Protein 8HSV (pdb70)

Sequence (751 aa):
KGTRVFKKASPNGKLTVYLGKRDFVDHIDLVDPVDGVVLVDPEYLKERRVYVTLTVAFRYGREDLDVLGLTFRKDLFVANVQSFPPAPEDKKPLTRLQERLIKKLGEHAYPFTFEIPPNLPSSVTLQPGPEDTGKALGVDYEVKAFVAENLEEKIHKRNSVRLVIRKVQYAPERPGPQPTAETTRQFLMSDKPLHLEASLDKEIYYHGEPISVNVHVTNNTNKTVKKIKISVRQYADIVLFNTAQYKVPVAMEEADDTVAPSSTFSKVYTLTPFLANNREKRGLALDGKLKHEDTNLASSTLLREGANREILGIIVSYKVKVKLVVSRGGASSDVAVELPFTLMHPKPKEEDDDIVFEDFARQLDDGVSDHSADCLDQKGTRVFKKASPNGKLTVYLGKRDFVDHIDLVDPVDGVVLVDPEYLKERRVYVTLTVAFRYGREDLDVLGLTFRKDLFVANVQSFPPAPEDKKPLTRLQERLIKKLGEHAYPFTFEIPPNLPSSVTLQPGPEDTGKALGVDYEVKAFVAENLEEKIHKRNSVRLVIRKVQYAPERPGPQPTAETTRQFLMSDKPLHLEASLDKEIYYHGEPISVNVHVTNNTNKTVKKIKISVRQYADIVLFNTAQYKVPVAMEEADDTVAPSSTFSKVYTLTPFLANNREKRGLALDGKLKHEDTNLASSTLLREGANREILGIIVSYKVKVKLVVSRGGASSDVAVELPFTLMHPKPKEEDDDIVFEDFARQDDGVSDCLDQ

Organism: Rattus norvegicus (NCBI:txid10116)

B-factor: mean 24.36, std 20.72, range [1.07, 111.75]

Nearest PDB structures (foldseek):
  8hsv-assembly1_B  TM=1.003E+00  e=1.080E-71  Rattus norvegicus
  8hst-assembly2_B  TM=9.644E-01  e=4.524E-58  Rattus norvegicus
  1g4m-assembly1_A  TM=9.527E-01  e=6.904E-57  Bos taurus
  1g4m-assembly2_B  TM=9.576E-01  e=1.280E-56  Bos taurus
  3p2d-assembly1_A  TM=9.577E-01  e=3.897E-53  Bos taurus

Solvent-accessible surface area: 36898 Å² total; per-residue (Å²): 194,46,47,154,0,18,70,42,39,4,83,55,46,98,2,18,1,13,0,20,76,39,35,1,6,4,50,76,101,93,2,28,40,0,25,1,0,0,37,13,50,25,137,103,26,152,145,60,85,1,17,0,1,0,0,0,0,0,6,5,7,110,25,54,10,64,42,83,36,34,18,2,11,9,4,18,31,23,24,61,37,61,4,50,36,88,34,142,120,149,183,103,108,66,15,189,35,2,91,92,1,40,183,122,39,29,125,80,2,43,37,5,44,4,102,4,46,64,88,26,11,20,10,10,20,6,67,11,10,88,180,75,116,10,84,12,2,0,1,12,0,2,1,1,1,1,20,8,81,54,39,92,112,77,28,94,94,122,8,2,0,18,4,33,0,12,0,5,15,28,5,77,103,106,134,66,117,97,14,92,26,103,42,78,88,98,22,162,196,37,117,85,45,3,45,0,64,2,29,2,44,67,33,5,1,28,38,36,66,66,1,41,0,47,0,79,1,50,1,63,1,95,50,34,2,99,59,0,41,0,2,0,56,3,37,1,36,3,31,8,90,62,83,22,137,37,126,18,50,5,14,104,72,86,10,116,31,82,1,50,47,76,34,105,44,69,92,78,8,68,17,38,10,101,16,52,104,13,134,95,87,115,5,23,0,9,7,10,73,56,105,23,128,51,13,35,9,3,16,10,32,57,75,135,181,74,29,81,112,70,62,18,0,6,10,6,46,2,52,0,70,0,38,0,15,4,35,141,61,131,155,87,24,88,5,38,12,78,1,76,8,11,5,0,30,52,88,74,200,123,210,209,80,91,24,73,60,69,87,12,58,42,169,162,45,17,7,12,15,1,54,28,39,43,68,132,123,196,171,42,32,118,0,18,67,50,36,9,88,101,59,62,2,14,0,7,0,12,79,54,33,0,10,2,53,85,100,99,5,24,58,0,14,1,0,0,46,14,53,56,106,101,107,14,110,40,76,2,3,0,13,0,11,0,0,0,1,19,18,101,17,48,47,35,146,149,32,39,91,55,61,65,56,39,42,22,23,60,24,42,6,49,54,85,49,117,128,136,117,141,101,67,34,196,44,1,83,62,1,58,131,96,21,41,154,57,10,30,44,4,34,3,132,2,50,51,76,30,13,22,11,11,17,3,58,3,24,126,116,24,138,19,124,15,3,0,1,16,0,5,0,17,0,4,15,2,109,65,58,130,54,169,72,48,153,118,4,9,3,76,0,29,1,9,0,5,17,36,4,52,86,161,121,61,129,92,22,92,24,81,8,14,9,20,5,34,172,31,82,110,34,0,38,0,56,1,18,0,75,36,82,21,0,28,34,49,48,70,1,28,0,71,0,74,0,34,0,64,5,56,8,40,0,84,77,0,66,0,5,0,42,2,41,1,33,4,22,10,106,72,87,26,133,35,114,25,71,17,16,118,54,76,18,125,33,77,2,52,59,92,36,86,40,72,95,83,6,70,17,23,9,109,8,62,89,124,74,10,82,13,0,4,0,3,7,9,43,36,101,8,135,42,8,30,4,2,16,8,34,60,106,127,184,72,25,87,124,91,73,18,0,2,10,2,48,1,38,0,37,0,24,0,19,1,20,78,76,102,52,31,5,21,6,16,6,12,1,74,10,26,6,0,25,57,88,89,167,156,213,183,21,105,9,59,80,51,121,10,53,27,188,166,102,27,103,108,68,32,147,104,215

Structure (mmCIF, N/CA/C/O backbone):
data_8HSV
#
_entry.id   8HSV
#
_cell.length_a   80.673
_cell.length_b   80.673
_cell.length_c   173.555
_cell.angle_alpha   90.00
_cell.angle_beta   90.00
_cell.angle_gamma   120.00
#
_symmetry.space_group_name_H-M   'P 32'
#
loop_
_entity.id
_entity.type
_entity.pdbx_description
1 polymer Beta-arrestin-1
2 polymer 'peptide from E3 ubiquitin-protein ligase Mdm2'
3 non-polymer 'SULFATE ION'
4 water water
#
loop_
_atom_site.group_PDB
_atom_site.id
_atom_site.type_symbol
_atom_site.label_atom_id
_atom_site.label_alt_id
_atom_site.label_comp_id
_atom_site.label_asym_id
_atom_site.label_entity_id
_atom_site.label_seq_id
_atom_site.pdbx_PDB_ins_code
_atom_site.Cartn_x
_atom_site.Cartn_y
_atom_site.Cartn_z
_atom_site.occupancy
_atom_site.B_iso_or_equiv
_atom_site.auth_seq_id
_atom_site.auth_comp_id
_atom_site.auth_asym_id
_atom_site.auth_atom_id
_atom_site.pdbx_PDB_model_num
ATOM 1 N N . LYS A 1 24 ? 14.085 -51.484 31.287 1.00 55.47 4 LYS A N 1
ATOM 2 C CA . LYS A 1 24 ? 15.133 -51.886 32.231 1.00 60.78 4 LYS A CA 1
ATOM 3 C C . LYS A 1 24 ? 16.528 -51.337 31.864 1.00 65.15 4 LYS A C 1
ATOM 4 O O . LYS A 1 24 ? 17.435 -52.095 31.504 1.00 63.60 4 LYS A O 1
ATOM 10 N N . GLY A 1 25 ? 16.690 -50.015 31.955 1.00 65.65 5 GLY A N 1
ATOM 11 C CA . GLY A 1 25 ? 17.955 -49.366 31.655 1.00 61.14 5 GLY A CA 1
ATOM 12 C C . GLY A 1 25 ? 18.319 -49.304 30.188 1.00 60.52 5 GLY A C 1
ATOM 13 O O . GLY A 1 25 ? 19.412 -48.828 29.858 1.00 59.09 5 GLY A O 1
ATOM 14 N N . THR A 1 26 ? 17.421 -49.736 29.300 1.00 55.18 6 THR A N 1
ATOM 15 C CA . THR A 1 26 ? 17.781 -50.113 27.937 1.00 54.83 6 THR A CA 1
ATOM 16 C C . THR A 1 26 ? 18.007 -48.913 27.021 1.00 49.72 6 THR A C 1
ATOM 17 O O . THR A 1 26 ? 17.152 -48.025 26.914 1.00 45.39 6 THR A O 1
ATOM 21 N N . ARG A 1 27 ? 19.149 -48.924 26.324 1.00 47.07 7 ARG A N 1
ATOM 22 C CA . ARG A 1 27 ? 19.511 -47.865 25.388 1.00 46.92 7 ARG A CA 1
ATOM 23 C C . ARG A 1 27 ? 18.769 -48.023 24.064 1.00 42.80 7 ARG A C 1
ATOM 24 O O . ARG A 1 27 ? 18.624 -49.137 23.547 1.00 38.00 7 ARG A O 1
ATOM 32 N N . VAL A 1 28 ? 18.281 -46.901 23.527 1.00 37.07 8 VAL A N 1
ATOM 33 C CA . VAL A 1 28 ? 17.720 -46.849 22.182 1.00 31.95 8 VAL A CA 1
ATOM 34 C C . VAL A 1 28 ? 18.294 -45.636 21.460 1.00 32.01 8 VAL A C 1
ATOM 35 O O . VAL A 1 28 ? 18.181 -44.501 21.938 1.00 32.08 8 VAL A O 1
ATOM 39 N N . PHE A 1 29 ? 18.875 -45.872 20.293 1.00 28.96 9 PHE A N 1
ATOM 40 C CA . PHE A 1 29 ? 19.559 -44.839 19.535 1.00 29.98 9 PHE A CA 1
ATOM 41 C C . PHE A 1 29 ? 18.611 -44.283 18.484 1.00 31.71 9 PHE A C 1
ATOM 42 O O . PHE A 1 29 ? 17.897 -45.046 17.827 1.00 31.96 9 PHE A O 1
ATOM 50 N N . LYS A 1 30 ? 18.640 -42.982 18.229 1.00 31.35 10 LYS A N 1
ATOM 51 C CA . LYS A 1 30 ? 17.715 -42.344 17.298 1.00 29.92 10 LYS A CA 1
ATOM 52 C C . LYS A 1 30 ? 18.334 -41.317 16.416 1.00 26.87 10 LYS A C 1
ATOM 53 O O . LYS A 1 30 ? 19.287 -40.781 16.778 1.00 31.17 10 LYS A O 1
ATOM 59 N N . LYS A 1 31 ? 17.801 -41.085 15.235 1.00 26.46 11 LYS A N 1
ATOM 60 C CA . LYS A 1 31 ? 18.308 -39.973 14.452 1.00 32.18 11 LYS A CA 1
ATOM 61 C C . LYS A 1 31 ? 17.138 -39.434 13.684 1.00 35.51 11 LYS A C 1
ATOM 62 O O . LYS A 1 31 ? 16.196 -40.158 13.358 1.00 36.42 11 LYS A O 1
ATOM 68 N N . ALA A 1 32 ? 17.199 -38.153 13.391 1.00 33.69 12 ALA A N 1
ATOM 69 C CA . ALA A 1 32 ? 16.094 -37.531 12.700 1.00 31.19 12 ALA A CA 1
ATOM 70 C C . ALA A 1 32 ? 16.434 -36.851 11.430 1.00 30.73 12 ALA A C 1
ATOM 71 O O . ALA A 1 32 ? 17.546 -36.491 11.200 1.00 31.79 12 ALA A O 1
ATOM 73 N N . SER A 1 33 ? 15.444 -36.703 10.574 1.00 30.82 13 SER A N 1
ATOM 74 C CA . SER A 1 33 ? 15.691 -36.036 9.304 1.00 28.49 13 SER A CA 1
ATOM 75 C C . SER A 1 33 ? 16.121 -34.595 9.567 1.00 29.64 13 SER A C 1
ATOM 76 O O . SER A 1 33 ? 15.885 -34.056 10.650 1.00 31.74 13 SER A O 1
ATOM 79 N N . PRO A 1 34 ? 16.809 -33.964 8.621 1.00 27.98 14 PRO A N 1
ATOM 80 C CA . PRO A 1 34 ? 17.164 -32.560 8.839 1.00 25.80 14 PRO A CA 1
ATOM 81 C C . PRO A 1 34 ? 15.966 -31.732 9.260 1.00 26.64 14 PRO A C 1
ATOM 82 O O . PRO A 1 34 ? 16.011 -31.090 10.314 1.00 28.68 14 PRO A O 1
ATOM 86 N N . ASN A 1 35 ? 14.842 -31.848 8.561 1.00 26.82 15 ASN A N 1
ATOM 87 C CA . ASN A 1 35 ? 13.672 -31.055 8.921 1.00 27.86 15 ASN A CA 1
ATOM 88 C C . ASN A 1 35 ? 12.886 -31.674 10.079 1.00 29.83 15 ASN A C 1
ATOM 89 O O . ASN A 1 35 ? 11.691 -31.412 10.239 1.00 30.62 15 ASN A O 1
ATOM 94 N N . GLY A 1 36 ? 13.536 -32.547 10.839 1.00 29.18 16 GLY A N 1
ATOM 95 C CA . GLY A 1 36 ? 12.988 -33.165 12.029 1.00 27.32 16 GLY A CA 1
ATOM 96 C C . GLY A 1 36 ? 11.652 -33.857 11.884 1.00 30.30 16 GLY A C 1
ATOM 97 O O . GLY A 1 36 ? 11.069 -34.254 12.899 1.00 30.93 16 GLY A O 1
ATOM 98 N N . LYS A 1 37 ? 11.175 -34.077 10.653 1.00 29.59 17 LYS A N 1
ATOM 99 C CA . LYS A 1 37 ? 9.881 -34.738 10.540 1.00 35.11 17 LYS A CA 1
ATOM 100 C C . LYS A 1 37 ? 10.007 -36.238 10.781 1.00 41.62 17 LYS A C 1
ATOM 101 O O . LYS A 1 37 ? 9.283 -36.806 11.609 1.00 44.03 17 LYS A O 1
ATOM 107 N N . LEU A 1 38 ? 10.968 -36.873 10.130 1.00 38.47 18 LEU A N 1
ATOM 108 C CA . LEU A 1 38 ? 11.105 -38.317 10.163 1.00 35.62 18 LEU A CA 1
ATOM 109 C C . LEU A 1 38 ? 12.145 -38.708 11.207 1.00 35.58 18 LEU A C 1
ATOM 110 O O . LEU A 1 38 ? 13.209 -38.092 11.296 1.00 35.67 18 LEU A O 1
ATOM 115 N N . THR A 1 39 ? 11.834 -39.723 12.005 1.00 36.92 19 THR A N 1
ATOM 116 C CA . THR A 1 39 ? 12.745 -40.156 13.059 1.00 39.26 19 THR A CA 1
ATOM 117 C C . THR A 1 39 ? 12.828 -41.673 13.104 1.00 41.54 19 THR A C 1
ATOM 118 O O . THR A 1 39 ? 11.797 -42.354 13.068 1.00 40.92 19 THR A O 1
ATOM 122 N N . VAL A 1 40 ? 14.056 -42.195 13.187 1.00 38.58 20 VAL A N 1
ATOM 123 C CA . VAL A 1 40 ? 14.317 -43.630 13.155 1.00 35.96 20 VAL A CA 1
ATOM 124 C C . VAL A 1 40 ? 14.916 -44.039 14.496 1.00 34.07 20 VAL A C 1
ATOM 125 O O . VAL A 1 40 ? 15.704 -43.286 15.081 1.00 33.52 20 VAL A O 1
ATOM 129 N N . TYR A 1 41 ? 14.524 -45.219 14.992 1.00 32.66 21 TYR A N 1
ATOM 130 C CA . TYR A 1 41 ? 15.020 -45.751 16.257 1.00 30.81 21 TYR A CA 1
ATOM 131 C C . TYR A 1 41 ? 15.552 -47.166 16.073 1.00 28.17 21 TYR A C 1
ATOM 132 O O . TYR A 1 41 ? 14.926 -47.992 15.397 1.00 24.20 21 TYR A O 1
ATOM 141 N N . LEU A 1 42 ? 16.704 -47.444 16.699 1.00 27.21 22 LEU A N 1
ATOM 142 C CA . LEU A 1 42 ? 17.353 -48.745 16.619 1.00 23.61 22 LEU A CA 1
ATOM 143 C C . LEU A 1 42 ? 17.932 -49.093 17.979 1.00 21.67 22 LEU A C 1
ATOM 144 O O . LEU A 1 42 ? 18.468 -48.223 18.670 1.00 22.33 22 LEU A O 1
ATOM 149 N N . GLY A 1 43 ? 17.841 -50.377 18.343 1.00 20.72 23 GLY A N 1
ATOM 150 C CA . GLY A 1 43 ? 18.305 -50.838 19.643 1.00 21.13 23 GLY A CA 1
ATOM 151 C C . GLY A 1 43 ? 19.802 -51.004 19.767 1.00 19.92 23 GLY A C 1
ATOM 152 O O . GLY A 1 43 ? 20.318 -51.076 20.889 1.00 18.56 23 GLY A O 1
ATOM 153 N N . LYS A 1 44 ? 20.504 -51.094 18.640 1.00 19.99 24 LYS A N 1
ATOM 154 C CA . LYS A 1 44 ? 21.950 -51.236 18.620 1.00 17.97 24 LYS A CA 1
ATOM 155 C C . LYS A 1 44 ? 22.489 -50.477 17.416 1.00 17.34 24 LYS A C 1
ATOM 156 O O . LYS A 1 44 ? 21.770 -50.221 16.444 1.00 16.40 24 LYS A O 1
ATOM 162 N N . ARG A 1 45 ? 23.766 -50.100 17.497 1.00 15.25 25 ARG A N 1
ATOM 163 C CA . ARG A 1 45 ? 24.464 -49.638 16.307 1.00 13.33 25 ARG A CA 1
ATOM 164 C C . ARG A 1 45 ? 25.200 -50.765 15.604 1.00 12.20 25 ARG A C 1
ATOM 165 O O . ARG A 1 45 ? 25.403 -50.695 14.390 1.00 13.19 25 ARG A O 1
ATOM 173 N N . ASP A 1 46 ? 25.599 -51.797 16.341 1.00 11.14 26 ASP A N 1
ATOM 174 C CA . ASP A 1 46 ? 26.433 -52.875 15.835 1.00 9.01 26 ASP A CA 1
ATOM 175 C C . ASP A 1 46 ? 25.629 -54.160 15.858 1.00 9.82 26 ASP A C 1
ATOM 176 O O . ASP A 1 46 ? 24.997 -54.474 16.870 1.00 11.51 26 ASP A O 1
ATOM 181 N N . PHE A 1 47 ? 25.685 -54.924 14.771 1.00 8.54 27 PHE A N 1
ATOM 182 C CA . PHE A 1 47 ? 24.858 -56.117 14.631 1.00 8.62 27 PHE A CA 1
ATOM 183 C C . PHE A 1 47 ? 25.760 -57.312 14.393 1.00 7.74 27 PHE A C 1
ATOM 184 O O . PHE A 1 47 ? 26.408 -57.401 13.347 1.00 7.48 27 PHE A O 1
ATOM 192 N N . VAL A 1 48 ? 25.793 -58.225 15.359 1.00 7.68 28 VAL A N 1
ATOM 193 C CA . VAL A 1 48 ? 26.808 -59.272 15.366 1.00 8.40 28 VAL A CA 1
ATOM 194 C C . VAL A 1 48 ? 26.408 -60.401 14.428 1.00 9.05 28 VAL A C 1
ATOM 195 O O . VAL A 1 48 ? 25.271 -60.886 14.459 1.00 8.71 28 VAL A O 1
ATOM 199 N N . ASP A 1 49 ? 27.350 -60.813 13.583 1.00 8.16 29 ASP A N 1
ATOM 200 C CA . ASP A 1 49 ? 27.209 -62.015 12.784 1.00 8.36 29 ASP A CA 1
ATOM 201 C C . ASP A 1 49 ? 27.709 -63.166 13.630 1.00 9.67 29 ASP A C 1
ATOM 202 O O . ASP A 1 49 ? 28.897 -63.238 13.935 1.00 10.93 29 ASP A O 1
ATOM 207 N N . HIS A 1 50 ? 26.796 -64.034 14.040 1.00 10.73 30 HIS A N 1
ATOM 208 C CA . HIS A 1 50 ? 27.124 -65.358 14.545 1.00 10.03 30 HIS A CA 1
ATOM 209 C C . HIS A 1 50 ? 27.054 -66.237 13.315 1.00 12.55 30 HIS A C 1
ATOM 210 O O . HIS A 1 50 ? 26.068 -66.161 12.588 1.00 20.39 30 HIS A O 1
ATOM 217 N N . ILE A 1 51 ? 28.097 -67.005 13.032 1.00 11.30 31 ILE A N 1
ATOM 218 C CA . ILE A 1 51 ? 28.331 -67.481 11.663 1.00 9.95 31 ILE A CA 1
ATOM 219 C C . ILE A 1 51 ? 27.060 -67.962 10.961 1.00 9.84 31 ILE A C 1
ATOM 220 O O . ILE A 1 51 ? 26.814 -67.627 9.798 1.00 9.31 31 ILE A O 1
ATOM 225 N N . ASP A 1 52 ? 26.216 -68.706 11.676 1.00 12.66 32 ASP A N 1
ATOM 226 C CA . ASP A 1 52 ? 24.950 -69.169 11.111 1.00 12.25 32 ASP A CA 1
ATOM 227 C C . ASP A 1 52 ? 24.002 -68.028 10.764 1.00 11.91 32 ASP A C 1
ATOM 228 O O . ASP A 1 52 ? 23.263 -68.122 9.779 1.00 13.73 32 ASP A O 1
ATOM 233 N N . LEU A 1 53 ? 24.023 -66.944 11.537 1.00 14.08 33 LEU A N 1
ATOM 234 C CA . LEU A 1 53 ? 22.981 -65.927 11.494 1.00 13.83 33 LEU A CA 1
ATOM 235 C C . LEU A 1 53 ? 23.449 -64.621 12.137 1.00 12.89 33 LEU A C 1
ATOM 236 O O . LEU A 1 53 ? 24.014 -64.623 13.238 1.00 11.95 33 LEU A O 1
ATOM 241 N N . VAL A 1 54 ? 23.146 -63.497 11.469 1.00 12.65 34 VAL A N 1
ATOM 242 C CA . VAL A 1 54 ? 23.401 -62.160 11.998 1.00 11.40 34 VAL A CA 1
ATOM 243 C C . VAL A 1 54 ? 22.201 -61.754 12.831 1.00 11.12 34 VAL A C 1
ATOM 244 O O . VAL A 1 54 ? 21.077 -62.158 12.528 1.00 13.19 34 VAL A O 1
ATOM 248 N N . ASP A 1 55 ? 22.396 -60.980 13.896 1.00 10.58 35 ASP A N 1
ATOM 249 C CA . ASP A 1 55 ? 21.192 -60.524 14.582 1.00 14.33 35 ASP A CA 1
ATOM 250 C C . ASP A 1 55 ? 20.482 -59.479 13.711 1.00 14.56 35 ASP A C 1
ATOM 251 O O . ASP A 1 55 ? 21.135 -58.649 13.066 1.00 13.76 35 ASP A O 1
ATOM 256 N N . PRO A 1 56 ? 19.159 -59.570 13.585 1.00 14.48 36 PRO A N 1
ATOM 257 C CA . PRO A 1 56 ? 18.449 -58.781 12.577 1.00 14.44 36 PRO A CA 1
ATOM 258 C C . PRO A 1 56 ? 18.390 -57.305 12.931 1.00 15.85 36 PRO A C 1
ATOM 259 O O . PRO A 1 56 ? 18.432 -56.907 14.103 1.00 15.11 36 PRO A O 1
ATOM 263 N N . VAL A 1 57 ? 18.243 -56.498 11.878 1.00 15.22 37 VAL A N 1
ATOM 264 C CA . VAL A 1 57 ? 18.093 -55.045 11.996 1.00 14.83 37 VAL A CA 1
ATOM 265 C C . VAL A 1 57 ? 16.608 -54.783 12.208 1.00 16.17 37 VAL A C 1
ATOM 266 O O . VAL A 1 57 ? 15.816 -54.712 11.271 1.00 13.66 37 VAL A O 1
ATOM 270 N N . ASP A 1 58 ? 16.233 -54.690 13.474 1.00 22.31 38 ASP A N 1
ATOM 271 C CA . ASP A 1 58 ? 14.870 -54.400 13.893 1.00 24.64 38 ASP A CA 1
ATOM 272 C C . ASP A 1 58 ? 14.794 -52.947 14.347 1.00 25.46 38 ASP A C 1
ATOM 273 O O . ASP A 1 58 ? 15.578 -52.509 15.203 1.00 23.02 38 ASP A O 1
ATOM 278 N N . GLY A 1 59 ? 13.856 -52.203 13.773 1.00 23.65 39 GLY A N 1
ATOM 279 C CA . GLY A 1 59 ? 13.797 -50.790 14.053 1.00 25.10 39 GLY A CA 1
ATOM 280 C C . GLY A 1 59 ? 12.385 -50.274 13.932 1.00 28.24 39 GLY A C 1
ATOM 281 O O . GLY A 1 59 ? 11.459 -51.002 13.568 1.00 26.76 39 GLY A O 1
ATOM 282 N N . VAL A 1 60 ? 12.247 -48.983 14.243 1.00 34.12 40 VAL A N 1
ATOM 283 C CA . VAL A 1 60 ? 10.977 -48.266 14.305 1.00 31.28 40 VAL A CA 1
ATOM 284 C C . VAL A 1 60 ? 11.153 -46.905 13.652 1.00 30.29 40 VAL A C 1
ATOM 285 O O . VAL A 1 60 ? 12.204 -46.269 13.778 1.00 27.89 40 VAL A O 1
ATOM 289 N N . VAL A 1 61 ? 10.117 -46.462 12.949 1.00 34.89 41 VAL A N 1
ATOM 290 C CA . VAL A 1 61 ? 10.098 -45.166 12.292 1.00 35.86 41 VAL A CA 1
ATOM 291 C C . VAL A 1 61 ? 8.852 -44.410 12.743 1.00 42.00 41 VAL A C 1
ATOM 292 O O . VAL A 1 61 ? 7.739 -44.945 12.697 1.00 43.48 41 VAL A O 1
ATOM 296 N N . LEU A 1 62 ? 9.054 -43.190 13.249 1.00 45.63 42 LEU A N 1
ATOM 297 C CA . LEU A 1 62 ? 7.984 -42.336 13.763 1.00 48.43 42 LEU A CA 1
ATOM 298 C C . LEU A 1 62 ? 7.746 -41.212 12.762 1.00 50.86 42 LEU A C 1
ATOM 299 O O . LEU A 1 62 ? 8.589 -40.316 12.608 1.00 47.22 42 LEU A O 1
ATOM 304 N N . VAL A 1 63 ? 6.587 -41.244 12.113 1.00 52.86 43 VAL A N 1
ATOM 305 C CA . VAL A 1 63 ? 6.338 -40.429 10.934 1.00 52.49 43 VAL A CA 1
ATOM 306 C C . VAL A 1 63 ? 5.245 -39.406 11.234 1.00 54.89 43 VAL A C 1
ATOM 307 O O . VAL A 1 63 ? 4.366 -39.613 12.082 1.00 51.71 43 VAL A O 1
ATOM 311 N N . ASP A 1 64 ? 5.360 -38.258 10.566 1.00 56.61 44 ASP A N 1
ATOM 312 C CA . ASP A 1 64 ? 4.421 -37.147 10.643 1.00 58.77 44 ASP A CA 1
ATOM 313 C C . ASP A 1 64 ? 3.595 -37.111 9.362 1.00 67.81 44 ASP A C 1
ATOM 314 O O . ASP A 1 64 ? 4.063 -36.579 8.340 1.00 75.06 44 ASP A O 1
ATOM 319 N N . PRO A 1 65 ? 2.360 -37.629 9.363 1.00 67.36 45 PRO A N 1
ATOM 320 C CA . PRO A 1 65 ? 1.582 -37.710 8.117 1.00 73.98 45 PRO A CA 1
ATOM 321 C C . PRO A 1 65 ? 1.187 -36.371 7.541 1.00 75.07 45 PRO A C 1
ATOM 322 O O . PRO A 1 65 ? 0.520 -36.340 6.507 1.00 74.27 45 PRO A O 1
ATOM 326 N N . GLU A 1 66 ? 1.570 -35.268 8.163 1.00 74.51 46 GLU A N 1
ATOM 327 C CA . GLU A 1 66 ? 1.074 -33.968 7.764 1.00 80.48 46 GLU A CA 1
ATOM 328 C C . GLU A 1 66 ? 2.129 -33.112 7.072 1.00 85.02 46 GLU A C 1
ATOM 329 O O . GLU A 1 66 ? 1.798 -32.028 6.571 1.00 89.84 46 GLU A O 1
ATOM 335 N N . TYR A 1 67 ? 3.378 -33.577 6.995 1.00 77.29 47 TYR A N 1
ATOM 336 C CA . TYR A 1 67 ? 4.189 -33.295 5.820 1.00 75.15 47 TYR A CA 1
ATOM 337 C C . TYR A 1 67 ? 3.844 -34.373 4.808 1.00 74.89 47 TYR A C 1
ATOM 338 O O . TYR A 1 67 ? 3.835 -35.563 5.149 1.00 75.11 47 TYR A O 1
ATOM 347 N N . LEU A 1 68 ? 3.484 -33.948 3.597 1.00 75.24 48 LEU A N 1
ATOM 348 C CA . LEU A 1 68 ? 3.452 -34.827 2.434 1.00 73.65 48 LEU A CA 1
ATOM 349 C C . LEU A 1 68 ? 2.614 -36.082 2.716 1.00 77.48 48 LEU A C 1
ATOM 350 O O . LEU A 1 68 ? 3.118 -37.207 2.767 1.00 76.74 48 LEU A O 1
ATOM 352 N N . LYS A 1 69 ? 1.315 -35.858 2.955 1.00 73.85 49 LYS A N 1
ATOM 353 C CA . LYS A 1 69 ? 0.467 -36.907 3.520 1.00 75.28 49 LYS A CA 1
ATOM 354 C C . LYS A 1 69 ? 0.297 -38.077 2.554 1.00 74.81 49 LYS A C 1
ATOM 355 O O . LYS A 1 69 ? 0.292 -39.240 2.980 1.00 75.41 49 LYS A O 1
ATOM 361 N N . GLU A 1 70 ? 0.162 -37.793 1.250 1.00 69.75 50 GLU A N 1
ATOM 362 C CA . GLU A 1 70 ? 0.049 -38.867 0.264 1.00 69.62 50 GLU A CA 1
ATOM 363 C C . GLU A 1 70 ? 1.282 -39.755 0.262 1.00 66.94 50 GLU A C 1
ATOM 364 O O . GLU A 1 70 ? 1.183 -40.959 0.000 1.00 63.06 50 GLU A O 1
ATOM 370 N N . ARG A 1 71 ? 2.436 -39.191 0.598 1.00 67.36 51 ARG A N 1
ATOM 371 C CA . ARG A 1 71 ? 3.699 -39.890 0.477 1.00 55.35 51 ARG A CA 1
ATOM 372 C C . ARG A 1 71 ? 3.796 -41.042 1.475 1.00 52.59 51 ARG A C 1
ATOM 373 O O . ARG A 1 71 ? 3.132 -41.069 2.518 1.00 52.52 51 ARG A O 1
ATOM 381 N N . ARG A 1 72 ? 4.650 -41.999 1.129 1.00 47.29 52 ARG A N 1
ATOM 382 C CA . ARG A 1 72 ? 4.975 -43.167 1.931 1.00 41.76 52 ARG A CA 1
ATOM 383 C C . ARG A 1 72 ? 6.326 -42.954 2.607 1.00 36.00 52 ARG A C 1
ATOM 384 O O . ARG A 1 72 ? 7.109 -42.079 2.223 1.00 34.53 52 ARG A O 1
ATOM 392 N N . VAL A 1 73 ? 6.613 -43.763 3.615 1.00 34.60 53 VAL A N 1
ATOM 393 C CA . VAL A 1 73 ? 7.975 -43.833 4.125 1.00 31.57 53 VAL A CA 1
ATOM 394 C C . VAL A 1 73 ? 8.536 -45.205 3.792 1.00 28.27 53 VAL A C 1
ATOM 395 O O . VAL A 1 73 ? 7.852 -46.233 3.910 1.00 25.24 53 VAL A O 1
ATOM 399 N N . TYR A 1 74 ? 9.775 -45.201 3.332 1.00 26.68 54 TYR A N 1
ATOM 400 C CA . TYR A 1 74 ? 10.529 -46.392 3.020 1.00 23.96 54 TYR A CA 1
ATOM 401 C C . TYR A 1 74 ? 11.805 -46.419 3.851 1.00 19.64 54 TYR A C 1
ATOM 402 O O . TYR A 1 74 ? 12.307 -45.382 4.288 1.00 17.97 54 TYR A O 1
ATOM 411 N N . VAL A 1 75 ? 12.319 -47.619 4.076 1.00 18.76 55 VAL A N 1
ATOM 412 C CA . VAL A 1 75 ? 13.638 -47.809 4.660 1.00 19.01 55 VAL A CA 1
ATOM 413 C C . VAL A 1 75 ? 14.413 -48.810 3.807 1.00 18.34 55 VAL A C 1
ATOM 414 O O . VAL A 1 75 ? 13.834 -49.713 3.193 1.00 19.38 55 VAL A O 1
ATOM 418 N N . THR A 1 76 ? 15.732 -48.602 3.729 1.00 17.10 56 THR A N 1
ATOM 419 C CA . THR A 1 76 ? 16.631 -49.312 2.829 1.00 13.18 56 THR A CA 1
ATOM 420 C C . THR A 1 76 ? 17.913 -49.683 3.542 1.00 12.35 56 THR A C 1
ATOM 421 O O . THR A 1 76 ? 18.574 -48.812 4.112 1.00 12.57 56 THR A O 1
ATOM 425 N N . LEU A 1 77 ? 18.303 -50.947 3.434 1.00 11.89 57 LEU A N 1
ATOM 426 C CA . LEU A 1 77 ? 19.629 -51.396 3.830 1.00 10.31 57 LEU A CA 1
ATOM 427 C C . LEU A 1 77 ? 20.471 -51.599 2.573 1.00 9.87 57 LEU A C 1
ATOM 428 O O . LEU A 1 77 ? 20.063 -52.342 1.670 1.00 8.61 57 LEU A O 1
ATOM 433 N N . THR A 1 78 ? 21.634 -50.934 2.515 1.00 9.41 58 THR A N 1
ATOM 434 C CA . THR A 1 78 ? 22.547 -50.994 1.367 1.00 8.82 58 THR A CA 1
ATOM 435 C C . THR A 1 78 ? 23.930 -51.421 1.844 1.00 8.17 58 THR A C 1
ATOM 436 O O . THR A 1 78 ? 24.636 -50.636 2.488 1.00 8.18 58 THR A O 1
ATOM 440 N N . VAL A 1 79 ? 24.338 -52.631 1.470 1.00 6.93 59 VAL A N 1
ATOM 441 C CA . VAL A 1 79 ? 25.661 -53.178 1.766 1.00 4.79 59 VAL A CA 1
ATOM 442 C C . VAL A 1 79 ? 26.461 -53.146 0.474 1.00 4.00 59 VAL A C 1
ATOM 443 O O . VAL A 1 79 ? 26.141 -53.865 -0.479 1.00 4.08 59 VAL A O 1
ATOM 447 N N . ALA A 1 80 ? 27.494 -52.322 0.430 1.00 2.85 60 ALA A N 1
ATOM 448 C CA . ALA A 1 80 ? 28.220 -52.116 -0.802 1.00 2.01 60 ALA A CA 1
ATOM 449 C C . ALA A 1 80 ? 29.690 -51.977 -0.471 1.00 3.56 60 ALA A C 1
ATOM 450 O O . ALA A 1 80 ? 30.042 -51.496 0.606 1.00 4.29 60 ALA A O 1
ATOM 452 N N . PHE A 1 81 ? 30.543 -52.446 -1.389 1.00 3.35 61 PHE A N 1
ATOM 453 C CA . PHE A 1 81 ? 31.961 -52.124 -1.382 1.00 3.07 61 PHE A CA 1
ATOM 454 C C . PHE A 1 81 ? 32.133 -50.847 -2.183 1.00 4.15 61 PHE A C 1
ATOM 455 O O . PHE A 1 81 ? 31.610 -50.742 -3.297 1.00 4.06 61 PHE A O 1
ATOM 463 N N . ARG A 1 82 ? 32.851 -49.879 -1.616 1.00 4.75 62 ARG A N 1
ATOM 464 C CA . ARG A 1 82 ? 33.061 -48.591 -2.258 1.00 5.49 62 ARG A CA 1
ATOM 465 C C . ARG A 1 82 ? 34.540 -48.282 -2.283 1.00 7.03 62 ARG A C 1
ATOM 466 O O . ARG A 1 82 ? 35.299 -48.777 -1.455 1.00 7.67 62 ARG A O 1
ATOM 474 N N . TYR A 1 83 ? 34.948 -47.464 -3.243 1.00 9.65 63 TYR A N 1
ATOM 475 C CA . TYR A 1 83 ? 36.364 -47.178 -3.439 1.00 10.82 63 TYR A CA 1
ATOM 476 C C . TYR A 1 83 ? 36.522 -45.789 -4.022 1.00 16.13 63 TYR A C 1
ATOM 477 O O . TYR A 1 83 ? 36.037 -45.524 -5.124 1.00 17.31 63 TYR A O 1
ATOM 486 N N . GLY A 1 84 ? 37.304 -44.964 -3.333 1.00 22.33 64 GLY A N 1
ATOM 487 C CA . GLY A 1 84 ? 37.825 -43.721 -3.860 1.00 26.03 64 GLY A CA 1
ATOM 488 C C . GLY A 1 84 ? 37.785 -42.461 -3.017 1.00 35.00 64 GLY A C 1
ATOM 489 O O . GLY A 1 84 ? 38.757 -41.699 -3.102 1.00 44.32 64 GLY A O 1
ATOM 490 N N . ARG A 1 85 ? 36.734 -42.163 -2.252 1.00 34.75 65 ARG A N 1
ATOM 491 C CA . ARG A 1 85 ? 36.877 -41.267 -1.093 1.00 37.00 65 ARG A CA 1
ATOM 492 C C . ARG A 1 85 ? 35.914 -41.658 0.034 1.00 39.33 65 ARG A C 1
ATOM 493 O O . ARG A 1 85 ? 35.217 -40.816 0.601 1.00 44.48 65 ARG A O 1
ATOM 501 N N . GLU A 1 86 ? 35.855 -42.946 0.381 1.00 38.21 66 GLU A N 1
ATOM 502 C CA . GLU A 1 86 ? 34.653 -43.535 0.979 1.00 36.85 66 GLU A CA 1
ATOM 503 C C . GLU A 1 86 ? 33.983 -42.711 2.085 1.00 39.97 66 GLU A C 1
ATOM 504 O O . GLU A 1 86 ? 34.487 -42.552 3.205 1.00 36.03 66 GLU A O 1
ATOM 510 N N . ASP A 1 87 ? 32.778 -42.272 1.737 1.00 49.74 67 ASP A N 1
ATOM 511 C CA . ASP A 1 87 ? 31.785 -41.419 2.397 1.00 58.07 67 ASP A CA 1
ATOM 512 C C . ASP A 1 87 ? 30.460 -41.772 1.716 1.00 61.53 67 ASP A C 1
ATOM 513 O O . ASP A 1 87 ? 30.325 -42.863 1.146 1.00 50.82 67 ASP A O 1
ATOM 518 N N . LEU A 1 88 ? 29.454 -40.910 1.837 1.00 61.13 68 LEU A N 1
ATOM 519 C CA . LEU A 1 88 ? 28.451 -40.866 0.768 1.00 61.21 68 LEU A CA 1
ATOM 520 C C . LEU A 1 88 ? 28.613 -39.525 0.051 1.00 65.07 68 LEU A C 1
ATOM 521 O O . LEU A 1 88 ? 27.917 -38.552 0.354 1.00 68.85 68 LEU A O 1
ATOM 526 N N . ASP A 1 89 ? 29.497 -39.510 -0.949 1.00 61.54 69 ASP A N 1
ATOM 527 C CA . ASP A 1 89 ? 29.669 -38.382 -1.855 1.00 64.82 69 ASP A CA 1
ATOM 528 C C . ASP A 1 89 ? 29.915 -38.895 -3.265 1.00 63.30 69 ASP A C 1
ATOM 529 O O . ASP A 1 89 ? 30.211 -40.073 -3.488 1.00 55.14 69 ASP A O 1
ATOM 534 N N . VAL A 1 90 ? 29.759 -37.971 -4.208 1.00 65.27 70 VAL A N 1
ATOM 535 C CA . VAL A 1 90 ? 29.970 -38.210 -5.634 1.00 52.48 70 VAL A CA 1
ATOM 536 C C . VAL A 1 90 ? 31.375 -37.798 -6.062 1.00 50.86 70 VAL A C 1
ATOM 537 O O . VAL A 1 90 ? 32.090 -38.583 -6.689 1.00 43.79 70 VAL A O 1
ATOM 541 N N . LEU A 1 91 ? 31.786 -36.566 -5.706 1.00 56.33 71 LEU A N 1
ATOM 542 C CA . LEU A 1 91 ? 33.170 -36.106 -5.856 1.00 54.69 71 LEU A CA 1
ATOM 543 C C . LEU A 1 91 ? 34.038 -36.942 -4.926 1.00 54.21 71 LEU A C 1
ATOM 544 O O . LEU A 1 91 ? 34.021 -36.742 -3.704 1.00 54.60 71 LEU A O 1
ATOM 549 N N . GLY A 1 92 ? 34.843 -37.834 -5.503 1.00 48.48 72 GLY A N 1
ATOM 550 C CA . GLY A 1 92 ? 35.058 -39.115 -4.861 1.00 43.21 72 GLY A CA 1
ATOM 551 C C . GLY A 1 92 ? 34.739 -40.301 -5.756 1.00 33.02 72 GLY A C 1
ATOM 552 O O . GLY A 1 92 ? 35.476 -40.569 -6.709 1.00 31.79 72 GLY A O 1
ATOM 553 N N . LEU A 1 93 ? 33.656 -41.016 -5.452 1.00 30.82 73 LEU A N 1
ATOM 554 C CA . LEU A 1 93 ? 33.488 -42.439 -5.747 1.00 21.50 73 LEU A CA 1
ATOM 555 C C . LEU A 1 93 ? 33.975 -42.841 -7.129 1.00 17.21 73 LEU A C 1
ATOM 556 O O . LEU A 1 93 ? 33.501 -42.326 -8.151 1.00 15.51 73 LEU A O 1
ATOM 561 N N . THR A 1 94 ? 34.922 -43.784 -7.137 1.00 14.59 74 THR A N 1
ATOM 562 C CA . THR A 1 94 ? 35.503 -44.382 -8.328 1.00 12.73 74 THR A CA 1
ATOM 563 C C . THR A 1 94 ? 35.036 -45.805 -8.584 1.00 9.42 74 THR A C 1
ATOM 564 O O . THR A 1 94 ? 34.928 -46.206 -9.749 1.00 8.82 74 THR A O 1
ATOM 568 N N . PHE A 1 95 ? 34.751 -46.583 -7.547 1.00 8.70 75 PHE A N 1
ATOM 569 C CA . PHE A 1 95 ? 34.246 -47.931 -7.755 1.00 6.58 75 PHE A CA 1
ATOM 570 C C . PHE A 1 95 ? 33.175 -48.205 -6.721 1.00 5.54 75 PHE A C 1
ATOM 571 O O . PHE A 1 95 ? 33.303 -47.785 -5.569 1.00 5.32 75 PHE A O 1
ATOM 579 N N . ARG A 1 96 ? 32.121 -48.905 -7.153 1.00 4.95 76 ARG A N 1
ATOM 580 C CA . ARG A 1 96 ? 31.051 -49.358 -6.274 1.00 4.09 76 ARG A CA 1
ATOM 581 C C . ARG A 1 96 ? 30.499 -50.686 -6.777 1.00 2.64 76 ARG A C 1
ATOM 582 O O . ARG A 1 96 ? 30.233 -50.853 -7.968 1.00 2.22 76 ARG A O 1
ATOM 590 N N . LYS A 1 97 ? 30.403 -51.643 -5.870 1.00 2.41 77 LYS A N 1
ATOM 591 C CA . LYS A 1 97 ? 29.822 -52.943 -6.139 1.00 1.95 77 LYS A CA 1
ATOM 592 C C . LYS A 1 97 ? 28.752 -53.166 -5.093 1.00 2.11 77 LYS A C 1
ATOM 593 O O . LYS A 1 97 ? 29.024 -53.007 -3.904 1.00 2.07 77 LYS A O 1
ATOM 599 N N . ASP A 1 98 ? 27.546 -53.522 -5.534 1.00 2.76 78 ASP A N 1
ATOM 600 C CA . ASP A 1 98 ? 26.433 -53.781 -4.629 1.00 2.49 78 ASP A CA 1
ATOM 601 C C . ASP A 1 98 ? 26.552 -55.189 -4.106 1.00 2.29 78 ASP A C 1
ATOM 602 O O . ASP A 1 98 ? 26.783 -56.118 -4.877 1.00 2.52 78 ASP A O 1
ATOM 607 N N . LEU A 1 99 ? 26.359 -55.354 -2.809 1.00 2.57 79 LEU A N 1
ATOM 608 C CA . LEU A 1 99 ? 26.444 -56.668 -2.198 1.00 2.62 79 LEU A CA 1
ATOM 609 C C . LEU A 1 99 ? 25.119 -57.150 -1.623 1.00 3.34 79 LEU A C 1
ATOM 610 O O . LEU A 1 99 ? 24.840 -58.347 -1.678 1.00 3.01 79 LEU A O 1
ATOM 615 N N . PHE A 1 100 ? 24.271 -56.242 -1.146 1.00 3.59 80 PHE A N 1
ATOM 616 C CA . PHE A 1 100 ? 22.982 -56.595 -0.570 1.00 4.76 80 PHE A CA 1
ATOM 617 C C . PHE A 1 100 ? 22.126 -55.344 -0.536 1.00 6.35 80 PHE A C 1
ATOM 618 O O . PHE A 1 100 ? 22.636 -54.274 -0.207 1.00 7.98 80 PHE A O 1
ATOM 626 N N . VAL A 1 101 ? 20.847 -55.466 -0.926 1.00 7.31 81 VAL A N 1
ATOM 627 C CA . VAL A 1 101 ? 19.864 -54.390 -0.763 1.00 9.38 81 VAL A CA 1
ATOM 628 C C . VAL A 1 101 ? 18.516 -54.964 -0.320 1.00 9.64 81 VAL A C 1
ATOM 629 O O . VAL A 1 101 ? 18.146 -56.095 -0.659 1.00 9.20 81 VAL A O 1
ATOM 633 N N . ALA A 1 102 ? 17.784 -54.172 0.456 1.00 10.59 82 ALA A N 1
ATOM 634 C CA . ALA A 1 102 ? 16.476 -54.582 0.939 1.00 12.64 82 ALA A CA 1
ATOM 635 C C . ALA A 1 102 ? 15.615 -53.340 1.101 1.00 15.17 82 ALA A C 1
ATOM 636 O O . ALA A 1 102 ? 16.030 -52.385 1.758 1.00 15.58 82 ALA A O 1
ATOM 638 N N . ASN A 1 103 ? 14.421 -53.356 0.513 1.00 21.17 83 ASN A N 1
ATOM 639 C CA . ASN A 1 103 ? 13.522 -52.205 0.515 1.00 22.39 83 ASN A CA 1
ATOM 640 C C . ASN A 1 103 ? 12.269 -52.562 1.299 1.00 23.45 83 ASN A C 1
ATOM 641 O O . ASN A 1 103 ? 11.638 -53.591 1.029 1.00 29.08 83 ASN A O 1
ATOM 646 N N . VAL A 1 104 ? 11.926 -51.732 2.277 1.00 19.98 84 VAL A N 1
ATOM 647 C CA . VAL A 1 104 ? 10.777 -51.959 3.144 1.00 21.93 84 VAL A CA 1
ATOM 648 C C . VAL A 1 104 ? 9.869 -50.748 3.056 1.00 25.28 84 VAL A C 1
ATOM 649 O O . VAL A 1 104 ? 10.323 -49.618 3.257 1.00 26.85 84 VAL A O 1
ATOM 653 N N . GLN A 1 105 ? 8.585 -50.983 2.781 1.00 27.91 85 GLN A N 1
ATOM 654 C CA . GLN A 1 105 ? 7.577 -49.929 2.833 1.00 27.41 85 GLN A CA 1
ATOM 655 C C . GLN A 1 105 ? 7.026 -49.916 4.240 1.00 25.81 85 GLN A C 1
ATOM 656 O O . GLN A 1 105 ? 6.310 -50.840 4.630 1.00 26.57 85 GLN A O 1
ATOM 662 N N . SER A 1 106 ? 7.376 -48.886 5.009 1.00 28.28 86 SER A N 1
ATOM 663 C CA . SER A 1 106 ? 7.182 -48.929 6.453 1.00 33.66 86 SER A CA 1
ATOM 664 C C . SER A 1 106 ? 5.911 -48.244 6.945 1.00 40.81 86 SER A C 1
ATOM 665 O O . SER A 1 106 ? 5.238 -48.787 7.835 1.00 38.15 86 SER A O 1
ATOM 668 N N . PHE A 1 107 ? 5.553 -47.070 6.388 1.00 44.07 87 PHE A N 1
ATOM 669 C CA . PHE A 1 107 ? 4.457 -46.284 6.956 1.00 46.83 87 PHE A CA 1
ATOM 670 C C . PHE A 1 107 ? 3.097 -46.874 6.619 1.00 49.36 87 PHE A C 1
ATOM 671 O O . PHE A 1 107 ? 2.237 -46.958 7.505 1.00 53.71 87 PHE A O 1
ATOM 679 N N . PRO A 1 108 ? 2.823 -47.235 5.371 1.00 46.24 88 PRO A N 1
ATOM 680 C CA . PRO A 1 108 ? 1.681 -48.083 5.126 1.00 43.77 88 PRO A CA 1
ATOM 681 C C . PRO A 1 108 ? 2.059 -49.512 5.448 1.00 40.02 88 PRO A C 1
ATOM 682 O O . PRO A 1 108 ? 2.876 -50.114 4.738 1.00 37.73 88 PRO A O 1
ATOM 686 N N . PRO A 1 109 ? 1.505 -50.087 6.507 1.00 41.00 89 PRO A N 1
ATOM 687 C CA . PRO A 1 109 ? 1.969 -51.412 6.934 1.00 43.84 89 PRO A CA 1
ATOM 688 C C . PRO A 1 109 ? 1.559 -52.476 5.929 1.00 47.70 89 PRO A C 1
ATOM 689 O O . PRO A 1 109 ? 0.609 -53.238 6.145 1.00 53.23 89 PRO A O 1
ATOM 693 N N . ALA A 1 110 ? 2.306 -52.511 4.814 1.00 44.92 90 ALA A N 1
ATOM 694 C CA . ALA A 1 110 ? 1.955 -53.292 3.638 1.00 44.87 90 ALA A CA 1
ATOM 695 C C . ALA A 1 110 ? 1.965 -54.782 3.966 1.00 48.22 90 ALA A C 1
ATOM 696 O O . ALA A 1 110 ? 2.562 -55.199 4.963 1.00 49.08 90 ALA A O 1
ATOM 698 N N . PRO A 1 111 ? 1.266 -55.614 3.150 1.00 46.94 91 PRO A N 1
ATOM 699 C CA . PRO A 1 111 ? 1.263 -57.057 3.421 1.00 46.49 91 PRO A CA 1
ATOM 700 C C . PRO A 1 111 ? 2.673 -57.587 3.619 1.00 47.46 91 PRO A C 1
ATOM 701 O O . PRO A 1 111 ? 3.479 -57.678 2.685 1.00 43.93 91 PRO A O 1
ATOM 705 N N . GLU A 1 112 ? 2.938 -57.999 4.851 1.00 50.91 92 GLU A N 1
ATOM 706 C CA . GLU A 1 112 ? 4.296 -58.206 5.305 1.00 55.43 92 GLU A CA 1
ATOM 707 C C . GLU A 1 112 ? 4.809 -59.560 4.840 1.00 56.76 92 GLU A C 1
ATOM 708 O O . GLU A 1 112 ? 4.062 -60.417 4.363 1.00 55.32 92 GLU A O 1
ATOM 714 N N . ASP A 1 113 ? 6.111 -59.758 4.998 1.00 58.21 93 ASP A N 1
ATOM 715 C CA . ASP A 1 113 ? 6.618 -61.114 4.926 1.00 64.88 93 ASP A CA 1
ATOM 716 C C . ASP A 1 113 ? 6.042 -61.945 6.058 1.00 63.20 93 ASP A C 1
ATOM 717 O O . ASP A 1 113 ? 5.996 -63.179 5.958 1.00 65.67 93 ASP A O 1
ATOM 722 N N . LYS A 1 114 ? 5.555 -61.273 7.107 1.00 59.46 94 LYS A N 1
ATOM 723 C CA . LYS A 1 114 ? 4.904 -61.896 8.258 1.00 62.43 94 LYS A CA 1
ATOM 724 C C . LYS A 1 114 ? 5.848 -62.844 9.006 1.00 61.68 94 LYS A C 1
ATOM 725 O O . LYS A 1 114 ? 5.532 -64.011 9.260 1.00 65.43 94 LYS A O 1
ATOM 731 N N . LYS A 1 115 ? 7.065 -62.319 9.330 1.00 54.56 95 LYS A N 1
ATOM 732 C CA . LYS A 1 115 ? 7.939 -62.748 10.420 1.00 47.61 95 LYS A CA 1
ATOM 733 C C . LYS A 1 115 ? 7.678 -61.851 11.627 1.00 47.56 95 LYS A C 1
ATOM 734 O O . LYS A 1 115 ? 7.778 -60.622 11.492 1.00 48.55 95 LYS A O 1
ATOM 740 N N . PRO A 1 116 ? 7.358 -62.402 12.805 1.00 44.21 96 PRO A N 1
ATOM 741 C CA . PRO A 1 116 ? 6.694 -61.619 13.868 1.00 42.24 96 PRO A CA 1
ATOM 742 C C . PRO A 1 116 ? 7.482 -60.399 14.331 1.00 40.84 96 PRO A C 1
ATOM 743 O O . PRO A 1 116 ? 8.663 -60.214 14.032 1.00 43.38 96 PRO A O 1
ATOM 747 N N . LEU A 1 117 ? 6.800 -59.564 15.116 1.00 38.27 97 LEU A N 1
ATOM 748 C CA . LEU A 1 117 ? 7.379 -58.341 15.660 1.00 37.84 97 LEU A CA 1
ATOM 749 C C . LEU A 1 117 ? 8.282 -58.666 16.854 1.00 38.60 97 LEU A C 1
ATOM 750 O O . LEU A 1 117 ? 8.289 -59.789 17.372 1.00 42.57 97 LEU A O 1
ATOM 755 N N . THR A 1 118 ? 9.072 -57.672 17.282 1.00 36.34 98 THR A N 1
ATOM 756 C CA . THR A 1 118 ? 10.058 -57.867 18.339 1.00 37.25 98 THR A CA 1
ATOM 757 C C . THR A 1 118 ? 9.790 -56.964 19.539 1.00 35.02 98 THR A C 1
ATOM 758 O O . THR A 1 118 ? 9.216 -55.877 19.416 1.00 32.27 98 THR A O 1
ATOM 762 N N . ARG A 1 119 ? 10.280 -57.423 20.696 1.00 35.75 99 ARG A N 1
ATOM 763 C CA . ARG A 1 119 ? 9.930 -56.821 21.979 1.00 36.90 99 ARG A CA 1
ATOM 764 C C . ARG A 1 119 ? 10.257 -55.334 22.004 1.00 37.10 99 ARG A C 1
ATOM 765 O O . ARG A 1 119 ? 9.506 -54.528 22.568 1.00 34.79 99 ARG A O 1
ATOM 773 N N . LEU A 1 120 ? 11.371 -54.952 21.385 1.00 39.53 100 LEU A N 1
ATOM 774 C CA . LEU A 1 120 ? 11.712 -53.541 21.302 1.00 37.44 100 LEU A CA 1
ATOM 775 C C . LEU A 1 120 ? 10.780 -52.806 20.355 1.00 37.91 100 LEU A C 1
ATOM 776 O O . LEU A 1 120 ? 10.457 -51.635 20.594 1.00 37.06 100 LEU A O 1
ATOM 781 N N . GLN A 1 121 ? 10.341 -53.473 19.284 1.00 36.18 101 GLN A N 1
ATOM 782 C CA . GLN A 1 121 ? 9.429 -52.836 18.342 1.00 35.75 101 GLN A CA 1
ATOM 783 C C . GLN A 1 121 ? 8.091 -52.513 19.009 1.00 39.23 101 GLN A C 1
ATOM 784 O O . GLN A 1 121 ? 7.608 -51.374 18.933 1.00 38.81 101 GLN A O 1
ATOM 790 N N . GLU A 1 122 ? 7.502 -53.494 19.711 1.00 41.64 102 GLU A N 1
ATOM 791 C CA . GLU A 1 122 ? 6.268 -53.254 20.465 1.00 39.26 102 GLU A CA 1
ATOM 792 C C . GLU A 1 122 ? 6.477 -52.189 21.538 1.00 35.89 102 GLU A C 1
ATOM 793 O O . GLU A 1 122 ? 5.765 -51.178 21.578 1.00 32.18 102 GLU A O 1
ATOM 799 N N . ARG A 1 123 ? 7.494 -52.383 22.383 1.00 37.86 103 ARG A N 1
ATOM 800 C CA . ARG A 1 123 ? 7.816 -51.420 23.429 1.00 37.73 103 ARG A CA 1
ATOM 801 C C . ARG A 1 123 ? 8.038 -50.034 22.856 1.00 38.34 103 ARG A C 1
ATOM 802 O O . ARG A 1 123 ? 7.853 -49.035 23.557 1.00 41.24 103 ARG A O 1
ATOM 810 N N . LEU A 1 124 ? 8.441 -49.948 21.591 1.00 36.30 104 LEU A N 1
ATOM 811 C CA . LEU A 1 124 ? 8.628 -48.642 20.983 1.00 35.98 104 LEU A CA 1
ATOM 812 C C . LEU A 1 124 ? 7.303 -48.083 20.487 1.00 37.13 104 LEU A C 1
ATOM 813 O O . LEU A 1 124 ? 6.952 -46.936 20.788 1.00 36.61 104 LEU A O 1
ATOM 818 N N . ILE A 1 125 ? 6.543 -48.886 19.740 1.00 37.56 105 ILE A N 1
ATOM 819 C CA . ILE A 1 125 ? 5.240 -48.411 19.288 1.00 40.48 105 ILE A CA 1
ATOM 820 C C . ILE A 1 125 ? 4.306 -48.237 20.477 1.00 43.02 105 ILE A C 1
ATOM 821 O O . ILE A 1 125 ? 3.403 -47.386 20.449 1.00 42.42 105 ILE A O 1
ATOM 826 N N . LYS A 1 126 ? 4.499 -49.026 21.541 1.00 41.44 106 LYS A N 1
ATOM 827 C CA . LYS A 1 126 ? 3.744 -48.775 22.763 1.00 41.20 106 LYS A CA 1
ATOM 828 C C . LYS A 1 126 ? 4.150 -47.450 23.390 1.00 45.80 106 LYS A C 1
ATOM 829 O O . LYS A 1 126 ? 3.350 -46.841 24.109 1.00 51.29 106 LYS A O 1
ATOM 835 N N . LYS A 1 127 ? 5.382 -46.994 23.146 1.00 43.61 107 LYS A N 1
ATOM 836 C CA . LYS A 1 127 ? 5.839 -45.734 23.712 1.00 38.96 107 LYS A CA 1
ATOM 837 C C . LYS A 1 127 ? 5.665 -44.573 22.744 1.00 38.15 107 LYS A C 1
ATOM 838 O O . LYS A 1 127 ? 5.111 -43.537 23.120 1.00 39.36 107 LYS A O 1
ATOM 844 N N . LEU A 1 128 ? 6.076 -44.743 21.485 1.00 38.72 108 LEU A N 1
ATOM 845 C CA . LEU A 1 128 ? 6.187 -43.591 20.593 1.00 44.73 108 LEU A CA 1
ATOM 846 C C . LEU A 1 128 ? 4.837 -43.133 20.043 1.00 45.69 108 LEU A C 1
ATOM 847 O O . LEU A 1 128 ? 4.642 -41.928 19.810 1.00 38.63 108 LEU A O 1
ATOM 852 N N . GLY A 1 129 ? 3.898 -44.057 19.849 1.00 48.04 109 GLY A N 1
ATOM 853 C CA . GLY A 1 129 ? 2.590 -43.744 19.320 1.00 48.15 109 GLY A CA 1
ATOM 854 C C . GLY A 1 129 ? 2.179 -44.748 18.264 1.00 49.11 109 GLY A C 1
ATOM 855 O O . GLY A 1 129 ? 2.816 -45.784 18.076 1.00 49.42 109 GLY A O 1
ATOM 856 N N . GLU A 1 130 ? 1.060 -44.452 17.606 1.00 50.38 110 GLU A N 1
ATOM 857 C CA . GLU A 1 130 ? 0.628 -45.179 16.421 1.00 54.03 110 GLU A CA 1
ATOM 858 C C . GLU A 1 130 ? 1.000 -44.469 15.128 1.00 55.35 110 GLU A C 1
ATOM 859 O O . GLU A 1 130 ? 0.657 -44.960 14.046 1.00 55.64 110 GLU A O 1
ATOM 865 N N . HIS A 1 131 ? 1.684 -43.326 15.216 1.00 54.25 111 HIS A N 1
ATOM 866 C CA . HIS A 1 131 ? 2.402 -42.772 14.075 1.00 56.42 111 HIS A CA 1
ATOM 867 C C . HIS A 1 131 ? 3.754 -43.434 13.860 1.00 52.89 111 HIS A C 1
ATOM 868 O O . HIS A 1 131 ? 4.426 -43.127 12.871 1.00 48.83 111 HIS A O 1
ATOM 875 N N . ALA A 1 132 ? 4.165 -44.323 14.763 1.00 53.51 112 ALA A N 1
ATOM 876 C CA . ALA A 1 132 ? 5.429 -45.039 14.659 1.00 51.08 112 ALA A CA 1
ATOM 877 C C . ALA A 1 132 ? 5.161 -46.437 14.115 1.00 52.83 112 ALA A C 1
ATOM 878 O O . ALA A 1 132 ? 4.283 -47.152 14.621 1.00 52.83 112 ALA A O 1
ATOM 880 N N . TYR A 1 133 ? 5.891 -46.801 13.056 1.00 46.96 113 TYR A N 1
ATOM 881 C CA . TYR A 1 133 ? 5.761 -48.062 12.346 1.00 41.12 113 TYR A CA 1
ATOM 882 C C . TYR A 1 133 ? 7.111 -48.760 12.225 1.00 39.95 113 TYR A C 1
ATOM 883 O O . TYR A 1 133 ? 8.140 -48.098 12.023 1.00 38.55 113 TYR A O 1
ATOM 892 N N . PRO A 1 134 ? 7.145 -50.086 12.355 1.00 32.82 114 PRO A N 1
ATOM 893 C CA . PRO A 1 134 ? 8.418 -50.804 12.366 1.00 28.72 114 PRO A CA 1
ATOM 894 C C . PRO A 1 134 ? 8.936 -51.093 10.964 1.00 27.70 114 PRO A C 1
ATOM 895 O O . PRO A 1 134 ? 8.242 -50.936 9.956 1.00 28.79 114 PRO A O 1
ATOM 899 N N . PHE A 1 135 ? 10.193 -51.534 10.935 1.00 26.59 115 PHE A N 1
ATOM 900 C CA . PHE A 1 135 ? 10.853 -52.107 9.769 1.00 24.36 115 PHE A CA 1
ATOM 901 C C . PHE A 1 135 ? 11.833 -53.151 10.275 1.00 20.29 115 PHE A C 1
ATOM 902 O O . PHE A 1 135 ? 12.405 -53.008 11.359 1.00 21.23 115 PHE A O 1
ATOM 910 N N . THR A 1 136 ? 12.030 -54.198 9.488 1.00 16.66 116 THR A N 1
ATOM 911 C CA . THR A 1 136 ? 12.994 -55.220 9.858 1.00 18.42 116 THR A CA 1
ATOM 912 C C . THR A 1 136 ? 13.763 -55.632 8.616 1.00 15.40 116 THR A C 1
ATOM 913 O O . THR A 1 136 ? 13.186 -55.728 7.531 1.00 14.07 116 THR A O 1
ATOM 917 N N . PHE A 1 137 ? 15.079 -55.799 8.777 1.00 15.08 117 PHE A N 1
ATOM 918 C CA . PHE A 1 137 ? 15.962 -56.353 7.762 1.00 13.54 117 PHE A CA 1
ATOM 919 C C . PHE A 1 137 ? 16.654 -57.581 8.332 1.00 12.56 117 PHE A C 1
ATOM 920 O O . PHE A 1 137 ? 17.061 -57.574 9.494 1.00 15.04 117 PHE A O 1
ATOM 928 N N . GLU A 1 138 ? 16.787 -58.637 7.526 1.00 12.57 118 GLU A N 1
ATOM 929 C CA . GLU A 1 138 ? 17.505 -59.855 7.919 1.00 13.35 118 GLU A CA 1
ATOM 930 C C . GLU A 1 138 ? 18.754 -59.968 7.052 1.00 11.28 118 GLU A C 1
ATOM 931 O O . GLU A 1 138 ? 18.656 -60.208 5.841 1.00 9.55 118 GLU A O 1
ATOM 937 N N . ILE A 1 139 ? 19.920 -59.820 7.667 1.00 11.36 119 ILE A N 1
ATOM 938 C CA . ILE A 1 139 ? 21.164 -59.726 6.897 1.00 8.40 119 ILE A CA 1
ATOM 939 C C . ILE A 1 139 ? 21.656 -61.133 6.566 1.00 7.27 119 ILE A C 1
ATOM 940 O O . ILE A 1 139 ? 21.797 -61.970 7.481 1.00 8.37 119 ILE A O 1
ATOM 945 N N . PRO A 1 140 ? 21.914 -61.434 5.300 1.00 5.45 120 PRO A N 1
ATOM 946 C CA . PRO A 1 140 ? 22.350 -62.773 4.952 1.00 7.16 120 PRO A CA 1
ATOM 947 C C . PRO A 1 140 ? 23.621 -63.136 5.677 1.00 8.39 120 PRO A C 1
ATOM 948 O O . PRO A 1 140 ? 24.451 -62.263 6.010 1.00 7.22 120 PRO A O 1
ATOM 952 N N . PRO A 1 141 ? 23.812 -64.414 6.000 1.00 10.87 121 PRO A N 1
ATOM 953 C CA . PRO A 1 141 ? 25.124 -64.871 6.447 1.00 9.93 121 PRO A CA 1
ATOM 954 C C . PRO A 1 141 ? 26.083 -64.924 5.269 1.00 8.80 121 PRO A C 1
ATOM 955 O O . PRO A 1 141 ? 25.675 -65.037 4.110 1.00 8.33 121 PRO A O 1
ATOM 959 N N . ASN A 1 142 ? 27.376 -64.848 5.594 1.00 8.66 122 ASN A N 1
ATOM 960 C CA . ASN A 1 142 ? 28.510 -64.864 4.664 1.00 7.56 122 ASN A CA 1
ATOM 961 C C . ASN A 1 142 ? 28.706 -63.544 3.926 1.00 6.41 122 ASN A C 1
ATOM 962 O O . ASN A 1 142 ? 29.438 -63.508 2.907 1.00 5.65 122 ASN A O 1
ATOM 967 N N . LEU A 1 143 ? 28.070 -62.469 4.369 1.00 5.90 123 LEU A N 1
ATOM 968 C CA . LEU A 1 143 ? 28.432 -61.187 3.780 1.00 4.85 123 LEU A CA 1
ATOM 969 C C . LEU A 1 143 ? 29.570 -60.540 4.570 1.00 4.26 123 LEU A C 1
ATOM 970 O O . LEU A 1 143 ? 29.717 -60.797 5.771 1.00 5.28 123 LEU A O 1
ATOM 975 N N . PRO A 1 144 ? 30.404 -59.705 3.940 1.00 2.44 124 PRO A N 1
ATOM 976 C CA . PRO A 1 144 ? 31.576 -59.174 4.642 1.00 1.95 124 PRO A CA 1
ATOM 977 C C . PRO A 1 144 ? 31.218 -58.138 5.699 1.00 2.16 124 PRO A C 1
ATOM 978 O O . PRO A 1 144 ? 30.416 -57.239 5.468 1.00 3.01 124 PRO A O 1
ATOM 982 N N . SER A 1 145 ? 31.849 -58.248 6.859 1.00 2.07 125 SER A N 1
ATOM 983 C CA . SER A 1 145 ? 31.590 -57.325 7.946 1.00 2.32 125 SER A CA 1
ATOM 984 C C . SER A 1 145 ? 32.084 -55.942 7.577 1.00 3.00 125 SER A C 1
ATOM 985 O O . SER A 1 145 ? 32.816 -55.761 6.606 1.00 2.72 125 SER A O 1
ATOM 988 N N . SER A 1 146 ? 31.671 -54.950 8.360 1.00 3.97 126 SER A N 1
ATOM 989 C CA . SER A 1 146 ? 32.067 -53.583 8.068 1.00 3.17 126 SER A CA 1
ATOM 990 C C . SER A 1 146 ? 33.576 -53.473 8.179 1.00 4.13 126 SER A C 1
ATOM 991 O O . SER A 1 146 ? 34.189 -54.071 9.072 1.00 3.58 126 SER A O 1
ATOM 994 N N . VAL A 1 147 ? 34.175 -52.733 7.247 1.00 4.92 127 VAL A N 1
ATOM 995 C CA . VAL A 1 147 ? 35.629 -52.593 7.170 1.00 4.55 127 VAL A CA 1
ATOM 996 C C . VAL A 1 147 ? 35.952 -51.375 6.311 1.00 4.50 127 VAL A C 1
ATOM 997 O O . VAL A 1 147 ? 35.280 -51.101 5.319 1.00 4.56 127 VAL A O 1
ATOM 1001 N N . THR A 1 148 ? 36.980 -50.635 6.715 1.00 5.12 128 THR A N 1
ATOM 1002 C CA . THR A 1 148 ? 37.442 -49.451 6.011 1.00 5.43 128 THR A CA 1
ATOM 1003 C C . THR A 1 148 ? 38.969 -49.476 5.979 1.00 6.25 128 THR A C 1
ATOM 1004 O O . THR A 1 148 ? 39.596 -50.168 6.775 1.00 6.18 128 THR A O 1
ATOM 1008 N N . LEU A 1 149 ? 39.572 -48.761 5.019 1.00 8.72 129 LEU A N 1
ATOM 1009 C CA . LEU A 1 149 ? 41.033 -48.713 4.874 1.00 11.07 129 LEU A CA 1
ATOM 1010 C C . LEU A 1 149 ? 41.452 -47.531 4.003 1.00 17.66 129 LEU A C 1
ATOM 1011 O O . LEU A 1 149 ? 40.923 -47.375 2.898 1.00 18.60 129 LEU A O 1
ATOM 1016 N N . GLN A 1 150 ? 42.468 -46.766 4.441 1.00 23.38 130 GLN A N 1
ATOM 1017 C CA . GLN A 1 150 ? 42.937 -45.574 3.725 1.00 28.95 130 GLN A CA 1
ATOM 1018 C C . GLN A 1 150 ? 44.351 -45.702 3.150 1.00 34.80 130 GLN A C 1
ATOM 1019 O O . GLN A 1 150 ? 45.328 -45.293 3.794 1.00 36.45 130 GLN A O 1
ATOM 1025 N N . PRO A 1 151 ? 44.496 -46.163 1.896 1.00 41.32 131 PRO A N 1
ATOM 1026 C CA . PRO A 1 151 ? 45.809 -46.528 1.338 1.00 45.14 131 PRO A CA 1
ATOM 1027 C C . PRO A 1 151 ? 46.600 -45.371 0.744 1.00 64.05 131 PRO A C 1
ATOM 1028 O O . PRO A 1 151 ? 46.231 -44.194 0.875 1.00 61.96 131 PRO A O 1
ATOM 1032 N N . GLY A 1 152 ? 47.707 -45.731 0.074 1.00 76.51 132 GLY A N 1
ATOM 1033 C CA . GLY A 1 152 ? 48.491 -44.810 -0.727 1.00 83.47 132 GLY A CA 1
ATOM 1034 C C . GLY A 1 152 ? 49.876 -44.446 -0.216 1.00 84.94 132 GLY A C 1
ATOM 1035 O O . GLY A 1 152 ? 50.290 -43.287 -0.323 1.00 86.40 132 GLY A O 1
ATOM 1036 N N . PRO A 1 153 ? 50.632 -45.435 0.363 1.00 89.51 133 PRO A N 1
ATOM 1037 C CA . PRO A 1 153 ? 51.861 -45.104 1.117 1.00 98.28 133 PRO A CA 1
ATOM 1038 C C . PRO A 1 153 ? 52.804 -44.146 0.400 1.00 95.83 133 PRO A C 1
ATOM 1039 O O . PRO A 1 153 ? 53.162 -43.079 0.911 1.00 96.78 133 PRO A O 1
ATOM 1043 N N . GLU A 1 154 ? 53.217 -44.557 -0.790 1.00 93.37 134 GLU A N 1
ATOM 1044 C CA . GLU A 1 154 ? 53.839 -43.689 -1.778 1.00 98.55 134 GLU A CA 1
ATOM 1045 C C . GLU A 1 154 ? 53.208 -43.858 -3.143 1.00 107.87 134 GLU A C 1
ATOM 1046 O O . GLU A 1 154 ? 53.335 -42.956 -3.982 1.00 105.62 134 GLU A O 1
ATOM 1052 N N . ASP A 1 155 ? 52.535 -44.987 -3.387 1.00 111.75 135 ASP A N 1
ATOM 1053 C CA . ASP A 1 155 ? 51.827 -45.301 -4.616 1.00 110.20 135 ASP A CA 1
ATOM 1054 C C . ASP A 1 155 ? 50.353 -44.908 -4.492 1.00 100.78 135 ASP A C 1
ATOM 1055 O O . ASP A 1 155 ? 49.920 -44.283 -3.517 1.00 91.24 135 ASP A O 1
ATOM 1057 N N . THR A 1 156 ? 49.565 -45.305 -5.485 1.00 101.58 136 THR A N 1
ATOM 1058 C CA . THR A 1 156 ? 48.165 -44.923 -5.580 1.00 96.54 136 THR A CA 1
ATOM 1059 C C . THR A 1 156 ? 47.335 -45.798 -4.635 1.00 88.47 136 THR A C 1
ATOM 1060 O O . THR A 1 156 ? 47.865 -46.523 -3.787 1.00 86.96 136 THR A O 1
ATOM 1064 N N . GLY A 1 157 ? 46.011 -45.701 -4.747 1.00 79.12 137 GLY A N 1
ATOM 1065 C CA . GLY A 1 157 ? 45.094 -46.431 -3.888 1.00 66.07 137 GLY A CA 1
ATOM 1066 C C . GLY A 1 157 ? 44.326 -45.498 -2.970 1.00 62.35 137 GLY A C 1
ATOM 1067 O O . GLY A 1 157 ? 44.930 -44.825 -2.124 1.00 65.95 137 GLY A O 1
ATOM 1068 N N . LYS A 1 158 ? 42.999 -45.462 -3.100 1.00 47.31 138 LYS A N 1
ATOM 1069 C CA . LYS A 1 158 ? 42.169 -44.475 -2.420 1.00 41.68 138 LYS A CA 1
ATOM 1070 C C . LYS A 1 158 ? 41.333 -45.143 -1.331 1.00 40.14 138 LYS A C 1
ATOM 1071 O O . LYS A 1 158 ? 41.267 -46.373 -1.245 1.00 37.31 138 LYS A O 1
ATOM 1077 N N . ALA A 1 159 ? 40.708 -44.314 -0.482 1.00 37.12 139 ALA A N 1
ATOM 1078 C CA . ALA A 1 159 ? 39.952 -44.820 0.662 1.00 25.04 139 ALA A CA 1
ATOM 1079 C C . ALA A 1 159 ? 38.828 -45.756 0.221 1.00 20.53 139 ALA A C 1
ATOM 1080 O O . ALA A 1 159 ? 38.066 -45.454 -0.697 1.00 21.53 139 ALA A O 1
ATOM 1082 N N . LEU A 1 160 ? 38.704 -46.886 0.905 1.00 15.54 140 LEU A N 1
ATOM 1083 C CA . LEU A 1 160 ? 37.842 -47.957 0.436 1.00 12.48 140 LEU A CA 1
ATOM 1084 C C . LEU A 1 160 ? 37.282 -48.680 1.638 1.00 10.51 140 LEU A C 1
ATOM 1085 O O . LEU A 1 160 ? 37.879 -48.656 2.713 1.00 11.94 140 LEU A O 1
ATOM 1090 N N . GLY A 1 161 ? 36.148 -49.348 1.446 1.00 7.56 141 GLY A N 1
ATOM 1091 C CA . GLY A 1 161 ? 35.590 -50.169 2.505 1.00 5.60 141 GLY A CA 1
ATOM 1092 C C . GLY A 1 161 ? 34.291 -50.820 2.091 1.00 4.35 141 GLY A C 1
ATOM 1093 O O . GLY A 1 161 ? 33.796 -50.629 0.978 1.00 4.75 141 GLY A O 1
ATOM 1094 N N . VAL A 1 162 ? 33.758 -51.616 3.014 1.00 3.62 142 VAL A N 1
ATOM 1095 C CA . VAL A 1 162 ? 32.399 -52.147 2.959 1.00 3.30 142 VAL A CA 1
ATOM 1096 C C . VAL A 1 162 ? 31.633 -51.448 4.063 1.00 4.07 142 VAL A C 1
ATOM 1097 O O . VAL A 1 162 ? 32.031 -51.526 5.231 1.00 4.69 142 VAL A O 1
ATOM 1101 N N . ASP A 1 163 ? 30.555 -50.745 3.716 1.00 4.48 143 ASP A N 1
ATOM 1102 C CA . ASP A 1 163 ? 29.734 -50.120 4.746 1.00 6.00 143 ASP A CA 1
ATOM 1103 C C . ASP A 1 163 ? 28.261 -50.498 4.602 1.00 5.67 143 ASP A C 1
ATOM 1104 O O . ASP A 1 163 ? 27.763 -50.755 3.500 1.00 5.14 143 ASP A O 1
ATOM 1109 N N . TYR A 1 164 ? 27.580 -50.538 5.756 1.00 5.44 144 TYR A N 1
ATOM 1110 C CA . TYR A 1 164 ? 26.171 -50.899 5.878 1.00 5.74 144 TYR A CA 1
ATOM 1111 C C . TYR A 1 164 ? 25.349 -49.625 6.123 1.00 7.70 144 TYR A C 1
ATOM 1112 O O . TYR A 1 164 ? 25.352 -49.080 7.230 1.00 8.46 144 TYR A O 1
ATOM 1121 N N . GLU A 1 165 ? 24.636 -49.147 5.107 1.00 8.14 145 GLU A N 1
ATOM 1122 C CA . GLU A 1 165 ? 23.859 -47.921 5.231 1.00 9.51 145 GLU A CA 1
ATOM 1123 C C . GLU A 1 165 ? 22.373 -48.241 5.296 1.00 11.57 145 GLU A C 1
ATOM 1124 O O . GLU A 1 165 ? 21.835 -48.898 4.401 1.00 10.81 145 GLU A O 1
ATOM 1130 N N . VAL A 1 166 ? 21.720 -47.807 6.370 1.00 13.35 146 VAL A N 1
ATOM 1131 C CA . VAL A 1 166 ? 20.267 -47.834 6.464 1.00 12.47 146 VAL A CA 1
ATOM 1132 C C . VAL A 1 166 ? 19.772 -46.410 6.300 1.00 15.21 146 VAL A C 1
ATOM 1133 O O . VAL A 1 166 ? 20.310 -45.484 6.918 1.00 16.47 146 VAL A O 1
ATOM 1137 N N . LYS A 1 167 ? 18.789 -46.218 5.428 1.00 15.59 147 LYS A N 1
ATOM 1138 C CA . LYS A 1 167 ? 18.295 -44.877 5.162 1.00 16.06 147 LYS A CA 1
ATOM 1139 C C . LYS A 1 167 ? 16.782 -44.907 5.101 1.00 15.96 147 LYS A C 1
ATOM 1140 O O . LYS A 1 167 ? 16.214 -45.619 4.275 1.00 17.75 147 LYS A O 1
ATOM 1146 N N . ALA A 1 168 ? 16.141 -44.108 5.939 1.00 19.20 148 ALA A N 1
ATOM 1147 C CA . ALA A 1 168 ? 14.707 -43.874 5.876 1.00 21.52 148 ALA A CA 1
ATOM 1148 C C . ALA A 1 168 ? 14.429 -42.560 5.147 1.00 24.34 148 ALA A C 1
ATOM 1149 O O . ALA A 1 168 ? 15.139 -41.565 5.331 1.00 23.80 148 ALA A O 1
ATOM 1151 N N . PHE A 1 169 ? 13.404 -42.561 4.303 1.00 23.81 149 PHE A N 1
ATOM 1152 C CA . PHE A 1 169 ? 13.131 -41.386 3.498 1.00 25.84 149 PHE A CA 1
ATOM 1153 C C . PHE A 1 169 ? 11.649 -41.347 3.154 1.00 29.92 149 PHE A C 1
ATOM 1154 O O . PHE A 1 169 ? 10.992 -42.386 3.059 1.00 29.21 149 PHE A O 1
ATOM 1162 N N . VAL A 1 170 ? 11.119 -40.129 3.007 1.00 36.34 150 VAL A N 1
ATOM 1163 C CA . VAL A 1 170 ? 9.744 -39.898 2.559 1.00 38.68 150 VAL A CA 1
ATOM 1164 C C . VAL A 1 170 ? 9.760 -39.590 1.069 1.00 35.99 150 VAL A C 1
ATOM 1165 O O . VAL A 1 170 ? 10.460 -38.667 0.624 1.00 31.77 150 VAL A O 1
ATOM 1169 N N . ALA A 1 171 ? 8.965 -40.334 0.302 1.00 35.99 151 ALA A N 1
ATOM 1170 C CA . ALA A 1 171 ? 8.957 -40.165 -1.141 1.00 39.05 151 ALA A CA 1
ATOM 1171 C C . ALA A 1 171 ? 7.609 -40.591 -1.706 1.00 45.41 151 ALA A C 1
ATOM 1172 O O . ALA A 1 171 ? 6.867 -41.360 -1.088 1.00 43.07 151 ALA A O 1
ATOM 1174 N N . GLU A 1 172 ? 7.304 -40.081 -2.905 1.00 48.20 152 GLU A N 1
ATOM 1175 C CA . GLU A 1 172 ? 6.146 -40.582 -3.634 1.00 45.65 152 GLU A CA 1
ATOM 1176 C C . GLU A 1 172 ? 6.300 -42.070 -3.907 1.00 48.68 152 GLU A C 1
ATOM 1177 O O . GLU A 1 172 ? 5.349 -42.843 -3.739 1.00 50.55 152 GLU A O 1
ATOM 1183 N N . ASN A 1 173 ? 7.511 -42.489 -4.278 1.00 50.17 153 ASN A N 1
ATOM 1184 C CA . ASN A 1 173 ? 7.861 -43.834 -4.716 1.00 43.79 153 ASN A CA 1
ATOM 1185 C C . ASN A 1 173 ? 9.379 -43.927 -4.802 1.00 45.56 153 ASN A C 1
ATOM 1186 O O . ASN A 1 173 ? 10.061 -42.923 -5.046 1.00 42.64 153 ASN A O 1
ATOM 1191 N N . LEU A 1 174 ? 9.894 -45.153 -4.640 1.00 49.87 154 LEU A N 1
ATOM 1192 C CA . LEU A 1 174 ? 11.336 -45.407 -4.687 1.00 48.53 154 LEU A CA 1
ATOM 1193 C C . LEU A 1 174 ? 11.966 -44.936 -5.985 1.00 48.88 154 LEU A C 1
ATOM 1194 O O . LEU A 1 174 ? 13.199 -44.927 -6.090 1.00 47.81 154 LEU A O 1
ATOM 1199 N N . GLU A 1 175 ? 11.142 -44.575 -6.967 1.00 47.98 155 GLU A N 1
ATOM 1200 C CA . GLU A 1 175 ? 11.620 -44.158 -8.273 1.00 48.55 155 GLU A CA 1
ATOM 1201 C C . GLU A 1 175 ? 12.337 -42.821 -8.194 1.00 49.82 155 GLU A C 1
ATOM 1202 O O . GLU A 1 175 ? 13.508 -42.700 -8.579 1.00 50.99 155 GLU A O 1
ATOM 1208 N N . GLU A 1 176 ? 11.639 -41.796 -7.728 1.00 47.22 156 GLU A N 1
ATOM 1209 C CA . GLU A 1 176 ? 12.171 -40.448 -7.811 1.00 46.02 156 GLU A CA 1
ATOM 1210 C C . GLU A 1 176 ? 13.009 -40.074 -6.594 1.00 42.90 156 GLU A C 1
ATOM 1211 O O . GLU A 1 176 ? 12.747 -40.498 -5.463 1.00 39.08 156 GLU A O 1
ATOM 1217 N N . LYS A 1 177 ? 14.022 -39.249 -6.860 1.00 40.79 157 LYS A N 1
ATOM 1218 C CA . LYS A 1 177 ? 15.218 -39.188 -6.036 1.00 36.44 157 LYS A CA 1
ATOM 1219 C C . LYS A 1 177 ? 14.919 -38.715 -4.623 1.00 33.18 157 LYS A C 1
ATOM 1220 O O . LYS A 1 177 ? 13.925 -38.031 -4.356 1.00 32.25 157 LYS A O 1
ATOM 1226 N N . ILE A 1 178 ? 15.766 -39.165 -3.714 1.00 33.11 158 ILE A N 1
ATOM 1227 C CA . ILE A 1 178 ? 15.736 -38.769 -2.314 1.00 33.51 158 ILE A CA 1
ATOM 1228 C C . ILE A 1 178 ? 16.312 -37.367 -2.152 1.00 34.37 158 I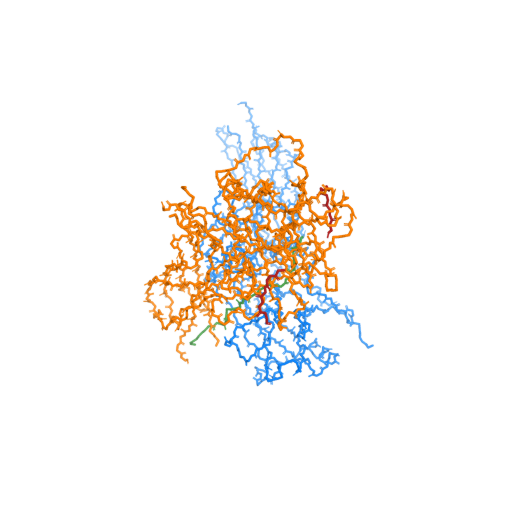LE A C 1
ATOM 1229 O O . ILE A 1 178 ? 17.206 -36.936 -2.894 1.00 34.71 158 ILE A O 1
ATOM 1234 N N . HIS A 1 179 ? 15.778 -36.642 -1.174 1.00 31.34 159 HIS A N 1
ATOM 1235 C CA . HIS A 1 179 ? 16.175 -35.280 -0.875 1.00 30.63 159 HIS A CA 1
ATOM 1236 C C . HIS A 1 179 ? 16.705 -35.221 0.546 1.00 33.36 159 HIS A C 1
ATOM 1237 O O . HIS A 1 179 ? 16.242 -35.958 1.419 1.00 35.24 159 HIS A O 1
ATOM 1244 N N . LYS A 1 180 ? 17.671 -34.324 0.768 1.00 37.71 160 LYS A N 1
ATOM 1245 C CA . LYS A 1 180 ? 18.337 -34.202 2.067 1.00 42.87 160 LYS A CA 1
ATOM 1246 C C . LYS A 1 180 ? 17.353 -33.979 3.216 1.00 41.08 160 LYS A C 1
ATOM 1247 O O . LYS A 1 180 ? 17.585 -34.457 4.332 1.00 41.10 160 LYS A O 1
ATOM 1253 N N . ARG A 1 181 ? 16.256 -33.260 2.964 1.00 40.01 161 ARG A N 1
ATOM 1254 C CA . ARG A 1 181 ? 15.373 -32.807 4.040 1.00 38.35 161 ARG A CA 1
ATOM 1255 C C . ARG A 1 181 ? 14.727 -33.972 4.790 1.00 34.49 161 ARG A C 1
ATOM 1256 O O . ARG A 1 181 ? 14.733 -33.998 6.028 1.00 30.96 161 ARG A O 1
ATOM 1264 N N . ASN A 1 182 ? 14.146 -34.940 4.057 1.00 38.47 162 ASN A N 1
ATOM 1265 C CA . ASN A 1 182 ? 13.370 -36.022 4.666 1.00 35.17 162 ASN A CA 1
ATOM 1266 C C . ASN A 1 182 ? 14.210 -37.218 5.059 1.00 33.57 162 ASN A C 1
ATOM 1267 O O . ASN A 1 182 ? 13.791 -37.980 5.939 1.00 30.72 162 ASN A O 1
ATOM 1272 N N . SER A 1 183 ? 15.375 -37.392 4.431 1.00 34.97 163 SER A N 1
ATOM 1273 C CA . SER A 1 183 ? 16.121 -38.640 4.518 1.00 30.87 163 SER A CA 1
ATOM 1274 C C . SER A 1 183 ? 16.987 -38.670 5.770 1.00 31.41 163 SER A C 1
ATOM 1275 O O . SER A 1 183 ? 17.764 -37.744 6.036 1.00 33.19 163 SER A O 1
ATOM 1278 N N . VAL A 1 184 ? 16.851 -39.749 6.527 1.00 27.96 164 VAL A N 1
ATOM 1279 C CA . VAL A 1 184 ? 17.741 -40.079 7.628 1.00 26.61 164 VAL A CA 1
ATOM 1280 C C . VAL A 1 184 ? 18.681 -41.164 7.122 1.00 26.97 164 VAL A C 1
ATOM 1281 O O . VAL A 1 184 ? 18.227 -42.177 6.587 1.00 26.42 164 VAL A O 1
ATOM 1285 N N . ARG A 1 185 ? 19.983 -40.965 7.272 1.00 28.24 165 ARG A N 1
ATOM 1286 C CA . ARG A 1 185 ? 20.964 -41.930 6.793 1.00 25.47 165 ARG A CA 1
ATOM 1287 C C . ARG A 1 185 ? 21.786 -42.404 7.977 1.00 26.60 165 ARG A C 1
ATOM 1288 O O . ARG A 1 185 ? 22.567 -41.631 8.540 1.00 29.99 165 ARG A O 1
ATOM 1296 N N . LEU A 1 186 ? 21.661 -43.681 8.316 1.00 23.16 166 LEU A N 1
ATOM 1297 C CA . LEU A 1 186 ? 22.423 -44.260 9.412 1.00 18.49 166 LEU A CA 1
ATOM 1298 C C . LEU A 1 186 ? 23.372 -45.294 8.837 1.00 15.02 166 LEU A C 1
ATOM 1299 O O . LEU A 1 186 ? 22.970 -46.125 8.012 1.00 13.61 166 LEU A O 1
ATOM 1304 N N . VAL A 1 187 ? 24.642 -45.186 9.212 1.00 14.24 167 VAL A N 1
ATOM 1305 C CA . VAL A 1 187 ? 25.640 -46.196 8.884 1.00 13.42 167 VAL A CA 1
ATOM 1306 C C . VAL A 1 187 ? 25.800 -47.068 10.127 1.00 11.86 167 VAL A C 1
ATOM 1307 O O . VAL A 1 187 ? 26.503 -46.712 11.080 1.00 11.99 167 VAL A O 1
ATOM 1311 N N . ILE A 1 188 ? 25.101 -48.199 10.126 1.00 10.13 168 ILE A N 1
ATOM 1312 C CA . ILE A 1 188 ? 25.196 -49.202 11.174 1.00 9.03 168 ILE A CA 1
ATOM 1313 C C . ILE A 1 188 ? 26.477 -49.995 10.953 1.00 7.33 168 ILE A C 1
ATOM 1314 O O . ILE A 1 188 ? 27.174 -49.785 9.958 1.00 7.05 168 ILE A O 1
ATOM 1319 N N . ARG A 1 189 ? 26.863 -50.821 11.916 1.00 7.14 169 ARG A N 1
ATOM 1320 C CA . ARG A 1 189 ? 27.933 -51.789 11.715 1.00 7.43 169 ARG A CA 1
ATOM 1321 C C . ARG A 1 189 ? 27.410 -53.204 11.857 1.00 7.28 169 ARG A C 1
ATOM 1322 O O . ARG A 1 189 ? 26.654 -53.500 12.787 1.00 7.83 169 ARG A O 1
ATOM 1330 N N . LYS A 1 190 ? 27.827 -54.075 10.935 1.00 6.58 170 LYS A N 1
ATOM 1331 C CA . LYS A 1 190 ? 27.872 -55.512 11.183 1.00 6.09 170 LYS A CA 1
ATOM 1332 C C . LYS A 1 190 ? 29.309 -55.867 11.542 1.00 6.30 170 LYS A C 1
ATOM 1333 O O . LYS A 1 190 ? 30.235 -55.641 10.747 1.00 5.01 170 LYS A O 1
ATOM 1339 N N . VAL A 1 191 ? 29.482 -56.369 12.757 1.00 6.34 171 VAL A N 1
ATOM 1340 C CA . VAL A 1 191 ? 30.751 -56.832 13.285 1.00 4.87 171 VAL A CA 1
ATOM 1341 C C . VAL A 1 191 ? 30.673 -58.347 13.443 1.00 4.97 171 VAL A C 1
ATOM 1342 O O . VAL A 1 191 ? 29.596 -58.906 13.638 1.00 6.77 171 VAL A O 1
ATOM 1346 N N . GLN A 1 192 ? 31.807 -59.024 13.337 1.00 4.94 172 GLN A N 1
ATOM 1347 C CA . GLN A 1 192 ? 31.824 -60.480 13.266 1.00 5.61 172 GLN A CA 1
ATOM 1348 C C . GLN A 1 192 ? 32.326 -61.090 14.567 1.00 7.60 172 GLN A C 1
ATOM 1349 O O . GLN A 1 192 ? 33.381 -60.704 15.082 1.00 7.16 172 GLN A O 1
ATOM 1355 N N . TYR A 1 193 ? 31.580 -62.055 15.081 1.00 7.14 173 TYR A N 1
ATOM 1356 C CA . TYR A 1 193 ? 32.034 -62.859 16.195 1.00 8.05 173 TYR A CA 1
ATOM 1357 C C . TYR A 1 193 ? 32.109 -64.311 15.720 1.00 10.28 173 TYR A C 1
ATOM 1358 O O . TYR A 1 193 ? 31.451 -64.703 14.752 1.00 9.54 173 TYR A O 1
ATOM 1367 N N . ALA A 1 194 ? 33.006 -65.075 16.328 1.00 12.08 174 ALA A N 1
ATOM 1368 C CA . ALA A 1 194 ? 33.059 -66.520 16.219 1.00 11.36 174 ALA A CA 1
ATOM 1369 C C . ALA A 1 194 ? 33.393 -67.041 17.607 1.00 16.90 174 ALA A C 1
ATOM 1370 O O . ALA A 1 194 ? 34.076 -66.357 18.380 1.00 17.21 174 ALA A O 1
ATOM 1372 N N . PRO A 1 195 ? 32.911 -68.222 17.964 1.00 17.96 175 PRO A N 1
ATOM 1373 C CA . PRO A 1 195 ? 33.167 -68.742 19.304 1.00 17.00 175 PRO A CA 1
ATOM 1374 C C . PRO A 1 195 ? 34.494 -69.484 19.320 1.00 21.07 175 PRO A C 1
ATOM 1375 O O . PRO A 1 195 ? 35.095 -69.758 18.277 1.00 24.67 175 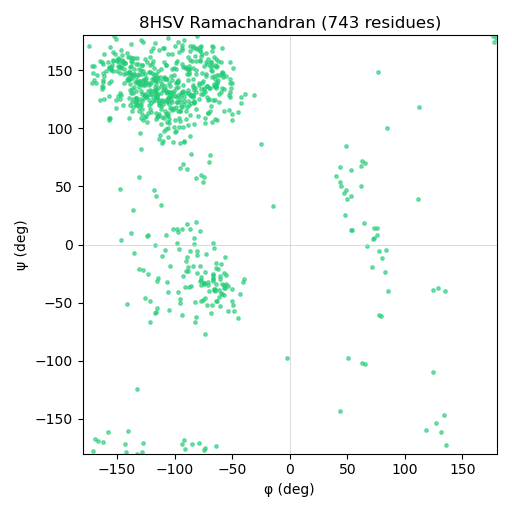PRO A O 1
ATOM 1379 N N . GLU A 1 196 ? 34.972 -69.761 20.527 1.00 20.33 176 GLU A N 1
ATOM 1380 C CA . GLU A 1 196 ? 36.232 -70.476 20.666 1.00 21.34 176 GLU A CA 1
ATOM 1381 C C . GLU A 1 196 ? 36.102 -71.924 20.188 1.00 28.19 176 GLU A C 1
ATOM 1382 O O . GLU A 1 196 ? 35.018 -72.524 20.213 1.00 27.02 176 GLU A O 1
ATOM 1388 N N . ARG A 1 197 ? 37.253 -72.477 19.677 1.00 30.74 177 ARG A N 1
ATOM 1389 C CA . ARG A 1 197 ? 37.405 -73.765 19.003 1.00 29.37 177 ARG A CA 1
ATOM 1390 C C . ARG A 1 197 ? 38.137 -74.798 19.862 1.00 31.52 177 ARG A C 1
ATOM 1391 O O . ARG A 1 197 ? 39.048 -74.446 20.621 1.00 28.58 177 ARG A O 1
ATOM 1399 N N . PRO A 1 198 ? 37.725 -76.066 19.783 1.00 32.65 178 PRO A N 1
ATOM 1400 C CA . PRO A 1 198 ? 38.521 -77.165 20.343 1.00 33.63 178 PRO A CA 1
ATOM 1401 C C . PRO A 1 198 ? 39.565 -77.708 19.366 1.00 40.46 178 PRO A C 1
ATOM 1402 O O . PRO A 1 198 ? 39.465 -77.576 18.140 1.00 37.72 178 PRO A O 1
ATOM 1406 N N . GLY A 1 199 ? 40.566 -78.369 19.944 1.00 39.89 179 GLY A N 1
ATOM 1407 C CA . GLY A 1 199 ? 41.708 -78.827 19.199 1.00 33.21 179 GLY A CA 1
ATOM 1408 C C . GLY A 1 199 ? 42.963 -78.162 19.723 1.00 39.41 179 GLY A C 1
ATOM 1409 O O . GLY A 1 199 ? 43.005 -77.651 20.850 1.00 33.59 179 GLY A O 1
ATOM 1410 N N . PRO A 1 200 ? 44.008 -78.143 18.899 1.00 44.01 180 PRO A N 1
ATOM 1411 C CA . PRO A 1 200 ? 45.327 -77.687 19.353 1.00 39.17 180 PRO A CA 1
ATOM 1412 C C . PRO A 1 200 ? 45.603 -76.208 19.115 1.00 36.61 180 PRO A C 1
ATOM 1413 O O . PRO A 1 200 ? 45.082 -75.576 18.193 1.00 36.93 180 PRO A O 1
ATOM 1417 N N . GLN A 1 201 ? 46.473 -75.667 19.969 1.00 33.76 181 GLN A N 1
ATOM 1418 C CA . GLN A 1 201 ? 46.941 -74.295 19.832 1.00 30.92 181 GLN A CA 1
ATOM 1419 C C . GLN A 1 201 ? 47.831 -74.131 18.599 1.00 24.76 181 GLN A C 1
ATOM 1420 O O . GLN A 1 201 ? 48.396 -75.108 18.091 1.00 24.25 181 GLN A O 1
ATOM 1426 N N . PRO A 1 202 ? 47.949 -72.903 18.079 1.00 21.90 182 PRO A N 1
ATOM 1427 C CA . PRO A 1 202 ? 48.872 -72.662 16.965 1.00 18.37 182 PRO A CA 1
ATOM 1428 C C . PRO A 1 202 ? 50.296 -72.891 17.441 1.00 15.55 182 PRO A C 1
ATOM 1429 O O . PRO A 1 202 ? 50.738 -72.313 18.439 1.00 13.53 182 PRO A O 1
ATOM 1433 N N . THR A 1 203 ? 50.991 -73.781 16.739 1.00 16.41 183 THR A N 1
ATOM 1434 C CA . THR A 1 203 ? 52.364 -74.145 17.026 1.00 11.37 183 THR A CA 1
ATOM 1435 C C . THR A 1 203 ? 53.134 -74.183 15.725 1.00 8.86 183 THR A C 1
ATOM 1436 O O . THR A 1 203 ? 52.591 -74.519 14.671 1.00 11.22 183 THR A O 1
ATOM 1440 N N . ALA A 1 204 ? 54.401 -73.822 15.816 1.00 6.62 184 ALA A N 1
ATOM 1441 C CA . ALA A 1 204 ? 55.242 -73.689 14.646 1.00 6.03 184 ALA A CA 1
ATOM 1442 C C . ALA A 1 204 ? 56.664 -73.850 15.132 1.00 6.20 184 ALA A C 1
ATOM 1443 O O . ALA A 1 204 ? 56.963 -73.542 16.285 1.00 6.82 184 ALA A O 1
ATOM 1445 N N . GLU A 1 205 ? 57.539 -74.328 14.254 1.00 5.35 185 GLU A N 1
ATOM 1446 C CA . GLU A 1 205 ? 58.921 -74.528 14.651 1.00 4.73 185 GLU A CA 1
ATOM 1447 C C . GLU A 1 205 ? 59.806 -74.425 13.429 1.00 4.47 185 GLU A C 1
ATOM 1448 O O . GLU A 1 205 ? 59.327 -74.410 12.295 1.00 5.08 185 GLU A O 1
ATOM 1454 N N . THR A 1 206 ? 61.103 -74.289 13.682 1.00 3.90 186 THR A N 1
ATOM 1455 C CA . THR A 1 206 ? 62.094 -74.276 12.622 1.00 3.68 186 THR A CA 1
ATOM 1456 C C . THR A 1 206 ? 63.422 -74.661 13.241 1.00 3.29 186 THR A C 1
ATOM 1457 O O . THR A 1 206 ? 63.610 -74.510 14.447 1.00 3.50 186 THR A O 1
ATOM 1461 N N . THR A 1 207 ? 64.338 -75.170 12.401 1.00 2.96 187 THR A N 1
ATOM 1462 C CA . THR A 1 207 ? 65.724 -75.463 12.776 1.00 2.32 187 THR A CA 1
ATOM 1463 C C . THR A 1 207 ? 66.691 -74.752 11.825 1.00 2.21 187 THR A C 1
ATOM 1464 O O . THR A 1 207 ? 66.378 -74.505 10.653 1.00 1.07 187 THR A O 1
ATOM 1468 N N . ARG A 1 208 ? 67.833 -74.342 12.368 1.00 1.80 188 ARG A N 1
ATOM 1469 C CA . ARG A 1 208 ? 68.868 -73.693 11.593 1.00 1.70 188 ARG A CA 1
ATOM 1470 C C . ARG A 1 208 ? 70.233 -74.282 11.924 1.00 2.17 188 ARG A C 1
ATOM 1471 O O . ARG A 1 208 ? 70.532 -74.582 13.082 1.00 2.21 188 ARG A O 1
ATOM 1479 N N . GLN A 1 209 ? 71.048 -74.450 10.883 1.00 2.49 189 GLN A N 1
ATOM 1480 C CA . GLN A 1 209 ? 72.460 -74.775 10.995 1.00 2.24 189 GLN A CA 1
ATOM 1481 C C . GLN A 1 209 ? 73.207 -73.813 10.098 1.00 2.59 189 GLN A C 1
ATOM 1482 O O . GLN A 1 209 ? 73.054 -73.861 8.877 1.00 2.71 189 GLN A O 1
ATOM 1488 N N . PHE A 1 210 ? 74.018 -72.960 10.695 1.00 3.56 190 PHE A N 1
ATOM 1489 C CA . PHE A 1 210 ? 74.768 -71.961 9.959 1.00 3.89 190 PHE A CA 1
ATOM 1490 C C . PHE A 1 210 ? 76.068 -72.572 9.409 1.00 5.05 190 PHE A C 1
ATOM 1491 O O . PHE A 1 210 ? 76.451 -73.705 9.730 1.00 4.85 190 PHE A O 1
ATOM 1499 N N . LEU A 1 211 ? 76.749 -71.799 8.564 1.00 6.21 191 LEU A N 1
ATOM 1500 C CA . LEU A 1 211 ? 77.936 -72.286 7.873 1.00 7.68 191 LEU A CA 1
ATOM 1501 C C . LEU A 1 211 ? 78.911 -72.912 8.860 1.00 9.96 191 LEU A C 1
ATOM 1502 O O . LEU A 1 211 ? 79.080 -72.427 9.983 1.00 11.11 191 LEU A O 1
ATOM 1507 N N . MET A 1 212 ? 79.507 -74.033 8.451 1.00 10.57 192 MET A N 1
ATOM 1508 C CA . MET A 1 212 ? 80.611 -74.647 9.187 1.00 11.26 192 MET A CA 1
ATOM 1509 C C . MET A 1 212 ? 80.307 -74.740 10.673 1.00 9.62 192 MET A C 1
ATOM 1510 O O . MET A 1 212 ? 81.097 -74.306 11.510 1.00 10.62 192 MET A O 1
ATOM 1515 N N . SER A 1 213 ? 79.097 -75.153 11.018 1.00 8.47 193 SER A N 1
ATOM 1516 C CA . SER A 1 213 ? 78.916 -75.508 12.418 1.00 10.01 193 SER A CA 1
ATOM 1517 C C . SER A 1 213 ? 78.364 -76.891 12.603 1.00 9.72 193 SER A C 1
ATOM 1518 O O . SER A 1 213 ? 78.893 -77.671 13.408 1.00 10.17 193 SER A O 1
ATOM 1521 N N . ASP A 1 214 ? 77.326 -77.196 11.820 1.00 9.95 194 ASP A N 1
ATOM 1522 C CA . ASP A 1 214 ? 76.613 -78.455 11.919 1.00 9.60 194 ASP A CA 1
ATOM 1523 C C . ASP A 1 214 ? 75.903 -78.604 13.273 1.00 9.28 194 ASP A C 1
ATOM 1524 O O . ASP A 1 214 ? 75.575 -79.725 13.678 1.00 10.40 194 ASP A O 1
ATOM 1529 N N . LYS A 1 215 ? 75.684 -77.489 14.023 1.00 6.92 195 LYS A N 1
ATOM 1530 C CA . LYS A 1 215 ? 74.928 -77.541 15.287 1.00 6.10 195 LYS A CA 1
ATOM 1531 C C . LYS A 1 215 ? 73.567 -76.876 15.129 1.00 4.64 195 LYS A C 1
ATOM 1532 O O . LYS A 1 215 ? 73.504 -75.765 14.594 1.00 5.67 195 LYS A O 1
ATOM 1538 N N . PRO A 1 216 ? 72.470 -77.468 15.586 1.00 3.46 196 PRO A N 1
ATOM 1539 C CA . PRO A 1 216 ? 71.156 -76.853 15.369 1.00 2.81 196 PRO A CA 1
ATOM 1540 C C . PRO A 1 216 ? 70.816 -75.758 16.361 1.00 3.18 196 PRO A C 1
ATOM 1541 O O . PRO A 1 216 ? 71.161 -75.826 17.543 1.00 4.50 196 PRO A O 1
ATOM 1545 N N . LEU A 1 217 ? 70.083 -74.760 15.870 1.00 2.45 197 LEU A N 1
ATOM 1546 C CA . LEU A 1 217 ? 69.350 -73.820 16.716 1.00 2.32 197 LEU A CA 1
ATOM 1547 C C . LEU A 1 217 ? 67.859 -74.025 16.487 1.00 2.32 197 LEU A C 1
ATOM 1548 O O . LEU A 1 217 ? 67.378 -73.852 15.366 1.00 2.37 197 LEU A O 1
ATOM 1553 N N . HIS A 1 218 ? 67.128 -74.364 17.542 1.00 2.23 198 HIS A N 1
ATOM 1554 C CA . HIS A 1 218 ? 65.753 -74.834 17.419 1.00 2.91 198 HIS A CA 1
ATOM 1555 C C . HIS A 1 218 ? 64.772 -73.857 18.071 1.00 4.34 198 HIS A C 1
ATOM 1556 O O . HIS A 1 218 ? 64.676 -73.791 19.302 1.00 4.93 198 HIS A O 1
ATOM 1563 N N . LEU A 1 219 ? 63.981 -73.162 17.255 1.00 4.05 199 LEU A N 1
ATOM 1564 C CA . LEU A 1 219 ? 62.985 -72.209 17.736 1.00 3.79 199 LEU A CA 1
ATOM 1565 C C . LEU A 1 219 ? 61.603 -72.825 17.589 1.00 4.67 199 LEU A C 1
ATOM 1566 O O . LEU A 1 219 ? 61.210 -73.242 16.497 1.00 4.89 199 LEU A O 1
ATOM 1571 N N . GLU A 1 220 ? 60.884 -72.891 18.690 1.00 4.68 200 GLU A N 1
ATOM 1572 C CA . GLU A 1 220 ? 59.564 -73.464 18.736 1.00 5.02 200 GLU A CA 1
ATOM 1573 C C . GLU A 1 220 ? 58.716 -72.509 19.551 1.00 5.40 200 GLU A C 1
ATOM 1574 O O . GLU A 1 220 ? 59.185 -72.019 20.579 1.00 5.47 200 GLU A O 1
ATOM 1580 N N . ALA A 1 221 ? 57.492 -72.226 19.072 1.00 5.28 201 ALA A N 1
ATOM 1581 C CA . ALA A 1 221 ? 56.606 -71.213 19.646 1.00 5.29 201 ALA A CA 1
ATOM 1582 C C . ALA A 1 221 ? 55.130 -71.590 19.463 1.00 6.50 201 ALA A C 1
ATOM 1583 O O . ALA A 1 221 ? 54.765 -72.322 18.541 1.00 6.53 201 ALA A O 1
ATOM 1585 N N . SER A 1 222 ? 54.288 -71.080 20.369 1.00 7.66 202 SER A N 1
ATOM 1586 C CA . SER A 1 222 ? 52.924 -71.565 20.578 1.00 8.22 202 SER A CA 1
ATOM 1587 C C . SER A 1 222 ? 52.004 -70.433 21.034 1.00 12.41 202 SER A C 1
ATOM 1588 O O . SER A 1 222 ? 52.460 -69.428 21.587 1.00 13.75 202 SER A O 1
ATOM 1591 N N . LEU A 1 223 ? 50.700 -70.642 20.866 1.00 14.21 203 LEU A N 1
ATOM 1592 C CA . LEU A 1 223 ? 49.648 -69.640 21.103 1.00 13.62 203 LEU A CA 1
ATOM 1593 C C . LEU A 1 223 ? 48.455 -70.336 21.756 1.00 23.05 203 LEU A C 1
ATOM 1594 O O . LEU A 1 223 ? 48.596 -71.367 22.415 1.00 24.21 203 LEU A O 1
ATOM 1599 N N . ASP A 1 224 ? 47.271 -69.706 21.680 1.00 36.91 204 ASP A N 1
ATOM 1600 C CA . ASP A 1 224 ? 45.970 -70.287 22.071 1.00 35.53 204 ASP A CA 1
ATOM 1601 C C . ASP A 1 224 ? 44.932 -70.098 20.944 1.00 34.21 204 ASP A C 1
ATOM 1602 O O . ASP A 1 224 ? 44.255 -69.069 20.930 1.00 33.86 204 ASP A O 1
ATOM 1607 N N . LYS A 1 225 ? 44.709 -71.084 20.054 1.00 30.16 205 LYS A N 1
ATOM 1608 C CA . LYS A 1 225 ? 44.080 -70.851 18.732 1.00 31.30 205 LYS A CA 1
ATOM 1609 C C . LYS A 1 225 ? 42.911 -69.881 18.689 1.00 30.75 205 LYS A C 1
ATOM 1610 O O . LYS A 1 225 ? 42.672 -69.184 17.688 1.00 20.12 205 LYS A O 1
ATOM 1616 N N . GLU A 1 226 ? 42.164 -69.869 19.776 1.00 35.48 206 GLU A N 1
ATOM 1617 C CA . GLU A 1 226 ? 40.998 -69.025 19.920 1.00 34.76 206 GLU A CA 1
ATOM 1618 C C . GLU A 1 226 ? 41.368 -67.564 20.241 1.00 32.22 206 GLU A C 1
ATOM 1619 O O . GLU A 1 226 ? 40.477 -66.764 20.544 1.00 29.55 206 GLU A O 1
ATOM 1625 N N . ILE A 1 227 ? 42.629 -67.159 20.134 1.00 30.17 207 ILE A N 1
ATOM 1626 C CA . ILE A 1 227 ? 43.148 -66.090 21.003 1.00 34.43 207 ILE A CA 1
ATOM 1627 C C . ILE A 1 227 ? 42.798 -64.786 20.302 1.00 33.73 207 ILE A C 1
ATOM 1628 O O . ILE A 1 227 ? 43.638 -64.118 19.690 1.00 35.09 207 ILE A O 1
ATOM 1633 N N . TYR A 1 228 ? 41.501 -64.380 20.421 1.00 24.10 208 TYR A N 1
ATOM 1634 C CA . TYR A 1 228 ? 41.101 -63.377 19.445 1.00 19.64 208 TYR A CA 1
ATOM 1635 C C . TYR A 1 228 ? 40.101 -62.287 19.774 1.00 19.13 208 TYR A C 1
ATOM 1636 O O . TYR A 1 228 ? 39.716 -61.587 18.834 1.00 21.17 208 TYR A O 1
ATOM 1645 N N . TYR A 1 229 ? 39.583 -62.123 20.962 1.00 17.24 209 TYR A N 1
ATOM 1646 C CA . TYR A 1 229 ? 38.608 -61.051 20.957 1.00 13.50 209 TYR A CA 1
ATOM 1647 C C . TYR A 1 229 ? 39.341 -59.737 21.128 1.00 11.77 209 TYR A C 1
ATOM 1648 O O . TYR A 1 229 ? 40.456 -59.703 21.648 1.00 12.00 209 TYR A O 1
ATOM 1657 N N . HIS A 1 230 ? 38.758 -58.671 20.584 1.00 10.67 210 HIS A N 1
ATOM 1658 C CA . HIS A 1 230 ? 39.404 -57.369 20.642 1.00 9.12 210 HIS A CA 1
ATOM 1659 C C . HIS A 1 230 ? 39.807 -57.084 22.075 1.00 11.51 210 HIS A C 1
ATOM 1660 O O . HIS A 1 230 ? 39.041 -57.346 23.007 1.00 12.64 210 HIS A O 1
ATOM 1667 N N . GLY A 1 231 ? 41.036 -56.599 22.241 1.00 12.88 211 GLY A N 1
ATOM 1668 C CA . GLY A 1 231 ? 41.656 -56.311 23.528 1.00 10.74 211 GLY A CA 1
ATOM 1669 C C . GLY A 1 231 ? 42.336 -57.480 24.209 1.00 11.65 211 GLY A C 1
ATOM 1670 O O . GLY A 1 231 ? 43.434 -57.316 24.745 1.00 13.17 211 GLY A O 1
ATOM 1671 N N . GLU A 1 232 ? 41.725 -58.671 24.153 1.00 13.18 212 GLU A N 1
ATOM 1672 C CA . GLU A 1 232 ? 42.278 -59.867 24.780 1.00 11.91 212 GLU A CA 1
ATOM 1673 C C . GLU A 1 232 ? 43.728 -60.078 24.333 1.00 12.51 212 GLU A C 1
ATOM 1674 O O . GLU A 1 232 ? 44.011 -60.074 23.125 1.00 11.88 212 GLU A O 1
ATOM 1680 N N . PRO A 1 233 ? 44.667 -60.236 25.255 1.00 12.46 213 PRO A N 1
ATOM 1681 C CA . PRO A 1 233 ? 46.078 -60.280 24.867 1.00 10.98 213 PRO A CA 1
ATOM 1682 C C . PRO A 1 233 ? 46.441 -61.633 24.264 1.00 11.55 213 PRO A C 1
ATOM 1683 O O . PRO A 1 233 ? 45.659 -62.589 24.264 1.00 11.35 213 PRO A O 1
ATOM 1687 N N . ILE A 1 234 ? 47.655 -61.684 23.717 1.00 12.73 214 ILE A N 1
ATOM 1688 C CA . ILE A 1 234 ? 48.186 -62.868 23.041 1.00 13.26 214 ILE A CA 1
ATOM 1689 C C . ILE A 1 234 ? 49.355 -63.403 23.858 1.00 10.42 214 ILE A C 1
ATOM 1690 O O . ILE A 1 234 ? 50.328 -62.685 24.110 1.00 9.13 214 ILE A O 1
ATOM 1695 N N . SER A 1 235 ? 49.268 -64.651 24.272 1.00 9.24 215 SER A N 1
ATOM 1696 C CA . SER A 1 235 ? 50.335 -65.247 25.046 1.00 8.43 215 SER A CA 1
ATOM 1697 C C . SER A 1 235 ? 51.064 -66.223 24.147 1.00 10.38 215 SER A C 1
ATOM 1698 O O . SER A 1 235 ? 50.566 -67.311 23.843 1.00 12.87 215 SER A O 1
ATOM 1701 N N . VAL A 1 236 ? 52.243 -65.784 23.727 1.00 10.62 216 VAL A N 1
ATOM 1702 C CA . VAL A 1 236 ? 53.158 -66.531 22.884 1.00 8.38 216 VAL A CA 1
ATOM 1703 C C . VAL A 1 236 ? 54.142 -67.227 23.800 1.00 8.34 216 VAL A C 1
ATOM 1704 O O . VAL A 1 236 ? 54.880 -66.559 24.533 1.00 8.47 216 VAL A O 1
ATOM 1708 N N . ASN A 1 237 ? 54.167 -68.559 23.757 1.00 7.83 217 ASN A N 1
ATOM 1709 C CA . ASN A 1 237 ? 55.211 -69.328 24.427 1.00 8.04 217 ASN A CA 1
ATOM 1710 C C . ASN A 1 237 ? 56.363 -69.568 23.466 1.00 7.41 217 ASN A C 1
ATOM 1711 O O . ASN A 1 237 ? 56.147 -70.005 22.337 1.00 8.17 217 ASN A O 1
ATOM 1716 N N . VAL A 1 238 ? 57.580 -69.276 23.902 1.00 6.55 218 VAL A N 1
ATOM 1717 C CA . VAL A 1 238 ? 58.752 -69.353 23.042 1.00 6.18 218 VAL A CA 1
ATOM 1718 C C . VAL A 1 238 ? 59.771 -70.299 23.667 1.00 7.29 218 VAL A C 1
ATOM 1719 O O . VAL A 1 238 ? 60.078 -70.194 24.861 1.00 7.71 218 VAL A O 1
ATOM 1723 N N . HIS A 1 239 ? 60.304 -71.216 22.859 1.00 6.88 219 HIS A N 1
ATOM 1724 C CA . HIS A 1 239 ? 61.273 -72.200 23.318 1.00 5.97 219 HIS A CA 1
ATOM 1725 C C . HIS A 1 239 ? 62.480 -72.214 22.395 1.00 5.90 219 HIS A C 1
ATOM 1726 O O . HIS A 1 239 ? 62.323 -72.436 21.195 1.00 7.60 219 HIS A O 1
ATOM 1733 N N . VAL A 1 240 ? 63.678 -72.033 22.947 1.00 5.24 220 VAL A N 1
ATOM 1734 C CA . VAL A 1 240 ? 64.916 -72.041 22.168 1.00 4.31 220 VAL A CA 1
ATOM 1735 C C . VAL A 1 240 ? 65.840 -73.127 22.692 1.00 4.49 220 VAL A C 1
ATOM 1736 O O . VAL A 1 240 ? 66.298 -73.060 23.838 1.00 4.67 220 VAL A O 1
ATOM 1740 N N . THR A 1 241 ? 66.126 -74.113 21.855 1.00 3.89 221 THR A N 1
ATOM 1741 C CA . THR A 1 241 ? 67.234 -75.034 22.081 1.00 3.71 221 THR A CA 1
ATOM 1742 C C . THR A 1 241 ? 68.413 -74.585 21.228 1.00 3.83 221 THR A C 1
ATOM 1743 O O . THR A 1 241 ? 68.395 -74.742 20.004 1.00 4.01 221 THR A O 1
ATOM 1747 N N . ASN A 1 242 ? 69.431 -74.026 21.869 1.00 3.42 222 ASN A N 1
ATOM 1748 C CA . ASN A 1 242 ? 70.551 -73.404 21.177 1.00 3.05 222 ASN A CA 1
ATOM 1749 C C . ASN A 1 242 ? 71.776 -74.282 21.375 1.00 4.82 222 ASN A C 1
ATOM 1750 O O . ASN A 1 242 ? 72.532 -74.097 22.323 1.00 5.71 222 ASN A O 1
ATOM 1755 N N . ASN A 1 243 ? 71.981 -75.243 20.483 1.00 4.29 223 ASN A N 1
ATOM 1756 C CA . ASN A 1 243 ? 73.201 -76.018 20.598 1.00 3.64 223 ASN A CA 1
ATOM 1757 C C . ASN A 1 243 ? 74.406 -75.311 20.001 1.00 4.75 223 ASN A C 1
ATOM 1758 O O . ASN A 1 243 ? 75.526 -75.776 20.183 1.00 5.41 223 ASN A O 1
ATOM 1763 N N . THR A 1 244 ? 74.221 -74.204 19.300 1.00 5.59 224 THR A N 1
ATOM 1764 C CA . THR A 1 244 ? 75.345 -73.585 18.622 1.00 6.84 224 THR A CA 1
ATOM 1765 C C . THR A 1 244 ? 76.160 -72.749 19.604 1.00 7.86 224 THR A C 1
ATOM 1766 O O . THR A 1 244 ? 75.868 -72.650 20.798 1.00 7.86 224 THR A O 1
ATOM 1770 N N . ASN A 1 245 ? 77.214 -72.144 19.091 1.00 9.03 225 ASN A N 1
ATOM 1771 C CA . ASN A 1 245 ? 78.033 -71.237 19.873 1.00 10.41 225 ASN A CA 1
ATOM 1772 C C . ASN A 1 245 ? 77.887 -69.806 19.376 1.00 13.43 225 ASN A C 1
ATOM 1773 O O . ASN A 1 245 ? 78.851 -69.034 19.333 1.00 15.15 225 ASN A O 1
ATOM 1778 N N . LYS A 1 246 ? 76.690 -69.479 18.923 1.00 11.35 226 LYS A N 1
ATOM 1779 C CA . LYS A 1 246 ? 76.262 -68.117 18.713 1.00 11.82 226 LYS A CA 1
ATOM 1780 C C . LYS A 1 246 ? 75.268 -67.803 19.817 1.00 12.53 226 LYS A C 1
ATOM 1781 O O . LYS A 1 246 ? 74.673 -68.717 20.395 1.00 11.24 226 LYS A O 1
ATOM 1787 N N . THR A 1 247 ? 75.130 -66.529 20.170 1.00 13.54 227 THR A N 1
ATOM 1788 C CA . THR A 1 247 ? 74.121 -66.138 21.148 1.00 13.04 227 THR A CA 1
ATOM 1789 C C . THR A 1 247 ? 73.032 -65.372 20.415 1.00 13.02 227 THR A C 1
ATOM 1790 O O . THR A 1 247 ? 73.322 -64.635 19.466 1.00 12.67 227 THR A O 1
ATOM 1794 N N . VAL A 1 248 ? 71.779 -65.565 20.813 1.00 11.68 228 VAL A N 1
ATOM 1795 C CA . VAL A 1 248 ? 70.736 -64.698 20.285 1.00 12.09 228 VAL A CA 1
ATOM 1796 C C . VAL A 1 248 ? 70.753 -63.431 21.132 1.00 12.32 228 VAL A C 1
ATOM 1797 O O . VAL A 1 248 ? 70.688 -63.501 22.363 1.00 11.43 228 VAL A O 1
ATOM 1801 N N . LYS A 1 249 ? 70.949 -62.276 20.481 1.00 14.67 229 LYS A N 1
ATOM 1802 C CA . LYS A 1 249 ? 71.099 -61.017 21.216 1.00 12.10 229 LYS A CA 1
ATOM 1803 C C . LYS A 1 249 ? 69.774 -60.556 21.810 1.00 11.58 229 LYS A C 1
ATOM 1804 O O . LYS A 1 249 ? 69.681 -60.307 23.018 1.00 11.32 229 LYS A O 1
ATOM 1810 N N . LYS A 1 250 ? 68.725 -60.484 20.985 1.00 13.12 230 LYS A N 1
ATOM 1811 C CA . LYS A 1 250 ? 67.388 -60.073 21.412 1.00 13.73 230 LYS A CA 1
ATOM 1812 C C . LYS A 1 250 ? 66.352 -60.948 20.706 1.00 12.45 230 LYS A C 1
ATOM 1813 O O . LYS A 1 250 ? 66.652 -61.611 19.704 1.00 12.95 230 LYS A O 1
ATOM 1819 N N . ILE A 1 251 ? 65.135 -60.975 21.261 1.00 11.28 231 ILE A N 1
ATOM 1820 C CA . ILE A 1 251 ? 63.994 -61.694 20.684 1.00 10.63 231 ILE A CA 1
ATOM 1821 C C . ILE A 1 251 ? 62.900 -60.683 20.379 1.00 11.42 231 ILE A C 1
ATOM 1822 O O . ILE A 1 251 ? 62.387 -60.029 21.295 1.00 12.15 231 ILE A O 1
ATOM 1827 N N . LYS A 1 252 ? 62.469 -60.635 19.120 1.00 10.14 232 LYS A N 1
ATOM 1828 C CA . LYS A 1 252 ? 61.467 -59.679 18.660 1.00 11.41 232 LYS A CA 1
ATOM 1829 C C . LYS A 1 252 ? 60.195 -60.411 18.238 1.00 11.49 232 LYS A C 1
ATOM 1830 O O . LYS A 1 252 ? 60.180 -61.092 17.203 1.00 10.32 232 LYS A O 1
ATOM 1836 N N . ILE A 1 253 ? 59.116 -60.236 19.028 1.00 9.56 233 ILE A N 1
ATOM 1837 C CA . ILE A 1 253 ? 57.786 -60.764 18.737 1.00 7.43 233 ILE A CA 1
ATOM 1838 C C . ILE A 1 253 ? 56.938 -59.642 18.171 1.00 7.84 233 ILE A C 1
ATOM 1839 O O . ILE A 1 253 ? 57.126 -58.483 18.533 1.00 11.23 233 ILE A O 1
ATOM 1844 N N . SER A 1 254 ? 56.038 -59.965 17.245 1.00 7.05 234 SER A N 1
ATOM 1845 C CA . SER A 1 254 ? 55.197 -58.940 16.646 1.00 6.61 234 SER A CA 1
ATOM 1846 C C . SER A 1 254 ? 53.882 -59.538 16.156 1.00 5.20 234 SER A C 1
ATOM 1847 O O . SER A 1 254 ? 53.771 -60.740 15.923 1.00 4.48 234 SER A O 1
ATOM 1850 N N . VAL A 1 255 ? 52.882 -58.673 16.008 1.00 5.61 235 VAL A N 1
ATOM 1851 C CA . VAL A 1 255 ? 51.609 -59.001 15.376 1.00 4.93 235 VAL A CA 1
ATOM 1852 C C . VAL A 1 255 ? 51.464 -58.149 14.125 1.00 5.39 235 VAL A C 1
ATOM 1853 O O . VAL A 1 255 ? 51.593 -56.924 14.186 1.00 6.74 235 VAL A O 1
ATOM 1857 N N . ARG A 1 256 ? 51.210 -58.789 12.996 1.00 5.00 236 ARG A N 1
ATOM 1858 C CA . ARG A 1 256 ? 50.998 -58.084 11.743 1.00 6.05 236 ARG A CA 1
ATOM 1859 C C . ARG A 1 256 ? 49.619 -58.421 11.203 1.00 6.44 236 ARG A C 1
ATOM 1860 O O . ARG A 1 256 ? 49.182 -59.578 11.259 1.00 5.57 236 ARG A O 1
ATOM 1868 N N . GLN A 1 257 ? 48.939 -57.406 10.688 1.00 5.60 237 GLN A N 1
ATOM 1869 C CA . GLN A 1 257 ? 47.687 -57.585 9.981 1.00 3.85 237 GLN A CA 1
ATOM 1870 C C . GLN A 1 257 ? 47.965 -57.602 8.499 1.00 4.78 237 GLN A C 1
ATOM 1871 O O . GLN A 1 257 ? 48.801 -56.837 8.023 1.00 6.57 237 GLN A O 1
ATOM 1877 N N . TYR A 1 258 ? 47.281 -58.480 7.775 1.00 4.49 238 TYR A N 1
ATOM 1878 C CA . TYR A 1 258 ? 47.439 -58.608 6.332 1.00 5.24 238 TYR A CA 1
ATOM 1879 C C . TYR A 1 258 ? 46.128 -58.265 5.652 1.00 5.13 238 TYR A C 1
ATOM 1880 O O . TYR A 1 258 ? 45.075 -58.734 6.077 1.00 4.55 238 TYR A O 1
ATOM 1889 N N . ALA A 1 259 ? 46.191 -57.419 4.624 1.00 6.31 239 ALA A N 1
ATOM 1890 C CA . ALA A 1 259 ? 45.008 -56.924 3.929 1.00 5.12 239 ALA A CA 1
ATOM 1891 C C . ALA A 1 259 ? 45.211 -57.085 2.436 1.00 6.23 239 ALA A C 1
ATOM 1892 O O . ALA A 1 259 ? 46.148 -56.515 1.874 1.00 7.63 239 ALA A O 1
ATOM 1894 N N . ASP A 1 260 ? 44.366 -57.874 1.797 1.00 4.90 240 ASP A N 1
ATOM 1895 C CA . ASP A 1 260 ? 44.410 -58.005 0.350 1.00 6.10 240 ASP A CA 1
ATOM 1896 C C . ASP A 1 260 ? 43.137 -57.441 -0.263 1.00 6.39 240 ASP A C 1
ATOM 1897 O O . ASP A 1 260 ? 42.059 -58.027 -0.107 1.00 6.09 240 ASP A O 1
ATOM 1902 N N . ILE A 1 261 ? 43.269 -56.310 -0.960 1.00 5.78 241 ILE A N 1
ATOM 1903 C CA . ILE A 1 261 ? 42.187 -55.758 -1.766 1.00 5.13 241 ILE A CA 1
ATOM 1904 C C . ILE A 1 261 ? 42.006 -56.652 -2.975 1.00 6.50 241 ILE A C 1
ATOM 1905 O O . ILE A 1 261 ? 42.962 -56.893 -3.719 1.00 7.70 241 ILE A O 1
ATOM 1910 N N . VAL A 1 262 ? 40.796 -57.164 -3.178 1.00 6.03 242 VAL A N 1
ATOM 1911 C CA . VAL A 1 262 ? 40.562 -58.111 -4.260 1.00 6.04 242 VAL A CA 1
ATOM 1912 C C . VAL A 1 262 ? 39.578 -57.595 -5.303 1.00 6.25 242 VAL A C 1
ATOM 1913 O O . VAL A 1 262 ? 39.321 -58.290 -6.289 1.00 6.60 242 VAL A O 1
ATOM 1917 N N . LEU A 1 263 ? 39.037 -56.390 -5.129 1.00 6.23 243 LEU A N 1
ATOM 1918 C CA . LEU A 1 263 ? 38.104 -55.779 -6.070 1.00 6.40 243 LEU A CA 1
ATOM 1919 C C . LEU A 1 263 ? 38.737 -54.546 -6.676 1.00 7.62 243 LEU A C 1
ATOM 1920 O O . LEU A 1 263 ? 39.448 -53.805 -5.989 1.00 9.73 243 LEU A O 1
ATOM 1925 N N . PHE A 1 264 ? 38.447 -54.306 -7.950 1.00 8.51 244 PHE A N 1
ATOM 1926 C CA . PHE A 1 264 ? 38.898 -53.065 -8.563 1.00 9.59 244 PHE A CA 1
ATOM 1927 C C . PHE A 1 264 ? 40.418 -53.000 -8.648 1.00 12.39 244 PHE A C 1
ATOM 1928 O O . PHE A 1 264 ? 41.015 -53.568 -9.572 1.00 12.40 244 PHE A O 1
ATOM 1936 N N . ASN A 1 265 ? 41.050 -52.239 -7.747 1.00 12.45 245 ASN A N 1
ATOM 1937 C CA . ASN A 1 265 ? 42.504 -52.098 -7.740 1.00 12.67 245 ASN A CA 1
ATOM 1938 C C . ASN A 1 265 ? 43.093 -52.980 -6.651 1.00 12.54 245 ASN A C 1
ATOM 1939 O O . ASN A 1 265 ? 43.362 -52.525 -5.537 1.00 14.15 245 ASN A O 1
ATOM 1944 N N . THR A 1 266 ? 43.364 -54.233 -7.016 1.00 11.16 246 THR A N 1
ATOM 1945 C CA . THR A 1 266 ? 43.900 -55.216 -6.088 1.00 8.86 246 THR A CA 1
ATOM 1946 C C . THR A 1 266 ? 45.298 -54.840 -5.613 1.00 8.51 246 THR A C 1
ATOM 1947 O O . THR A 1 266 ? 46.115 -54.325 -6.379 1.00 10.34 246 THR A O 1
ATOM 1951 N N . ALA A 1 267 ? 45.564 -55.112 -4.338 1.00 7.84 247 ALA A N 1
ATOM 1952 C CA . ALA A 1 267 ? 46.744 -54.613 -3.651 1.00 7.91 247 ALA A CA 1
ATOM 1953 C C . ALA A 1 267 ? 46.873 -55.302 -2.297 1.00 8.47 247 ALA A C 1
ATOM 1954 O O . ALA A 1 267 ? 45.874 -55.505 -1.611 1.00 10.49 247 ALA A O 1
ATOM 1956 N N . GLN A 1 268 ? 48.099 -55.613 -1.893 1.00 8.54 248 GLN A N 1
ATOM 1957 C CA . GLN A 1 268 ? 48.358 -56.347 -0.658 1.00 8.78 248 GLN A CA 1
ATOM 1958 C C . GLN A 1 268 ? 48.967 -55.404 0.365 1.00 8.94 248 GLN A C 1
ATOM 1959 O O . GLN A 1 268 ? 49.825 -54.585 0.026 1.00 9.60 248 GLN A O 1
ATOM 1965 N N . TYR A 1 269 ? 48.499 -55.487 1.600 1.00 9.31 249 TYR A N 1
ATOM 1966 C CA . TYR A 1 269 ? 49.079 -54.712 2.685 1.00 9.86 249 TYR A CA 1
ATOM 1967 C C . TYR A 1 269 ? 49.410 -55.588 3.890 1.00 10.47 249 TYR A C 1
ATOM 1968 O O . TYR A 1 269 ? 48.738 -56.591 4.156 1.00 9.73 249 TYR A O 1
ATOM 1977 N N . LYS A 1 270 ? 50.442 -55.185 4.634 1.00 10.36 250 LYS A N 1
ATOM 1978 C CA . LYS A 1 270 ? 50.815 -55.848 5.879 1.00 9.11 250 LYS A CA 1
ATOM 1979 C C . LYS A 1 270 ? 51.351 -54.775 6.809 1.00 9.98 250 LYS A C 1
ATOM 1980 O O . LYS A 1 270 ? 52.200 -53.970 6.417 1.00 12.15 250 LYS A O 1
ATOM 1986 N N . VAL A 1 271 ? 50.821 -54.739 8.024 1.00 9.02 251 VAL A N 1
ATOM 1987 C CA . VAL A 1 271 ? 51.056 -53.633 8.947 1.00 8.40 251 VAL A CA 1
ATOM 1988 C C . VAL A 1 271 ? 51.329 -54.234 10.315 1.00 9.57 251 VAL A C 1
ATOM 1989 O O . VAL A 1 271 ? 50.517 -55.037 10.791 1.00 9.58 251 VAL A O 1
ATOM 1993 N N . PRO A 1 272 ? 52.441 -53.916 10.969 1.00 8.87 252 PRO A N 1
ATOM 1994 C CA . PRO A 1 272 ? 52.645 -54.419 12.333 1.00 9.71 252 PRO A CA 1
ATOM 1995 C C . PRO A 1 272 ? 51.775 -53.642 13.309 1.00 9.16 252 PRO A C 1
ATOM 1996 O O . PRO A 1 272 ? 51.761 -52.414 13.296 1.00 12.23 252 PRO A O 1
ATOM 2000 N N . VAL A 1 273 ? 51.032 -54.357 14.146 1.00 7.97 253 VAL A N 1
ATOM 2001 C CA . VAL A 1 273 ? 50.088 -53.723 15.058 1.00 10.91 253 VAL A CA 1
ATOM 2002 C C . VAL A 1 273 ? 50.377 -54.085 16.513 1.00 11.24 253 VAL A C 1
ATOM 2003 O O . VAL A 1 273 ? 49.580 -53.770 17.405 1.00 12.16 253 VAL A O 1
ATOM 2007 N N . ALA A 1 274 ? 51.505 -54.748 16.762 1.00 8.84 254 ALA A N 1
ATOM 2008 C CA . ALA A 1 274 ? 52.006 -55.056 18.088 1.00 7.92 254 ALA A CA 1
ATOM 2009 C C . ALA A 1 274 ? 53.468 -55.403 17.918 1.00 9.86 254 ALA A C 1
ATOM 2010 O O . ALA A 1 274 ? 53.910 -55.781 16.833 1.00 9.18 254 ALA A O 1
ATOM 2012 N N . MET A 1 275 ? 54.217 -55.221 18.991 1.00 13.57 255 MET A N 1
ATOM 2013 C CA . MET A 1 275 ? 55.631 -55.535 18.995 1.00 14.49 255 MET A CA 1
ATOM 2014 C C . MET A 1 275 ? 56.075 -55.607 20.437 1.00 16.61 255 MET A C 1
ATOM 2015 O O . MET A 1 275 ? 55.400 -55.104 21.332 1.00 20.17 255 MET A O 1
ATOM 2020 N N . GLU A 1 276 ? 57.163 -56.324 20.651 1.00 20.34 256 GLU A N 1
ATOM 2021 C CA . GLU A 1 276 ? 57.939 -56.237 21.877 1.00 21.55 256 GLU A CA 1
ATOM 2022 C C . GLU A 1 276 ? 59.331 -56.714 21.515 1.00 19.82 256 GLU A C 1
ATOM 2023 O O . GLU A 1 276 ? 59.523 -57.911 21.291 1.00 19.18 256 GLU A O 1
ATOM 2029 N N . GLU A 1 277 ? 60.297 -55.815 21.477 1.00 20.87 257 GLU A N 1
ATOM 2030 C CA . GLU A 1 277 ? 61.675 -56.272 21.393 1.00 20.84 257 GLU A CA 1
ATOM 2031 C C . GLU A 1 277 ? 62.079 -56.633 22.815 1.00 21.16 257 GLU A C 1
ATOM 2032 O O . GLU A 1 277 ? 62.003 -55.798 23.721 1.00 26.16 257 GLU A O 1
ATOM 2038 N N . ALA A 1 278 ? 62.380 -57.901 23.046 1.00 18.00 258 ALA A N 1
ATOM 2039 C CA . ALA A 1 278 ? 62.798 -58.352 24.360 1.00 17.19 258 ALA A CA 1
ATOM 2040 C C . ALA A 1 278 ? 64.310 -58.497 24.394 1.00 14.68 258 ALA A C 1
ATOM 2041 O O . ALA A 1 278 ? 64.908 -59.084 23.488 1.00 13.47 258 ALA A O 1
ATOM 2043 N N . ASP A 1 279 ? 64.925 -57.957 25.434 1.00 17.07 259 ASP A N 1
ATOM 2044 C CA . ASP A 1 279 ? 66.330 -58.238 25.682 1.00 15.66 259 ASP A CA 1
ATOM 2045 C C . ASP A 1 279 ? 66.434 -59.391 26.683 1.00 13.93 259 ASP A C 1
ATOM 2046 O O . ASP A 1 279 ? 66.814 -59.248 27.856 1.00 10.72 259 ASP A O 1
ATOM 2051 N N . ASP A 1 280 ? 65.976 -60.540 26.196 1.00 11.27 260 ASP A N 1
ATOM 2052 C CA . ASP A 1 280 ? 66.435 -61.835 26.653 1.00 11.03 260 ASP A CA 1
ATOM 2053 C C . ASP A 1 280 ? 67.464 -62.334 25.653 1.00 12.41 260 ASP A C 1
ATOM 2054 O O . ASP A 1 280 ? 67.448 -61.945 24.485 1.00 13.94 260 ASP A O 1
ATOM 2059 N N . THR A 1 281 ? 68.408 -63.134 26.136 1.00 12.52 261 THR A N 1
ATOM 2060 C CA . THR A 1 281 ? 69.434 -63.732 25.293 1.00 12.37 261 THR A CA 1
ATOM 2061 C C . THR A 1 281 ? 69.508 -65.216 25.602 1.00 12.37 261 THR A C 1
ATOM 2062 O O . THR A 1 281 ? 69.398 -65.619 26.765 1.00 12.79 261 THR A O 1
ATOM 2066 N N . VAL A 1 282 ? 69.688 -66.030 24.571 1.00 11.51 262 VAL A N 1
ATOM 2067 C CA . VAL A 1 282 ? 69.878 -67.462 24.761 1.00 11.28 262 VAL A CA 1
ATOM 2068 C C . VAL A 1 282 ? 71.350 -67.777 24.575 1.00 9.92 262 VAL A C 1
ATOM 2069 O O . VAL A 1 282 ? 71.908 -67.588 23.487 1.00 9.98 262 VAL A O 1
ATOM 2073 N N . ALA A 1 283 ? 71.966 -68.264 25.646 1.00 11.18 263 ALA A N 1
ATOM 2074 C CA . ALA A 1 283 ? 73.396 -68.492 25.687 1.00 10.24 263 ALA A CA 1
ATOM 2075 C C . ALA A 1 283 ? 73.759 -69.592 24.707 1.00 9.93 263 ALA A C 1
ATOM 2076 O O . ALA A 1 283 ? 72.891 -70.347 24.258 1.00 10.41 263 ALA A O 1
ATOM 2078 N N . PRO A 1 284 ? 75.028 -69.680 24.323 1.00 9.19 264 PRO A N 1
ATOM 2079 C CA . PRO A 1 284 ? 75.465 -70.857 23.565 1.00 9.22 264 PRO A CA 1
ATOM 2080 C C . PRO A 1 284 ? 75.224 -72.127 24.370 1.00 7.02 264 PRO A C 1
ATOM 2081 O O . PRO A 1 284 ? 75.292 -72.136 25.601 1.00 7.98 264 PRO A O 1
ATOM 2085 N N . SER A 1 285 ? 74.903 -73.198 23.662 1.00 5.41 265 SER A N 1
ATOM 2086 C CA . SER A 1 285 ? 74.796 -74.519 24.270 1.00 6.01 265 SER A CA 1
ATOM 2087 C C . SER A 1 285 ? 73.871 -74.517 25.475 1.00 6.05 265 SER A C 1
ATOM 2088 O O . SER A 1 285 ? 74.150 -75.162 26.484 1.00 6.63 265 SER A O 1
ATOM 2091 N N . SER A 1 286 ? 72.743 -73.819 25.359 1.00 6.16 266 SER A N 1
ATOM 2092 C CA . SER A 1 286 ? 71.763 -73.706 26.435 1.00 5.75 266 SER A CA 1
ATOM 2093 C C . SER A 1 286 ? 70.359 -73.958 25.902 1.00 5.41 266 SER A C 1
ATOM 2094 O O . SER A 1 286 ? 70.151 -74.242 24.721 1.00 5.52 266 SER A O 1
ATOM 2097 N N . THR A 1 287 ? 69.384 -73.880 26.797 1.00 5.33 267 THR A N 1
ATOM 2098 C CA . THR A 1 287 ? 67.988 -73.832 26.404 1.00 5.32 267 THR A CA 1
ATOM 2099 C C . THR A 1 287 ? 67.282 -72.724 27.169 1.00 6.62 267 THR A C 1
ATOM 2100 O O . THR A 1 287 ? 67.667 -72.368 28.287 1.00 6.64 267 THR A O 1
ATOM 2104 N N . PHE A 1 288 ? 66.190 -72.237 26.578 1.00 7.80 268 PHE A N 1
ATOM 2105 C CA . PHE A 1 288 ? 65.479 -71.059 27.057 1.00 6.45 268 PHE A CA 1
ATOM 2106 C C . PHE A 1 288 ? 63.979 -71.239 26.857 1.00 7.16 268 PHE A C 1
ATOM 2107 O O . PHE A 1 288 ? 63.528 -71.864 25.896 1.00 8.59 268 PHE A O 1
ATOM 2115 N N . SER A 1 289 ? 63.201 -70.677 27.772 1.00 6.99 269 SER A N 1
ATOM 2116 C CA . SER A 1 289 ? 61.758 -70.668 27.622 1.00 6.49 269 SER A CA 1
ATOM 2117 C C . SER A 1 289 ? 61.208 -69.427 28.309 1.00 7.86 269 SER A C 1
ATOM 2118 O O . SER A 1 289 ? 61.789 -68.922 29.279 1.00 6.67 269 SER A O 1
ATOM 2121 N N . LYS A 1 290 ? 60.095 -68.928 27.768 1.00 9.02 270 LYS A N 1
ATOM 2122 C CA . LYS A 1 290 ? 59.364 -67.767 28.269 1.00 8.83 270 LYS A CA 1
ATOM 2123 C C . LYS A 1 290 ? 57.982 -67.772 27.620 1.00 8.44 270 LYS A C 1
ATOM 2124 O O . LYS A 1 290 ? 57.772 -68.412 26.583 1.00 8.37 270 LYS A O 1
ATOM 2130 N N . VAL A 1 291 ? 57.025 -67.098 28.269 1.00 8.33 271 VAL A N 1
ATOM 2131 C CA . VAL A 1 291 ? 55.863 -66.545 27.576 1.00 7.21 271 VAL A CA 1
ATOM 2132 C C . VAL A 1 291 ? 56.092 -65.051 27.427 1.00 7.81 271 VAL A C 1
ATOM 2133 O O . VAL A 1 291 ? 56.495 -64.375 28.382 1.00 9.07 271 VAL A O 1
ATOM 2137 N N . TYR A 1 292 ? 55.896 -64.544 26.229 1.00 7.21 272 TYR A N 1
ATOM 2138 C CA . TYR A 1 292 ? 55.697 -63.121 26.036 1.00 7.84 272 TYR A CA 1
ATOM 2139 C C . TYR A 1 292 ? 54.203 -62.898 25.830 1.00 8.55 272 TYR A C 1
ATOM 2140 O O . TYR A 1 292 ? 53.490 -63.804 25.387 1.00 10.00 272 TYR A O 1
ATOM 2149 N N . THR A 1 293 ? 53.709 -61.724 26.204 1.00 6.42 273 THR A N 1
ATOM 2150 C CA . THR A 1 293 ? 52.296 -61.433 26.018 1.00 7.70 273 THR A CA 1
ATOM 2151 C C . THR A 1 293 ? 52.141 -60.153 25.213 1.00 9.80 273 THR A C 1
ATOM 2152 O O . THR A 1 293 ? 52.924 -59.209 25.372 1.00 10.98 273 THR A O 1
ATOM 2156 N N . LEU A 1 294 ? 51.173 -60.154 24.293 1.00 10.24 274 LEU A N 1
ATOM 2157 C CA . LEU A 1 294 ? 51.020 -59.051 23.357 1.00 11.22 274 LEU A CA 1
ATOM 2158 C C . LEU A 1 294 ? 49.551 -58.723 23.146 1.00 11.71 274 LEU A C 1
ATOM 2159 O O . LEU A 1 294 ? 48.706 -59.620 23.086 1.00 10.83 274 LEU A O 1
ATOM 2164 N N . THR A 1 295 ? 49.263 -57.434 23.012 1.00 13.53 275 THR A N 1
ATOM 2165 C CA . THR A 1 295 ? 47.902 -56.944 22.794 1.00 13.54 275 THR A CA 1
ATOM 2166 C C . THR A 1 295 ? 47.901 -56.036 21.576 1.00 12.79 275 THR A C 1
ATOM 2167 O O . THR A 1 295 ? 48.416 -54.901 21.652 1.00 14.42 275 THR A O 1
ATOM 2171 N N . PRO A 1 296 ? 47.358 -56.470 20.444 1.00 10.56 276 PRO A N 1
ATOM 2172 C CA . PRO A 1 296 ? 47.241 -55.547 19.312 1.00 11.86 276 PRO A CA 1
ATOM 2173 C C . PRO A 1 296 ? 46.188 -54.503 19.651 1.00 13.57 276 PRO A C 1
ATOM 2174 O O . PRO A 1 296 ? 45.061 -54.845 20.023 1.00 14.61 276 PRO A O 1
ATOM 2178 N N . PHE A 1 297 ? 46.564 -53.230 19.572 1.00 11.72 277 PHE A N 1
ATOM 2179 C CA . PHE A 1 297 ? 45.644 -52.146 19.882 1.00 14.12 277 PHE A CA 1
ATOM 2180 C C . PHE A 1 297 ? 45.587 -51.210 18.698 1.00 15.65 277 PHE A C 1
ATOM 2181 O O . PHE A 1 297 ? 46.608 -50.979 18.041 1.00 15.33 277 PHE A O 1
ATOM 2189 N N . LEU A 1 298 ? 44.390 -50.672 18.437 1.00 16.81 278 LEU A N 1
ATOM 2190 C CA . LEU A 1 298 ? 44.242 -49.706 17.359 1.00 16.68 278 LEU A CA 1
ATOM 2191 C C . LEU A 1 298 ? 44.823 -48.359 17.751 1.00 20.43 278 LEU A C 1
ATOM 2192 O O . LEU A 1 298 ? 45.420 -47.672 16.909 1.00 21.97 278 LEU A O 1
ATOM 2197 N N . ALA A 1 299 ? 44.713 -47.996 19.028 1.00 20.61 279 ALA A N 1
ATOM 2198 C CA . ALA A 1 299 ? 45.286 -46.738 19.473 1.00 19.34 279 ALA A CA 1
ATOM 2199 C C . ALA A 1 299 ? 46.722 -46.606 18.987 1.00 21.75 279 ALA A C 1
ATOM 2200 O O . ALA A 1 299 ? 47.051 -45.668 18.252 1.00 23.32 279 ALA A O 1
ATOM 2202 N N . ASN A 1 300 ? 47.551 -47.623 19.254 1.00 22.36 280 ASN A N 1
ATOM 2203 C CA . ASN A 1 300 ? 48.993 -47.498 19.065 1.00 22.86 280 ASN A CA 1
ATOM 2204 C C . ASN A 1 300 ? 49.335 -47.321 17.590 1.00 21.82 280 ASN A C 1
ATOM 2205 O O . ASN A 1 300 ? 50.511 -47.129 17.232 1.00 20.38 280 ASN A O 1
ATOM 2210 N N . ASN A 1 301 ? 48.311 -47.375 16.733 1.00 19.76 281 ASN A N 1
ATOM 2211 C CA . ASN A 1 301 ? 48.524 -47.532 15.303 1.00 21.65 281 ASN A CA 1
ATOM 2212 C C . ASN A 1 301 ? 47.648 -46.609 14.473 1.00 21.43 281 ASN A C 1
ATOM 2213 O O . ASN A 1 301 ? 47.273 -46.969 13.354 1.00 21.38 281 ASN A O 1
ATOM 2218 N N . ARG A 1 302 ? 47.291 -45.436 14.994 1.00 22.38 282 ARG A N 1
ATOM 2219 C CA . ARG A 1 302 ? 46.321 -44.578 14.309 1.00 26.88 282 ARG A CA 1
ATOM 2220 C C . ARG A 1 302 ? 46.975 -43.707 13.233 1.00 30.48 282 ARG A C 1
ATOM 2221 O O . ARG A 1 302 ? 47.984 -43.026 13.481 1.00 28.90 282 ARG A O 1
ATOM 2229 N N . GLU A 1 303 ? 46.395 -43.757 12.027 1.00 29.53 283 GLU A N 1
ATOM 2230 C CA . GLU A 1 303 ? 47.044 -43.306 10.789 1.00 32.75 283 GLU A CA 1
ATOM 2231 C C . GLU A 1 303 ? 48.492 -43.811 10.731 1.00 33.68 283 GLU A C 1
ATOM 2232 O O . GLU A 1 303 ? 49.459 -43.051 10.586 1.00 28.70 283 GLU A O 1
ATOM 2238 N N . LYS A 1 304 ? 48.610 -45.124 10.959 1.00 33.60 284 LYS A N 1
ATOM 2239 C CA . LYS A 1 304 ? 49.613 -45.985 10.343 1.00 28.49 284 LYS A CA 1
ATOM 2240 C C . LYS A 1 304 ? 49.135 -46.255 8.914 1.00 30.38 284 LYS A C 1
ATOM 2241 O O . LYS A 1 304 ? 48.804 -47.377 8.527 1.00 26.05 284 LYS A O 1
ATOM 2247 N N . ARG A 1 305 ? 48.991 -45.162 8.162 1.00 34.70 285 ARG A N 1
ATOM 2248 C CA . ARG A 1 305 ? 48.307 -45.183 6.868 1.00 37.17 285 ARG A CA 1
ATOM 2249 C C . ARG A 1 305 ? 46.974 -45.916 6.969 1.00 32.00 285 ARG A C 1
ATOM 2250 O O . ARG A 1 305 ? 46.516 -46.505 5.993 1.00 31.99 285 ARG A O 1
ATOM 2258 N N . GLY A 1 306 ? 46.387 -45.942 8.174 1.00 29.86 286 GLY A N 1
ATOM 2259 C CA . GLY A 1 306 ? 44.974 -46.217 8.354 1.00 26.60 286 GLY A CA 1
ATOM 2260 C C . GLY A 1 306 ? 44.459 -47.439 7.623 1.00 23.43 286 GLY A C 1
ATOM 2261 O O . GLY A 1 306 ? 43.431 -47.349 6.935 1.00 19.57 286 GLY A O 1
ATOM 2262 N N . LEU A 1 307 ? 45.174 -48.567 7.730 1.00 20.23 287 LEU A N 1
ATOM 2263 C CA . LEU A 1 307 ? 44.862 -49.780 6.980 1.00 11.87 287 LEU A CA 1
ATOM 2264 C C . LEU A 1 307 ? 43.962 -50.710 7.783 1.00 8.33 287 LEU A C 1
ATOM 2265 O O . LEU A 1 307 ? 44.389 -51.242 8.810 1.00 8.29 287 LEU A O 1
ATOM 2270 N N . ALA A 1 308 ? 42.758 -50.978 7.260 1.00 7.48 288 ALA A N 1
ATOM 2271 C CA . ALA A 1 308 ? 41.879 -52.064 7.709 1.00 4.60 288 ALA A CA 1
ATOM 2272 C C . ALA A 1 308 ? 41.413 -51.913 9.162 1.00 4.22 288 ALA A C 1
ATOM 2273 O O . ALA A 1 308 ? 41.883 -52.586 10.073 1.00 3.84 288 ALA A O 1
ATOM 2275 N N . LEU A 1 309 ? 40.516 -50.945 9.354 1.00 5.63 289 LEU A N 1
ATOM 2276 C CA . LEU A 1 309 ? 39.669 -50.815 10.541 1.00 5.41 289 LEU A CA 1
ATOM 2277 C C . LEU A 1 309 ? 38.316 -51.491 10.329 1.00 4.96 289 LEU A C 1
ATOM 2278 O O . LEU A 1 309 ? 37.991 -51.927 9.224 1.00 4.81 289 LEU A O 1
ATOM 2283 N N . ASP A 1 310 ? 37.522 -51.590 11.405 1.00 4.79 290 ASP A N 1
ATOM 2284 C CA . ASP A 1 310 ? 36.120 -52.005 11.307 1.00 4.73 290 ASP A CA 1
ATOM 2285 C C . ASP A 1 310 ? 35.161 -50.828 11.382 1.00 5.43 290 ASP A C 1
ATOM 2286 O O . ASP A 1 310 ? 33.961 -51.017 11.573 1.00 5.00 290 ASP A O 1
ATOM 2291 N N . GLY A 1 311 ? 35.676 -49.621 11.254 1.00 6.76 291 GLY A N 1
ATOM 2292 C CA . GLY A 1 311 ? 34.887 -48.424 11.352 1.00 7.27 291 GLY A CA 1
ATOM 2293 C C . GLY A 1 311 ? 35.716 -47.281 10.831 1.00 9.67 291 GLY A C 1
ATOM 2294 O O . GLY A 1 311 ? 36.763 -47.487 10.219 1.00 9.04 291 GLY A O 1
ATOM 2295 N N . LYS A 1 312 ? 35.230 -46.069 11.059 1.00 13.53 292 LYS A N 1
ATOM 2296 C CA . LYS A 1 312 ? 35.980 -44.909 10.620 1.00 13.55 292 LYS A CA 1
ATOM 2297 C C . LYS A 1 312 ? 37.038 -44.608 11.666 1.00 14.49 292 LYS A C 1
ATOM 2298 O O . LYS A 1 312 ? 36.985 -45.110 12.790 1.00 14.30 292 LYS A O 1
ATOM 2304 N N . LEU A 1 313 ? 38.042 -43.828 11.271 1.00 18.46 293 LEU A N 1
ATOM 2305 C CA . LEU A 1 313 ? 39.134 -43.512 12.192 1.00 18.68 293 LEU A CA 1
ATOM 2306 C C . LEU A 1 313 ? 38.657 -42.672 13.373 1.00 20.59 293 LEU A C 1
ATOM 2307 O O . LEU A 1 313 ? 39.095 -42.887 14.510 1.00 20.06 293 LEU A O 1
ATOM 2312 N N . LYS A 1 314 ? 37.741 -41.723 13.127 1.00 22.34 294 LYS A N 1
ATOM 2313 C CA . LYS A 1 314 ? 37.349 -40.733 14.133 1.00 24.51 294 LYS A CA 1
ATOM 2314 C C . LYS A 1 314 ? 36.468 -41.288 15.268 1.00 23.48 294 LYS A C 1
ATOM 2315 O O . LYS A 1 314 ? 36.464 -40.717 16.362 1.00 24.52 294 LYS A O 1
ATOM 2321 N N . HIS A 1 315 ? 35.742 -42.385 15.064 1.00 22.79 295 HIS A N 1
ATOM 2322 C CA . HIS A 1 315 ? 34.815 -42.872 16.083 1.00 23.51 295 HIS A CA 1
ATOM 2323 C C . HIS A 1 315 ? 35.538 -43.729 17.116 1.00 25.49 295 HIS A C 1
ATOM 2324 O O . HIS A 1 315 ? 36.366 -44.582 16.766 1.00 24.51 295 HIS A O 1
ATOM 2331 N N . GLU A 1 316 ? 35.225 -43.491 18.397 1.00 26.83 296 GLU A N 1
ATOM 2332 C CA . GLU A 1 316 ? 35.832 -44.266 19.477 1.00 26.82 296 GLU A CA 1
ATOM 2333 C C . GLU A 1 316 ? 35.487 -45.752 19.379 1.00 26.94 296 GLU A C 1
ATOM 2334 O O . GLU A 1 316 ? 36.212 -46.583 19.935 1.00 26.41 296 GLU A O 1
ATOM 2340 N N . ASP A 1 317 ? 34.404 -46.094 18.668 1.00 25.65 297 ASP A N 1
ATOM 2341 C CA . ASP A 1 317 ? 34.006 -47.484 18.460 1.00 19.58 297 ASP A CA 1
ATOM 2342 C C . ASP A 1 317 ? 35.063 -48.303 17.727 1.00 16.49 297 ASP A C 1
ATOM 2343 O O . ASP A 1 317 ? 35.094 -49.528 17.873 1.00 14.80 297 ASP A O 1
ATOM 2348 N N . THR A 1 318 ? 35.902 -47.669 16.908 1.00 14.28 298 THR A N 1
ATOM 2349 C CA . THR A 1 318 ? 36.608 -48.413 15.877 1.00 11.08 298 THR A CA 1
ATOM 2350 C C . THR A 1 318 ? 37.739 -49.243 16.450 1.00 11.97 298 THR A C 1
ATOM 2351 O O . THR A 1 318 ? 38.547 -48.760 17.251 1.00 13.24 298 THR A O 1
ATOM 2355 N N . ASN A 1 319 ? 37.808 -50.487 15.994 1.00 9.97 299 ASN A N 1
ATOM 2356 C CA . ASN A 1 319 ? 38.843 -51.458 16.299 1.00 8.10 299 ASN A CA 1
ATOM 2357 C C . ASN A 1 319 ? 39.589 -51.827 15.019 1.00 6.96 299 ASN A C 1
ATOM 2358 O O . ASN A 1 319 ? 39.225 -51.408 13.916 1.00 7.62 299 ASN A O 1
ATOM 2363 N N . LEU A 1 320 ? 40.651 -52.614 15.174 1.00 5.56 300 LEU A N 1
ATOM 2364 C CA . LEU A 1 320 ? 41.223 -53.304 14.035 1.00 3.09 300 LEU A CA 1
ATOM 2365 C C . LEU A 1 320 ? 40.162 -54.228 13.478 1.00 2.80 300 LEU A C 1
ATOM 2366 O O . LEU A 1 320 ? 39.329 -54.744 14.215 1.00 2.78 300 LEU A O 1
ATOM 2371 N N . ALA A 1 321 ? 40.156 -54.402 12.163 1.00 2.92 301 ALA A N 1
ATOM 2372 C CA . ALA A 1 321 ? 39.143 -55.256 11.574 1.00 2.32 301 ALA A CA 1
ATOM 2373 C C . ALA A 1 321 ? 39.388 -56.710 11.957 1.00 2.31 301 ALA A C 1
ATOM 2374 O O . ALA A 1 321 ? 40.507 -57.129 12.258 1.00 1.92 301 ALA A O 1
ATOM 2376 N N . SER A 1 322 ? 38.310 -57.474 11.964 1.00 2.54 302 SER A N 1
ATOM 2377 C CA . SER A 1 322 ? 38.310 -58.880 12.314 1.00 2.52 302 SER A CA 1
ATOM 2378 C C . SER A 1 322 ? 38.854 -59.718 11.165 1.00 3.59 302 SER A C 1
ATOM 2379 O O . SER A 1 322 ? 39.008 -59.251 10.037 1.00 3.98 302 SER A O 1
ATOM 2382 N N . SER A 1 323 ? 39.243 -60.941 11.480 1.00 3.64 303 SER A N 1
ATOM 2383 C CA . SER A 1 323 ? 39.736 -61.788 10.421 1.00 2.41 303 SER A CA 1
ATOM 2384 C C . SER A 1 323 ? 38.598 -62.078 9.459 1.00 2.80 303 SER A C 1
ATOM 2385 O O . SER A 1 323 ? 37.432 -62.147 9.855 1.00 2.87 303 SER A O 1
ATOM 2388 N N . THR A 1 324 ? 38.923 -62.184 8.180 1.00 2.47 304 THR A N 1
ATOM 2389 C CA . THR A 1 324 ? 37.923 -62.666 7.242 1.00 3.22 304 THR A CA 1
ATOM 2390 C C . THR A 1 324 ? 37.652 -64.141 7.519 1.00 5.57 304 THR A C 1
ATOM 2391 O O . THR A 1 324 ? 38.582 -64.920 7.734 1.00 7.74 304 THR A O 1
ATOM 2395 N N . LEU A 1 325 ? 36.385 -64.530 7.553 1.00 5.38 305 LEU A N 1
ATOM 2396 C CA . LEU A 1 325 ? 36.036 -65.940 7.572 1.00 5.99 305 LEU A CA 1
ATOM 2397 C C . LEU A 1 325 ? 35.853 -66.390 6.138 1.00 9.44 305 LEU A C 1
ATOM 2398 O O . LEU A 1 325 ? 35.031 -65.830 5.407 1.00 10.23 305 LEU A O 1
ATOM 2403 N N . LEU A 1 326 ? 36.628 -67.372 5.722 1.00 13.36 306 LEU A N 1
ATOM 2404 C CA . LEU A 1 326 ? 36.399 -67.987 4.427 1.00 20.48 306 LEU A CA 1
ATOM 2405 C C . LEU A 1 326 ? 35.958 -69.426 4.614 1.00 23.58 306 LEU A C 1
ATOM 2406 O O . LEU A 1 326 ? 36.000 -69.980 5.714 1.00 24.44 306 LEU A O 1
ATOM 2411 N N . ARG A 1 327 ? 35.476 -70.006 3.522 1.00 28.12 307 ARG A N 1
ATOM 2412 C CA . ARG A 1 327 ? 35.285 -71.444 3.425 1.00 32.33 307 ARG A CA 1
ATOM 2413 C C . ARG A 1 327 ? 35.763 -71.879 2.055 1.00 37.24 307 ARG A C 1
ATOM 2414 O O . ARG A 1 327 ? 35.807 -71.079 1.114 1.00 38.27 307 ARG A O 1
ATOM 2422 N N . GLU A 1 328 ? 36.117 -73.157 1.949 1.00 39.93 308 GLU A N 1
ATOM 2423 C CA . GLU A 1 328 ? 36.476 -73.703 0.651 1.00 43.05 308 GLU A CA 1
ATOM 2424 C C . GLU A 1 328 ? 35.364 -73.391 -0.341 1.00 37.07 308 GLU A C 1
ATOM 2425 O O . GLU A 1 328 ? 34.183 -73.591 -0.054 1.00 36.38 308 GLU A O 1
ATOM 2431 N N . GLY A 1 329 ? 35.746 -72.813 -1.476 1.00 36.43 309 GLY A N 1
ATOM 2432 C CA . GLY A 1 329 ? 34.807 -72.475 -2.512 1.00 35.50 309 GLY A CA 1
ATOM 2433 C C . GLY A 1 329 ? 34.037 -71.193 -2.295 1.00 38.13 309 GLY A C 1
ATOM 2434 O O . GLY A 1 329 ? 33.391 -70.719 -3.236 1.00 45.45 309 GLY A O 1
ATOM 2435 N N . ALA A 1 330 ? 34.087 -70.602 -1.103 1.00 36.08 310 ALA A N 1
ATOM 2436 C CA . ALA A 1 330 ? 33.428 -69.319 -0.895 1.00 32.49 310 ALA A CA 1
ATOM 2437 C C . ALA A 1 330 ? 34.064 -68.272 -1.800 1.00 34.89 310 ALA A C 1
ATOM 2438 O O . ALA A 1 330 ? 35.279 -68.290 -2.026 1.00 35.66 310 ALA A O 1
ATOM 2440 N N . ASN A 1 331 ? 33.234 -67.372 -2.350 1.00 34.42 311 ASN A N 1
ATOM 2441 C CA . ASN A 1 331 ? 33.741 -66.362 -3.280 1.00 27.61 311 ASN A CA 1
ATOM 2442 C C . ASN A 1 331 ? 34.579 -65.337 -2.527 1.00 24.78 311 ASN A C 1
ATOM 2443 O O . ASN A 1 331 ? 34.062 -64.571 -1.707 1.00 20.36 311 ASN A O 1
ATOM 2448 N N . ARG A 1 332 ? 35.879 -65.335 -2.832 1.00 25.12 312 ARG A N 1
ATOM 2449 C CA . ARG A 1 332 ? 36.847 -64.485 -2.157 1.00 19.75 312 ARG A CA 1
ATOM 2450 C C . ARG A 1 332 ? 36.737 -63.034 -2.606 1.00 19.18 312 ARG A C 1
ATOM 2451 O O . ARG A 1 332 ? 36.980 -62.124 -1.805 1.00 19.28 312 ARG A O 1
ATOM 2459 N N . GLU A 1 333 ? 36.383 -62.796 -3.880 1.00 21.23 313 GLU A N 1
ATOM 2460 C CA . GLU A 1 333 ? 36.489 -61.466 -4.481 1.00 17.13 313 GLU A CA 1
ATOM 2461 C C . GLU A 1 333 ? 35.289 -60.578 -4.193 1.00 14.73 313 GLU A C 1
ATOM 2462 O O . GLU A 1 333 ? 35.375 -59.364 -4.391 1.00 12.92 313 GLU A O 1
ATOM 2468 N N . ILE A 1 334 ? 34.161 -61.145 -3.801 1.00 14.91 314 ILE A N 1
ATOM 2469 C CA . ILE A 1 334 ? 33.052 -60.286 -3.420 1.00 12.25 314 ILE A CA 1
ATOM 2470 C C . ILE A 1 334 ? 33.112 -60.077 -1.910 1.00 9.39 314 ILE A C 1
ATOM 2471 O O . ILE A 1 334 ? 32.147 -59.627 -1.281 1.00 7.03 314 ILE A O 1
ATOM 2476 N N . LEU A 1 335 ? 34.236 -60.451 -1.308 1.00 9.97 315 LEU A N 1
ATOM 2477 C CA . LEU A 1 335 ? 34.540 -59.954 0.018 1.00 7.83 315 LEU A CA 1
ATOM 2478 C C . LEU A 1 335 ? 35.295 -58.645 -0.026 1.00 7.11 315 LEU A C 1
ATOM 2479 O O . LEU A 1 335 ? 35.293 -57.930 0.973 1.00 8.26 315 LEU A O 1
ATOM 2484 N N . GLY A 1 336 ? 35.929 -58.313 -1.152 1.00 6.80 316 GLY A N 1
ATOM 2485 C CA . GLY A 1 336 ? 36.596 -57.037 -1.307 1.00 4.64 316 GLY A CA 1
ATOM 2486 C C . GLY A 1 336 ? 37.936 -56.940 -0.618 1.00 4.19 316 GLY A C 1
ATOM 2487 O O . GLY A 1 336 ? 38.956 -56.693 -1.262 1.00 4.75 316 GLY A O 1
ATOM 2488 N N . ILE A 1 337 ? 37.939 -57.107 0.702 1.00 4.32 317 ILE A N 1
ATOM 2489 C CA . ILE A 1 337 ? 39.131 -56.991 1.536 1.00 3.56 317 ILE A CA 1
ATOM 2490 C C . ILE A 1 337 ? 39.238 -58.235 2.398 1.00 3.46 317 ILE A C 1
ATOM 2491 O O . ILE A 1 337 ? 38.377 -58.471 3.252 1.00 3.50 317 ILE A O 1
ATOM 2496 N N . ILE A 1 338 ? 40.300 -59.010 2.205 1.00 3.21 318 ILE A N 1
ATOM 2497 C CA . ILE A 1 338 ? 40.578 -60.164 3.051 1.00 2.79 318 ILE A CA 1
ATOM 2498 C C . ILE A 1 338 ? 41.547 -59.738 4.150 1.00 3.10 318 ILE A C 1
ATOM 2499 O O . ILE A 1 338 ? 42.705 -59.399 3.875 1.00 3.66 318 ILE A O 1
ATOM 2504 N N . VAL A 1 339 ? 41.087 -59.769 5.395 1.00 2.64 319 VAL A N 1
ATOM 2505 C CA . VAL A 1 339 ? 41.926 -59.448 6.546 1.00 2.52 319 VAL A CA 1
ATOM 2506 C C . VAL A 1 339 ? 42.343 -60.751 7.222 1.00 2.37 319 VAL A C 1
ATOM 2507 O O . VAL A 1 339 ? 41.565 -61.715 7.293 1.00 2.21 319 VAL A O 1
ATOM 2511 N N . SER A 1 340 ? 43.594 -60.780 7.682 1.00 2.74 320 SER A N 1
ATOM 2512 C CA . SER A 1 340 ? 44.212 -61.895 8.386 1.00 2.48 320 SER A CA 1
ATOM 2513 C C . SER A 1 340 ? 45.259 -61.349 9.345 1.00 3.10 320 SER A C 1
ATOM 2514 O O . SER A 1 340 ? 45.759 -60.236 9.179 1.00 3.78 320 SER A O 1
ATOM 2517 N N . TYR A 1 341 ? 45.575 -62.143 10.365 1.00 3.29 321 TYR A N 1
ATOM 2518 C CA . TYR A 1 341 ? 46.547 -61.788 11.391 1.00 2.89 321 TYR A CA 1
ATOM 2519 C C . TYR A 1 341 ? 47.503 -62.944 11.636 1.00 3.15 321 TYR A C 1
ATOM 2520 O O . TYR A 1 341 ? 47.107 -64.116 11.581 1.00 3.24 321 TYR A O 1
ATOM 2529 N N . LYS A 1 342 ? 48.761 -62.610 11.910 1.00 3.23 322 LYS A N 1
ATOM 2530 C CA . LYS A 1 342 ? 49.756 -63.606 12.268 1.00 3.35 322 LYS A CA 1
ATOM 2531 C C . LYS A 1 342 ? 50.613 -63.050 13.384 1.00 2.74 322 LYS A C 1
ATOM 2532 O O . LYS A 1 342 ? 50.881 -61.853 13.422 1.00 3.39 322 LYS A O 1
ATOM 2538 N N . VAL A 1 343 ? 51.059 -63.932 14.262 1.00 2.94 323 VAL A N 1
ATOM 2539 C CA . VAL A 1 343 ? 52.127 -63.671 15.224 1.00 3.13 323 VAL A CA 1
ATOM 2540 C C . VAL A 1 343 ? 53.478 -64.095 14.639 1.00 3.29 323 VAL A C 1
ATOM 2541 O O . VAL A 1 343 ? 53.588 -65.134 13.990 1.00 3.54 323 VAL A O 1
ATOM 2545 N N . LYS A 1 344 ? 54.507 -63.275 14.834 1.00 3.64 324 LYS A N 1
ATOM 2546 C CA . LYS A 1 344 ? 55.869 -63.562 14.392 1.00 4.23 324 LYS A CA 1
ATOM 2547 C C . LYS A 1 344 ? 56.782 -63.649 15.604 1.00 4.40 324 LYS A C 1
ATOM 2548 O O . LYS A 1 344 ? 56.592 -62.919 16.574 1.00 5.29 324 LYS A O 1
ATOM 2554 N N . VAL A 1 345 ? 57.747 -64.562 15.579 1.00 3.96 325 VAL A N 1
ATOM 2555 C CA . VAL A 1 345 ? 58.774 -64.629 16.615 1.00 4.84 325 VAL A CA 1
ATOM 2556 C C . VAL A 1 345 ? 60.112 -64.759 15.922 1.00 4.88 325 VAL A C 1
ATOM 2557 O O . VAL A 1 345 ? 60.303 -65.689 15.133 1.00 4.89 325 VAL A O 1
ATOM 2561 N N . LYS A 1 346 ? 61.032 -63.833 16.206 1.00 4.97 326 LYS A N 1
ATOM 2562 C CA . LYS A 1 346 ? 62.328 -63.799 15.544 1.00 5.96 326 LYS A CA 1
ATOM 2563 C C . LYS A 1 346 ? 63.453 -63.799 16.561 1.00 6.78 326 LYS A C 1
ATOM 2564 O O . LYS A 1 346 ? 63.384 -63.087 17.564 1.00 8.69 326 LYS A O 1
ATOM 2570 N N . LEU A 1 347 ? 64.491 -64.590 16.287 1.00 5.96 327 LEU A N 1
ATOM 2571 C CA . LEU A 1 347 ? 65.725 -64.606 17.067 1.00 7.55 327 LEU A CA 1
ATOM 2572 C C . LEU A 1 347 ? 66.832 -63.835 16.341 1.00 8.87 327 LEU A C 1
ATOM 2573 O O . LEU A 1 347 ? 67.190 -64.173 15.203 1.00 8.20 327 LEU A O 1
ATOM 2578 N N . VAL A 1 348 ? 67.400 -62.814 17.012 1.00 10.00 328 VAL A N 1
ATOM 2579 C CA . VAL A 1 348 ? 68.507 -62.024 16.459 1.00 13.89 328 VAL A CA 1
ATOM 2580 C C . VAL A 1 348 ? 69.804 -62.568 17.047 1.00 12.44 328 VAL A C 1
ATOM 2581 O O . VAL A 1 348 ? 69.841 -62.946 18.219 1.00 9.82 328 VAL A O 1
ATOM 2585 N N . VAL A 1 349 ? 70.858 -62.653 16.224 1.00 15.54 329 VAL A N 1
ATOM 2586 C CA . VAL A 1 349 ? 72.010 -63.482 16.570 1.00 19.02 329 VAL A CA 1
ATOM 2587 C C . VAL A 1 349 ? 73.330 -62.703 16.644 1.00 21.18 329 VAL A C 1
ATOM 2588 O O . VAL A 1 349 ? 73.885 -62.509 17.735 1.00 17.61 329 VAL A O 1
ATOM 2592 N N . SER A 1 350 ? 73.810 -62.197 15.507 1.00 25.41 330 SER A N 1
ATOM 2593 C CA . SER A 1 350 ? 75.045 -61.414 15.484 1.00 33.85 330 SER A CA 1
ATOM 2594 C C . SER A 1 350 ? 76.157 -62.028 16.326 1.00 35.95 330 SER A C 1
ATOM 2595 O O . SER A 1 350 ? 76.491 -61.487 17.386 1.00 39.39 330 SER A O 1
ATOM 2598 N N . ARG A 1 351 ? 76.675 -63.186 15.941 1.00 36.80 331 ARG A N 1
ATOM 2599 C CA . ARG A 1 351 ? 77.819 -63.760 16.640 1.00 45.05 331 ARG A CA 1
ATOM 2600 C C . ARG A 1 351 ? 79.056 -63.731 15.742 1.00 57.67 331 ARG A C 1
ATOM 2601 O O . ARG A 1 351 ? 79.023 -64.231 14.606 1.00 54.89 331 ARG A O 1
ATOM 2609 N N . GLY A 1 352 ? 80.130 -63.110 16.249 1.00 56.29 332 GLY A N 1
ATOM 2610 C CA . GLY A 1 352 ? 81.443 -63.125 15.627 1.00 51.55 332 GLY A CA 1
ATOM 2611 C C . GLY A 1 352 ? 82.020 -61.739 15.418 1.00 55.63 332 GLY A C 1
ATO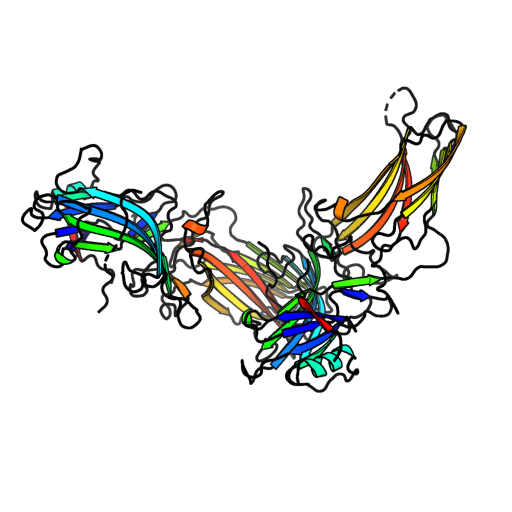M 2612 O O . GLY A 1 352 ? 81.662 -60.796 16.130 1.00 52.20 332 GLY A O 1
ATOM 2613 N N . GLY A 1 353 ? 82.899 -61.602 14.428 1.00 60.37 333 GLY A N 1
ATOM 2614 C CA . GLY A 1 353 ? 83.451 -60.314 14.041 1.00 46.77 333 GLY A CA 1
ATOM 2615 C C . GLY A 1 353 ? 83.355 -60.099 12.539 1.00 50.17 333 GLY A C 1
ATOM 2616 O O . GLY A 1 353 ? 83.211 -61.052 11.763 1.00 50.41 333 GLY A O 1
ATOM 2617 N N . ALA A 1 359 ? 76.570 -60.111 7.425 1.00 45.17 339 ALA A N 1
ATOM 2618 C CA . ALA A 1 359 ? 75.113 -60.243 7.347 1.00 45.58 339 ALA A CA 1
ATOM 2619 C C . ALA A 1 359 ? 74.532 -61.044 8.516 1.00 40.76 339 ALA A C 1
ATOM 2620 O O . ALA A 1 359 ? 74.348 -62.242 8.389 1.00 41.72 339 ALA A O 1
ATOM 2622 N N . SER A 1 360 ? 74.234 -60.389 9.638 1.00 39.52 340 SER A N 1
ATOM 2623 C CA . SER A 1 360 ? 73.793 -61.102 10.833 1.00 39.99 340 SER A CA 1
ATOM 2624 C C . SER A 1 360 ? 72.377 -61.661 10.650 1.00 37.85 340 SER A C 1
ATOM 2625 O O . SER A 1 360 ? 71.593 -61.198 9.809 1.00 36.37 340 SER A O 1
ATOM 2628 N N . SER A 1 361 ? 72.056 -62.665 11.475 1.00 34.59 341 SER A N 1
ATOM 2629 C CA . SER A 1 361 ? 71.070 -63.696 11.163 1.00 31.65 341 SER A CA 1
ATOM 2630 C C . SER A 1 361 ? 69.677 -63.463 11.740 1.00 28.61 341 SER A C 1
ATOM 2631 O O . SER A 1 361 ? 69.477 -62.744 12.722 1.00 28.68 341 SER A O 1
ATOM 2634 N N . ASP A 1 362 ? 68.709 -64.109 11.092 1.00 25.15 342 ASP A N 1
ATOM 2635 C CA . ASP A 1 362 ? 67.319 -64.153 11.520 1.00 22.11 342 ASP A CA 1
ATOM 2636 C C . ASP A 1 362 ? 66.863 -65.609 11.513 1.00 17.12 342 ASP A C 1
ATOM 2637 O O . ASP A 1 362 ? 66.895 -66.261 10.466 1.00 17.26 342 ASP A O 1
ATOM 2642 N N . VAL A 1 363 ? 66.429 -66.115 12.667 1.00 12.02 343 VAL A N 1
ATOM 2643 C CA . VAL A 1 363 ? 65.674 -67.360 12.753 1.00 6.85 343 VAL A CA 1
ATOM 2644 C C . VAL A 1 363 ? 64.286 -66.976 13.238 1.00 5.50 343 VAL A C 1
ATOM 2645 O O . VAL A 1 363 ? 64.141 -66.314 14.268 1.00 5.89 343 VAL A O 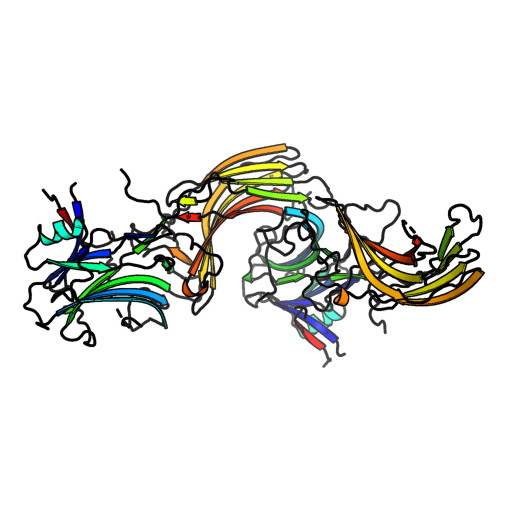1
ATOM 2649 N N . ALA A 1 364 ? 63.263 -67.358 12.491 1.00 5.05 344 ALA A N 1
ATOM 2650 C CA . ALA A 1 364 ? 61.918 -66.932 12.816 1.00 5.05 344 ALA A CA 1
ATOM 2651 C C . ALA A 1 364 ? 60.926 -68.037 12.494 1.00 5.77 344 ALA A C 1
ATOM 2652 O O . ALA A 1 364 ? 61.201 -68.960 11.720 1.00 5.90 344 ALA A O 1
ATOM 2654 N N . VAL A 1 365 ? 59.777 -67.947 13.167 1.00 5.73 345 VAL A N 1
ATOM 2655 C CA . VAL A 1 365 ? 58.578 -68.709 12.857 1.00 5.18 345 VAL A CA 1
ATOM 2656 C C . VAL A 1 365 ? 57.439 -67.710 12.919 1.00 4.58 345 VAL A C 1
ATOM 2657 O O . VAL A 1 365 ? 57.579 -66.631 13.486 1.00 4.94 345 VAL A O 1
ATOM 2661 N N . GLU A 1 366 ? 56.316 -68.046 12.303 1.00 5.20 346 GLU A N 1
ATOM 2662 C CA . GLU A 1 366 ? 55.141 -67.216 12.494 1.00 5.33 346 GLU A CA 1
ATOM 2663 C C . GLU A 1 366 ? 53.914 -68.099 12.652 1.00 6.01 346 GLU A C 1
ATOM 2664 O O . GLU A 1 366 ? 53.789 -69.130 11.983 1.00 7.71 346 GLU A O 1
ATOM 2670 N N . LEU A 1 367 ? 53.004 -67.679 13.531 1.00 4.79 347 LEU A N 1
ATOM 2671 C CA . LEU A 1 367 ? 51.816 -68.438 13.921 1.00 4.47 347 LEU A CA 1
ATOM 2672 C C . LEU A 1 367 ? 50.567 -67.617 13.640 1.00 3.75 347 LEU A C 1
ATOM 2673 O O . LEU A 1 367 ? 50.460 -66.483 14.126 1.00 3.58 347 LEU A O 1
ATOM 2678 N N . PRO A 1 368 ? 49.612 -68.119 12.873 1.00 4.18 348 PRO A N 1
ATOM 2679 C CA . PRO A 1 368 ? 48.407 -67.351 12.564 1.00 3.93 348 PRO A CA 1
ATOM 2680 C C . PRO A 1 368 ? 47.264 -67.574 13.549 1.00 5.10 348 PRO A C 1
ATOM 2681 O O . PRO A 1 368 ? 47.130 -68.627 14.176 1.00 6.33 348 PRO A O 1
ATOM 2685 N N . PHE A 1 369 ? 46.414 -66.555 13.669 1.00 4.57 349 PHE A N 1
ATOM 2686 C CA . PHE A 1 369 ? 45.262 -66.618 14.552 1.00 4.51 349 PHE A CA 1
ATOM 2687 C C . PHE A 1 369 ? 44.106 -65.838 13.932 1.00 5.49 349 PHE A C 1
ATOM 2688 O O . PHE A 1 369 ? 44.285 -65.015 13.028 1.00 3.89 349 PHE A O 1
ATOM 2696 N N . THR A 1 370 ? 42.914 -66.096 14.451 1.00 7.91 350 THR A N 1
ATOM 2697 C CA . THR A 1 370 ? 41.703 -65.395 14.055 1.00 8.24 350 THR A CA 1
ATOM 2698 C C . THR A 1 370 ? 41.526 -64.247 15.040 1.00 9.16 350 THR A C 1
ATOM 2699 O O . THR A 1 370 ? 42.137 -64.277 16.101 1.00 10.06 350 THR A O 1
ATOM 2703 N N . LEU A 1 371 ? 40.820 -63.177 14.635 1.00 8.61 351 LEU A N 1
ATOM 2704 C CA . LEU A 1 371 ? 40.513 -62.038 15.514 1.00 8.50 351 LEU A CA 1
ATOM 2705 C C . LEU A 1 371 ? 39.058 -61.608 15.351 1.00 9.72 351 LEU A C 1
ATOM 2706 O O . LEU A 1 371 ? 38.670 -61.133 14.281 1.00 7.97 351 LEU A O 1
ATOM 2711 N N . MET A 1 372 ? 38.276 -61.696 16.428 1.00 10.14 352 MET A N 1
ATOM 2712 C CA . MET A 1 372 ? 36.829 -61.563 16.364 1.00 9.20 352 MET A CA 1
ATOM 2713 C C . MET A 1 372 ? 36.368 -60.401 17.236 1.00 10.60 352 MET A C 1
ATOM 2714 O O . MET A 1 372 ? 37.115 -59.887 18.066 1.00 10.43 352 MET A O 1
ATOM 2719 N N . HIS A 1 373 ? 35.111 -59.996 17.042 1.00 9.75 353 HIS A N 1
ATOM 2720 C CA . HIS A 1 373 ? 34.487 -59.008 17.915 1.00 9.93 353 HIS A CA 1
ATOM 2721 C C . HIS A 1 373 ? 33.954 -59.693 19.164 1.00 14.03 353 HIS A C 1
ATOM 2722 O O . HIS A 1 373 ? 33.262 -60.706 19.054 1.00 15.48 353 HIS A O 1
ATOM 2729 N N . PRO A 1 374 ? 34.220 -59.159 20.353 1.00 15.51 354 PRO A N 1
ATOM 2730 C CA . PRO A 1 374 ? 33.811 -59.851 21.579 1.00 17.28 354 PRO A CA 1
ATOM 2731 C C . PRO A 1 374 ? 32.306 -60.058 21.617 1.00 24.19 354 PRO A C 1
ATOM 2732 O O . PRO A 1 374 ? 31.542 -59.258 21.066 1.00 25.82 354 PRO A O 1
ATOM 2736 N N . LYS A 1 375 ? 31.887 -61.169 22.247 1.00 28.18 355 LYS A N 1
ATOM 2737 C CA . LYS A 1 375 ? 30.458 -61.455 22.379 1.00 29.92 355 LYS A CA 1
ATOM 2738 C C . LYS A 1 375 ? 29.813 -60.475 23.363 1.00 33.64 355 LYS A C 1
ATOM 2739 O O . LYS A 1 375 ? 30.378 -60.202 24.433 1.00 30.67 355 LYS A O 1
ATOM 2745 N N . PRO A 1 376 ? 28.644 -59.917 23.021 1.00 35.08 356 PRO A N 1
ATOM 2746 C CA . PRO A 1 376 ? 27.931 -59.043 23.964 1.00 34.51 356 PRO A CA 1
ATOM 2747 C C . PRO A 1 376 ? 27.254 -59.829 25.076 1.00 35.30 356 PRO A C 1
ATOM 2748 O O . PRO A 1 376 ? 26.650 -60.878 24.833 1.00 34.90 356 PRO A O 1
ATOM 2752 N N . LYS A 1 377 ? 27.319 -59.265 26.291 1.00 39.02 357 LYS A N 1
ATOM 2753 C CA . LYS A 1 377 ? 26.857 -59.889 27.536 1.00 46.22 357 LYS A CA 1
ATOM 2754 C C . LYS A 1 377 ? 25.519 -60.598 27.359 1.00 53.56 357 LYS A C 1
ATOM 2755 O O . LYS A 1 377 ? 24.539 -60.002 26.900 1.00 52.46 357 LYS A O 1
ATOM 2761 N N . GLU A 1 378 ? 25.481 -61.877 27.748 1.00 53.45 358 GLU A N 1
ATOM 2762 C CA . GLU A 1 378 ? 24.364 -62.729 27.351 1.00 55.95 358 GLU A CA 1
ATOM 2763 C C . GLU A 1 378 ? 23.139 -62.539 28.242 1.00 58.42 358 GLU A C 1
ATOM 2764 O O . GLU A 1 378 ? 22.089 -62.080 27.776 1.00 56.74 358 GLU A O 1
ATOM 2770 N N . GLU A 1 379 ? 23.273 -62.851 29.531 1.00 58.12 359 GLU A N 1
ATOM 2771 C CA . GLU A 1 379 ? 22.163 -62.796 30.482 1.00 61.97 359 GLU A CA 1
ATOM 2772 C C . GLU A 1 379 ? 22.688 -63.019 31.901 1.00 58.84 359 GLU A C 1
ATOM 2773 O O . GLU A 1 379 ? 22.864 -62.077 32.677 1.00 56.40 359 GLU A O 1
ATOM 2779 N N . ASP A 1 403 ? 7.170 -46.035 34.520 1.00 46.69 383 ASP A N 1
ATOM 2780 C CA . ASP A 1 403 ? 6.870 -47.111 33.574 1.00 55.41 383 ASP A CA 1
ATOM 2781 C C . ASP A 1 403 ? 8.015 -48.124 33.457 1.00 62.82 383 ASP A C 1
ATOM 2782 O O . ASP A 1 403 ? 8.118 -49.049 34.271 1.00 60.82 383 ASP A O 1
ATOM 2787 N N . ASP A 1 404 ? 8.858 -47.960 32.433 1.00 67.13 384 ASP A N 1
ATOM 2788 C CA . ASP A 1 404 ? 10.103 -48.712 32.304 1.00 70.86 384 ASP A CA 1
ATOM 2789 C C . ASP A 1 404 ? 11.271 -47.745 32.141 1.00 69.59 384 ASP A C 1
ATOM 2790 O O . ASP A 1 404 ? 11.097 -46.578 31.773 1.00 67.11 384 ASP A O 1
ATOM 2795 N N . ASP A 1 405 ? 12.470 -48.245 32.430 1.00 69.04 385 ASP A N 1
ATOM 2796 C CA . ASP A 1 405 ? 13.695 -47.470 32.234 1.00 69.57 385 ASP A CA 1
ATOM 2797 C C . ASP A 1 405 ? 14.169 -47.722 30.807 1.00 64.92 385 ASP A C 1
ATOM 2798 O O . ASP A 1 405 ? 14.686 -48.799 30.493 1.00 63.82 385 ASP A O 1
ATOM 2803 N N . ILE A 1 406 ? 13.934 -46.750 29.925 1.00 61.49 386 ILE A N 1
ATOM 2804 C CA . ILE A 1 406 ? 14.405 -46.803 28.543 1.00 59.95 386 ILE A CA 1
ATOM 2805 C C . ILE A 1 406 ? 15.030 -45.456 28.195 1.00 56.63 386 ILE A C 1
ATOM 2806 O O . ILE A 1 406 ? 14.361 -44.418 28.272 1.00 57.14 386 ILE A O 1
ATOM 2811 N N . VAL A 1 407 ? 16.296 -45.477 27.782 1.00 50.89 387 VAL A N 1
ATOM 2812 C CA . VAL A 1 407 ? 17.110 -44.273 27.658 1.00 49.42 387 VAL A CA 1
ATOM 2813 C C . VAL A 1 407 ? 17.487 -44.085 26.196 1.00 44.29 387 VAL A C 1
ATOM 2814 O O . VAL A 1 407 ? 17.977 -45.019 25.549 1.00 39.98 387 VAL A O 1
ATOM 2818 N N . PHE A 1 408 ? 17.254 -42.877 25.682 1.00 44.35 388 PHE A N 1
ATOM 2819 C CA . PHE A 1 408 ? 17.343 -42.583 24.256 1.00 41.52 388 PHE A CA 1
ATOM 2820 C C . PHE A 1 408 ? 18.584 -41.745 23.980 1.00 40.71 388 PHE A C 1
ATOM 2821 O O . PHE A 1 408 ? 18.744 -40.660 24.549 1.00 41.85 388 PHE A O 1
ATOM 2829 N N . GLU A 1 409 ? 19.437 -42.233 23.084 1.00 40.06 389 GLU A N 1
ATOM 2830 C CA . GLU A 1 409 ? 20.678 -41.570 22.714 1.00 39.44 389 GLU A CA 1
ATOM 2831 C C . GLU A 1 409 ? 20.686 -41.289 21.219 1.00 39.00 389 GLU A C 1
ATOM 2832 O O . GLU A 1 409 ? 19.938 -41.899 20.446 1.00 35.62 389 GLU A O 1
ATOM 2838 N N . ASP A 1 410 ? 21.554 -40.360 20.816 1.00 36.43 390 ASP A N 1
ATOM 2839 C CA . ASP A 1 410 ? 21.844 -40.180 19.398 1.00 32.66 390 ASP A CA 1
ATOM 2840 C C . ASP A 1 410 ? 22.493 -41.430 18.823 1.00 28.89 390 ASP A C 1
ATOM 2841 O O . ASP A 1 410 ? 23.232 -42.141 19.511 1.00 30.58 390 ASP A O 1
ATOM 2846 N N . PHE A 1 411 ? 22.186 -41.724 17.562 1.00 26.82 391 PHE A N 1
ATOM 2847 C CA . PHE A 1 411 ? 22.964 -42.742 16.871 1.00 25.20 391 PHE A CA 1
ATOM 2848 C C . PHE A 1 411 ? 24.401 -42.288 16.660 1.00 23.83 391 PHE A C 1
ATOM 2849 O O . PHE A 1 411 ? 25.317 -43.124 16.646 1.00 19.39 391 PHE A O 1
ATOM 2857 N N . ALA A 1 412 ? 24.608 -40.979 16.497 1.00 25.46 392 ALA A N 1
ATOM 2858 C CA . ALA A 1 412 ? 25.925 -40.439 16.190 1.00 23.90 392 ALA A CA 1
ATOM 2859 C C . ALA A 1 412 ? 26.965 -40.950 17.177 1.00 26.63 392 ALA A C 1
ATOM 2860 O O . ALA A 1 412 ? 26.747 -40.937 18.392 1.00 29.22 392 ALA A O 1
ATOM 2862 N N . ARG A 1 413 ? 28.080 -41.440 16.649 1.00 27.53 393 ARG A N 1
ATOM 2863 C CA . ARG A 1 413 ? 29.091 -42.092 17.469 1.00 28.66 393 ARG A CA 1
ATOM 2864 C C . ARG A 1 413 ? 30.087 -41.068 18.015 1.00 28.98 393 ARG A C 1
ATOM 2865 O O . ARG A 1 413 ? 30.216 -39.954 17.498 1.00 25.04 393 ARG A O 1
ATOM 2873 N N . GLN A 1 414 ? 30.808 -41.477 19.059 1.00 28.13 394 GLN A N 1
ATOM 2874 C CA . GLN A 1 414 ? 31.642 -40.577 19.861 1.00 29.37 394 GLN A CA 1
ATOM 2875 C C . GLN A 1 414 ? 32.899 -39.954 19.204 1.00 26.69 394 GLN A C 1
ATOM 2876 O O . GLN A 1 414 ? 33.497 -40.491 18.278 1.00 25.85 394 GLN A O 1
ATOM 2882 N N . LEU B 2 2 ? 14.558 -58.976 -12.136 1.00 61.89 211 LEU E N 1
ATOM 2883 C CA . LEU B 2 2 ? 14.774 -58.376 -13.454 1.00 63.57 211 LEU E CA 1
ATOM 2884 C C . LEU B 2 2 ? 15.130 -56.888 -13.336 1.00 67.78 211 LEU E C 1
ATOM 2885 O O . LEU B 2 2 ? 14.901 -56.096 -14.262 1.00 62.02 211 LEU E O 1
ATOM 2890 N N . ASP B 2 3 ? 15.680 -56.535 -12.175 1.00 69.45 212 ASP E N 1
ATOM 2891 C CA . ASP B 2 3 ? 16.214 -55.209 -11.862 1.00 64.84 212 ASP E CA 1
ATOM 2892 C C . ASP B 2 3 ? 17.130 -55.374 -10.649 1.00 67.04 212 ASP E C 1
ATOM 2893 O O . ASP B 2 3 ? 17.450 -56.502 -10.255 1.00 68.26 212 ASP E O 1
ATOM 2898 N N . ASP B 2 4 ? 17.565 -54.251 -10.061 1.00 66.89 213 ASP E N 1
ATOM 2899 C CA . ASP B 2 4 ? 18.508 -54.275 -8.934 1.00 52.51 213 ASP E CA 1
ATOM 2900 C C . ASP B 2 4 ? 18.122 -53.159 -7.952 1.00 54.66 213 ASP E C 1
ATOM 2901 O O . ASP B 2 4 ? 17.054 -52.552 -8.079 1.00 60.83 213 ASP E O 1
ATOM 2906 N N . GLY B 2 5 ? 18.961 -52.903 -6.934 1.00 45.70 214 GLY E N 1
ATOM 2907 C CA . GLY B 2 5 ? 18.376 -52.352 -5.714 1.00 48.21 214 GLY E CA 1
ATOM 2908 C C . GLY B 2 5 ? 17.857 -50.932 -5.485 1.00 55.57 214 GLY E C 1
ATOM 2909 O O . GLY B 2 5 ? 16.627 -50.794 -5.387 1.00 50.84 214 GLY E O 1
ATOM 2910 N N . VAL B 2 6 ? 18.705 -49.901 -5.271 1.00 53.55 215 VAL E N 1
ATOM 2911 C CA . VAL B 2 6 ? 18.234 -48.502 -5.273 1.00 55.17 215 VAL E CA 1
ATOM 2912 C C . VAL B 2 6 ? 19.167 -47.449 -5.924 1.00 62.13 215 VAL E C 1
ATOM 2913 O O . VAL B 2 6 ? 18.727 -46.685 -6.798 1.00 58.27 215 VAL E O 1
ATOM 2917 N N . SER B 2 7 ? 20.460 -47.414 -5.535 1.00 59.01 216 SER E N 1
ATOM 2918 C CA . SER B 2 7 ? 21.396 -46.272 -5.682 1.00 46.36 216 SER E CA 1
ATOM 2919 C C . SER B 2 7 ? 21.017 -45.036 -4.848 1.00 52.29 216 SER E C 1
ATOM 2920 O O . SER B 2 7 ? 20.564 -44.009 -5.354 1.00 60.67 216 SER E O 1
ATOM 2923 N N . ASP B 2 8 ? 21.179 -45.201 -3.534 1.00 46.46 217 ASP E N 1
ATOM 2924 C CA . ASP B 2 8 ? 21.217 -44.101 -2.561 1.00 48.90 217 ASP E CA 1
ATOM 2925 C C . ASP B 2 8 ? 22.175 -42.970 -2.962 1.00 58.44 217 ASP E C 1
ATOM 2926 O O . ASP B 2 8 ? 23.187 -43.205 -3.631 1.00 56.94 217 ASP E O 1
ATOM 2931 N N . HIS B 2 9 ? 21.866 -41.734 -2.505 1.00 63.99 218 HIS E N 1
ATOM 2932 C CA . HIS B 2 9 ? 22.786 -40.571 -2.519 1.00 67.70 218 HIS E CA 1
ATOM 2933 C C . HIS B 2 9 ? 22.401 -39.509 -1.472 1.00 73.55 218 HIS E C 1
ATOM 2934 O O . HIS B 2 9 ? 21.377 -38.835 -1.659 1.00 68.49 218 HIS E O 1
ATOM 2941 N N . SER B 2 10 ? 23.177 -39.372 -0.368 1.00 76.71 219 SER E N 1
ATOM 2942 C CA . SER B 2 10 ? 23.412 -38.122 0.408 1.00 74.20 219 SER E CA 1
ATOM 2943 C C . SER B 2 10 ? 24.313 -38.382 1.635 1.00 68.36 219 SER E C 1
ATOM 2944 O O . SER B 2 10 ? 24.630 -39.533 1.947 1.00 62.36 219 SER E O 1
ATOM 2947 N N . ALA B 2 11 ? 24.693 -37.297 2.361 1.00 63.26 220 ALA E N 1
ATOM 2948 C CA . ALA B 2 11 ? 25.542 -37.392 3.564 1.00 61.22 220 ALA E CA 1
ATOM 2949 C C . ALA B 2 11 ? 24.875 -36.817 4.828 1.00 58.55 220 ALA E C 1
ATOM 2950 O O . ALA B 2 11 ? 24.086 -35.866 4.747 1.00 57.95 220 ALA E O 1
ATOM 2952 N N . ASP B 2 12 ? 25.190 -37.396 6.017 1.00 57.56 221 ASP E N 1
ATOM 2953 C CA . ASP B 2 12 ? 24.458 -37.049 7.248 1.00 53.67 221 ASP E CA 1
ATOM 2954 C C . ASP B 2 12 ? 25.256 -36.385 8.373 1.00 59.07 221 ASP E C 1
ATOM 2955 O O . ASP B 2 12 ? 24.878 -35.282 8.786 1.00 60.63 221 ASP E O 1
ATOM 2960 N N . CYS B 2 13 ? 26.316 -37.000 8.930 1.00 62.17 222 CYS E N 1
ATOM 2961 C CA . CYS B 2 13 ? 26.813 -36.566 10.244 1.00 62.90 222 CYS E CA 1
ATOM 2962 C C . CYS B 2 13 ? 28.130 -35.811 10.099 1.00 61.90 222 CYS E C 1
ATOM 2963 O O . CYS B 2 13 ? 28.980 -36.172 9.275 1.00 61.78 222 CYS E O 1
ATOM 2966 N N . LEU B 2 14 ? 28.292 -34.768 10.923 1.00 61.42 223 LEU E N 1
ATOM 2967 C CA . LEU B 2 14 ? 29.142 -33.614 10.647 1.00 61.78 223 LEU E CA 1
ATOM 2968 C C . LEU B 2 14 ? 30.617 -33.884 10.932 1.00 62.91 223 LEU E C 1
ATOM 2969 O O . LEU B 2 14 ? 31.000 -34.864 11.577 1.00 67.37 223 LEU E O 1
ATOM 2974 N N . ASP B 2 15 ? 31.447 -32.949 10.465 1.00 61.41 224 ASP E N 1
ATOM 2975 C CA . ASP B 2 15 ? 32.888 -33.011 10.693 1.00 65.39 224 ASP E CA 1
ATOM 2976 C C . ASP B 2 15 ? 33.433 -31.588 10.580 1.00 64.80 224 ASP E C 1
ATOM 2977 O O . ASP B 2 15 ? 33.483 -31.031 9.478 1.00 62.97 224 ASP E O 1
ATOM 2982 N N . GLN B 2 16 ? 33.829 -31.002 11.709 1.00 64.47 225 GLN E N 1
ATOM 2983 C CA . GLN B 2 16 ? 34.362 -29.639 11.720 1.00 56.56 225 GLN E CA 1
ATOM 2984 C C . GLN B 2 16 ? 35.758 -29.612 12.341 1.00 55.44 225 GLN E C 1
ATOM 2985 O O . GLN B 2 16 ? 36.084 -30.427 13.212 1.00 50.68 225 GLN E O 1
ATOM 2991 N N . LYS C 1 24 ? 36.093 4.942 -32.770 1.00 76.58 4 LYS B N 1
ATOM 2992 C CA . LYS C 1 24 ? 36.189 5.956 -31.718 1.00 81.02 4 LYS B CA 1
ATOM 2993 C C . LYS C 1 24 ? 35.026 6.956 -31.735 1.00 80.57 4 LYS B C 1
ATOM 2994 O O . LYS C 1 24 ? 35.210 8.142 -32.019 1.00 75.13 4 LYS B O 1
ATOM 3000 N N . GLY C 1 25 ? 33.816 6.441 -31.513 1.00 80.72 5 GLY B N 1
ATOM 3001 C CA . GLY C 1 25 ? 32.741 7.209 -30.906 1.00 73.67 5 GLY B CA 1
ATOM 3002 C C . GLY C 1 25 ? 32.718 7.011 -29.399 1.00 65.65 5 GLY B C 1
ATOM 3003 O O . GLY C 1 25 ? 31.782 6.382 -28.898 1.00 59.16 5 GLY B O 1
ATOM 3004 N N . THR C 1 26 ? 33.718 7.538 -28.675 1.00 63.43 6 THR B N 1
ATOM 3005 C CA . THR C 1 26 ? 34.065 7.033 -27.343 1.00 53.47 6 THR B CA 1
ATOM 3006 C C . THR C 1 26 ? 32.913 7.170 -26.354 1.00 48.57 6 THR B C 1
ATOM 3007 O O . THR C 1 26 ? 32.423 8.279 -26.110 1.00 45.19 6 THR B O 1
ATOM 3011 N N . ARG C 1 27 ? 32.509 6.028 -25.773 1.00 49.88 7 ARG B N 1
ATOM 3012 C CA . ARG C 1 27 ? 31.418 5.956 -24.801 1.00 43.96 7 ARG B CA 1
ATOM 3013 C C . ARG C 1 27 ? 31.960 6.245 -23.408 1.00 36.34 7 ARG B C 1
ATOM 3014 O O . ARG C 1 27 ? 32.842 5.530 -22.915 1.00 33.17 7 ARG B O 1
ATOM 3022 N N . VAL C 1 28 ? 31.406 7.271 -22.771 1.00 31.93 8 VAL B N 1
ATOM 3023 C CA . VAL C 1 28 ? 31.721 7.651 -21.405 1.00 26.12 8 VAL B CA 1
ATOM 3024 C C . VAL C 1 28 ? 30.396 7.774 -20.685 1.00 27.89 8 VAL B C 1
ATOM 3025 O O . VAL C 1 28 ? 29.447 8.354 -21.224 1.00 30.79 8 VAL B O 1
ATOM 3029 N N . PHE C 1 29 ? 30.306 7.171 -19.511 1.00 26.82 9 PHE B N 1
ATOM 3030 C CA . PHE C 1 29 ? 29.049 7.042 -18.791 1.00 26.82 9 PHE B CA 1
ATOM 3031 C C . PHE C 1 29 ? 28.949 8.142 -17.748 1.00 28.22 9 PHE B C 1
ATOM 3032 O O . PHE C 1 29 ? 29.802 8.247 -16.860 1.00 26.75 9 PHE B O 1
ATOM 3040 N N . LYS C 1 30 ? 27.890 8.934 -17.844 1.00 28.28 10 LYS B N 1
ATOM 3041 C CA . LYS C 1 30 ? 27.743 10.169 -17.098 1.00 25.84 10 LYS B CA 1
ATOM 3042 C C . LYS C 1 30 ? 26.566 10.034 -16.153 1.00 21.85 10 LYS B C 1
ATOM 3043 O O . LYS C 1 30 ? 25.548 9.440 -16.498 1.00 23.33 10 LYS B O 1
ATOM 3049 N N . LYS C 1 31 ? 26.721 10.576 -14.961 1.00 21.58 11 LYS B N 1
ATOM 3050 C CA . LYS C 1 31 ? 25.610 10.743 -14.044 1.00 24.94 11 LYS B CA 1
ATOM 3051 C C . LYS C 1 31 ? 25.851 12.050 -13.307 1.00 27.76 11 LYS B C 1
ATOM 3052 O O . LYS C 1 31 ? 26.991 12.360 -12.954 1.00 28.75 11 LYS B O 1
ATOM 3058 N N . ALA C 1 32 ? 24.784 12.821 -13.105 1.00 29.38 12 ALA B N 1
ATOM 3059 C CA . ALA C 1 32 ? 24.836 14.130 -12.469 1.00 28.27 12 ALA B CA 1
ATOM 3060 C C . ALA C 1 32 ? 24.002 14.127 -11.193 1.00 29.89 12 ALA B C 1
ATOM 3061 O O . ALA C 1 32 ? 23.248 13.188 -10.917 1.00 30.42 12 ALA B O 1
ATOM 3063 N N . SER C 1 33 ? 24.154 15.195 -10.409 1.00 29.42 13 SER B N 1
ATOM 3064 C CA . SER C 1 33 ? 23.424 15.330 -9.156 1.00 32.47 13 SER B CA 1
ATOM 3065 C C . SER C 1 33 ? 21.919 15.397 -9.443 1.00 33.11 13 SER B C 1
ATOM 3066 O O . SER C 1 33 ? 21.514 15.778 -10.551 1.00 31.44 13 SER B O 1
ATOM 3069 N N . PRO C 1 34 ? 21.057 14.986 -8.485 1.00 32.11 14 PRO B N 1
ATOM 3070 C CA . PRO C 1 34 ? 19.609 15.102 -8.731 1.00 30.52 14 PRO B CA 1
ATOM 3071 C C . PRO C 1 34 ? 19.246 16.512 -9.124 1.00 37.55 14 PRO B C 1
ATOM 3072 O O . PRO C 1 34 ? 18.355 16.735 -9.952 1.00 43.52 14 PRO B O 1
ATOM 3076 N N . ASN C 1 35 ? 19.935 17.477 -8.519 1.00 36.74 15 ASN B N 1
ATOM 3077 C CA . ASN C 1 35 ? 19.925 18.875 -8.920 1.00 35.62 15 ASN B CA 1
ATOM 3078 C C . ASN C 1 35 ? 21.347 19.217 -9.373 1.00 36.92 15 ASN B C 1
ATOM 3079 O O . ASN C 1 35 ? 22.263 19.348 -8.548 1.00 32.19 15 ASN B O 1
ATOM 3084 N N . GLY C 1 36 ? 21.511 19.388 -10.686 1.00 37.97 16 GLY B N 1
ATOM 3085 C CA . GLY C 1 36 ? 22.745 19.084 -11.390 1.00 35.28 16 GLY B CA 1
ATOM 3086 C C . GLY C 1 36 ? 23.939 20.001 -11.255 1.00 36.76 16 GLY B C 1
ATOM 3087 O O . GLY C 1 36 ? 24.451 20.508 -12.259 1.00 36.81 16 GLY B O 1
ATOM 3088 N N . LYS C 1 37 ? 24.406 20.215 -10.028 1.00 39.29 17 LYS B N 1
ATOM 3089 C CA . LYS C 1 37 ? 25.649 20.963 -9.847 1.00 47.16 17 LYS B CA 1
ATOM 3090 C C . LYS C 1 37 ? 26.866 20.047 -9.957 1.00 46.46 17 LYS B C 1
ATOM 3091 O O . LYS C 1 37 ? 27.931 20.468 -10.433 1.00 44.08 17 LYS B O 1
ATOM 3097 N N . LEU C 1 38 ? 26.725 18.811 -9.475 1.00 44.41 18 LEU B N 1
ATOM 3098 C CA . LEU C 1 38 ? 27.754 17.781 -9.520 1.00 42.01 18 LEU B CA 1
ATOM 3099 C C . LEU C 1 38 ? 27.410 16.765 -10.604 1.00 37.37 18 LEU B C 1
ATOM 3100 O O . LEU C 1 38 ? 26.270 16.289 -10.660 1.00 36.31 18 LEU B O 1
ATOM 3105 N N . THR C 1 39 ? 28.379 16.439 -11.469 1.00 33.73 19 THR B N 1
ATOM 3106 C CA . THR C 1 39 ? 28.177 15.370 -12.449 1.00 35.13 19 THR B CA 1
ATOM 3107 C C . THR C 1 39 ? 29.445 14.528 -12.551 1.00 39.79 19 THR B C 1
ATOM 3108 O O . THR C 1 39 ? 30.548 15.072 -12.694 1.00 40.72 19 THR B O 1
ATOM 3112 N N . VAL C 1 40 ? 29.286 13.200 -12.523 1.00 36.90 20 VAL B N 1
ATOM 3113 C CA . VAL C 1 40 ? 30.401 12.258 -12.454 1.00 33.59 20 VAL B CA 1
ATOM 3114 C C . VAL C 1 40 ? 30.512 11.511 -13.774 1.00 29.37 20 VAL B C 1
ATOM 3115 O O . VAL C 1 40 ? 29.502 11.083 -14.344 1.00 29.38 20 VAL B O 1
ATOM 3119 N N . TYR C 1 41 ? 31.742 11.329 -14.244 1.00 27.58 21 TYR B N 1
ATOM 3120 C CA . TYR C 1 41 ? 31.995 10.635 -15.497 1.00 26.92 21 TYR B CA 1
ATOM 3121 C C . TYR C 1 41 ? 32.989 9.515 -15.265 1.00 25.95 21 TYR B C 1
ATOM 3122 O O . TYR C 1 41 ? 33.947 9.667 -14.498 1.00 24.07 21 TYR B O 1
ATOM 3131 N N . LEU C 1 42 ? 32.747 8.394 -15.940 1.00 25.03 22 LEU B N 1
ATOM 3132 C CA . LEU C 1 42 ? 33.553 7.193 -15.828 1.00 20.11 22 LEU B CA 1
ATOM 3133 C C . LEU C 1 42 ? 33.724 6.601 -17.217 1.00 20.37 22 LEU B C 1
ATOM 3134 O O . LEU C 1 42 ? 32.852 6.741 -18.074 1.00 22.84 22 LEU B O 1
ATOM 3139 N N . GLY C 1 43 ? 34.866 5.954 -17.444 1.00 20.97 23 GLY B N 1
ATOM 3140 C CA . GLY C 1 43 ? 35.087 5.315 -18.729 1.00 22.43 23 GLY B CA 1
ATOM 3141 C C . GLY C 1 43 ? 34.349 4.003 -18.885 1.00 24.03 23 GLY B C 1
ATOM 3142 O O . GLY C 1 43 ? 33.998 3.618 -20.005 1.00 27.48 23 GLY B O 1
ATOM 3143 N N . LYS C 1 44 ? 34.090 3.311 -17.776 1.00 21.95 24 LYS B N 1
ATOM 3144 C CA . LYS C 1 44 ? 33.454 2.005 -17.790 1.00 18.63 24 LYS B CA 1
ATOM 3145 C C . LYS C 1 44 ? 32.606 1.861 -16.532 1.00 17.51 24 LYS B C 1
ATOM 3146 O O . LYS C 1 44 ? 32.892 2.479 -15.498 1.00 14.54 24 LYS B O 1
ATOM 3152 N N . ARG C 1 45 ? 31.556 1.037 -16.629 1.00 16.86 25 ARG B N 1
ATOM 3153 C CA . ARG C 1 45 ? 30.791 0.658 -15.449 1.00 14.98 25 ARG B CA 1
ATOM 3154 C C . ARG C 1 45 ? 31.319 -0.597 -14.787 1.00 13.54 25 ARG B C 1
ATOM 3155 O O . ARG C 1 45 ? 31.034 -0.830 -13.610 1.00 13.43 25 ARG B O 1
ATOM 3163 N N . ASP C 1 46 ? 32.024 -1.432 -15.529 1.00 12.11 26 ASP B N 1
ATOM 3164 C CA . ASP C 1 46 ? 32.542 -2.686 -15.035 1.00 9.93 26 ASP B CA 1
ATOM 3165 C C . ASP C 1 46 ? 34.041 -2.554 -15.071 1.00 10.85 26 ASP B C 1
ATOM 3166 O O . ASP C 1 46 ? 34.586 -1.929 -15.981 1.00 13.41 26 ASP B O 1
ATOM 3171 N N . PHE C 1 47 ? 34.711 -3.120 -14.086 1.00 10.22 27 PHE B N 1
ATOM 3172 C CA . PHE C 1 47 ? 36.160 -2.999 -14.002 1.00 12.79 27 PHE B CA 1
ATOM 3173 C C . PHE C 1 47 ? 36.760 -4.385 -13.825 1.00 10.21 27 PHE B C 1
ATOM 3174 O O . PHE C 1 47 ? 36.451 -5.077 -12.850 1.00 9.61 27 PHE B O 1
ATOM 3182 N N . VAL C 1 48 ? 37.603 -4.795 -14.763 1.00 9.17 28 VAL B N 1
ATOM 3183 C CA . VAL C 1 48 ? 38.044 -6.182 -14.775 1.00 9.67 28 VAL B CA 1
ATOM 3184 C C . VAL C 1 48 ? 39.085 -6.394 -13.687 1.00 9.66 28 VAL B C 1
ATOM 3185 O O . VAL C 1 48 ? 39.909 -5.518 -13.406 1.00 9.36 28 VAL B O 1
ATOM 3189 N N . ASP C 1 49 ? 38.970 -7.532 -13.005 1.00 9.76 29 ASP B N 1
ATOM 3190 C CA . ASP C 1 49 ? 40.029 -8.100 -12.187 1.00 8.80 29 ASP B CA 1
ATOM 3191 C C . ASP C 1 49 ? 40.759 -9.130 -13.032 1.00 10.82 29 ASP B C 1
ATOM 3192 O O . ASP C 1 49 ? 40.197 -10.181 -13.354 1.00 11.23 29 ASP B O 1
ATOM 3197 N N . HIS C 1 50 ? 41.987 -8.817 -13.428 1.00 11.18 30 HIS B N 1
ATOM 3198 C CA . HIS C 1 50 ? 42.922 -9.805 -13.953 1.00 12.13 30 HIS B CA 1
ATOM 3199 C C . HIS C 1 50 ? 43.801 -10.175 -12.774 1.00 13.34 30 HIS B C 1
ATOM 3200 O O . HIS C 1 50 ? 44.506 -9.314 -12.257 1.00 20.81 30 HIS B O 1
ATOM 3207 N N . ILE C 1 51 ? 43.860 -11.442 -12.417 1.00 12.37 31 ILE B N 1
ATOM 3208 C CA . ILE C 1 51 ? 44.163 -11.860 -11.045 1.00 13.04 31 ILE B CA 1
ATOM 3209 C C . ILE C 1 51 ? 45.254 -11.040 -10.341 1.00 13.23 31 ILE B C 1
ATOM 3210 O O . ILE C 1 51 ? 45.259 -10.926 -9.109 1.00 11.15 31 ILE B O 1
ATOM 3215 N N . ASP C 1 52 ? 46.216 -10.498 -11.101 1.00 16.34 32 ASP B N 1
ATOM 3216 C CA . ASP C 1 52 ? 47.298 -9.714 -10.498 1.00 16.16 32 ASP B CA 1
ATOM 3217 C C . ASP C 1 52 ? 46.912 -8.284 -10.093 1.00 17.37 32 ASP B C 1
ATOM 3218 O O . ASP C 1 52 ? 47.509 -7.752 -9.146 1.00 20.20 32 ASP B O 1
ATOM 3223 N N . LEU C 1 53 ? 45.978 -7.626 -10.786 1.00 13.96 33 LEU B N 1
ATOM 3224 C CA . LEU C 1 53 ? 45.611 -6.262 -10.415 1.00 12.88 33 LEU B CA 1
ATOM 3225 C C . LEU C 1 53 ? 44.384 -5.793 -11.186 1.00 12.71 33 LEU B C 1
ATOM 3226 O O . LEU C 1 53 ? 44.179 -6.173 -12.340 1.00 12.27 33 LEU B O 1
ATOM 3231 N N . VAL C 1 54 ? 43.576 -4.941 -10.527 1.00 12.34 34 VAL B N 1
ATOM 3232 C CA . VAL C 1 54 ? 42.278 -4.484 -11.023 1.00 11.97 34 VAL B CA 1
ATOM 3233 C C . VAL C 1 54 ? 42.434 -3.249 -11.894 1.00 13.85 34 VAL B C 1
ATOM 3234 O O . VAL C 1 54 ? 43.301 -2.407 -11.645 1.00 16.78 34 VAL B O 1
ATOM 3238 N N . ASP C 1 55 ? 41.559 -3.094 -12.888 1.00 13.46 35 ASP B N 1
ATOM 3239 C CA . ASP C 1 55 ? 41.556 -1.845 -13.644 1.00 16.22 35 ASP B CA 1
ATOM 3240 C C . ASP C 1 55 ? 41.270 -0.693 -12.686 1.00 19.73 35 ASP B C 1
ATOM 3241 O O . ASP C 1 55 ? 40.300 -0.763 -11.909 1.00 17.25 35 ASP B O 1
ATOM 3246 N N . PRO C 1 56 ? 42.059 0.380 -12.717 1.00 20.24 36 PRO B N 1
ATOM 3247 C CA . PRO C 1 56 ? 41.772 1.515 -11.842 1.00 18.54 36 PRO B CA 1
ATOM 3248 C C . PRO C 1 56 ? 40.450 2.137 -12.231 1.00 17.16 36 PRO B C 1
ATOM 3249 O O . PRO C 1 56 ? 39.980 1.993 -13.365 1.00 14.91 36 PRO B O 1
ATOM 3253 N N . VAL C 1 57 ? 39.833 2.795 -11.252 1.00 17.64 37 VAL B N 1
ATOM 3254 C CA . VAL C 1 57 ? 38.626 3.585 -11.483 1.00 17.80 37 VAL B CA 1
ATOM 3255 C C . VAL C 1 57 ? 39.110 5.003 -11.783 1.00 18.98 37 VAL B C 1
ATOM 3256 O O . VAL C 1 57 ? 39.251 5.847 -10.891 1.00 17.52 37 VAL B O 1
ATOM 3260 N N . ASP C 1 58 ? 39.372 5.264 -13.065 1.00 20.52 38 ASP B N 1
ATOM 3261 C CA . ASP C 1 58 ? 39.732 6.588 -13.548 1.00 20.16 38 ASP B CA 1
ATOM 3262 C C . ASP C 1 58 ? 38.459 7.312 -13.984 1.00 20.57 38 ASP B C 1
ATOM 3263 O O . ASP C 1 58 ? 37.689 6.797 -14.804 1.00 18.31 38 ASP B O 1
ATOM 3268 N N . GLY C 1 59 ? 38.219 8.484 -13.395 1.00 22.18 39 GLY B N 1
ATOM 3269 C CA . GLY C 1 59 ? 37.008 9.244 -13.622 1.00 20.66 39 GLY B CA 1
ATOM 3270 C C . GLY C 1 59 ? 37.278 10.715 -13.400 1.00 24.27 39 GLY B C 1
ATOM 3271 O O . GLY C 1 59 ? 38.401 11.123 -13.095 1.00 24.05 39 GLY B O 1
ATOM 3272 N N . VAL C 1 60 ? 36.233 11.519 -13.592 1.00 28.40 40 VAL B N 1
ATOM 3273 C CA . VAL C 1 60 ? 36.306 12.966 -13.425 1.00 28.40 40 VAL B CA 1
ATOM 3274 C C . VAL C 1 60 ? 35.055 13.444 -12.700 1.00 30.26 40 VAL B C 1
ATOM 3275 O O . VAL C 1 60 ? 33.994 12.817 -12.762 1.00 31.69 40 VAL B O 1
ATOM 3279 N N . VAL C 1 61 ? 35.188 14.565 -12.003 1.00 32.92 41 VAL B N 1
ATOM 3280 C CA . VAL C 1 61 ? 34.077 15.207 -11.312 1.00 36.79 41 VAL B CA 1
ATOM 3281 C C . VAL C 1 61 ? 33.932 16.619 -11.882 1.00 40.29 41 VAL B C 1
ATOM 3282 O O . VAL C 1 61 ? 34.884 17.409 -11.844 1.00 43.84 41 VAL B O 1
ATOM 3286 N N . LEU C 1 62 ? 32.758 16.931 -12.431 1.00 39.55 42 LEU B N 1
ATOM 3287 C CA . LEU C 1 62 ? 32.500 18.238 -13.044 1.00 42.55 42 LEU B CA 1
ATOM 3288 C C . LEU C 1 62 ? 31.542 19.004 -12.139 1.00 43.08 42 LEU B C 1
ATOM 3289 O O . LEU C 1 62 ? 30.325 18.794 -12.181 1.00 41.96 42 LEU B O 1
ATOM 3294 N N . VAL C 1 63 ? 32.096 19.879 -11.309 1.00 45.14 43 VAL B N 1
ATOM 3295 C CA . VAL C 1 63 ? 31.314 20.700 -10.395 1.00 51.22 43 VAL B CA 1
ATOM 3296 C C . VAL C 1 63 ? 31.670 22.165 -10.624 1.00 56.68 43 VAL B C 1
ATOM 3297 O O . VAL C 1 63 ? 32.829 22.499 -10.895 1.00 55.80 43 VAL B O 1
ATOM 3301 N N . ASP C 1 64 ? 30.664 23.040 -10.532 1.00 63.81 44 ASP B N 1
ATOM 3302 C CA . ASP C 1 64 ? 30.878 24.480 -10.651 1.00 68.24 44 ASP B CA 1
ATOM 3303 C C . ASP C 1 64 ? 30.848 25.110 -9.268 1.00 70.72 44 ASP B C 1
ATOM 3304 O O . ASP C 1 64 ? 29.789 25.090 -8.615 1.00 70.69 44 ASP B O 1
ATOM 3309 N N . PRO C 1 65 ? 31.952 25.723 -8.793 1.00 71.25 45 PRO B N 1
ATOM 3310 C CA . PRO C 1 65 ? 32.083 25.972 -7.349 1.00 70.35 45 PRO B CA 1
ATOM 3311 C C . PRO C 1 65 ? 31.135 27.044 -6.846 1.00 72.17 45 PRO B C 1
ATOM 3312 O O . PRO C 1 65 ? 31.558 28.148 -6.493 1.00 80.43 45 PRO B O 1
ATOM 3316 N N . GLU C 1 66 ? 29.845 26.725 -6.800 1.00 68.96 46 GLU B N 1
ATOM 3317 C CA . GLU C 1 66 ? 28.852 27.668 -6.308 1.00 71.31 46 GLU B CA 1
ATOM 3318 C C . GLU C 1 66 ? 27.951 27.118 -5.221 1.00 73.22 46 GLU B C 1
ATOM 3319 O O . GLU C 1 66 ? 27.376 27.920 -4.472 1.00 70.90 46 GLU B O 1
ATOM 3325 N N . TYR C 1 67 ? 27.796 25.800 -5.100 1.00 73.66 47 TYR B N 1
ATOM 3326 C CA . TYR C 1 67 ? 26.796 25.262 -4.189 1.00 76.37 47 TYR B CA 1
ATOM 3327 C C . TYR C 1 67 ? 27.385 24.990 -2.794 1.00 74.02 47 TYR B C 1
ATOM 3328 O O . TYR C 1 67 ? 28.515 25.379 -2.474 1.00 67.17 47 TYR B O 1
ATOM 3337 N N . LEU C 1 68 ? 26.599 24.275 -1.973 1.00 67.57 48 LEU B N 1
ATOM 3338 C CA . LEU C 1 68 ? 26.452 24.510 -0.539 1.00 68.13 48 LEU B CA 1
ATOM 3339 C C . LEU C 1 68 ? 27.760 24.748 0.193 1.00 67.83 48 LEU B C 1
ATOM 3340 O O . LEU C 1 68 ? 27.994 25.834 0.733 1.00 84.05 48 LEU B O 1
ATOM 3345 N N . LYS C 1 69 ? 28.637 23.761 0.201 1.00 54.22 49 LYS B N 1
ATOM 3346 C CA . LYS C 1 69 ? 29.858 23.886 0.984 1.00 58.50 49 LYS B CA 1
ATOM 3347 C C . LYS C 1 69 ? 30.967 24.381 0.070 1.00 70.06 49 LYS B C 1
ATOM 3348 O O . LYS C 1 69 ? 31.786 23.601 -0.432 1.00 60.49 49 LYS B O 1
ATOM 3350 N N . GLU C 1 70 ? 31.070 25.711 -0.063 1.00 81.35 50 GLU B N 1
ATOM 3351 C CA . GLU C 1 70 ? 32.044 26.271 -0.991 1.00 78.20 50 GLU B CA 1
ATOM 3352 C C . GLU C 1 70 ? 33.394 26.126 -0.314 1.00 73.99 50 GLU B C 1
ATOM 3353 O O . GLU C 1 70 ? 34.121 27.107 -0.097 1.00 62.17 50 GLU B O 1
ATOM 3359 N N . ARG C 1 71 ? 33.678 24.874 0.077 1.00 73.47 51 ARG B N 1
ATOM 3360 C CA . ARG C 1 71 ? 35.028 24.380 0.290 1.00 77.95 51 ARG B CA 1
ATOM 3361 C C . ARG C 1 71 ? 35.393 23.258 -0.680 1.00 68.21 51 ARG B C 1
ATOM 3362 O O . ARG C 1 71 ? 36.332 23.436 -1.464 1.00 69.74 51 ARG B O 1
ATOM 3364 N N . ARG C 1 72 ? 34.660 22.135 -0.721 1.00 52.08 52 ARG B N 1
ATOM 3365 C CA . ARG C 1 72 ? 35.249 20.935 -1.321 1.00 45.79 52 ARG B CA 1
ATOM 3366 C C . ARG C 1 72 ? 34.198 20.036 -1.956 1.00 43.36 52 ARG B C 1
ATOM 3367 O O . ARG C 1 72 ? 33.016 20.075 -1.604 1.00 45.80 52 ARG B O 1
ATOM 3375 N N . VAL C 1 73 ? 34.659 19.192 -2.881 1.00 39.19 53 VAL B N 1
ATOM 3376 C CA . VAL C 1 73 ? 33.932 17.996 -3.297 1.00 38.91 53 VAL B CA 1
ATOM 3377 C C . VAL C 1 73 ? 34.848 16.786 -3.135 1.00 40.02 53 VAL B C 1
ATOM 3378 O O . VAL C 1 73 ? 36.052 16.843 -3.427 1.00 34.59 53 VAL B O 1
ATOM 3382 N N . TYR C 1 74 ? 34.264 15.695 -2.646 1.00 39.03 54 TYR B N 1
ATOM 3383 C CA . TYR C 1 74 ? 34.949 14.444 -2.385 1.00 32.73 54 TYR B CA 1
ATOM 3384 C C . TYR C 1 74 ? 34.341 13.350 -3.243 1.00 28.96 54 TYR B C 1
ATOM 3385 O O . TYR C 1 74 ? 33.199 13.456 -3.697 1.00 26.81 54 TYR B O 1
ATOM 3394 N N . VAL C 1 75 ? 35.135 12.301 -3.461 1.00 27.80 55 VAL B N 1
ATOM 3395 C CA . VAL C 1 75 ? 34.678 11.042 -4.034 1.00 23.34 55 VAL B CA 1
ATOM 3396 C C . VAL C 1 75 ? 35.191 9.904 -3.162 1.00 20.62 55 VAL B C 1
ATOM 3397 O O . VAL C 1 75 ? 36.350 9.918 -2.732 1.00 19.55 55 VAL B O 1
ATOM 3401 N N . THR C 1 76 ? 34.336 8.900 -2.928 1.00 18.86 56 THR B N 1
ATOM 3402 C CA . THR C 1 76 ? 34.682 7.741 -2.114 1.00 17.55 56 THR B CA 1
ATOM 3403 C C . THR C 1 76 ? 34.302 6.458 -2.831 1.00 12.92 56 THR B C 1
ATOM 3404 O O . THR C 1 76 ? 33.254 6.379 -3.475 1.00 12.72 56 THR B O 1
ATOM 3408 N N . LEU C 1 77 ? 35.169 5.464 -2.729 1.00 10.93 57 LEU B N 1
ATOM 3409 C CA . LEU C 1 77 ? 34.841 4.105 -3.116 1.00 10.26 57 LEU B CA 1
ATOM 3410 C C . LEU C 1 77 ? 34.604 3.278 -1.861 1.00 8.98 57 LEU B C 1
ATOM 3411 O O . LEU C 1 77 ? 35.438 3.288 -0.951 1.00 9.52 57 LEU B O 1
ATOM 3416 N N . THR C 1 78 ? 33.469 2.568 -1.812 1.00 7.32 58 THR B N 1
ATOM 3417 C CA . THR C 1 78 ? 33.117 1.703 -0.692 1.00 6.77 58 THR B CA 1
ATOM 3418 C C . THR C 1 78 ? 32.845 0.308 -1.245 1.00 6.87 58 THR B C 1
ATOM 3419 O O . THR C 1 78 ? 32.061 0.157 -2.186 1.00 7.24 58 THR B O 1
ATOM 3423 N N . VAL C 1 79 ? 33.507 -0.705 -0.693 1.00 6.79 59 VAL B N 1
ATOM 3424 C CA . VAL C 1 79 ? 33.181 -2.107 -0.950 1.00 5.24 59 VAL B CA 1
ATOM 3425 C C . VAL C 1 79 ? 32.634 -2.686 0.343 1.00 4.10 59 VAL B C 1
ATOM 3426 O O . VAL C 1 79 ? 33.324 -2.685 1.370 1.00 3.73 59 VAL B O 1
ATOM 3430 N N . ALA C 1 80 ? 31.393 -3.158 0.303 1.00 3.61 60 ALA B N 1
ATOM 3431 C CA . ALA C 1 80 ? 30.767 -3.743 1.474 1.00 3.33 60 ALA B CA 1
ATOM 3432 C C . ALA C 1 80 ? 30.008 -5.001 1.094 1.00 3.35 60 ALA B C 1
ATOM 3433 O O . ALA C 1 80 ? 29.439 -5.100 0.008 1.00 3.72 60 ALA B O 1
ATOM 3435 N N . PHE C 1 81 ? 30.010 -5.962 2.008 1.00 3.33 61 PHE B N 1
ATOM 3436 C CA . PHE C 1 81 ? 29.036 -7.043 2.000 1.00 3.55 61 PHE B CA 1
ATOM 3437 C C . PHE C 1 81 ? 27.833 -6.553 2.802 1.00 3.74 61 PHE B C 1
ATOM 3438 O O . PHE C 1 81 ? 27.989 -5.973 3.879 1.00 2.96 61 PHE B O 1
ATOM 3446 N N . ARG C 1 82 ? 26.645 -6.741 2.254 1.00 4.43 62 ARG B N 1
ATOM 3447 C CA . ARG C 1 82 ? 25.426 -6.285 2.887 1.00 5.15 62 ARG B CA 1
ATOM 3448 C C . ARG C 1 82 ? 24.435 -7.430 2.901 1.00 5.93 62 ARG B C 1
ATOM 3449 O O . ARG C 1 82 ? 24.462 -8.283 2.025 1.00 7.24 62 ARG B O 1
ATOM 3457 N N . TYR C 1 83 ? 23.556 -7.437 3.897 1.00 7.51 63 TYR B N 1
ATOM 3458 C CA . TYR C 1 83 ? 22.593 -8.516 4.095 1.00 8.64 63 TYR B CA 1
ATOM 3459 C C . TYR C 1 83 ? 21.342 -7.907 4.698 1.00 11.17 63 TYR B C 1
ATOM 3460 O O . TYR C 1 83 ? 21.428 -7.239 5.727 1.00 11.09 63 TYR B O 1
ATOM 3469 N N . GLY C 1 84 ? 20.193 -8.122 4.062 1.00 14.19 64 GLY B N 1
ATOM 3470 C CA . GLY C 1 84 ? 18.921 -7.623 4.561 1.00 15.80 64 GLY B CA 1
ATOM 3471 C C . GLY C 1 84 ? 18.134 -6.848 3.519 1.00 21.36 64 GLY B C 1
ATOM 3472 O O . GLY C 1 84 ? 16.901 -6.948 3.448 1.00 24.19 64 GLY B O 1
ATOM 3473 N N . ARG C 1 85 ? 18.856 -6.080 2.700 1.00 19.95 65 ARG B N 1
ATOM 3474 C CA . ARG C 1 85 ? 18.411 -5.574 1.405 1.00 22.26 65 ARG B CA 1
ATOM 3475 C C . ARG C 1 85 ? 19.633 -5.633 0.502 1.00 25.47 65 ARG B C 1
ATOM 3476 O O . ARG C 1 85 ? 20.702 -6.077 0.934 1.00 23.28 65 ARG B O 1
ATOM 3484 N N . GLU C 1 86 ? 19.527 -5.195 -0.763 1.00 28.71 66 GLU B N 1
ATOM 3485 C CA . GLU C 1 86 ? 20.777 -5.001 -1.522 1.00 32.72 66 GLU B CA 1
ATOM 3486 C C . GLU C 1 86 ? 20.839 -3.623 -2.162 1.00 33.22 66 GLU B C 1
ATOM 3487 O O . GLU C 1 86 ? 20.634 -3.451 -3.373 1.00 28.79 66 GLU B O 1
ATOM 3493 N N . ASP C 1 87 ? 21.252 -2.684 -1.315 1.00 33.32 67 ASP B N 1
ATOM 3494 C CA . ASP C 1 87 ? 21.607 -1.297 -1.570 1.00 34.35 67 ASP B CA 1
ATOM 3495 C C . ASP C 1 87 ? 22.202 -0.833 -0.243 1.00 31.67 67 ASP B C 1
ATOM 3496 O O . ASP C 1 87 ? 22.262 -1.605 0.720 1.00 26.87 67 ASP B O 1
ATOM 3501 N N . LEU C 1 88 ? 22.583 0.439 -0.165 1.00 35.82 68 LEU B N 1
ATOM 3502 C CA . LEU C 1 88 ? 23.015 1.047 1.099 1.00 32.85 68 LEU B CA 1
ATOM 3503 C C . LEU C 1 88 ? 21.811 1.764 1.706 1.00 39.85 68 LEU B C 1
ATOM 3504 O O . LEU C 1 88 ? 21.472 2.884 1.297 1.00 39.83 68 LEU B O 1
ATOM 3509 N N . ASP C 1 89 ? 21.177 1.118 2.693 1.00 36.98 69 ASP B N 1
ATOM 3510 C CA . ASP C 1 89 ? 19.928 1.584 3.291 1.00 35.52 69 ASP B CA 1
ATOM 3511 C C . ASP C 1 89 ? 19.999 1.440 4.807 1.00 37.94 69 ASP B C 1
ATOM 3512 O O . ASP C 1 89 ? 20.801 0.666 5.338 1.00 35.62 69 ASP B O 1
ATOM 3517 N N . VAL C 1 90 ? 19.129 2.183 5.506 1.00 41.23 70 VAL B N 1
ATOM 3518 C CA . VAL C 1 90 ? 19.107 2.131 6.967 1.00 38.12 70 VAL B CA 1
ATOM 3519 C C . VAL C 1 90 ? 18.071 1.110 7.402 1.00 34.85 70 VAL B C 1
ATOM 3520 O O . VAL C 1 90 ? 18.418 0.096 8.019 1.00 38.03 70 VAL B O 1
ATOM 3524 N N . LEU C 1 91 ? 16.811 1.327 7.041 1.00 31.17 71 LEU B N 1
ATOM 3525 C CA . LEU C 1 91 ? 15.785 0.346 7.357 1.00 32.50 71 LEU B CA 1
ATOM 3526 C C . LEU C 1 91 ? 16.020 -0.865 6.468 1.00 38.17 71 LEU B C 1
ATOM 3527 O O . LEU C 1 91 ? 15.892 -0.779 5.241 1.00 41.92 71 LEU B O 1
ATOM 3532 N N . GLY C 1 92 ? 16.396 -1.979 7.086 1.00 32.83 72 GLY B N 1
ATOM 3533 C CA . GLY C 1 92 ? 16.587 -3.220 6.370 1.00 23.26 72 GLY B CA 1
ATOM 3534 C C . GLY C 1 92 ? 17.961 -3.813 6.575 1.00 20.59 72 GLY B C 1
ATOM 3535 O O . GLY C 1 92 ? 18.057 -5.026 6.783 1.00 21.56 72 GLY B O 1
ATOM 3536 N N . LEU C 1 93 ? 19.018 -2.998 6.613 1.00 21.87 73 LEU B N 1
ATOM 3537 C CA . LEU C 1 93 ? 20.363 -3.567 6.682 1.00 14.46 73 LEU B CA 1
ATOM 3538 C C . LEU C 1 93 ? 20.558 -4.242 8.022 1.00 10.26 73 LEU B C 1
ATOM 3539 O O . LEU C 1 93 ? 20.781 -3.578 9.034 1.00 12.96 73 LEU B O 1
ATOM 3544 N N . THR C 1 94 ? 20.534 -5.570 8.014 1.00 8.07 74 THR B N 1
ATOM 3545 C CA . THR C 1 94 ? 20.688 -6.386 9.206 1.00 6.92 74 THR B CA 1
ATOM 3546 C C . THR C 1 94 ? 22.141 -6.695 9.527 1.00 5.54 74 THR B C 1
ATOM 3547 O O . THR C 1 94 ? 22.522 -6.727 10.703 1.00 4.96 74 THR B O 1
ATOM 3551 N N . PHE C 1 95 ? 22.962 -6.912 8.502 1.00 4.50 75 PHE B N 1
ATOM 3552 C CA . PHE C 1 95 ? 24.389 -7.095 8.663 1.00 2.82 75 PHE B CA 1
ATOM 3553 C C . PHE C 1 95 ? 25.058 -6.365 7.513 1.00 2.91 75 PHE B C 1
ATOM 3554 O O . PHE C 1 95 ? 24.492 -6.302 6.425 1.00 3.75 75 PHE B O 1
ATOM 3562 N N . ARG C 1 96 ? 26.218 -5.747 7.779 1.00 2.77 76 ARG B N 1
ATOM 3563 C CA . ARG C 1 96 ? 27.066 -5.138 6.749 1.00 2.16 76 ARG B CA 1
ATOM 3564 C C . ARG C 1 96 ? 28.529 -5.170 7.176 1.00 1.37 76 ARG B C 1
ATOM 3565 O O . ARG C 1 96 ? 28.915 -4.519 8.147 1.00 2.63 76 ARG B O 1
ATOM 3573 N N . LYS C 1 97 ? 29.355 -5.875 6.414 1.00 2.01 77 LYS B N 1
ATOM 3574 C CA . LYS C 1 97 ? 30.779 -5.978 6.691 1.00 1.60 77 LYS B CA 1
ATOM 3575 C C . LYS C 1 97 ? 31.520 -5.128 5.686 1.00 1.81 77 LYS B C 1
ATOM 3576 O O . LYS C 1 97 ? 31.311 -5.277 4.481 1.00 1.86 77 LYS B O 1
ATOM 3582 N N . ASP C 1 98 ? 32.356 -4.221 6.183 1.00 2.09 78 ASP B N 1
ATOM 3583 C CA . ASP C 1 98 ? 33.078 -3.288 5.339 1.00 2.21 78 ASP B CA 1
ATOM 3584 C C . ASP C 1 98 ? 34.368 -3.931 4.882 1.00 2.56 78 ASP B C 1
ATOM 3585 O O . ASP C 1 98 ? 35.136 -4.443 5.699 1.00 2.13 78 ASP B O 1
ATOM 3590 N N . LEU C 1 99 ? 34.601 -3.892 3.577 1.00 2.89 79 LEU B N 1
ATOM 3591 C CA . LEU C 1 99 ? 35.733 -4.584 2.979 1.00 4.30 79 LEU B CA 1
ATOM 3592 C C . LEU C 1 99 ? 36.778 -3.656 2.359 1.00 5.86 79 LEU B C 1
ATOM 3593 O O . LEU C 1 99 ? 37.960 -4.019 2.315 1.00 5.28 79 LEU B O 1
ATOM 3598 N N . PHE C 1 100 ? 36.387 -2.479 1.875 1.00 6.01 80 PHE B N 1
ATOM 3599 C CA . PHE C 1 100 ? 37.363 -1.561 1.301 1.00 7.12 80 PHE B CA 1
ATOM 3600 C C . PHE C 1 100 ? 36.730 -0.188 1.186 1.00 7.64 80 PHE B C 1
ATOM 3601 O O . PHE C 1 100 ? 35.707 -0.042 0.522 1.00 7.92 80 PHE B O 1
ATOM 3609 N N . VAL C 1 101 ? 37.355 0.823 1.775 1.00 9.72 81 VAL B N 1
ATOM 3610 C CA . VAL C 1 101 ? 36.901 2.203 1.645 1.00 13.45 81 VAL B CA 1
ATOM 3611 C C . VAL C 1 101 ? 38.084 3.082 1.268 1.00 13.61 81 VAL B C 1
ATOM 3612 O O . VAL C 1 101 ? 39.173 2.966 1.843 1.00 15.53 81 VAL B O 1
ATOM 3616 N N . ALA C 1 102 ? 37.854 3.975 0.311 1.00 13.87 82 ALA B N 1
ATOM 3617 C CA . ALA C 1 102 ? 38.854 4.921 -0.165 1.00 14.60 82 ALA B CA 1
ATOM 3618 C C . ALA C 1 102 ? 38.181 6.273 -0.296 1.00 14.70 82 ALA B C 1
ATOM 3619 O O . ALA C 1 102 ? 37.099 6.362 -0.872 1.00 16.94 82 ALA B O 1
ATOM 3621 N N . ASN C 1 103 ? 38.793 7.310 0.256 1.00 15.63 83 ASN B N 1
ATOM 3622 C CA . ASN C 1 103 ? 38.254 8.658 0.169 1.00 18.80 83 ASN B CA 1
ATOM 3623 C C . ASN C 1 103 ? 39.247 9.546 -0.558 1.00 19.45 83 ASN B C 1
ATOM 3624 O O . ASN C 1 103 ? 40.409 9.644 -0.158 1.00 20.00 83 ASN B O 1
ATOM 3629 N N . VAL C 1 104 ? 38.770 10.216 -1.595 1.00 18.81 84 VAL B N 1
ATOM 3630 C CA . VAL C 1 104 ? 39.555 11.149 -2.384 1.00 21.94 84 VAL B CA 1
ATOM 3631 C C . VAL C 1 104 ? 38.912 12.515 -2.238 1.00 26.83 84 VAL B C 1
ATOM 3632 O O . VAL C 1 104 ? 37.689 12.625 -2.104 1.00 27.13 84 VAL B O 1
ATOM 3636 N N . GLN C 1 105 ? 39.749 13.539 -2.160 1.00 29.20 85 GLN B N 1
ATOM 3637 C CA . GLN C 1 105 ? 39.321 14.935 -2.172 1.00 30.87 85 GLN B CA 1
ATOM 3638 C C . GLN C 1 105 ? 39.548 15.479 -3.573 1.00 30.32 85 GLN B C 1
ATOM 3639 O O . GLN C 1 105 ? 40.675 15.826 -3.935 1.00 30.54 85 GLN B O 1
ATOM 3645 N N . SER C 1 106 ? 38.484 15.570 -4.365 1.00 31.36 86 SER B N 1
ATOM 3646 C CA . SER C 1 106 ? 38.708 15.879 -5.771 1.00 31.40 86 SER B CA 1
ATOM 3647 C C . SER C 1 106 ? 38.685 17.373 -6.076 1.00 35.99 86 SER B C 1
ATOM 3648 O O . SER C 1 106 ? 39.416 17.811 -6.969 1.00 37.17 86 SER B O 1
ATOM 3651 N N . PHE C 1 107 ? 37.823 18.174 -5.413 1.00 37.95 87 PHE B N 1
ATOM 3652 C CA . PHE C 1 107 ? 38.136 19.603 -5.381 1.00 35.54 87 PHE B CA 1
ATOM 3653 C C . PHE C 1 107 ? 38.962 19.851 -4.130 1.00 37.68 87 PHE B C 1
ATOM 3654 O O . PHE C 1 107 ? 39.146 18.922 -3.338 1.00 40.10 87 PHE B O 1
ATOM 3662 N N . PRO C 1 108 ? 39.323 21.089 -3.814 1.00 40.59 88 PRO B N 1
ATOM 3663 C CA . PRO C 1 108 ? 40.635 21.606 -4.213 1.00 38.08 88 PRO B CA 1
ATOM 3664 C C . PRO C 1 108 ? 41.667 20.498 -4.272 1.00 36.16 88 PRO B C 1
ATOM 3665 O O . PRO C 1 108 ? 41.796 19.684 -3.346 1.00 37.00 88 PRO B O 1
ATOM 3669 N N . PRO C 1 109 ? 42.377 20.413 -5.384 1.00 33.65 89 PRO B N 1
ATOM 3670 C CA . PRO C 1 109 ? 43.319 19.308 -5.597 1.00 34.33 89 PRO B CA 1
ATOM 3671 C C . PRO C 1 109 ? 44.319 19.117 -4.468 1.00 37.41 89 PRO B C 1
ATOM 3672 O O . PRO C 1 109 ? 45.155 19.994 -4.208 1.00 41.81 89 PRO B O 1
ATOM 3676 N N . ALA C 1 110 ? 44.232 17.960 -3.799 1.00 35.63 90 ALA B N 1
ATOM 3677 C CA . ALA C 1 110 ? 45.105 17.634 -2.681 1.00 37.86 90 ALA B CA 1
ATOM 3678 C C . ALA C 1 110 ? 46.523 17.321 -3.169 1.00 47.58 90 ALA B C 1
ATOM 3679 O O . ALA C 1 110 ? 46.741 17.091 -4.362 1.00 54.26 90 ALA B O 1
ATOM 3681 N N . PRO C 1 111 ? 47.513 17.314 -2.245 1.00 45.48 91 PRO B N 1
ATOM 3682 C CA . PRO C 1 111 ? 48.927 17.213 -2.621 1.00 52.45 91 PRO B CA 1
ATOM 3683 C C . PRO C 1 111 ? 49.259 16.280 -3.770 1.00 70.85 91 PRO B C 1
ATOM 3684 O O . PRO C 1 111 ? 48.868 15.109 -3.802 1.00 70.16 91 PRO B O 1
ATOM 3688 N N . GLU C 1 112 ? 50.023 16.839 -4.713 1.00 81.29 92 GLU B N 1
ATOM 3689 C CA . GLU C 1 112 ? 50.168 16.341 -6.082 1.00 84.22 92 GLU B CA 1
ATOM 3690 C C . GLU C 1 112 ? 51.183 15.194 -6.164 1.00 88.26 92 GLU B C 1
ATOM 3691 O O . GLU C 1 112 ? 52.175 15.238 -6.895 1.00 86.02 92 GLU B O 1
ATOM 3697 N N . ASP C 1 113 ? 50.907 14.150 -5.378 1.00 89.36 93 ASP B N 1
ATOM 3698 C CA . ASP C 1 113 ? 51.660 12.905 -5.430 1.00 92.65 93 ASP B CA 1
ATOM 3699 C C . ASP C 1 113 ? 50.894 11.804 -6.153 1.00 90.44 93 ASP B C 1
ATOM 3700 O O . ASP C 1 113 ? 51.513 10.835 -6.613 1.00 87.87 93 ASP B O 1
ATOM 3705 N N . LYS C 1 114 ? 49.575 11.959 -6.302 1.00 87.50 94 LYS B N 1
ATOM 3706 C CA . LYS C 1 114 ? 48.786 11.018 -7.085 1.00 87.30 94 LYS B CA 1
ATOM 3707 C C . LYS C 1 114 ? 48.172 11.797 -8.247 1.00 82.83 94 LYS B C 1
ATOM 3708 O O . LYS C 1 114 ? 46.963 11.742 -8.516 1.00 88.82 94 LYS B O 1
ATOM 3714 N N . LYS C 1 115 ? 49.044 12.596 -8.891 1.00 71.88 95 LYS B N 1
ATOM 3715 C CA . LYS C 1 115 ? 48.910 13.174 -10.225 1.00 58.39 95 LYS B CA 1
ATOM 3716 C C . LYS C 1 115 ? 48.921 12.154 -11.370 1.00 54.03 95 LYS B C 1
ATOM 3717 O O . LYS C 1 115 ? 48.427 12.506 -12.443 1.00 53.95 95 LYS B O 1
ATOM 3723 N N . PRO C 1 116 ? 49.533 10.900 -11.266 1.00 56.98 96 PRO B N 1
ATOM 3724 C CA . PRO C 1 116 ? 49.561 10.065 -12.478 1.00 50.96 96 PRO B CA 1
ATOM 3725 C C . PRO C 1 116 ? 48.189 9.963 -13.105 1.00 46.90 96 PRO B C 1
ATOM 3726 O O . PRO C 1 116 ? 47.331 9.213 -12.630 1.00 50.04 96 PRO B O 1
ATOM 3730 N N . LEU C 1 117 ? 48.018 10.637 -14.230 1.00 43.48 97 LEU B N 1
ATOM 3731 C CA . LEU C 1 117 ? 46.736 10.662 -14.907 1.00 40.76 97 LEU B CA 1
ATOM 3732 C C . LEU C 1 117 ? 46.689 9.582 -15.959 1.00 42.98 97 LEU B C 1
ATOM 3733 O O . LEU C 1 117 ? 47.700 8.969 -16.318 1.00 49.42 97 LEU B O 1
ATOM 3738 N N . THR C 1 118 ? 45.495 9.338 -16.459 1.00 39.81 98 THR B N 1
ATOM 3739 C CA . THR C 1 118 ? 45.363 8.367 -17.520 1.00 41.27 98 THR B CA 1
ATOM 3740 C C . THR C 1 118 ? 45.029 9.101 -18.806 1.00 41.82 98 THR B C 1
ATOM 3741 O O . THR C 1 118 ? 44.737 10.303 -18.822 1.00 37.28 98 THR B O 1
ATOM 3745 N N . ARG C 1 119 ? 45.098 8.347 -19.893 1.00 48.30 99 ARG B N 1
ATOM 3746 C CA . ARG C 1 119 ? 44.972 8.921 -21.217 1.00 47.40 99 ARG B CA 1
ATOM 3747 C C . ARG C 1 119 ? 43.536 9.360 -21.453 1.00 42.55 99 ARG B C 1
ATOM 3748 O O . ARG C 1 119 ? 43.295 10.380 -22.101 1.00 38.27 99 ARG B O 1
ATOM 3756 N N . LEU C 1 120 ? 42.588 8.633 -20.844 1.00 46.29 100 LEU B N 1
ATOM 3757 C CA . LEU C 1 120 ? 41.170 8.989 -20.840 1.00 43.16 100 LEU B CA 1
ATOM 3758 C C . LEU C 1 120 ? 40.889 10.211 -19.982 1.00 37.77 100 LEU B C 1
ATOM 3759 O O . LEU C 1 120 ? 40.041 11.038 -20.331 1.00 37.72 100 LEU B O 1
ATOM 3764 N N . GLN C 1 121 ? 41.548 10.316 -18.830 1.00 36.65 101 GLN B N 1
ATOM 3765 C CA . GLN C 1 121 ? 41.279 11.431 -17.934 1.00 34.18 101 GLN B CA 1
ATOM 3766 C C . GLN C 1 121 ? 41.679 12.749 -18.576 1.00 41.46 101 GLN B C 1
ATOM 3767 O O . GLN C 1 121 ? 40.974 13.753 -18.431 1.00 41.96 101 GLN B O 1
ATOM 3773 N N . GLU C 1 122 ? 42.818 12.762 -19.283 1.00 44.61 102 GLU B N 1
ATOM 3774 C CA . GLU C 1 122 ? 43.271 13.966 -19.978 1.00 37.80 102 GLU B CA 1
ATOM 3775 C C . GLU C 1 122 ? 42.268 14.411 -21.042 1.00 41.31 102 GLU B C 1
ATOM 3776 O O . GLU C 1 122 ? 41.959 15.604 -21.150 1.00 44.98 102 GLU B O 1
ATOM 3782 N N . ARG C 1 123 ? 41.749 13.471 -21.845 1.00 42.87 103 ARG B N 1
ATOM 3783 C CA . ARG C 1 123 ? 40.657 13.818 -22.757 1.00 43.36 103 ARG B CA 1
ATOM 3784 C C . ARG C 1 123 ? 39.466 14.386 -21.999 1.00 43.89 103 ARG B C 1
ATOM 3785 O O . ARG C 1 123 ? 38.787 15.302 -22.477 1.00 44.16 103 ARG B O 1
ATOM 3793 N N . LEU C 1 124 ? 39.193 13.847 -20.817 1.00 45.47 104 LEU B N 1
ATOM 3794 C CA . LEU C 1 124 ? 38.019 14.228 -20.057 1.00 45.81 104 LEU B CA 1
ATOM 3795 C C . LEU C 1 124 ? 38.274 15.413 -19.122 1.0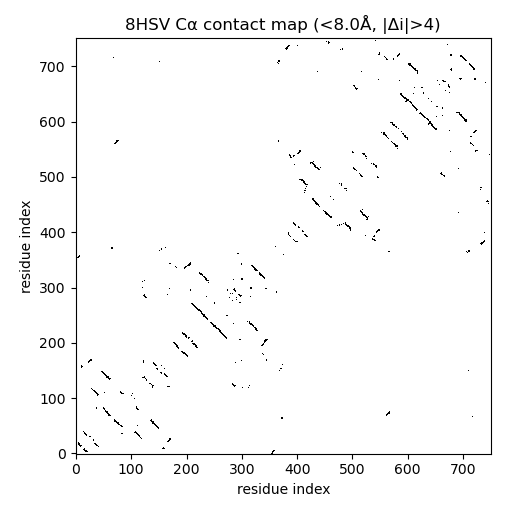0 49.21 104 LEU B C 1
ATOM 3796 O O . LEU C 1 124 ? 37.485 15.640 -18.198 1.00 54.64 104 LEU B O 1
ATOM 3801 N N . ILE C 1 125 ? 39.337 16.185 -19.338 1.00 48.90 105 ILE B N 1
ATOM 3802 C CA . ILE C 1 125 ? 39.403 17.496 -18.701 1.00 49.95 105 ILE B CA 1
ATOM 3803 C C . ILE C 1 125 ? 39.577 18.509 -19.822 1.00 49.92 105 ILE B C 1
ATOM 3804 O O . ILE C 1 125 ? 39.169 19.671 -19.700 1.00 46.86 105 ILE B O 1
ATOM 3809 N N . LYS C 1 126 ? 40.146 18.052 -20.939 1.00 48.37 106 LYS B N 1
ATOM 3810 C CA . LYS C 1 126 ? 40.270 18.912 -22.106 1.00 50.65 106 LYS B CA 1
ATOM 3811 C C . LYS C 1 126 ? 38.922 19.106 -22.786 1.00 52.21 106 LYS B C 1
ATOM 3812 O O . LYS C 1 126 ? 38.543 20.232 -23.127 1.00 51.17 106 LYS B O 1
ATOM 3818 N N . LYS C 1 127 ? 38.174 18.014 -22.976 1.00 52.09 107 LYS B N 1
ATOM 3819 C CA . LYS C 1 127 ? 36.867 18.122 -23.614 1.00 50.41 107 LYS B CA 1
ATOM 3820 C C . LYS C 1 127 ? 35.900 18.898 -22.740 1.00 47.76 107 LYS B C 1
ATOM 3821 O O . LYS C 1 127 ? 34.981 19.548 -23.250 1.00 47.64 107 LYS B O 1
ATOM 3827 N N . LEU C 1 128 ? 36.087 18.819 -21.432 1.00 48.37 108 LEU B N 1
ATOM 3828 C CA . LEU C 1 128 ? 35.268 19.493 -20.438 1.00 53.52 108 LEU B CA 1
ATOM 3829 C C . LEU C 1 128 ? 35.934 20.765 -19.927 1.00 50.50 108 LEU B C 1
ATOM 3830 O O . LEU C 1 128 ? 37.098 21.054 -20.214 1.00 45.83 108 LEU B O 1
ATOM 3835 N N . GLY C 1 129 ? 35.163 21.527 -19.154 1.00 45.73 109 GLY B N 1
ATOM 3836 C CA . GLY C 1 129 ? 35.601 22.832 -18.727 1.00 49.56 109 GLY B CA 1
ATOM 3837 C C . GLY C 1 129 ? 36.821 22.810 -17.839 1.00 52.83 109 GLY B C 1
ATOM 3838 O O . GLY C 1 129 ? 37.452 21.768 -17.636 1.00 48.87 109 GLY B O 1
ATOM 3839 N N . GLU C 1 130 ? 37.170 23.977 -17.307 1.00 59.24 110 GLU B N 1
ATOM 3840 C CA . GLU C 1 130 ? 38.229 24.024 -16.314 1.00 61.78 110 GLU B CA 1
ATOM 3841 C C . GLU C 1 130 ? 37.748 23.453 -14.997 1.00 57.43 110 GLU B C 1
ATOM 3842 O O . GLU C 1 130 ? 38.555 23.237 -14.086 1.00 55.07 110 GLU B O 1
ATOM 3848 N N . HIS C 1 131 ? 36.452 23.184 -14.906 1.00 53.55 111 HIS B N 1
ATOM 3849 C CA . HIS C 1 131 ? 35.805 22.612 -13.744 1.00 53.90 111 HIS B CA 1
ATOM 3850 C C . HIS C 1 131 ? 35.845 21.088 -13.724 1.00 47.58 111 HIS B C 1
ATOM 3851 O O . HIS C 1 131 ? 35.102 20.477 -12.950 1.00 46.49 111 HIS B O 1
ATOM 3858 N N . ALA C 1 132 ? 36.665 20.458 -14.562 1.00 46.94 112 ALA B N 1
ATOM 3859 C CA . ALA C 1 132 ? 36.775 19.002 -14.587 1.00 43.44 112 ALA B CA 1
ATOM 3860 C C . ALA C 1 132 ? 37.987 18.584 -13.751 1.00 41.64 112 ALA B C 1
ATOM 3861 O O . ALA C 1 132 ? 39.132 18.887 -14.110 1.00 39.39 112 ALA B O 1
ATOM 3863 N N . TYR C 1 133 ? 37.728 17.880 -12.640 1.00 39.28 113 TYR B N 1
ATOM 3864 C CA . TYR C 1 133 ? 38.741 17.383 -11.712 1.00 35.70 113 TYR B CA 1
ATOM 3865 C C . TYR C 1 133 ? 38.671 15.867 -11.624 1.00 31.71 113 TYR B C 1
ATOM 3866 O O . TYR C 1 133 ? 37.588 15.310 -11.390 1.00 28.98 113 TYR B O 1
ATOM 3875 N N . PRO C 1 134 ? 39.798 15.176 -11.731 1.00 30.75 114 PRO B N 1
ATOM 3876 C CA . PRO C 1 134 ? 39.783 13.723 -11.855 1.00 29.13 114 PRO B CA 1
ATOM 3877 C C . PRO C 1 134 ? 39.760 13.050 -10.489 1.00 27.08 114 PRO B C 1
ATOM 3878 O O . PRO C 1 134 ? 39.936 13.681 -9.446 1.00 27.55 114 PRO B O 1
ATOM 3882 N N . PHE C 1 135 ? 39.552 11.740 -10.524 1.00 25.09 115 PHE B N 1
ATOM 3883 C CA . PHE C 1 135 ? 39.803 10.890 -9.377 1.00 22.96 115 PHE B CA 1
ATOM 3884 C C . PHE C 1 135 ? 40.332 9.568 -9.902 1.00 22.72 115 PHE B C 1
ATOM 3885 O O . PHE C 1 135 ? 40.058 9.176 -11.041 1.00 22.11 115 PHE B O 1
ATOM 3893 N N . THR C 1 136 ? 41.150 8.920 -9.085 1.00 21.82 116 THR B N 1
ATOM 3894 C CA . THR C 1 136 ? 41.643 7.590 -9.388 1.00 20.16 116 THR B CA 1
ATOM 3895 C C . THR C 1 136 ? 41.481 6.740 -8.138 1.00 19.67 116 THR B C 1
ATOM 3896 O O . THR C 1 136 ? 41.953 7.118 -7.056 1.00 20.21 116 THR B O 1
ATOM 3900 N N . PHE C 1 137 ? 40.811 5.599 -8.299 1.00 16.77 117 PHE B N 1
ATOM 3901 C CA . PHE C 1 137 ? 40.698 4.575 -7.274 1.00 14.22 117 PHE B CA 1
ATOM 3902 C C . PHE C 1 137 ? 41.470 3.350 -7.734 1.00 12.16 117 PHE B C 1
ATOM 3903 O O . PHE C 1 137 ? 41.299 2.890 -8.866 1.00 13.79 117 PHE B O 1
ATOM 3911 N N . GLU C 1 138 ? 42.314 2.821 -6.867 1.00 10.20 118 GLU B N 1
ATOM 3912 C CA . GLU C 1 138 ? 42.947 1.537 -7.114 1.00 12.68 118 GLU B CA 1
ATOM 3913 C C . GLU C 1 138 ? 42.343 0.496 -6.182 1.00 11.42 118 GLU B C 1
ATOM 3914 O O . GLU C 1 138 ? 42.493 0.589 -4.957 1.00 10.79 118 GLU B O 1
ATOM 3920 N N . ILE C 1 139 ? 41.664 -0.487 -6.768 1.00 9.40 119 ILE B N 1
ATOM 3921 C CA . ILE C 1 139 ? 41.130 -1.623 -6.028 1.00 8.21 119 ILE B CA 1
ATOM 3922 C C . ILE C 1 139 ? 42.254 -2.639 -5.854 1.00 9.19 119 ILE B C 1
ATOM 3923 O O . ILE C 1 139 ? 42.874 -3.057 -6.843 1.00 9.76 119 ILE B O 1
ATOM 3928 N N . PRO C 1 140 ? 42.604 -3.003 -4.620 1.00 7.75 120 PRO B N 1
ATOM 3929 C CA . PRO C 1 140 ? 43.616 -4.035 -4.426 1.00 8.41 120 PRO B CA 1
ATOM 3930 C C . PRO C 1 140 ? 43.111 -5.392 -4.887 1.00 10.38 120 PRO B C 1
ATOM 3931 O O . PRO C 1 140 ? 41.894 -5.650 -4.898 1.00 10.74 120 PRO B O 1
ATOM 3935 N N . PRO C 1 141 ? 44.006 -6.292 -5.275 1.00 10.96 121 PRO B N 1
ATOM 3936 C CA . PRO C 1 141 ? 43.563 -7.618 -5.722 1.00 11.55 121 PRO B CA 1
ATOM 3937 C C . PRO C 1 141 ? 42.949 -8.403 -4.566 1.00 12.55 121 PRO B C 1
ATOM 3938 O O . PRO C 1 141 ? 43.008 -7.987 -3.402 1.00 13.61 121 PRO B O 1
ATOM 3942 N N . ASN C 1 142 ? 42.317 -9.537 -4.907 1.00 9.64 122 ASN B N 1
ATOM 3943 C CA . ASN C 1 142 ? 41.769 -10.522 -3.967 1.00 9.06 122 ASN B CA 1
ATOM 3944 C C . ASN C 1 142 ? 40.500 -10.064 -3.248 1.00 8.69 122 ASN B C 1
ATOM 3945 O O . ASN C 1 142 ? 40.128 -10.659 -2.214 1.00 7.47 122 ASN B O 1
ATOM 3950 N N . LEU C 1 143 ? 39.844 -9.006 -3.709 1.00 9.37 123 LEU B N 1
ATOM 3951 C CA . LEU C 1 143 ? 38.550 -8.685 -3.130 1.00 5.77 123 LEU B CA 1
ATOM 3952 C C . LEU C 1 143 ? 37.494 -9.563 -3.780 1.00 4.51 123 LEU B C 1
ATOM 3953 O O . LEU C 1 143 ? 37.709 -10.105 -4.867 1.00 4.69 123 LEU B O 1
ATOM 3958 N N . PRO C 1 144 ? 36.358 -9.760 -3.126 1.00 3.25 124 PRO B N 1
ATOM 3959 C CA . PRO C 1 144 ? 35.265 -10.435 -3.807 1.00 2.36 124 PRO B CA 1
ATOM 3960 C C . PRO C 1 144 ? 34.770 -9.575 -4.954 1.00 2.51 124 PRO B C 1
ATOM 3961 O O . PRO C 1 144 ? 34.637 -8.361 -4.838 1.00 3.03 124 PRO B O 1
ATOM 3965 N N . SER C 1 145 ? 34.539 -10.208 -6.086 1.00 2.57 125 SER B N 1
ATOM 3966 C CA . SER C 1 145 ? 33.912 -9.527 -7.193 1.00 2.70 125 SER B CA 1
ATOM 3967 C C . SER C 1 145 ? 32.466 -9.204 -6.836 1.00 2.68 125 SER B C 1
ATOM 3968 O O . SER C 1 145 ? 31.958 -9.616 -5.797 1.00 2.69 125 SER B O 1
ATOM 3971 N N . SER C 1 146 ? 31.809 -8.419 -7.680 1.00 2.99 126 SER B N 1
ATOM 3972 C CA . SER C 1 146 ? 30.438 -8.050 -7.385 1.00 2.61 126 SER B CA 1
ATOM 3973 C C . SER C 1 146 ? 29.560 -9.280 -7.418 1.00 3.48 126 SER B C 1
ATOM 3974 O O . SER C 1 146 ? 29.662 -10.113 -8.322 1.00 4.61 126 SER B O 1
ATOM 3977 N N . VAL C 1 147 ? 28.676 -9.382 -6.434 1.00 3.88 127 VAL B N 1
ATOM 3978 C CA . VAL C 1 147 ? 27.809 -10.546 -6.310 1.00 4.23 127 VAL B CA 1
ATOM 3979 C C . VAL C 1 147 ? 26.582 -10.142 -5.513 1.00 5.01 127 VAL B C 1
ATOM 3980 O O . VAL C 1 147 ? 26.666 -9.374 -4.554 1.00 4.84 127 VAL B O 1
ATOM 3984 N N . THR C 1 148 ? 25.428 -10.626 -5.966 1.00 6.57 128 THR B N 1
ATOM 3985 C CA . THR C 1 148 ? 24.170 -10.548 -5.247 1.00 6.52 128 THR B CA 1
ATOM 3986 C C . THR C 1 148 ? 23.474 -11.889 -5.377 1.00 6.89 128 THR B C 1
ATOM 3987 O O . THR C 1 148 ? 23.563 -12.547 -6.413 1.00 7.05 128 THR B O 1
ATOM 3991 N N . LEU C 1 149 ? 22.762 -12.270 -4.325 1.00 8.85 129 LEU B N 1
ATOM 3992 C CA . LEU C 1 149 ? 22.102 -13.565 -4.234 1.00 9.47 129 LEU B CA 1
ATOM 3993 C C . LEU C 1 149 ? 20.704 -13.303 -3.736 1.00 14.48 129 LEU B C 1
ATOM 3994 O O . LEU C 1 149 ? 20.514 -12.576 -2.760 1.00 15.76 129 LEU B O 1
ATOM 3999 N N . GLN C 1 150 ? 19.732 -13.894 -4.408 1.00 21.67 130 GLN B N 1
ATOM 4000 C CA . GLN C 1 150 ? 18.335 -13.608 -4.129 1.00 28.16 130 GLN B CA 1
ATOM 4001 C C . GLN C 1 150 ? 17.706 -14.855 -3.534 1.00 34.57 130 GLN B C 1
ATOM 4002 O O . GLN C 1 150 ? 17.289 -15.760 -4.275 1.00 39.58 130 GLN B O 1
ATOM 4008 N N . PRO C 1 151 ? 17.645 -14.976 -2.209 1.00 36.65 131 PRO B N 1
ATOM 4009 C CA . PRO C 1 151 ? 16.788 -16.002 -1.625 1.00 41.19 131 PRO B CA 1
ATOM 4010 C C . PRO C 1 151 ? 15.337 -15.583 -1.782 1.00 48.77 131 PRO B C 1
ATOM 4011 O O . PRO C 1 151 ? 15.002 -14.394 -1.737 1.00 49.24 131 PRO B O 1
ATOM 4015 N N . GLY C 1 152 ? 14.478 -16.575 -1.992 1.00 51.49 132 GLY B N 1
ATOM 4016 C CA . GLY C 1 152 ? 13.076 -16.330 -2.220 1.00 55.45 132 GLY B CA 1
ATOM 4017 C C . GLY C 1 152 ? 12.178 -17.223 -1.388 1.00 61.16 132 GLY B C 1
ATOM 4018 O O . GLY C 1 152 ? 12.233 -17.251 -0.148 1.00 56.75 132 GLY B O 1
ATOM 4019 N N . PRO C 1 153 ? 11.286 -17.938 -2.080 1.00 60.18 133 PRO B N 1
ATOM 4020 C CA . PRO C 1 153 ? 10.363 -18.859 -1.406 1.00 57.35 133 PRO B CA 1
ATOM 4021 C C . PRO C 1 153 ? 11.070 -19.863 -0.518 1.00 62.27 133 PRO B C 1
ATOM 4022 O O . PRO C 1 153 ? 10.843 -19.931 0.697 1.00 63.11 133 PRO B O 1
ATOM 4026 N N . GLU C 1 154 ? 11.984 -20.604 -1.148 1.00 63.21 134 GLU B N 1
ATOM 4027 C CA . GLU C 1 154 ? 12.623 -21.756 -0.524 1.00 66.24 134 GLU B CA 1
ATOM 4028 C C . GLU C 1 154 ? 13.321 -21.400 0.777 1.00 65.03 134 GLU B C 1
ATOM 4029 O O . GLU C 1 154 ? 13.511 -22.269 1.636 1.00 67.60 134 GLU B O 1
ATOM 4035 N N . ASP C 1 155 ? 13.709 -20.147 0.942 1.00 63.50 135 ASP B N 1
ATOM 4036 C CA . ASP C 1 155 ? 14.755 -19.804 1.884 1.00 68.74 135 ASP B CA 1
ATOM 4037 C C . ASP C 1 155 ? 14.197 -19.332 3.222 1.00 75.01 135 ASP B C 1
ATOM 4038 O O . ASP C 1 155 ? 12.990 -19.151 3.409 1.00 72.96 135 ASP B O 1
ATOM 4043 N N . THR C 1 156 ? 15.126 -19.129 4.155 1.00 79.72 136 THR B N 1
ATOM 4044 C CA . THR C 1 156 ? 14.921 -18.410 5.404 1.00 80.36 136 THR B CA 1
ATOM 4045 C C . THR C 1 156 ? 15.804 -17.160 5.411 1.00 76.46 136 THR B C 1
ATOM 4046 O O . THR C 1 156 ? 16.427 -16.809 6.418 1.00 79.23 136 THR B O 1
ATOM 4050 N N . GLY C 1 157 ? 15.871 -16.478 4.266 1.00 64.57 137 GLY B N 1
ATOM 4051 C CA . GLY C 1 157 ? 16.764 -15.345 4.111 1.00 56.92 137 GLY B CA 1
ATOM 4052 C C . GLY C 1 157 ? 16.272 -14.425 3.017 1.00 57.18 137 GLY B C 1
ATOM 4053 O O . GLY C 1 157 ? 15.338 -14.748 2.274 1.00 58.47 137 GLY B O 1
ATOM 4054 N N . LYS C 1 158 ? 16.914 -13.246 2.953 1.00 49.54 138 LYS B N 1
ATOM 4055 C CA . LYS C 1 158 ? 16.597 -12.194 1.984 1.00 45.77 138 LYS B CA 1
ATOM 4056 C C . LYS C 1 158 ? 17.851 -11.738 1.235 1.00 40.07 138 LYS B C 1
ATOM 4057 O O . LYS C 1 158 ? 18.907 -12.375 1.359 1.00 35.17 138 LYS B O 1
ATOM 4063 N N . ALA C 1 159 ? 17.744 -10.652 0.453 1.00 28.11 139 ALA B N 1
ATOM 4064 C CA . ALA C 1 159 ? 18.834 -10.203 -0.411 1.00 22.02 139 ALA B CA 1
ATOM 4065 C C . ALA C 1 159 ? 20.150 -10.058 0.354 1.00 18.30 139 ALA B C 1
ATOM 4066 O O . ALA C 1 159 ? 20.166 -9.668 1.524 1.00 16.87 139 ALA B O 1
ATOM 4068 N N . LEU C 1 160 ? 21.256 -10.425 -0.295 1.00 14.58 140 LEU B N 1
ATOM 4069 C CA . LEU C 1 160 ? 22.568 -10.201 0.301 1.00 11.24 140 LEU B CA 1
ATOM 4070 C C . LEU C 1 160 ? 23.592 -10.239 -0.823 1.00 9.28 140 LEU B C 1
ATOM 4071 O O . LEU C 1 160 ? 23.398 -10.953 -1.807 1.00 9.04 140 LEU B O 1
ATOM 4076 N N . GLY C 1 161 ? 24.683 -9.489 -0.669 1.00 7.92 141 GLY B N 1
ATOM 4077 C CA . GLY C 1 161 ? 25.623 -9.332 -1.767 1.00 5.70 141 GLY B CA 1
ATOM 4078 C C . GLY C 1 161 ? 26.756 -8.387 -1.430 1.00 4.46 141 GLY B C 1
ATOM 4079 O O . GLY C 1 161 ? 26.838 -7.842 -0.329 1.00 4.50 141 GLY B O 1
ATOM 4080 N N . VAL C 1 162 ? 27.643 -8.220 -2.414 1.00 4.34 142 VAL B N 1
ATOM 4081 C CA . VAL C 1 162 ? 28.837 -7.375 -2.350 1.00 3.69 142 VAL B CA 1
ATOM 4082 C C . VAL C 1 162 ? 28.688 -6.282 -3.392 1.00 4.14 142 VAL B C 1
ATOM 4083 O O . VAL C 1 162 ? 28.528 -6.587 -4.577 1.00 4.54 142 VAL B O 1
ATOM 4087 N N . ASP C 1 163 ? 28.785 -5.022 -2.976 1.00 4.16 143 ASP B N 1
ATOM 4088 C CA . ASP C 1 163 ? 28.674 -3.910 -3.911 1.00 5.04 143 ASP B CA 1
ATOM 4089 C C . ASP C 1 163 ? 29.915 -3.053 -3.860 1.00 6.44 143 ASP B C 1
ATOM 4090 O O . ASP C 1 163 ? 30.568 -2.958 -2.823 1.00 8.18 143 ASP B O 1
ATOM 4095 N N . TYR C 1 164 ? 30.251 -2.459 -5.006 1.00 7.19 144 TYR B N 1
ATOM 4096 C CA . TYR C 1 164 ? 31.321 -1.473 -5.141 1.00 6.62 144 TYR B CA 1
ATOM 4097 C C . TYR C 1 164 ? 30.657 -0.144 -5.447 1.00 7.38 144 TYR B C 1
ATOM 4098 O O . TYR C 1 164 ? 30.232 0.083 -6.576 1.00 9.22 144 TYR B O 1
ATOM 4107 N N . GLU C 1 165 ? 30.569 0.739 -4.461 1.00 8.21 145 GLU B N 1
ATOM 4108 C CA . GLU C 1 165 ? 29.752 1.944 -4.572 1.00 10.08 145 GLU B CA 1
ATOM 4109 C C . GLU C 1 165 ? 30.639 3.183 -4.625 1.00 10.95 145 GLU B C 1
ATOM 4110 O O . GLU C 1 165 ? 31.353 3.481 -3.663 1.00 10.67 145 GLU B O 1
ATOM 4116 N N . VAL C 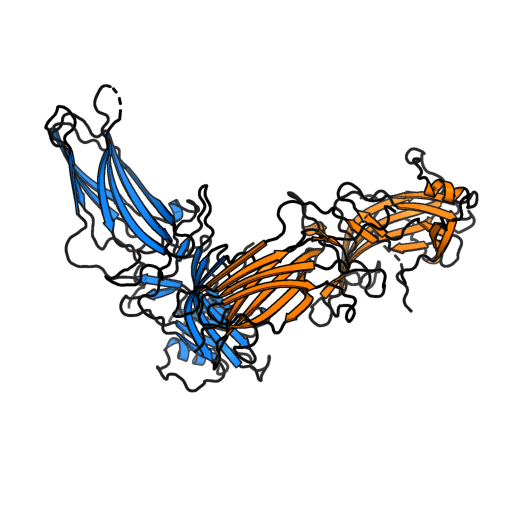1 166 ? 30.582 3.904 -5.745 1.00 14.68 146 VAL B N 1
ATOM 4117 C CA . VAL C 1 166 ? 31.295 5.168 -5.914 1.00 14.29 146 VAL B CA 1
ATOM 4118 C C . VAL C 1 166 ? 30.333 6.293 -5.561 1.00 14.72 146 VAL B C 1
ATOM 4119 O O . VAL C 1 166 ? 29.217 6.347 -6.089 1.00 16.24 146 VAL B O 1
ATOM 4123 N N . LYS C 1 167 ? 30.760 7.195 -4.676 1.00 16.24 147 LYS B N 1
ATOM 4124 C CA . LYS C 1 167 ? 29.891 8.257 -4.168 1.00 16.85 147 LYS B CA 1
ATOM 4125 C C . LYS C 1 167 ? 30.670 9.564 -4.145 1.00 16.97 147 LYS B C 1
ATOM 4126 O O . LYS C 1 167 ? 31.639 9.691 -3.395 1.00 17.66 147 LYS B O 1
ATOM 4132 N N . ALA C 1 168 ? 30.247 10.523 -4.968 1.00 20.87 148 ALA B N 1
ATOM 4133 C CA . ALA C 1 168 ? 30.799 11.874 -5.000 1.00 23.05 148 ALA B CA 1
ATOM 4134 C C . ALA C 1 168 ? 29.796 12.848 -4.393 1.00 25.58 148 ALA B C 1
ATOM 4135 O O . ALA C 1 168 ? 28.615 12.842 -4.752 1.00 26.77 148 ALA B O 1
ATOM 4137 N N . PHE C 1 169 ? 30.266 13.684 -3.478 1.00 27.89 149 PHE B N 1
ATOM 4138 C CA . PHE C 1 169 ? 29.370 14.524 -2.706 1.00 31.88 149 PHE B CA 1
ATOM 4139 C C . PHE C 1 169 ? 30.147 15.748 -2.241 1.00 36.04 149 PHE B C 1
ATOM 4140 O O . PHE C 1 169 ? 31.361 15.676 -2.028 1.00 36.30 149 PHE B O 1
ATOM 4148 N N . VAL C 1 170 ? 29.447 16.871 -2.071 1.00 35.96 150 VAL B N 1
ATOM 4149 C CA . VAL C 1 170 ? 30.101 18.127 -1.713 1.00 37.93 150 VAL B CA 1
ATOM 4150 C C . VAL C 1 170 ? 29.999 18.309 -0.213 1.00 38.68 150 VAL B C 1
ATOM 4151 O O . VAL C 1 170 ? 28.973 17.978 0.399 1.00 39.53 150 VAL B O 1
ATOM 4155 N N . ALA C 1 171 ? 31.076 18.799 0.390 1.00 39.47 151 ALA B N 1
ATOM 4156 C CA . ALA C 1 171 ? 31.060 19.099 1.812 1.00 43.89 151 ALA B CA 1
ATOM 4157 C C . ALA C 1 171 ? 32.202 20.043 2.144 1.00 46.05 151 ALA B C 1
ATOM 4158 O O . ALA C 1 171 ? 33.107 20.275 1.337 1.00 45.69 151 ALA B O 1
ATOM 4160 N N . GLU C 1 172 ? 32.089 20.651 3.324 1.00 47.88 152 GLU B N 1
ATOM 4161 C CA . GLU C 1 172 ? 33.235 21.278 3.960 1.00 48.36 152 GLU B CA 1
ATOM 4162 C C . GLU C 1 172 ? 34.138 20.243 4.604 1.00 50.87 152 GLU B C 1
ATOM 4163 O O . GLU C 1 172 ? 35.365 20.404 4.619 1.00 48.29 152 GLU B O 1
ATOM 4169 N N . ASN C 1 173 ? 33.531 19.182 5.135 1.00 51.72 153 ASN B N 1
ATOM 4170 C CA . ASN C 1 173 ? 34.037 18.490 6.309 1.00 50.82 153 ASN B CA 1
ATOM 4171 C C . ASN C 1 173 ? 34.478 17.062 6.021 1.00 52.51 153 ASN B C 1
ATOM 4172 O O . ASN C 1 173 ? 35.652 16.736 6.248 1.00 55.58 153 ASN B O 1
ATOM 4177 N N . LEU C 1 174 ? 33.600 16.231 5.447 1.00 49.54 154 LEU B N 1
ATOM 4178 C CA . LEU C 1 174 ? 33.665 14.777 5.278 1.00 46.97 154 LEU B CA 1
ATOM 4179 C C . LEU C 1 174 ? 33.336 14.006 6.564 1.00 45.82 154 LEU B C 1
ATOM 4180 O O . LEU C 1 174 ? 33.214 12.783 6.508 1.00 45.93 154 LEU B O 1
ATOM 4185 N N . GLU C 1 175 ? 33.148 14.662 7.703 1.00 46.70 155 GLU B N 1
ATOM 4186 C CA . GLU C 1 175 ? 32.323 14.090 8.762 1.00 48.61 155 GLU B CA 1
ATOM 4187 C C . GLU C 1 175 ? 30.902 14.620 8.691 1.00 47.25 155 GLU B C 1
ATOM 4188 O O . GLU C 1 175 ? 30.028 14.172 9.446 1.00 43.13 155 GLU B O 1
ATOM 4194 N N . GLU C 1 176 ? 30.674 15.541 7.765 1.00 46.22 156 GLU B N 1
ATOM 4195 C CA . GLU C 1 176 ? 29.383 16.147 7.534 1.00 45.07 156 GLU B CA 1
ATOM 4196 C C . GLU C 1 176 ? 28.415 15.119 6.970 1.00 43.85 156 GLU B C 1
ATOM 4197 O O . GLU C 1 176 ? 28.793 14.240 6.184 1.00 39.35 156 GLU B O 1
ATOM 4203 N N . LYS C 1 177 ? 27.153 15.241 7.375 1.00 43.50 157 LYS B N 1
ATOM 4204 C CA . LYS C 1 177 ? 26.124 14.359 6.854 1.00 40.17 157 LYS B CA 1
ATOM 4205 C C . LYS C 1 177 ? 25.918 14.643 5.377 1.00 40.48 157 LYS B C 1
ATOM 4206 O O . LYS C 1 177 ? 25.634 15.778 4.982 1.00 42.62 157 LYS B O 1
ATOM 4212 N N . ILE C 1 178 ? 26.060 13.599 4.562 1.00 39.72 158 ILE B N 1
ATOM 4213 C CA . ILE C 1 178 ? 26.043 13.769 3.119 1.00 37.79 158 ILE B CA 1
ATOM 4214 C C . ILE C 1 178 ? 24.625 14.076 2.667 1.00 39.71 158 ILE B C 1
ATOM 4215 O O . ILE C 1 178 ? 23.637 13.604 3.257 1.00 39.96 158 ILE B O 1
ATOM 4220 N N . HIS C 1 179 ? 24.512 14.885 1.623 1.00 39.72 159 HIS B N 1
ATOM 4221 C CA . HIS C 1 179 ? 23.216 15.377 1.189 1.00 40.37 159 HIS B CA 1
ATOM 4222 C C . HIS C 1 179 ? 22.789 14.646 -0.069 1.00 38.51 159 HIS B C 1
ATOM 4223 O O . HIS C 1 179 ? 23.483 14.704 -1.090 1.00 37.69 159 HIS B O 1
ATOM 4230 N N . LYS C 1 180 ? 21.633 13.978 0.014 1.00 39.94 160 LYS B N 1
ATOM 4231 C CA . LYS C 1 180 ? 21.001 13.419 -1.173 1.00 39.38 160 LYS B CA 1
ATOM 4232 C C . LYS C 1 180 ? 20.919 14.472 -2.256 1.00 37.08 160 LYS B C 1
ATOM 4233 O O . LYS C 1 180 ? 21.159 14.195 -3.436 1.00 39.39 160 LYS B O 1
ATOM 4239 N N . ARG C 1 181 ? 20.648 15.705 -1.846 1.00 37.57 161 ARG B N 1
ATOM 4240 C CA . ARG C 1 181 ? 20.684 16.844 -2.745 1.00 37.83 161 ARG B CA 1
ATOM 4241 C C . ARG C 1 181 ? 22.062 16.988 -3.377 1.00 37.33 161 ARG B C 1
ATOM 4242 O O . ARG C 1 181 ? 22.176 17.250 -4.581 1.00 35.18 161 ARG B O 1
ATOM 4250 N N . ASN C 1 182 ? 23.119 16.804 -2.569 1.00 38.55 162 ASN B N 1
ATOM 4251 C CA . ASN C 1 182 ? 24.519 17.030 -2.925 1.00 38.26 162 ASN B CA 1
ATOM 4252 C C . ASN C 1 182 ? 25.219 15.812 -3.516 1.00 39.42 162 ASN B C 1
ATOM 4253 O O . ASN C 1 182 ? 26.315 15.955 -4.071 1.00 39.86 162 ASN B O 1
ATOM 4258 N N . SER C 1 183 ? 24.644 14.626 -3.391 1.00 36.44 163 SER B N 1
ATOM 4259 C CA . SER C 1 183 ? 25.347 13.399 -3.725 1.00 31.20 163 SER B CA 1
ATOM 4260 C C . SER C 1 183 ? 25.168 13.028 -5.191 1.00 31.34 163 SER B C 1
ATOM 4261 O O . SER C 1 183 ? 24.185 13.410 -5.837 1.00 30.73 163 SER B O 1
ATOM 4264 N N . VAL C 1 184 ? 26.178 12.341 -5.727 1.00 29.85 164 VAL B N 1
ATOM 4265 C CA . VAL C 1 184 ? 26.025 11.391 -6.825 1.00 25.69 164 VAL B CA 1
ATOM 4266 C C . VAL C 1 184 ? 26.407 10.024 -6.277 1.00 23.00 164 VAL B C 1
ATOM 4267 O O . VAL C 1 184 ? 27.362 9.913 -5.505 1.00 23.23 164 VAL B O 1
ATOM 4271 N N . ARG C 1 185 ? 25.642 8.992 -6.629 1.00 23.55 165 ARG B N 1
ATOM 4272 C CA . ARG C 1 185 ? 25.935 7.632 -6.169 1.00 24.62 165 ARG B CA 1
ATOM 4273 C C . ARG C 1 185 ? 25.715 6.640 -7.306 1.00 24.93 165 ARG B C 1
ATOM 4274 O O . ARG C 1 185 ? 24.605 6.536 -7.843 1.00 28.02 165 ARG B O 1
ATOM 4282 N N . LEU C 1 186 ? 26.770 5.920 -7.681 1.00 21.23 166 LEU B N 1
ATOM 4283 C CA . LEU C 1 186 ? 26.683 4.974 -8.783 1.00 22.78 166 LEU B CA 1
ATOM 4284 C C . LEU C 1 186 ? 27.440 3.676 -8.500 1.00 18.87 166 LEU B C 1
ATOM 4285 O O . LEU C 1 186 ? 28.636 3.703 -8.196 1.00 13.39 166 LEU B O 1
ATOM 4290 N N . VAL C 1 187 ? 26.735 2.546 -8.635 1.00 17.40 167 VAL B N 1
ATOM 4291 C CA . VAL C 1 187 ? 27.257 1.222 -8.294 1.00 12.90 167 VAL B CA 1
ATOM 4292 C C . VAL C 1 187 ? 27.881 0.594 -9.539 1.00 12.52 167 VAL B C 1
ATOM 4293 O O . VAL C 1 187 ? 27.184 0.062 -10.402 1.00 14.99 167 VAL B O 1
ATOM 4297 N N . ILE C 1 188 ? 29.207 0.649 -9.620 1.00 8.92 168 ILE B N 1
ATOM 4298 C CA . ILE C 1 188 ? 29.987 -0.079 -10.610 1.00 9.12 168 ILE B CA 1
ATOM 4299 C C . ILE C 1 188 ? 30.101 -1.542 -10.199 1.00 9.32 168 ILE B C 1
ATOM 4300 O O . ILE C 1 188 ? 29.770 -1.904 -9.066 1.00 8.96 168 ILE B O 1
ATOM 4305 N N . ARG C 1 189 ? 30.541 -2.399 -11.120 1.00 9.57 169 ARG B N 1
ATOM 4306 C CA . ARG C 1 189 ? 30.849 -3.803 -10.848 1.00 8.34 169 ARG B CA 1
ATOM 4307 C C . ARG C 1 189 ? 32.349 -4.019 -10.993 1.00 9.31 169 ARG B C 1
ATOM 4308 O O . ARG C 1 189 ? 32.984 -3.412 -11.862 1.00 11.26 169 ARG B O 1
ATOM 4316 N N . LYS C 1 190 ? 32.917 -4.884 -10.150 1.00 7.09 170 LYS B N 1
ATOM 4317 C CA . LYS C 1 190 ? 34.249 -5.431 -10.375 1.00 6.42 170 LYS B CA 1
ATOM 4318 C C . LYS C 1 190 ? 34.082 -6.862 -10.839 1.00 6.66 170 LYS B C 1
ATOM 4319 O O . LYS C 1 190 ? 33.762 -7.733 -10.035 1.00 7.44 170 LYS B O 1
ATOM 4325 N N . VAL C 1 191 ? 34.337 -7.120 -12.104 1.00 8.53 171 VAL B N 1
ATOM 4326 C CA . VAL C 1 191 ? 34.109 -8.445 -12.671 1.00 7.51 171 VAL B CA 1
ATOM 4327 C C . VAL C 1 191 ? 35.442 -9.168 -12.755 1.00 6.07 171 VAL B C 1
ATOM 4328 O O . VAL C 1 191 ? 36.502 -8.547 -12.811 1.00 7.43 171 VAL B O 1
ATOM 4332 N N . GLN C 1 192 ? 35.402 -10.489 -12.679 1.00 5.65 172 GLN B N 1
ATOM 4333 C CA . GLN C 1 192 ? 36.608 -11.286 -12.511 1.00 6.99 172 GLN B CA 1
ATOM 4334 C C . GLN C 1 192 ? 36.937 -12.012 -13.801 1.00 7.33 172 GLN B C 1
ATOM 4335 O O . GLN C 1 192 ? 36.056 -12.599 -14.438 1.00 5.92 172 GLN B O 1
ATOM 4341 N N . TYR C 1 193 ? 38.198 -11.947 -14.191 1.00 8.23 173 TYR B N 1
ATOM 4342 C CA . TYR C 1 193 ? 38.673 -12.615 -15.385 1.00 9.34 173 TYR B CA 1
ATOM 4343 C C . TYR C 1 193 ? 39.755 -13.615 -14.992 1.00 11.14 173 TYR B C 1
ATOM 4344 O O . TYR C 1 193 ? 40.559 -13.357 -14.083 1.00 9.58 173 TYR B O 1
ATOM 4353 N N . ALA C 1 194 ? 39.749 -14.766 -15.674 1.00 10.44 174 ALA B N 1
ATOM 4354 C CA . ALA C 1 194 ? 40.811 -15.749 -15.593 1.00 10.11 174 ALA B CA 1
ATOM 4355 C C . ALA C 1 194 ? 41.206 -16.183 -16.996 1.00 11.39 174 ALA B C 1
ATOM 4356 O O . ALA C 1 194 ? 40.340 -16.353 -17.868 1.00 8.85 174 ALA B O 1
ATOM 4358 N N . PRO C 1 195 ? 42.505 -16.384 -17.240 1.00 15.25 175 PRO B N 1
ATOM 4359 C CA . PRO C 1 195 ? 42.950 -16.779 -18.577 1.00 16.57 175 PRO B CA 1
ATOM 4360 C C . PRO C 1 195 ? 42.930 -18.290 -18.736 1.00 17.44 175 PRO B C 1
ATOM 4361 O O . PRO C 1 195 ? 43.274 -19.047 -17.819 1.00 15.33 175 PRO B O 1
ATOM 4365 N N . GLU C 1 196 ? 42.523 -18.723 -19.935 1.00 19.10 176 GLU B N 1
ATOM 4366 C CA . GLU C 1 196 ? 42.488 -20.149 -20.219 1.00 21.07 176 GLU B CA 1
ATOM 4367 C C . GLU C 1 196 ? 43.884 -20.687 -19.996 1.00 27.06 176 GLU B C 1
ATOM 4368 O O . GLU C 1 196 ? 44.822 -20.291 -20.694 1.00 26.84 176 GLU B O 1
ATOM 4374 N N . ARG C 1 197 ? 44.035 -21.567 -19.003 1.00 30.06 177 ARG B N 1
ATOM 4375 C CA . ARG C 1 197 ? 45.310 -22.239 -18.809 1.00 36.74 177 ARG B CA 1
ATOM 4376 C C . ARG C 1 197 ? 45.205 -23.649 -19.351 1.00 40.91 177 ARG B C 1
ATOM 4377 O O . ARG C 1 197 ? 44.406 -24.451 -18.836 1.00 44.01 177 ARG B O 1
ATOM 4385 N N . PRO C 1 198 ? 45.971 -23.982 -20.384 1.00 39.54 178 PRO B N 1
ATOM 4386 C CA . PRO C 1 198 ? 45.908 -25.334 -20.944 1.00 42.73 178 PRO B CA 1
ATOM 4387 C C . PRO C 1 198 ? 46.591 -26.331 -20.020 1.00 42.15 178 PRO B C 1
ATOM 4388 O O . PRO C 1 198 ? 47.006 -25.977 -18.912 1.00 39.20 178 PRO B O 1
ATOM 4392 N N . GLY C 1 199 ? 46.691 -27.580 -20.469 1.00 42.78 179 GLY B N 1
ATOM 4393 C CA . GLY C 1 199 ? 47.158 -28.669 -19.647 1.00 40.32 179 GLY B CA 1
ATOM 4394 C C . GLY C 1 199 ? 46.244 -29.863 -19.814 1.00 39.92 179 GLY B C 1
ATOM 4395 O O . GLY C 1 199 ? 45.717 -30.119 -20.903 1.00 40.61 179 GLY B O 1
ATOM 4396 N N . PRO C 1 200 ? 46.054 -30.642 -18.752 1.00 37.52 180 PRO B N 1
ATOM 4397 C CA . PRO C 1 200 ? 44.999 -31.663 -18.788 1.00 31.97 180 PRO B CA 1
ATOM 4398 C C . PRO C 1 200 ? 43.641 -31.002 -18.586 1.00 30.35 180 PRO B C 1
ATOM 4399 O O . PRO C 1 200 ? 43.473 -30.152 -17.707 1.00 32.27 180 PRO B O 1
ATOM 4403 N N . GLN C 1 201 ? 42.678 -31.382 -19.410 1.00 25.66 181 GLN B N 1
ATOM 4404 C CA . GLN C 1 201 ? 41.319 -30.905 -19.238 1.00 20.00 181 GLN B CA 1
ATOM 4405 C C . GLN C 1 201 ? 40.660 -31.654 -18.071 1.00 19.56 181 GLN B C 1
ATOM 4406 O O . GLN C 1 201 ? 41.200 -32.658 -17.583 1.00 16.13 181 GLN B O 1
ATOM 4412 N N . PRO C 1 202 ? 39.537 -31.142 -17.549 1.00 16.85 182 PRO B N 1
ATOM 4413 C CA . PRO C 1 202 ? 38.771 -31.910 -16.548 1.00 12.23 182 PRO B CA 1
ATOM 4414 C C . PRO C 1 202 ? 38.339 -33.281 -17.066 1.00 8.32 182 PRO B C 1
ATOM 4415 O O . PRO C 1 202 ? 37.833 -33.403 -18.185 1.00 7.32 182 PRO B O 1
ATOM 4419 N N . THR C 1 203 ? 38.550 -34.313 -16.224 1.00 9.66 183 THR B N 1
ATOM 4420 C CA . THR C 1 203 ? 38.093 -35.694 -16.417 1.00 5.95 183 THR B CA 1
ATOM 4421 C C . THR C 1 203 ? 37.496 -36.234 -15.118 1.00 3.80 183 THR B C 1
ATOM 4422 O O . THR C 1 203 ? 37.904 -35.838 -14.024 1.00 4.08 183 THR B O 1
ATOM 4426 N N . ALA C 1 204 ? 36.546 -37.156 -15.244 1.00 2.31 184 ALA B N 1
ATOM 4427 C CA . ALA C 1 204 ? 36.065 -37.928 -14.108 1.00 1.48 184 ALA B CA 1
ATOM 4428 C C . ALA C 1 204 ? 35.505 -39.234 -14.630 1.00 2.20 184 ALA B C 1
ATOM 4429 O O . ALA C 1 204 ? 35.034 -39.299 -15.763 1.00 2.75 184 ALA B O 1
ATOM 4431 N N . GLU C 1 205 ? 35.565 -40.276 -13.801 1.00 2.52 185 GLU B N 1
ATOM 4432 C CA . GLU C 1 205 ? 35.044 -41.586 -14.180 1.00 2.86 185 GLU B CA 1
ATOM 4433 C C . GLU C 1 205 ? 34.654 -42.396 -12.947 1.00 3.31 185 GLU B C 1
ATOM 4434 O O . GLU C 1 205 ? 35.189 -42.185 -11.857 1.00 4.58 185 GLU B O 1
ATOM 4440 N N . THR C 1 206 ? 33.714 -43.331 -13.133 1.00 3.04 186 THR B N 1
ATOM 4441 C CA . THR C 1 206 ? 33.295 -44.247 -12.074 1.00 3.42 186 THR B CA 1
ATOM 4442 C C . THR C 1 206 ? 32.889 -45.579 -12.687 1.00 2.94 186 THR B C 1
ATOM 4443 O O . THR C 1 206 ? 32.487 -45.636 -13.850 1.00 2.33 186 THR B O 1
ATOM 4447 N N . THR C 1 207 ? 33.027 -46.652 -11.890 1.00 3.16 187 THR B N 1
ATOM 4448 C CA . THR C 1 207 ? 32.659 -48.018 -12.260 1.00 2.59 187 THR B CA 1
ATOM 4449 C C . THR C 1 207 ? 31.689 -48.604 -11.246 1.00 3.18 187 THR B C 1
ATOM 4450 O O . THR C 1 207 ? 31.985 -48.638 -10.047 1.00 3.64 187 THR B O 1
ATOM 4454 N N . ARG C 1 208 ? 30.564 -49.124 -11.736 1.00 2.48 188 ARG B N 1
ATOM 4455 C CA . ARG C 1 208 ? 29.518 -49.698 -10.905 1.00 2.18 188 ARG B CA 1
ATOM 4456 C C . ARG C 1 208 ? 29.350 -51.168 -11.253 1.00 2.46 188 ARG B C 1
ATOM 4457 O O . ARG C 1 208 ? 29.534 -51.576 -12.402 1.00 2.16 188 ARG B O 1
ATOM 4465 N N . GLN C 1 209 ? 29.075 -51.967 -10.234 1.00 2.48 189 GLN B N 1
ATOM 4466 C CA . GLN C 1 209 ? 28.658 -53.346 -10.400 1.00 2.17 189 GLN B CA 1
ATOM 4467 C C . GLN C 1 209 ? 27.396 -53.500 -9.573 1.00 2.87 189 GLN B C 1
ATOM 4468 O O . GLN C 1 209 ? 27.390 -53.154 -8.390 1.00 3.29 189 GLN B O 1
ATOM 4474 N N . PHE C 1 210 ? 26.317 -53.934 -10.206 1.00 3.18 190 PHE B N 1
ATOM 4475 C CA . PHE C 1 210 ? 25.033 -54.038 -9.533 1.00 4.94 190 PHE B CA 1
ATOM 4476 C C . PHE C 1 210 ? 24.832 -55.433 -8.936 1.00 6.52 190 PHE B C 1
ATOM 4477 O O . PHE C 1 210 ? 25.661 -56.331 -9.093 1.00 6.53 190 PHE B O 1
ATOM 4485 N N . LEU C 1 211 ? 23.722 -55.603 -8.221 1.00 7.07 191 LEU B N 1
ATOM 4486 C CA . LEU C 1 211 ? 23.507 -56.848 -7.497 1.00 8.58 191 LEU B CA 1
ATOM 4487 C C . LEU C 1 211 ? 23.527 -58.043 -8.445 1.00 9.93 191 LEU B C 1
ATOM 4488 O O . LEU C 1 211 ? 23.084 -57.947 -9.595 1.00 11.07 191 LEU B O 1
ATOM 4493 N N . MET C 1 212 ? 24.069 -59.164 -7.947 1.00 9.37 192 MET B N 1
ATOM 4494 C CA . MET C 1 212 ? 24.073 -60.491 -8.563 1.00 10.00 192 MET B CA 1
ATOM 4495 C C . MET C 1 212 ? 24.990 -60.651 -9.770 1.00 8.81 192 MET B C 1
ATOM 4496 O O . MET C 1 212 ? 25.001 -61.733 -10.378 1.00 8.76 192 MET B O 1
ATOM 4501 N N . SER C 1 213 ? 25.776 -59.637 -10.128 1.00 7.62 193 SER B N 1
ATOM 4502 C CA . SER C 1 213 ? 26.678 -59.732 -11.271 1.00 5.39 193 SER B CA 1
ATOM 4503 C C . SER C 1 213 ? 27.949 -58.946 -10.981 1.00 4.20 193 SER B C 1
ATOM 4504 O O . SER C 1 213 ? 27.951 -58.012 -10.177 1.00 3.23 193 SER B O 1
ATOM 4507 N N . ASP C 1 214 ? 29.033 -59.357 -11.639 1.00 4.23 194 ASP B N 1
ATOM 4508 C CA . ASP C 1 214 ? 30.341 -58.726 -11.543 1.00 3.27 194 ASP B CA 1
ATOM 4509 C C . ASP C 1 214 ? 30.679 -57.951 -12.805 1.00 3.53 194 ASP B C 1
ATOM 4510 O O . ASP C 1 214 ? 31.807 -57.476 -12.961 1.00 2.98 194 ASP B O 1
ATOM 4515 N N . LYS C 1 215 ? 29.716 -57.812 -13.701 1.00 4.33 195 LYS B N 1
ATOM 4516 C CA . LYS C 1 215 ? 29.878 -57.085 -14.945 1.00 4.04 195 LYS B CA 1
ATOM 4517 C C . LYS C 1 215 ? 29.767 -55.606 -14.648 1.00 3.34 195 LYS B C 1
ATOM 4518 O O . LYS C 1 215 ? 28.787 -55.179 -14.033 1.00 2.91 195 LYS B O 1
ATOM 4524 N N . PRO C 1 216 ? 30.757 -54.812 -15.025 1.00 3.31 196 PRO B N 1
ATOM 4525 C CA . PRO C 1 216 ? 30.779 -53.397 -14.655 1.00 2.89 196 PRO B CA 1
ATOM 4526 C C . PRO C 1 216 ? 30.035 -52.529 -15.648 1.00 3.04 196 PRO B C 1
ATOM 4527 O O . PRO C 1 216 ? 29.965 -52.823 -16.839 1.00 4.98 196 PRO B O 1
ATOM 4531 N N . LEU C 1 217 ? 29.504 -51.427 -15.152 1.00 1.61 197 LEU B N 1
ATOM 4532 C CA . LEU C 1 217 ? 29.119 -50.326 -16.014 1.00 1.86 197 LEU B CA 1
ATOM 4533 C C . LEU C 1 217 ? 30.096 -49.206 -15.727 1.00 2.43 197 LEU B C 1
ATOM 4534 O O . LEU C 1 217 ? 30.253 -48.806 -14.570 1.00 2.82 197 LEU B O 1
ATOM 4539 N N . HIS C 1 218 ? 30.775 -48.728 -16.765 1.00 2.37 198 HIS B N 1
ATOM 4540 C CA . HIS C 1 218 ? 31.838 -47.745 -16.633 1.00 2.15 198 HIS B CA 1
ATOM 4541 C C . HIS C 1 218 ? 31.422 -46.470 -17.354 1.00 2.78 198 HIS B C 1
ATOM 4542 O O . HIS C 1 218 ? 31.019 -46.518 -18.519 1.00 3.39 198 HIS B O 1
ATOM 4549 N N . LEU C 1 219 ? 31.496 -45.344 -16.649 1.00 2.04 199 LEU B N 1
ATOM 4550 C CA . LEU C 1 219 ? 31.182 -44.029 -17.187 1.00 1.98 199 LEU B CA 1
ATOM 4551 C C . LEU C 1 219 ? 32.400 -43.125 -17.050 1.00 2.83 199 LEU B C 1
ATOM 4552 O O . LEU C 1 219 ? 33.017 -43.077 -15.987 1.00 2.95 199 LEU B O 1
ATOM 4557 N N . GLU C 1 220 ? 32.747 -42.424 -18.124 1.00 3.16 200 GLU B N 1
ATOM 4558 C CA . GLU C 1 220 ? 33.859 -41.484 -18.158 1.00 3.72 200 GLU B CA 1
ATOM 4559 C C . GLU C 1 220 ? 33.397 -40.195 -18.807 1.00 5.03 200 GLU B C 1
ATOM 4560 O O . GLU C 1 220 ? 32.720 -40.232 -19.839 1.00 5.65 200 GLU B O 1
ATOM 4566 N N . ALA C 1 221 ? 33.818 -39.060 -18.257 1.00 3.27 201 ALA B N 1
ATOM 4567 C CA . ALA C 1 221 ? 33.404 -37.789 -18.813 1.00 2.77 201 ALA B CA 1
ATOM 4568 C C . ALA C 1 221 ? 34.580 -36.830 -18.814 1.00 3.68 201 ALA B C 1
ATOM 4569 O O . ALA C 1 221 ? 35.583 -37.042 -18.132 1.00 4.01 201 ALA B O 1
ATOM 4571 N N . SER C 1 222 ? 34.459 -35.789 -19.630 1.00 3.80 202 SER B N 1
ATOM 4572 C CA . SER C 1 222 ? 35.531 -34.832 -19.832 1.00 4.41 202 SER B CA 1
ATOM 4573 C C . SER C 1 222 ? 34.944 -33.567 -20.425 1.00 5.46 202 SER B C 1
ATOM 4574 O O . SER C 1 222 ? 33.980 -33.618 -21.192 1.00 6.03 202 SER B O 1
ATOM 4577 N N . LEU C 1 223 ? 35.511 -32.432 -20.039 1.00 6.02 203 LEU B N 1
ATOM 4578 C CA . LEU C 1 223 ? 35.131 -31.144 -20.595 1.00 5.68 203 LEU B CA 1
ATOM 4579 C C . LEU C 1 223 ? 36.268 -30.640 -21.467 1.00 6.17 203 LEU B C 1
ATOM 4580 O O . LEU C 1 223 ? 37.436 -30.857 -21.151 1.00 7.93 203 LEU B O 1
ATOM 4585 N N . ASP C 1 224 ? 35.936 -29.961 -22.563 1.00 5.01 204 ASP B N 1
ATOM 4586 C CA . ASP C 1 224 ? 36.989 -29.390 -23.389 1.00 4.48 204 ASP B CA 1
ATOM 4587 C C . ASP C 1 224 ? 37.901 -28.442 -22.601 1.00 5.20 204 ASP B C 1
ATOM 4588 O O . ASP C 1 224 ? 39.131 -28.519 -22.731 1.00 3.92 204 ASP B O 1
ATOM 4593 N N . LYS C 1 225 ? 37.346 -27.568 -21.743 1.00 5.85 205 LYS B N 1
ATOM 4594 C CA . LYS C 1 225 ? 38.239 -26.653 -21.038 1.00 3.92 205 LYS B CA 1
ATOM 4595 C C . LYS C 1 225 ? 37.996 -26.700 -19.533 1.00 3.14 205 LYS B C 1
ATOM 4596 O O . LYS C 1 225 ? 37.200 -27.478 -19.021 1.00 3.78 205 LYS B O 1
ATOM 4602 N N . GLU C 1 226 ? 38.745 -25.883 -18.818 1.00 2.39 206 GLU B N 1
ATOM 4603 C CA . GLU C 1 226 ? 38.567 -25.643 -17.397 1.00 2.23 206 GLU B CA 1
ATOM 4604 C C . GLU C 1 226 ? 37.936 -24.288 -17.119 1.00 2.59 206 GLU B C 1
ATOM 4605 O O . GLU C 1 226 ? 37.053 -24.165 -16.261 1.00 1.77 206 GLU B O 1
ATOM 4611 N N . ILE C 1 227 ? 38.379 -23.281 -17.865 1.00 2.77 207 ILE B N 1
ATOM 4612 C CA . ILE C 1 227 ? 38.048 -21.884 -17.668 1.00 2.53 207 ILE B CA 1
ATOM 4613 C C . ILE C 1 227 ? 37.098 -21.499 -18.782 1.00 3.02 207 ILE B C 1
ATOM 4614 O O . ILE C 1 227 ? 37.530 -21.245 -19.910 1.00 3.55 207 ILE B O 1
ATOM 4619 N N . TYR C 1 228 ? 35.812 -21.474 -18.477 1.00 8.06 208 TYR B N 1
ATOM 4620 C CA . TYR C 1 228 ? 34.828 -20.993 -19.423 1.00 3.84 208 TYR B CA 1
ATOM 4621 C C . TYR C 1 228 ? 34.576 -19.524 -19.157 1.00 3.43 208 TYR B C 1
ATOM 4622 O O . TYR C 1 228 ? 35.009 -18.984 -18.147 1.00 3.32 208 TYR B O 1
ATOM 4631 N N . TYR C 1 229 ? 33.872 -18.878 -20.078 1.00 3.95 209 TYR B N 1
ATOM 4632 C CA . TYR C 1 229 ? 33.476 -17.483 -19.964 1.00 4.09 209 TYR B CA 1
ATOM 4633 C C . TYR C 1 229 ? 31.986 -17.425 -20.219 1.00 4.87 209 TYR B C 1
ATOM 4634 O O . TYR C 1 229 ? 31.438 -18.310 -20.872 1.00 5.70 209 TYR B O 1
ATOM 4643 N N . HIS C 1 230 ? 31.327 -16.403 -19.684 1.00 4.75 210 HIS B N 1
ATOM 4644 C CA . HIS C 1 230 ? 29.874 -16.323 -19.791 1.00 4.51 210 HIS B CA 1
ATOM 4645 C C . HIS C 1 230 ? 29.430 -16.484 -21.238 1.00 5.18 210 HIS B C 1
ATOM 4646 O O . HIS C 1 230 ? 30.099 -16.017 -22.160 1.00 6.75 210 HIS B O 1
ATOM 4653 N N . GLY C 1 231 ? 28.343 -17.229 -21.446 1.00 5.58 211 GLY B N 1
ATOM 4654 C CA . GLY C 1 231 ? 27.796 -17.410 -22.772 1.00 7.29 211 GLY B CA 1
ATOM 4655 C C . GLY C 1 231 ? 28.466 -18.491 -23.582 1.00 9.14 211 GLY B C 1
ATOM 4656 O O . GLY C 1 231 ? 27.869 -18.995 -24.543 1.00 9.51 211 GLY B O 1
ATOM 4657 N N . GLU C 1 232 ? 29.707 -18.817 -23.256 1.00 8.83 212 GLU B N 1
ATOM 4658 C CA . GLU C 1 232 ? 30.422 -19.890 -23.923 1.00 7.78 212 GLU B CA 1
ATOM 4659 C C . GLU C 1 232 ? 29.729 -21.229 -23.695 1.00 8.48 212 GLU B C 1
ATOM 4660 O O . GLU C 1 232 ? 29.244 -21.494 -22.587 1.00 7.15 212 GLU B O 1
ATOM 4666 N N . PRO C 1 233 ? 29.651 -22.083 -24.713 1.00 8.96 213 PRO B N 1
ATOM 4667 C CA . PRO C 1 233 ? 29.192 -23.452 -24.493 1.00 7.00 213 PRO B CA 1
ATOM 4668 C C . PRO C 1 233 ? 30.285 -24.309 -23.884 1.00 6.02 213 PRO B C 1
ATOM 4669 O O . PRO C 1 233 ? 31.482 -24.027 -23.988 1.00 5.30 213 PRO B O 1
ATOM 4673 N N . ILE C 1 234 ? 29.827 -25.377 -23.239 1.00 6.49 214 ILE B N 1
ATOM 4674 C CA . ILE C 1 234 ? 30.668 -26.361 -22.574 1.00 6.13 214 ILE B CA 1
ATOM 4675 C C . ILE C 1 234 ? 30.391 -27.706 -23.224 1.00 6.62 214 ILE B C 1
ATOM 4676 O O . ILE C 1 234 ? 29.227 -28.097 -23.370 1.00 5.94 214 ILE B O 1
ATOM 4681 N N . SER C 1 235 ? 31.453 -28.404 -23.631 1.00 8.60 215 SER B N 1
ATOM 4682 C CA . SER C 1 235 ? 31.309 -29.663 -24.353 1.00 9.72 215 SER B CA 1
ATOM 4683 C C . SER C 1 235 ? 31.728 -30.843 -23.486 1.00 8.10 215 SER B C 1
ATOM 4684 O O . SER C 1 235 ? 32.921 -31.053 -23.233 1.00 7.61 215 SER B O 1
ATOM 4687 N N . VAL C 1 236 ? 30.728 -31.617 -23.067 1.00 7.13 216 VAL B N 1
ATOM 4688 C CA . VAL C 1 236 ? 30.908 -32.807 -22.245 1.00 7.88 216 VAL B CA 1
ATOM 4689 C C . VAL C 1 236 ? 31.101 -34.007 -23.158 1.00 6.58 216 VAL B C 1
ATOM 4690 O O . VAL C 1 236 ? 30.193 -34.363 -23.913 1.00 5.86 216 VAL B O 1
ATOM 4694 N N . ASN C 1 237 ? 32.260 -34.654 -23.055 1.00 6.77 217 ASN B N 1
ATOM 4695 C CA . ASN C 1 237 ? 32.556 -35.871 -23.800 1.00 5.76 217 ASN B CA 1
ATOM 4696 C C . ASN C 1 237 ? 32.241 -37.070 -22.926 1.00 5.49 217 ASN B C 1
ATOM 4697 O O . ASN C 1 237 ? 32.834 -37.231 -21.860 1.00 5.94 217 ASN B O 1
ATOM 4702 N N . VAL C 1 238 ? 31.364 -37.941 -23.396 1.00 5.16 218 VAL B N 1
ATOM 4703 C CA . VAL C 1 238 ? 30.845 -39.027 -22.583 1.00 4.82 218 VAL B CA 1
ATOM 4704 C C . VAL C 1 238 ? 31.277 -40.352 -23.184 1.00 6.18 218 VAL B C 1
ATOM 4705 O O . VAL C 1 238 ? 31.124 -40.567 -24.390 1.00 6.95 218 VAL B O 1
ATOM 4709 N N . HIS C 1 239 ? 31.819 -41.238 -22.352 1.00 5.51 219 HIS B N 1
ATOM 4710 C CA . HIS C 1 239 ? 32.027 -42.622 -22.746 1.00 5.43 219 HIS B CA 1
ATOM 4711 C C . HIS C 1 239 ? 31.370 -43.534 -21.719 1.00 5.29 219 HIS B C 1
ATOM 4712 O O . HIS C 1 239 ? 31.551 -43.355 -20.515 1.00 5.01 219 HIS B O 1
ATOM 4719 N N . VAL C 1 240 ? 30.571 -44.475 -22.197 1.00 5.01 220 VAL B N 1
ATOM 4720 C CA . VAL C 1 240 ? 29.891 -45.439 -21.355 1.00 4.44 220 VAL B CA 1
ATOM 4721 C C . VAL C 1 240 ? 30.230 -46.839 -21.860 1.00 7.14 220 VAL B C 1
ATOM 4722 O O . VAL C 1 240 ? 29.733 -47.249 -22.919 1.00 8.09 220 VAL B O 1
ATOM 4726 N N . THR C 1 241 ? 31.025 -47.604 -21.092 1.00 5.79 221 THR B N 1
ATOM 4727 C CA . THR C 1 241 ? 31.169 -49.039 -21.339 1.00 4.97 221 THR B CA 1
ATOM 4728 C C . THR C 1 241 ? 30.193 -49.789 -20.439 1.00 5.12 221 THR B C 1
ATOM 4729 O O . THR C 1 241 ? 30.428 -49.902 -19.232 1.00 4.64 221 THR B O 1
ATOM 4733 N N . ASN C 1 242 ? 29.112 -50.317 -21.025 1.00 4.42 222 ASN B N 1
ATOM 4734 C CA . ASN C 1 242 ? 28.145 -51.155 -20.311 1.00 3.64 222 ASN B CA 1
ATOM 4735 C C . ASN C 1 242 ? 28.479 -52.617 -20.615 1.00 5.84 222 ASN B C 1
ATOM 4736 O O . ASN C 1 242 ? 28.141 -53.131 -21.684 1.00 6.63 222 ASN B O 1
ATOM 4741 N N . ASN C 1 243 ? 29.210 -53.270 -19.713 1.00 5.13 223 ASN B N 1
ATOM 4742 C CA . ASN C 1 243 ? 29.383 -54.707 -19.779 1.00 4.23 223 ASN B CA 1
ATOM 4743 C C . ASN C 1 243 ? 28.260 -55.448 -19.083 1.00 5.81 223 ASN B C 1
ATOM 4744 O O . ASN C 1 243 ? 28.211 -56.674 -19.162 1.00 7.81 223 ASN B O 1
ATOM 4749 N N . THR C 1 244 ? 27.349 -54.737 -18.425 1.00 6.02 224 THR B N 1
ATOM 4750 C CA . THR C 1 244 ? 26.262 -55.350 -17.679 1.00 7.13 224 THR B CA 1
ATOM 4751 C C . THR C 1 244 ? 25.180 -55.898 -18.606 1.00 7.30 224 THR B C 1
ATOM 4752 O O . THR C 1 244 ? 25.249 -55.847 -19.832 1.00 6.14 224 THR B O 1
ATOM 4756 N N . ASN C 1 245 ? 24.137 -56.397 -17.983 1.00 8.97 225 ASN B N 1
ATOM 4757 C CA . ASN C 1 245 ? 22.975 -56.886 -18.690 1.00 11.34 225 ASN B CA 1
ATOM 4758 C C . ASN C 1 245 ? 21.873 -55.842 -18.755 1.00 12.40 225 ASN B C 1
ATOM 4759 O O . ASN C 1 245 ? 20.759 -56.147 -19.204 1.00 12.94 225 ASN B O 1
ATOM 4764 N N . LYS C 1 246 ? 22.193 -54.600 -18.375 1.00 10.45 226 LYS B N 1
ATOM 4765 C CA . LYS C 1 246 ? 21.232 -53.531 -18.157 1.00 11.45 226 LYS B CA 1
ATOM 4766 C C . LYS C 1 246 ? 21.330 -52.478 -19.243 1.00 8.88 226 LYS B C 1
ATOM 4767 O O . LYS C 1 246 ? 22.378 -52.287 -19.861 1.00 7.33 226 LYS B O 1
ATOM 4773 N N . THR C 1 247 ? 20.230 -51.752 -19.410 1.00 10.49 227 THR B N 1
ATOM 4774 C CA . THR C 1 247 ? 20.106 -50.682 -20.388 1.00 9.32 227 THR B CA 1
ATOM 4775 C C . THR C 1 247 ? 20.181 -49.324 -19.701 1.00 8.89 227 THR B C 1
ATOM 4776 O O . THR C 1 247 ? 19.599 -49.130 -18.632 1.00 9.79 227 THR B O 1
ATOM 4780 N N . VAL C 1 248 ? 20.897 -48.384 -20.320 1.00 7.14 228 VAL B N 1
ATOM 4781 C CA . VAL C 1 248 ? 20.875 -46.993 -19.872 1.00 7.20 228 VAL B CA 1
ATOM 4782 C C . VAL C 1 248 ? 19.638 -46.328 -20.478 1.00 7.58 228 VAL B C 1
ATOM 4783 O O . VAL C 1 248 ? 19.607 -45.962 -21.656 1.00 6.49 228 VAL B O 1
ATOM 4787 N N . LYS C 1 249 ? 18.622 -46.145 -19.632 1.00 8.41 229 LYS B N 1
ATOM 4788 C CA . LYS C 1 249 ? 17.317 -45.644 -20.044 1.00 7.55 229 LYS B CA 1
ATOM 4789 C C . LYS C 1 249 ? 17.397 -44.208 -20.560 1.00 9.08 229 LYS B C 1
ATOM 4790 O O . LYS C 1 249 ? 16.668 -43.840 -21.487 1.00 8.18 229 LYS B O 1
ATOM 4796 N N . LYS C 1 250 ? 18.226 -43.368 -19.929 1.00 10.99 230 LYS B N 1
ATOM 4797 C CA . LYS C 1 250 ? 18.492 -42.001 -20.368 1.00 10.57 230 LYS B CA 1
ATOM 4798 C C . LYS C 1 250 ? 19.895 -41.571 -19.926 1.00 9.61 230 LYS B C 1
ATOM 4799 O O . LYS C 1 250 ? 20.524 -42.185 -19.056 1.00 8.03 230 LYS B O 1
ATOM 4805 N N . ILE C 1 251 ? 20.372 -40.493 -20.552 1.00 9.92 231 ILE B N 1
ATOM 4806 C CA . ILE C 1 251 ? 21.577 -39.768 -20.160 1.00 8.20 231 ILE B CA 1
ATOM 4807 C C . ILE C 1 251 ? 21.146 -38.370 -19.756 1.00 8.21 231 ILE B C 1
ATOM 4808 O O . ILE C 1 251 ? 20.332 -37.752 -20.450 1.00 9.14 231 ILE B O 1
ATOM 4813 N N . LYS C 1 252 ? 21.654 -37.885 -18.623 1.00 7.31 232 LYS B N 1
ATOM 4814 C CA . LYS C 1 252 ? 21.292 -36.565 -18.113 1.00 6.85 232 LYS B CA 1
ATOM 4815 C C . LYS C 1 252 ? 22.565 -35.774 -17.827 1.00 5.62 232 LYS B C 1
ATOM 4816 O O . LYS C 1 252 ? 23.313 -36.125 -16.913 1.00 5.40 232 LYS B O 1
ATOM 4822 N N . ILE C 1 253 ? 22.813 -34.707 -18.608 1.00 5.61 233 ILE B N 1
ATOM 4823 C CA . ILE C 1 253 ? 23.928 -33.779 -18.400 1.00 5.15 233 ILE B CA 1
ATOM 4824 C C . ILE C 1 253 ? 23.388 -32.500 -17.786 1.00 6.62 233 ILE B C 1
ATOM 4825 O O . ILE C 1 253 ? 22.386 -31.952 -18.262 1.00 7.65 233 ILE B O 1
ATOM 4830 N N . SER C 1 254 ? 24.086 -31.973 -16.781 1.00 6.40 234 SER B N 1
ATOM 4831 C CA . SER C 1 254 ? 23.597 -30.790 -16.085 1.00 7.01 234 SER B CA 1
ATOM 4832 C C . SER C 1 254 ? 24.742 -29.915 -15.571 1.00 6.42 234 SER B C 1
ATOM 4833 O O . SER C 1 254 ? 25.895 -30.346 -15.476 1.00 4.83 234 SER B O 1
ATOM 4836 N N . VAL C 1 255 ? 24.402 -28.645 -15.315 1.00 6.63 235 VAL B N 1
ATOM 4837 C CA . VAL C 1 255 ? 25.282 -27.649 -14.711 1.00 5.42 235 VAL B CA 1
ATOM 4838 C C . VAL C 1 255 ? 24.636 -27.134 -13.428 1.00 6.29 235 VAL B C 1
ATOM 4839 O O . VAL C 1 255 ? 23.455 -26.766 -13.419 1.00 5.73 235 VAL B O 1
ATOM 4843 N N . ARG C 1 256 ? 25.400 -27.137 -12.342 1.00 6.72 236 ARG B N 1
ATOM 4844 C CA . ARG C 1 256 ? 24.935 -26.673 -11.045 1.00 6.04 236 ARG B CA 1
ATOM 4845 C C . ARG C 1 256 ? 25.834 -25.554 -10.556 1.00 4.85 236 ARG B C 1
ATOM 4846 O O . ARG C 1 256 ? 27.059 -25.648 -10.660 1.00 4.17 236 ARG B O 1
ATOM 4854 N N . GLN C 1 257 ? 25.219 -24.512 -10.013 1.00 4.63 237 GLN B N 1
ATOM 4855 C CA . GLN C 1 257 ? 25.922 -23.508 -9.245 1.00 2.95 237 GLN B CA 1
ATOM 4856 C C . GLN C 1 257 ? 25.747 -23.820 -7.773 1.00 3.82 237 GLN B C 1
ATOM 4857 O O . GLN C 1 257 ? 24.640 -24.141 -7.340 1.00 4.55 237 GLN B O 1
ATOM 4863 N N . TYR C 1 258 ? 26.843 -23.753 -7.017 1.00 3.67 238 TYR B N 1
ATOM 4864 C CA . TYR C 1 258 ? 26.825 -23.82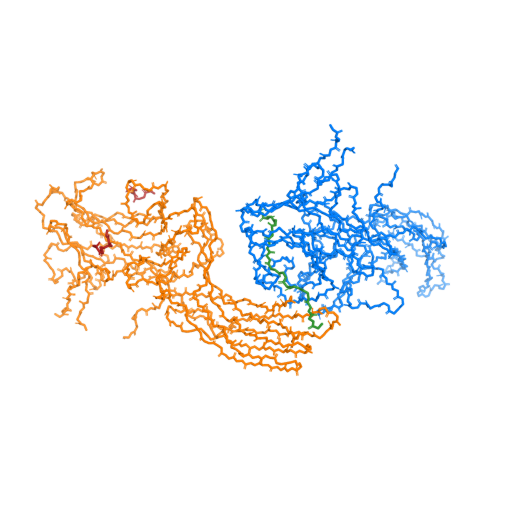6 -5.559 1.00 3.81 238 TYR B CA 1
ATOM 4865 C C . TYR C 1 258 ? 27.301 -22.498 -5.005 1.00 3.71 238 TYR B C 1
ATOM 4866 O O . TYR C 1 258 ? 28.401 -22.063 -5.349 1.00 4.04 238 TYR B O 1
ATOM 4875 N N . ALA C 1 259 ? 26.512 -21.880 -4.116 1.00 3.34 239 ALA B N 1
ATOM 4876 C CA . ALA C 1 259 ? 26.875 -20.604 -3.496 1.00 2.95 239 ALA B CA 1
ATOM 4877 C C . ALA C 1 259 ? 26.855 -20.734 -1.984 1.00 3.76 239 ALA B C 1
ATOM 4878 O O . ALA C 1 259 ? 25.782 -20.734 -1.383 1.00 4.60 239 ALA B O 1
ATOM 4880 N N . ASP C 1 260 ? 28.032 -20.782 -1.363 1.00 3.40 240 ASP B N 1
ATOM 4881 C CA . ASP C 1 260 ? 28.132 -20.886 0.085 1.00 3.76 240 ASP B CA 1
ATOM 4882 C C . ASP C 1 260 ? 28.175 -19.487 0.643 1.00 4.44 240 ASP B C 1
ATOM 4883 O O . ASP C 1 260 ? 29.127 -18.753 0.368 1.00 4.70 240 ASP B O 1
ATOM 4888 N N . ILE C 1 261 ? 27.147 -19.110 1.412 1.00 4.77 241 ILE B N 1
ATOM 4889 C CA . ILE C 1 261 ? 27.263 -17.925 2.260 1.00 5.63 241 ILE B CA 1
ATOM 4890 C C . ILE C 1 261 ? 28.194 -18.251 3.415 1.00 6.38 241 ILE B C 1
ATOM 4891 O O . ILE C 1 261 ? 28.008 -19.252 4.126 1.00 5.85 241 ILE B O 1
ATOM 4896 N N . VAL C 1 262 ? 29.212 -17.421 3.601 1.00 6.34 242 VAL B N 1
ATOM 4897 C CA . VAL C 1 262 ? 30.161 -17.642 4.682 1.00 6.18 242 VAL B CA 1
ATOM 4898 C C . VAL C 1 262 ? 30.047 -16.591 5.772 1.00 7.39 242 VAL B C 1
ATOM 4899 O O . VAL C 1 262 ? 30.589 -16.799 6.869 1.00 9.44 242 VAL B O 1
ATOM 4903 N N . LEU C 1 263 ? 29.284 -15.525 5.548 1.00 6.97 243 LEU B N 1
ATOM 4904 C CA . LEU C 1 263 ? 29.170 -14.424 6.489 1.00 6.89 243 LEU B CA 1
ATOM 4905 C C . LEU C 1 263 ? 27.769 -14.358 7.080 1.00 9.39 243 LEU B C 1
ATOM 4906 O O . LEU C 1 263 ? 26.773 -14.566 6.375 1.00 9.97 243 LEU B O 1
ATOM 4911 N N . PHE C 1 264 ? 27.708 -14.057 8.383 1.00 11.14 244 PHE B N 1
ATOM 4912 C CA . PHE C 1 264 ? 26.455 -13.895 9.122 1.00 10.35 244 PHE B CA 1
ATOM 4913 C C . PHE C 1 264 ? 25.600 -15.164 9.171 1.00 9.87 244 PHE B C 1
ATOM 4914 O O . PHE C 1 264 ? 25.819 -16.041 10.009 1.00 11.62 244 PHE B O 1
ATOM 4922 N N . ASN C 1 265 ? 24.563 -15.226 8.348 1.00 11.34 245 ASN B N 1
ATOM 4923 C CA . ASN C 1 265 ? 23.663 -16.372 8.303 1.00 12.41 245 ASN B CA 1
ATOM 4924 C C . ASN C 1 265 ? 24.157 -17.349 7.251 1.00 12.00 245 ASN B C 1
ATOM 4925 O O . ASN C 1 265 ? 23.715 -17.321 6.101 1.00 14.34 245 ASN B O 1
ATOM 4930 N N . THR C 1 266 ? 25.028 -18.267 7.649 1.00 10.28 246 THR B N 1
ATOM 4931 C CA . THR C 1 266 ? 25.577 -19.193 6.671 1.00 10.55 246 THR B CA 1
ATOM 4932 C C . THR C 1 266 ? 24.455 -20.001 6.027 1.00 8.68 246 THR B C 1
ATOM 4933 O O . THR C 1 266 ? 23.365 -20.162 6.581 1.00 10.57 246 THR B O 1
ATOM 4937 N N . ALA C 1 267 ? 24.737 -20.509 4.838 1.00 7.64 247 ALA B N 1
ATOM 4938 C CA . ALA C 1 267 ? 23.825 -21.332 4.067 1.00 6.66 247 ALA B CA 1
ATOM 4939 C C . ALA C 1 267 ? 24.595 -21.882 2.884 1.00 7.16 247 ALA B C 1
ATOM 4940 O O . ALA C 1 267 ? 25.604 -21.314 2.462 1.00 6.84 247 ALA B O 1
ATOM 4942 N N . GLN C 1 268 ? 24.141 -23.022 2.394 1.00 8.41 248 GLN B N 1
ATOM 4943 C CA . GLN C 1 268 ? 24.653 -23.600 1.167 1.00 6.98 248 GLN B CA 1
ATOM 4944 C C . GLN C 1 268 ? 23.461 -23.744 0.245 1.00 7.98 248 GLN B C 1
ATOM 4945 O O . GLN C 1 268 ? 22.497 -24.438 0.578 1.00 9.58 248 GLN B O 1
ATOM 4951 N N . TYR C 1 269 ? 23.528 -23.091 -0.897 1.00 7.24 249 TYR B N 1
ATOM 4952 C CA . TYR C 1 269 ? 22.514 -23.171 -1.927 1.00 6.75 249 TYR B CA 1
ATOM 4953 C C . TYR C 1 269 ? 23.058 -24.027 -3.057 1.00 6.09 249 TYR B C 1
ATOM 4954 O O . TYR C 1 269 ? 24.250 -24.336 -3.103 1.00 6.59 249 TYR B O 1
ATOM 4963 N N . LYS C 1 270 ? 22.168 -24.474 -3.930 1.00 5.95 250 LYS B N 1
ATOM 4964 C CA . LYS C 1 270 ? 22.564 -25.321 -5.044 1.00 5.38 250 LYS B CA 1
ATOM 4965 C C . LYS C 1 270 ? 21.501 -25.159 -6.106 1.00 6.14 250 LYS B C 1
ATOM 4966 O O . LYS C 1 270 ? 20.317 -25.271 -5.795 1.00 8.28 250 LYS B O 1
ATOM 4972 N N . VAL C 1 271 ? 21.900 -24.854 -7.334 1.00 6.18 251 VAL B N 1
ATOM 4973 C CA . VAL C 1 271 ? 20.911 -24.544 -8.366 1.00 6.96 251 VAL B CA 1
ATOM 4974 C C . VAL C 1 271 ? 21.396 -25.059 -9.714 1.00 7.25 251 VAL B C 1
ATOM 4975 O O . VAL C 1 271 ? 22.440 -24.608 -10.204 1.00 7.83 251 VAL B O 1
ATOM 4979 N N . PRO C 1 272 ? 20.661 -25.959 -10.362 1.00 6.89 252 PRO B N 1
ATOM 4980 C CA . PRO C 1 272 ? 20.960 -26.277 -11.762 1.00 7.25 252 PRO B CA 1
ATOM 4981 C C . PRO C 1 272 ? 20.737 -25.054 -12.631 1.00 6.35 252 PRO B C 1
ATOM 4982 O O . PRO C 1 272 ? 19.744 -24.345 -12.471 1.00 5.78 252 PRO B O 1
ATOM 4986 N N . VAL C 1 273 ? 21.682 -24.789 -13.531 1.00 6.37 253 VAL B N 1
ATOM 4987 C CA . VAL C 1 273 ? 21.607 -23.633 -14.414 1.00 6.24 253 VAL B CA 1
ATOM 4988 C C . VAL C 1 273 ? 21.680 -24.038 -15.871 1.00 7.16 253 VAL B C 1
ATOM 4989 O O . VAL C 1 273 ? 21.789 -23.181 -16.743 1.00 10.82 253 VAL B O 1
ATOM 4993 N N . ALA C 1 274 ? 21.648 -25.336 -16.148 1.00 7.09 254 ALA B N 1
ATOM 4994 C CA . ALA C 1 274 ? 21.686 -25.920 -17.484 1.00 7.49 254 ALA B CA 1
ATOM 4995 C C . ALA C 1 274 ? 21.309 -27.382 -17.336 1.00 8.91 254 ALA B C 1
ATOM 4996 O O . ALA C 1 274 ? 21.600 -27.992 -16.309 1.00 11.46 254 ALA B O 1
ATOM 4998 N N . MET C 1 275 ? 20.627 -27.934 -18.332 1.00 11.00 255 MET B N 1
ATOM 4999 C CA . MET C 1 275 ? 20.179 -29.314 -18.193 1.00 11.91 255 MET B CA 1
ATOM 5000 C C . MET C 1 275 ? 19.838 -29.890 -19.558 1.00 13.72 255 MET B C 1
ATOM 5001 O O . MET C 1 275 ? 18.986 -29.338 -20.266 1.00 13.44 255 MET B O 1
ATOM 5006 N N . GLU C 1 276 ? 20.460 -31.026 -19.894 1.00 13.04 256 GLU B N 1
ATOM 5007 C CA . GLU C 1 276 ? 20.128 -31.787 -21.097 1.00 12.17 256 GLU B CA 1
ATOM 5008 C C . GLU C 1 276 ? 19.908 -33.233 -20.689 1.00 10.13 256 GLU B C 1
ATOM 5009 O O . GLU C 1 276 ? 20.858 -33.926 -20.326 1.00 8.81 256 GLU B O 1
ATOM 5015 N N . GLU C 1 277 ? 18.662 -33.670 -20.737 1.00 9.82 257 GLU B N 1
ATOM 5016 C CA . GLU C 1 277 ? 18.278 -35.056 -20.519 1.00 11.70 257 GLU B CA 1
ATOM 5017 C C . GLU C 1 277 ? 17.916 -35.690 -21.866 1.00 14.52 257 GLU B C 1
ATOM 5018 O O . GLU C 1 277 ? 16.762 -35.647 -22.297 1.00 14.37 257 GLU B O 1
ATOM 5024 N N . ALA C 1 278 ? 18.900 -36.313 -22.518 1.00 15.59 258 ALA B N 1
ATOM 5025 C CA . ALA C 1 278 ? 18.686 -36.871 -23.850 1.00 15.01 258 ALA B CA 1
ATOM 5026 C C . ALA C 1 278 ? 18.145 -38.294 -23.755 1.00 13.76 258 ALA B C 1
ATOM 5027 O O . ALA C 1 278 ? 18.362 -39.007 -22.769 1.00 11.54 258 ALA B O 1
ATOM 5029 N N . ASP C 1 279 ? 17.412 -38.691 -24.798 1.00 15.07 259 ASP B N 1
ATOM 5030 C CA . ASP C 1 279 ? 16.715 -39.973 -24.858 1.00 15.01 259 ASP B CA 1
ATOM 5031 C C . ASP C 1 279 ? 17.611 -41.114 -25.293 1.00 13.30 259 ASP B C 1
ATOM 5032 O O . ASP C 1 279 ? 17.114 -42.238 -25.408 1.00 11.69 259 ASP B O 1
ATOM 5037 N N . ASP C 1 280 ? 18.891 -40.818 -25.551 1.00 12.97 260 ASP B N 1
ATOM 5038 C CA . ASP C 1 280 ? 19.905 -41.789 -25.941 1.00 10.03 260 ASP B CA 1
ATOM 5039 C C . ASP C 1 280 ? 20.025 -42.931 -24.944 1.00 9.66 260 ASP B C 1
ATOM 5040 O O . ASP C 1 280 ? 19.912 -42.738 -23.730 1.00 9.34 260 ASP B O 1
ATOM 5045 N N . THR C 1 281 ? 20.308 -44.127 -25.479 1.00 8.71 261 THR B N 1
ATOM 5046 C CA . THR C 1 281 ? 20.291 -45.373 -24.723 1.00 8.55 261 THR B CA 1
ATOM 5047 C C . THR C 1 281 ? 21.574 -46.157 -24.962 1.00 6.83 261 THR B C 1
ATOM 5048 O O . THR C 1 281 ? 22.056 -46.248 -26.097 1.00 6.28 261 THR B O 1
ATOM 5052 N N . VAL C 1 282 ? 22.117 -46.731 -23.892 1.00 5.73 262 VAL B N 1
ATOM 5053 C CA . VAL C 1 282 ? 23.188 -47.717 -23.994 1.00 6.96 262 VAL B CA 1
ATOM 5054 C C . VAL C 1 282 ? 22.578 -49.086 -23.708 1.00 6.61 262 VAL B C 1
ATOM 5055 O O . VAL C 1 282 ? 22.173 -49.374 -22.575 1.00 6.64 262 VAL B O 1
ATOM 5059 N N . ALA C 1 283 ? 22.493 -49.917 -24.736 1.00 6.28 263 ALA B N 1
ATOM 5060 C CA . ALA C 1 283 ? 21.893 -51.231 -24.643 1.00 5.79 263 ALA B CA 1
ATOM 5061 C C . ALA C 1 283 ? 22.869 -52.200 -23.986 1.00 6.87 263 ALA B C 1
ATOM 5062 O O . ALA C 1 283 ? 24.078 -51.953 -23.975 1.00 6.66 263 ALA B O 1
ATOM 5064 N N . PRO C 1 284 ? 22.369 -53.309 -23.424 1.00 7.11 264 PRO B N 1
ATOM 5065 C CA . PRO C 1 284 ? 23.243 -54.224 -22.675 1.00 6.47 264 PRO B CA 1
ATOM 5066 C C . PRO C 1 284 ? 24.397 -54.752 -23.512 1.00 5.26 264 PRO B C 1
ATOM 5067 O O . PRO C 1 284 ? 24.289 -54.903 -24.730 1.00 5.76 264 PRO B O 1
ATOM 5071 N N . SER C 1 285 ? 25.522 -54.983 -22.842 1.00 4.65 265 SER B N 1
ATOM 5072 C CA . SER C 1 285 ? 26.779 -55.394 -23.479 1.00 5.54 265 SER B CA 1
ATOM 5073 C C . SER C 1 285 ? 27.058 -54.596 -24.748 1.00 6.57 265 SER B C 1
ATOM 5074 O O . SER C 1 285 ? 27.238 -55.145 -25.836 1.00 6.83 265 SER B O 1
ATOM 5077 N N . SER C 1 286 ? 27.045 -53.273 -24.602 1.00 5.94 266 SER B N 1
ATOM 5078 C CA . SER C 1 286 ? 27.371 -52.352 -25.680 1.00 6.49 266 SER B CA 1
ATOM 5079 C C . SER C 1 286 ? 28.240 -51.253 -25.096 1.00 7.04 266 SER B C 1
ATOM 5080 O O . SER C 1 286 ? 28.431 -51.194 -23.879 1.00 8.22 266 SER B O 1
ATOM 5083 N N . THR C 1 287 ? 28.782 -50.373 -25.949 1.00 6.10 267 THR B N 1
ATOM 5084 C CA . THR C 1 287 ? 29.419 -49.147 -25.462 1.00 6.55 267 THR B CA 1
ATOM 5085 C C . THR C 1 287 ? 28.856 -47.937 -26.217 1.00 7.58 267 THR B C 1
ATOM 5086 O O . THR C 1 287 ? 28.002 -48.062 -27.099 1.00 8.30 267 THR B O 1
ATOM 5090 N N . PHE C 1 288 ? 29.281 -46.741 -25.815 1.00 7.02 268 PHE B N 1
ATOM 5091 C CA . PHE C 1 288 ? 28.640 -45.531 -26.303 1.00 6.24 268 PHE B CA 1
ATOM 5092 C C . PHE C 1 288 ? 29.556 -44.345 -26.059 1.00 6.01 268 PHE B C 1
ATOM 5093 O O . PHE C 1 288 ? 30.287 -44.315 -25.070 1.00 6.10 268 PHE B O 1
ATOM 5101 N N . SER C 1 289 ? 29.496 -43.362 -26.954 1.00 6.22 269 SER B N 1
ATOM 5102 C CA . SER C 1 289 ? 30.193 -42.100 -26.737 1.00 5.87 269 SER B CA 1
ATOM 5103 C C . SER C 1 289 ? 29.508 -41.007 -27.532 1.00 7.14 269 SER B C 1
ATOM 5104 O O . SER C 1 289 ? 29.135 -41.218 -28.690 1.00 7.74 269 SER B O 1
ATOM 5107 N N . LYS C 1 290 ? 29.414 -39.826 -26.935 1.00 6.92 270 LYS B N 1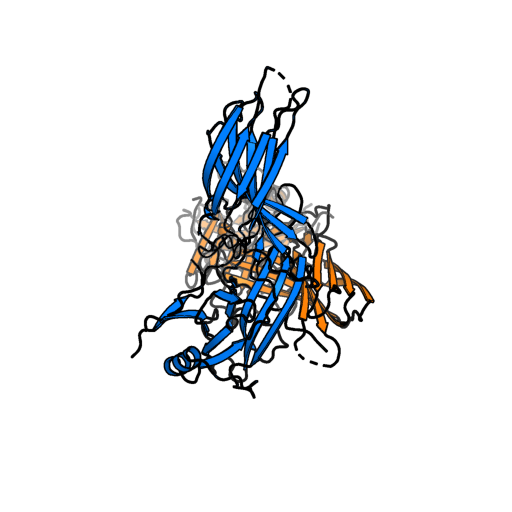
ATOM 5108 C CA . LYS C 1 290 ? 28.726 -38.687 -27.529 1.00 5.90 270 LYS B CA 1
ATOM 5109 C C . LYS C 1 290 ? 29.201 -37.450 -26.795 1.00 6.16 270 LYS B C 1
ATOM 5110 O O . LYS C 1 290 ? 29.383 -37.484 -25.575 1.00 5.88 270 LYS B O 1
ATOM 5116 N N . VAL C 1 291 ? 29.413 -36.367 -27.539 1.00 7.07 271 VAL B N 1
ATOM 5117 C CA . VAL C 1 291 ? 29.861 -35.106 -26.958 1.00 5.58 271 VAL B CA 1
ATOM 5118 C C . VAL C 1 291 ? 28.652 -34.192 -26.831 1.00 6.36 271 VAL B C 1
ATOM 5119 O O . VAL C 1 291 ? 28.019 -33.838 -27.835 1.00 7.27 271 VAL B O 1
ATOM 5123 N N . TYR C 1 292 ? 28.312 -33.834 -25.598 1.00 6.05 272 TYR B N 1
ATOM 5124 C CA . TYR C 1 292 ? 27.157 -32.997 -25.342 1.00 5.91 272 TYR B CA 1
ATOM 5125 C C . TYR C 1 292 ? 27.591 -31.575 -25.046 1.00 6.26 272 TYR B C 1
ATOM 5126 O O . TYR C 1 292 ? 28.625 -31.341 -24.416 1.00 6.36 272 TYR B O 1
ATOM 5135 N N . THR C 1 293 ? 26.775 -30.634 -25.499 1.00 6.82 273 THR B N 1
ATOM 5136 C CA . THR C 1 293 ? 27.059 -29.217 -25.401 1.00 6.61 273 THR B CA 1
ATOM 5137 C C . THR C 1 293 ? 25.829 -28.501 -24.869 1.00 7.57 273 THR B C 1
ATOM 5138 O O . THR C 1 293 ? 24.753 -28.537 -25.477 1.00 8.66 273 THR B O 1
ATOM 5142 N N . LEU C 1 294 ? 26.008 -27.853 -23.732 1.00 8.36 274 LEU B N 1
ATOM 5143 C CA . LEU C 1 294 ? 25.017 -27.038 -23.062 1.00 9.17 274 LEU B CA 1
ATOM 5144 C C . LEU C 1 294 ? 25.711 -25.831 -22.442 1.00 9.68 274 LEU B C 1
ATOM 5145 O O . LEU C 1 294 ? 26.924 -25.842 -22.233 1.00 8.97 274 LEU B O 1
ATOM 5150 N N . THR C 1 295 ? 24.936 -24.761 -22.228 1.00 10.02 275 THR B N 1
ATOM 5151 C CA . THR C 1 295 ? 25.449 -23.487 -21.747 1.00 10.75 275 THR B CA 1
ATOM 5152 C C . THR C 1 295 ? 24.564 -22.981 -20.617 1.00 12.95 275 THR B C 1
ATOM 5153 O O . THR C 1 295 ? 23.336 -22.882 -20.790 1.00 14.04 275 THR B O 1
ATOM 5157 N N . PRO C 1 296 ? 25.136 -22.667 -19.453 1.00 12.15 276 PRO B N 1
ATOM 5158 C CA . PRO C 1 296 ? 24.355 -22.041 -18.366 1.00 12.17 276 PRO B CA 1
ATOM 5159 C C . PRO C 1 296 ? 24.060 -20.574 -18.663 1.00 16.13 276 PRO B C 1
ATOM 5160 O O . PRO C 1 296 ? 24.937 -19.839 -19.124 1.00 15.81 276 PRO B O 1
ATOM 5164 N N . PHE C 1 297 ? 22.801 -20.161 -18.469 1.00 17.95 277 PHE B N 1
ATOM 5165 C CA . PHE C 1 297 ? 22.380 -18.871 -19.012 1.00 23.04 277 PHE B CA 1
ATOM 5166 C C . PHE C 1 297 ? 21.855 -17.860 -18.005 1.00 31.32 277 PHE B C 1
ATOM 5167 O O . PHE C 1 297 ? 22.207 -16.677 -18.106 1.00 34.83 277 PHE B O 1
ATOM 5175 N N . LEU C 1 298 ? 20.932 -18.261 -17.129 1.00 32.35 278 LEU B N 1
ATOM 5176 C CA . LEU C 1 298 ? 20.164 -17.381 -16.251 1.00 33.63 278 LEU B CA 1
ATOM 5177 C C . LEU C 1 298 ? 19.142 -16.564 -17.010 1.00 41.21 278 LEU B C 1
ATOM 5178 O O . LEU C 1 298 ? 18.119 -16.176 -16.441 1.00 43.53 278 LEU B O 1
ATOM 5183 N N . ALA C 1 299 ? 19.337 -16.437 -18.321 1.00 43.70 279 ALA B N 1
ATOM 5184 C CA . ALA C 1 299 ? 18.424 -15.644 -19.130 1.00 45.42 279 ALA B CA 1
ATOM 5185 C C . ALA C 1 299 ? 17.037 -16.223 -19.000 1.00 54.74 279 ALA B C 1
ATOM 5186 O O . ALA C 1 299 ? 16.026 -15.505 -19.012 1.00 57.83 279 ALA B O 1
ATOM 5188 N N . ASN C 1 300 ? 17.001 -17.535 -18.865 1.00 54.23 280 ASN B N 1
ATOM 5189 C CA . ASN C 1 300 ? 15.800 -18.327 -18.741 1.00 59.06 280 ASN B CA 1
ATOM 5190 C C . ASN C 1 300 ? 15.120 -18.049 -17.399 1.00 59.40 280 ASN B C 1
ATOM 5191 O O . ASN C 1 300 ? 15.727 -18.234 -16.335 1.00 57.43 280 ASN B O 1
ATOM 5196 N N . ASN C 1 301 ? 13.876 -17.551 -17.467 1.00 58.95 281 ASN B N 1
ATOM 5197 C CA . ASN C 1 301 ? 12.949 -17.240 -16.369 1.00 61.61 281 ASN B CA 1
ATOM 5198 C C . ASN C 1 301 ? 13.566 -16.304 -15.328 1.00 63.83 281 ASN B C 1
ATOM 5199 O O . ASN C 1 301 ? 12.958 -16.053 -14.277 1.00 66.18 281 ASN B O 1
ATOM 5204 N N . ARG C 1 302 ? 14.712 -15.709 -15.655 1.00 58.62 282 ARG B N 1
ATOM 5205 C CA . ARG C 1 302 ? 15.473 -14.855 -14.744 1.00 54.24 282 ARG B CA 1
ATOM 5206 C C . ARG C 1 302 ? 15.486 -15.426 -13.303 1.00 59.35 282 ARG B C 1
ATOM 5207 O O . ARG C 1 302 ? 14.983 -14.829 -12.344 1.00 57.97 282 ARG B O 1
ATOM 5215 N N . GLU C 1 303 ? 16.004 -16.659 -13.208 1.00 59.32 283 GLU B N 1
ATOM 5216 C CA . GLU C 1 303 ? 16.646 -17.343 -12.070 1.00 57.97 283 GLU B CA 1
ATOM 5217 C C . GLU C 1 303 ? 15.778 -17.692 -10.855 1.00 58.51 283 GLU B C 1
ATOM 5218 O O . GLU C 1 303 ? 16.289 -18.391 -9.953 1.00 53.84 283 GLU B O 1
ATOM 5224 N N . LYS C 1 304 ? 14.485 -17.354 -10.833 1.00 60.62 284 LYS B N 1
ATOM 5225 C CA . LYS C 1 304 ? 13.635 -17.688 -9.683 1.00 58.89 284 LYS B CA 1
ATOM 5226 C C . LYS C 1 304 ? 14.236 -17.253 -8.335 1.00 57.23 284 LYS B C 1
ATOM 5227 O O . LYS C 1 304 ? 14.076 -16.098 -7.933 1.00 56.49 284 LYS B O 1
ATOM 5229 N N . ARG C 1 305 ? 14.887 -18.163 -7.603 1.00 55.89 285 ARG B N 1
ATOM 5230 C CA . ARG C 1 305 ? 15.436 -17.827 -6.291 1.00 44.95 285 ARG B CA 1
ATOM 5231 C C . ARG C 1 305 ? 16.735 -18.588 -6.051 1.00 38.72 285 ARG B C 1
ATOM 5232 O O . ARG C 1 305 ? 17.008 -19.608 -6.689 1.00 38.01 285 ARG B O 1
ATOM 5234 N N . GLY C 1 306 ? 17.538 -18.059 -5.120 1.00 34.32 286 GLY B N 1
ATOM 5235 C CA . GLY C 1 306 ? 18.761 -18.644 -4.582 1.00 23.01 286 GLY B CA 1
ATOM 5236 C C . GLY C 1 306 ? 20.001 -18.601 -5.459 1.00 14.96 286 GLY B C 1
ATOM 5237 O O . GLY C 1 306 ? 21.031 -19.161 -5.068 1.00 9.57 286 GLY B O 1
ATOM 5238 N N . LEU C 1 307 ? 19.974 -17.893 -6.585 1.00 12.36 287 LEU B N 1
ATOM 5239 C CA . LEU C 1 307 ? 21.040 -17.946 -7.573 1.00 7.06 287 LEU B CA 1
ATOM 5240 C C . LEU C 1 307 ? 22.010 -16.784 -7.380 1.00 6.68 287 LEU B C 1
ATOM 5241 O O . LEU C 1 307 ? 21.593 -15.631 -7.321 1.00 7.84 287 LEU B O 1
ATOM 5246 N N . ALA C 1 308 ? 23.304 -17.083 -7.303 1.00 5.96 288 ALA B N 1
ATOM 5247 C CA . ALA C 1 308 ? 24.347 -16.059 -7.214 1.00 4.81 288 ALA B CA 1
ATOM 5248 C C . ALA C 1 308 ? 24.519 -15.377 -8.562 1.00 5.73 288 ALA B C 1
ATOM 5249 O O . ALA C 1 308 ? 25.094 -15.956 -9.485 1.00 6.47 288 ALA B O 1
ATOM 5251 N N . LEU C 1 309 ? 24.019 -14.150 -8.698 1.00 6.19 289 LEU B N 1
ATOM 5252 C CA . LEU C 1 309 ? 24.253 -13.323 -9.878 1.00 7.16 289 LEU B CA 1
ATOM 5253 C C . LEU C 1 309 ? 25.422 -12.376 -9.601 1.00 6.55 289 LEU B C 1
ATOM 5254 O O . LEU C 1 309 ? 25.832 -12.192 -8.455 1.00 6.59 289 LEU B O 1
ATOM 5259 N N . ASP C 1 310 ? 25.970 -11.758 -10.646 1.00 6.55 290 ASP B N 1
ATOM 5260 C CA . ASP C 1 310 ? 27.022 -10.768 -10.424 1.00 6.42 290 ASP B CA 1
ATOM 5261 C C . ASP C 1 310 ? 26.485 -9.354 -10.431 1.00 7.19 290 ASP B C 1
ATOM 5262 O O . ASP C 1 310 ? 27.260 -8.404 -10.568 1.00 6.68 290 ASP B O 1
ATOM 5267 N N . GLY C 1 311 ? 25.176 -9.203 -10.355 1.00 7.66 291 GLY B N 1
ATOM 5268 C CA . GLY C 1 311 ? 24.567 -7.906 -10.488 1.00 7.87 291 GLY B CA 1
ATOM 5269 C C . GLY C 1 311 ? 23.121 -8.013 -10.096 1.00 8.32 291 GLY B C 1
ATOM 5270 O O . GLY C 1 311 ? 22.699 -8.996 -9.491 1.00 7.33 291 GLY B O 1
ATOM 5271 N N . LYS C 1 312 ? 22.369 -6.973 -10.421 1.00 12.43 292 LYS B N 1
ATOM 5272 C CA . LYS C 1 312 ? 20.961 -6.963 -10.082 1.00 14.68 292 LYS B CA 1
ATOM 5273 C C . LYS C 1 312 ? 20.192 -7.708 -11.152 1.00 15.21 292 LYS B C 1
ATOM 5274 O O . LYS C 1 312 ? 20.507 -7.607 -12.345 1.00 14.01 292 LYS B O 1
ATOM 5280 N N . LEU C 1 313 ? 19.169 -8.448 -10.714 1.00 17.98 293 LEU B N 1
ATOM 5281 C CA . LEU C 1 313 ? 18.385 -9.255 -11.641 1.00 19.69 293 LEU B CA 1
ATOM 5282 C C . LEU C 1 313 ? 17.793 -8.384 -12.735 1.00 19.88 293 LEU B C 1
ATOM 5283 O O . LEU C 1 313 ? 17.763 -8.783 -13.906 1.00 19.76 293 LEU B O 1
ATOM 5288 N N . LYS C 1 314 ? 17.425 -7.155 -12.370 1.00 19.73 294 LYS B N 1
ATOM 5289 C CA . LYS C 1 314 ? 16.710 -6.223 -13.224 1.00 17.74 294 LYS B CA 1
ATOM 5290 C C . LYS C 1 314 ? 17.511 -5.796 -14.443 1.00 17.25 294 LYS B C 1
ATOM 5291 O O . LYS C 1 314 ? 16.936 -5.225 -15.371 1.00 17.18 294 LYS B O 1
ATOM 5297 N N . HIS C 1 315 ? 18.816 -6.022 -14.464 1.00 17.73 295 HIS B N 1
ATOM 5298 C CA . HIS C 1 315 ? 19.635 -5.543 -15.566 1.00 19.90 295 HIS B CA 1
ATOM 5299 C C . HIS C 1 315 ? 19.968 -6.660 -16.542 1.00 20.24 295 HIS B C 1
ATOM 5300 O O . HIS C 1 315 ? 20.472 -7.719 -16.148 1.00 21.34 295 HIS B O 1
ATOM 5307 N N . GLU C 1 316 ? 19.737 -6.391 -17.828 1.00 19.43 296 GLU B N 1
ATOM 5308 C CA . GLU C 1 316 ? 20.273 -7.253 -18.866 1.00 22.53 296 GLU B CA 1
ATOM 5309 C C . GLU C 1 316 ? 21.781 -7.294 -18.783 1.00 22.90 296 GLU B C 1
ATOM 5310 O O . GLU C 1 316 ? 22.420 -8.198 -19.333 1.00 26.15 296 GLU B O 1
ATOM 5316 N N . ASP C 1 317 ? 22.344 -6.328 -18.075 1.00 22.74 297 ASP B N 1
ATOM 5317 C CA . ASP C 1 317 ? 23.779 -6.176 -17.964 1.00 21.62 297 ASP B CA 1
ATOM 5318 C C . ASP C 1 317 ? 24.420 -7.398 -17.304 1.00 19.53 297 ASP B C 1
ATOM 5319 O O . ASP C 1 317 ? 25.481 -7.866 -17.737 1.00 16.00 297 ASP B O 1
ATOM 5324 N N . THR C 1 318 ? 23.755 -7.957 -16.296 1.00 17.96 298 THR B N 1
ATOM 5325 C CA . THR C 1 318 ? 24.352 -8.878 -15.341 1.00 14.72 298 THR B CA 1
ATOM 5326 C C . THR C 1 318 ? 24.301 -10.336 -15.796 1.00 15.48 298 THR B C 1
ATOM 5327 O O . THR C 1 318 ? 23.387 -10.758 -16.510 1.00 17.82 298 THR B O 1
ATOM 5331 N N . ASN C 1 319 ? 25.291 -11.112 -15.328 1.00 13.95 299 ASN B N 1
ATOM 5332 C CA . ASN C 1 319 ? 25.480 -12.533 -15.595 1.00 9.41 299 ASN B CA 1
ATOM 5333 C C . ASN C 1 319 ? 25.105 -13.393 -14.389 1.00 9.08 299 ASN B C 1
ATOM 5334 O O . ASN C 1 319 ? 24.695 -12.916 -13.331 1.00 10.18 299 ASN B O 1
ATOM 5339 N N . LEU C 1 320 ? 25.216 -14.699 -14.587 1.00 9.87 300 LEU B N 1
ATOM 5340 C CA . LEU C 1 320 ? 25.419 -15.635 -13.495 1.00 8.51 300 LEU B CA 1
ATOM 5341 C C . LEU C 1 320 ? 26.768 -15.339 -12.857 1.00 8.80 300 LEU B C 1
ATOM 5342 O O . LEU C 1 320 ? 27.760 -15.134 -13.564 1.00 10.16 300 LEU B O 1
ATOM 5347 N N . ALA C 1 321 ? 26.834 -15.341 -11.525 1.00 7.29 301 ALA B N 1
ATOM 5348 C CA . ALA C 1 321 ? 28.070 -14.890 -10.883 1.00 5.43 301 ALA B CA 1
ATOM 5349 C C . ALA C 1 321 ? 29.277 -15.624 -11.446 1.00 5.48 301 ALA B C 1
ATOM 5350 O O . ALA C 1 321 ? 29.132 -16.708 -12.000 1.00 10.42 301 ALA B O 1
ATOM 5352 N N . SER C 1 322 ? 30.466 -15.059 -11.339 1.00 4.53 302 SER B N 1
ATOM 5353 C CA . SER C 1 322 ? 31.673 -15.817 -11.641 1.00 2.97 302 SER B CA 1
ATOM 5354 C C . SER C 1 322 ? 32.122 -16.627 -10.419 1.00 2.28 302 SER B C 1
ATOM 5355 O O . SER C 1 322 ? 31.756 -16.325 -9.286 1.00 2.86 302 SER B O 1
ATOM 5358 N N . SER C 1 323 ? 32.903 -17.683 -10.656 1.00 2.31 303 SER B N 1
ATOM 5359 C CA . SER C 1 323 ? 33.431 -18.482 -9.550 1.00 2.03 303 SER B CA 1
ATOM 5360 C C . SER C 1 323 ? 34.397 -17.670 -8.703 1.00 2.43 303 SER B C 1
ATOM 5361 O O . SER C 1 323 ? 35.255 -16.959 -9.234 1.00 2.84 303 SER B O 1
ATOM 5364 N N . THR C 1 324 ? 34.300 -17.807 -7.380 1.00 2.52 304 THR B N 1
ATOM 5365 C CA . THR C 1 324 ? 35.304 -17.168 -6.537 1.00 3.38 304 THR B CA 1
ATOM 5366 C C . THR C 1 324 ? 36.607 -17.942 -6.650 1.00 4.97 304 THR B C 1
ATOM 5367 O O . THR C 1 324 ? 36.620 -19.174 -6.564 1.00 5.06 304 THR B O 1
ATOM 5371 N N . LEU C 1 325 ? 37.698 -17.216 -6.889 1.00 7.74 305 LEU B N 1
ATOM 5372 C CA . LEU C 1 325 ? 39.019 -17.806 -7.062 1.00 7.49 305 LEU B CA 1
ATOM 5373 C C . LEU C 1 325 ? 39.666 -17.948 -5.696 1.00 9.14 305 LEU B C 1
ATOM 5374 O O . LEU C 1 325 ? 39.866 -16.951 -4.996 1.00 10.17 305 LEU B O 1
ATOM 5379 N N . LEU C 1 326 ? 40.002 -19.172 -5.323 1.00 10.60 306 LEU B N 1
ATOM 5380 C CA . LEU C 1 326 ? 40.590 -19.412 -4.019 1.00 15.67 306 LEU B CA 1
ATOM 5381 C C . LEU C 1 326 ? 42.102 -19.533 -4.132 1.00 22.28 306 LEU B C 1
ATOM 5382 O O . LEU C 1 326 ? 42.641 -19.853 -5.192 1.00 25.24 306 LEU B O 1
ATOM 5387 N N . ARG C 1 327 ? 42.786 -19.262 -3.021 1.00 25.02 307 ARG B N 1
ATOM 5388 C CA . ARG C 1 327 ? 44.235 -19.370 -2.958 1.00 29.71 307 ARG B CA 1
ATOM 5389 C C . ARG C 1 327 ? 44.637 -20.146 -1.715 1.00 35.37 307 ARG B C 1
ATOM 5390 O O . ARG C 1 327 ? 43.894 -20.208 -0.729 1.00 35.18 307 ARG B O 1
ATOM 5398 N N . GLU C 1 328 ? 45.825 -20.754 -1.781 1.00 36.08 308 GLU B N 1
ATOM 5399 C CA . GLU C 1 328 ? 46.442 -21.283 -0.573 1.00 36.64 308 GLU B CA 1
ATOM 5400 C C . GLU C 1 328 ? 46.691 -20.145 0.410 1.00 37.34 308 GLU B C 1
ATOM 5401 O O . GLU C 1 328 ? 47.283 -19.115 0.054 1.00 33.45 308 GLU B O 1
ATOM 5407 N N . GLY C 1 329 ? 46.241 -20.346 1.654 1.00 36.49 309 GLY B N 1
ATOM 5408 C CA . GLY C 1 329 ? 46.358 -19.358 2.704 1.00 33.23 309 GLY B CA 1
ATOM 5409 C C . GLY C 1 329 ? 45.270 -18.318 2.706 1.00 32.57 309 GLY B C 1
ATOM 5410 O O . GLY C 1 329 ? 45.238 -17.482 3.621 1.00 31.64 309 GLY B O 1
ATOM 5411 N N . ALA C 1 330 ? 44.379 -18.348 1.717 1.00 32.53 310 ALA B N 1
ATOM 5412 C CA . ALA C 1 330 ? 43.339 -17.339 1.585 1.00 32.03 310 ALA B CA 1
ATOM 5413 C C . ALA C 1 330 ? 42.381 -17.377 2.771 1.00 28.35 310 ALA B C 1
ATOM 5414 O O . ALA C 1 330 ? 41.975 -18.452 3.223 1.00 30.23 310 ALA B O 1
ATOM 5416 N N . ASN C 1 331 ? 42.032 -16.189 3.284 1.00 25.23 311 ASN B N 1
ATOM 5417 C CA . ASN C 1 331 ? 40.983 -16.034 4.293 1.00 22.30 311 ASN B CA 1
ATOM 5418 C C . ASN C 1 331 ? 39.620 -16.218 3.628 1.00 22.71 311 ASN B C 1
ATOM 5419 O O . ASN C 1 331 ? 39.153 -15.325 2.910 1.00 19.73 311 ASN B O 1
ATOM 5424 N N . ARG C 1 332 ? 38.957 -17.349 3.925 1.00 22.32 312 ARG B N 1
ATOM 5425 C CA . ARG C 1 332 ? 37.819 -17.809 3.122 1.00 18.71 312 ARG B CA 1
ATOM 5426 C C . ARG C 1 332 ? 36.563 -16.991 3.374 1.00 17.07 312 ARG B C 1
ATOM 5427 O O . ARG C 1 332 ? 35.758 -16.797 2.455 1.00 15.99 312 ARG B O 1
ATOM 5435 N N . GLU C 1 333 ? 36.381 -16.509 4.604 1.00 18.17 313 GLU B N 1
ATOM 5436 C CA . GLU C 1 333 ? 35.111 -15.940 5.039 1.00 15.24 313 GLU B CA 1
ATOM 5437 C C . GLU C 1 333 ? 34.915 -14.500 4.589 1.00 13.21 313 GLU B C 1
ATOM 5438 O O . GLU C 1 333 ? 33.769 -14.065 4.438 1.00 12.29 313 GLU B O 1
ATOM 5444 N N . ILE C 1 334 ? 35.995 -13.768 4.326 1.00 13.32 314 ILE B N 1
ATOM 5445 C CA . ILE C 1 334 ? 35.905 -12.343 4.016 1.00 10.58 314 ILE B CA 1
ATOM 5446 C C . ILE C 1 334 ? 35.568 -12.172 2.539 1.00 7.79 314 ILE B C 1
ATOM 5447 O O . ILE C 1 334 ? 35.550 -11.054 2.015 1.00 5.07 314 ILE B O 1
ATOM 5452 N N . LEU C 1 335 ? 35.313 -13.293 1.864 1.00 7.95 315 LEU B N 1
ATOM 5453 C CA . LEU C 1 335 ? 34.799 -13.313 0.503 1.00 7.48 315 LEU B CA 1
ATOM 5454 C C . LEU C 1 335 ? 33.274 -13.309 0.424 1.00 6.21 315 LEU B C 1
ATOM 5455 O O . LEU C 1 335 ? 32.742 -13.166 -0.684 1.00 4.02 315 LEU B O 1
ATOM 5460 N N . GLY C 1 336 ? 32.578 -13.512 1.555 1.00 6.09 316 GLY B N 1
ATOM 5461 C CA . GLY C 1 336 ? 31.139 -13.390 1.701 1.00 4.06 316 GLY B CA 1
ATOM 5462 C C . GLY C 1 336 ? 30.320 -14.557 1.197 1.00 4.31 316 GLY B C 1
ATOM 5463 O O . GLY C 1 336 ? 29.590 -15.198 1.959 1.00 5.22 316 GLY B O 1
ATOM 5464 N N . ILE C 1 337 ? 30.417 -14.823 -0.098 1.00 3.52 317 ILE B N 1
ATOM 5465 C CA . ILE C 1 337 ? 29.778 -15.955 -0.747 1.00 3.55 317 ILE B CA 1
ATOM 5466 C C . ILE C 1 337 ? 30.864 -16.663 -1.527 1.00 3.66 317 ILE B C 1
ATOM 5467 O O . ILE C 1 337 ? 31.624 -16.008 -2.247 1.00 4.08 317 ILE B O 1
ATOM 5472 N N . ILE C 1 338 ? 30.976 -17.975 -1.357 1.00 3.26 318 ILE B N 1
ATOM 5473 C CA . ILE C 1 338 ? 31.858 -18.791 -2.188 1.00 3.87 318 ILE B CA 1
ATOM 5474 C C . ILE C 1 338 ? 31.028 -19.387 -3.323 1.00 3.75 318 ILE B C 1
ATOM 5475 O O . ILE C 1 338 ? 30.109 -20.179 -3.082 1.00 3.90 318 ILE B O 1
ATOM 5480 N N . VAL C 1 339 ? 31.335 -18.997 -4.560 1.00 3.38 319 VAL B N 1
ATOM 5481 C CA . VAL C 1 339 ? 30.601 -19.431 -5.745 1.00 2.96 319 VAL B CA 1
ATOM 5482 C C . VAL C 1 339 ? 31.485 -20.372 -6.554 1.00 2.49 319 VAL B C 1
ATOM 5483 O O . VAL C 1 339 ? 32.674 -20.098 -6.754 1.00 2.18 319 VAL B O 1
ATOM 5487 N N . SER C 1 340 ? 30.908 -21.502 -6.974 1.00 2.84 320 SER B N 1
ATOM 5488 C CA . SER C 1 340 ? 31.584 -22.552 -7.730 1.00 2.64 320 SER B CA 1
ATOM 5489 C C . SER C 1 340 ? 30.547 -23.337 -8.526 1.00 2.36 320 SER B C 1
ATOM 5490 O O . SER C 1 340 ? 29.393 -23.439 -8.112 1.00 2.33 320 SER B O 1
ATOM 5493 N N . TYR C 1 341 ? 30.980 -23.921 -9.648 1.00 2.15 321 TYR B N 1
ATOM 5494 C CA . TYR C 1 341 ? 30.111 -24.672 -10.552 1.00 2.39 321 TYR B CA 1
ATOM 5495 C C . TYR C 1 341 ? 30.679 -26.058 -10.852 1.00 2.26 321 TYR B C 1
ATOM 5496 O O . TYR C 1 341 ? 31.898 -26.250 -10.924 1.00 2.60 321 TYR B O 1
ATOM 5505 N N . LYS C 1 342 ? 29.774 -27.021 -11.042 1.00 2.56 322 LYS B N 1
ATOM 5506 C CA . LYS C 1 342 ? 30.123 -28.372 -11.475 1.00 3.19 322 LYS B CA 1
ATOM 5507 C C . LYS C 1 342 ? 29.163 -28.837 -12.574 1.00 2.68 322 LYS B C 1
ATOM 5508 O O . LYS C 1 342 ? 27.983 -28.477 -12.591 1.00 2.42 322 LYS B O 1
ATOM 5514 N N . VAL C 1 343 ? 29.689 -29.642 -13.491 1.00 3.16 323 VAL B N 1
ATOM 5515 C CA . VAL C 1 343 ? 28.899 -30.403 -14.464 1.00 3.03 323 VAL B CA 1
ATOM 5516 C C . VAL C 1 343 ? 28.614 -31.788 -13.893 1.00 3.20 323 VAL B C 1
ATOM 5517 O O . VAL C 1 343 ? 29.529 -32.451 -13.407 1.00 3.60 323 VAL B O 1
ATOM 5521 N N . LYS C 1 344 ? 27.365 -32.250 -13.956 1.00 3.35 324 LYS B N 1
ATOM 5522 C CA . LYS C 1 344 ? 27.050 -33.618 -13.561 1.00 3.32 324 LYS B CA 1
ATOM 5523 C C . LYS C 1 344 ? 26.521 -34.395 -14.753 1.00 3.82 324 LYS B C 1
ATOM 5524 O O . LYS C 1 344 ? 25.635 -33.915 -15.470 1.00 3.97 324 LYS B O 1
ATOM 5530 N N . VAL C 1 345 ? 27.056 -35.600 -14.938 1.00 3.06 325 VAL B N 1
ATOM 5531 C CA . VAL C 1 345 ? 26.675 -36.522 -15.999 1.00 2.83 325 VAL B CA 1
ATOM 5532 C C . VAL C 1 345 ? 26.081 -37.753 -15.321 1.00 3.25 325 VAL B C 1
ATOM 5533 O O . VAL C 1 345 ? 26.789 -38.500 -14.633 1.00 2.93 325 VAL B O 1
ATOM 5537 N N . LYS C 1 346 ? 24.787 -37.974 -15.512 1.00 3.88 326 LYS B N 1
ATOM 5538 C CA . LYS C 1 346 ? 24.106 -39.081 -14.866 1.00 4.55 326 LYS B CA 1
ATOM 5539 C C . LYS C 1 346 ? 23.625 -40.048 -15.934 1.00 5.52 326 LYS B C 1
ATOM 5540 O O . LYS C 1 346 ? 22.985 -39.640 -16.912 1.00 6.15 326 LYS B O 1
ATOM 5546 N N . LEU C 1 347 ? 23.972 -41.319 -15.751 1.00 4.80 327 LEU B N 1
ATOM 5547 C CA . LEU C 1 347 ? 23.327 -42.424 -16.438 1.00 6.53 327 LEU B CA 1
ATOM 5548 C C . LEU C 1 347 ? 22.222 -42.956 -15.534 1.00 9.08 327 LEU B C 1
ATOM 5549 O O . LEU C 1 347 ? 22.448 -43.170 -14.333 1.00 9.20 327 LEU B O 1
ATOM 5554 N N . VAL C 1 348 ? 21.014 -43.109 -16.088 1.00 10.49 328 VAL B N 1
ATOM 5555 C CA . VAL C 1 348 ? 19.926 -43.779 -15.387 1.00 10.80 328 VAL B CA 1
ATOM 5556 C C . VAL C 1 348 ? 19.732 -45.150 -16.006 1.00 9.90 328 VAL B C 1
ATOM 5557 O O . VAL C 1 348 ? 19.530 -45.275 -17.216 1.00 8.27 328 VAL B O 1
ATOM 5561 N N . VAL C 1 349 ? 19.763 -46.166 -15.161 1.00 12.54 329 VAL B N 1
ATOM 5562 C CA . VAL C 1 349 ? 19.921 -47.564 -15.521 1.00 13.84 329 VAL B CA 1
ATOM 5563 C C . VAL C 1 349 ? 18.651 -48.296 -15.122 1.00 18.32 329 VAL B C 1
ATOM 5564 O O . VAL C 1 349 ? 17.982 -47.932 -14.151 1.00 22.44 329 VAL B O 1
ATOM 5568 N N . SER C 1 350 ? 18.303 -49.309 -15.910 1.00 21.70 330 SER B N 1
ATOM 5569 C CA . SER C 1 350 ? 17.220 -50.249 -15.637 1.00 30.76 330 SER B CA 1
ATOM 5570 C C . SER C 1 350 ? 17.273 -51.311 -16.726 1.00 31.24 330 SER B C 1
ATOM 5571 O O . SER C 1 350 ? 18.032 -51.204 -17.695 1.00 25.10 330 SER B O 1
ATOM 5574 N N . ARG C 1 351 ? 16.471 -52.355 -16.534 1.00 43.29 331 ARG B N 1
ATOM 5575 C CA . ARG C 1 351 ? 16.299 -53.421 -17.514 1.00 41.13 331 ARG B CA 1
ATOM 5576 C C . ARG C 1 351 ? 14.823 -53.787 -17.521 1.00 43.33 331 ARG B C 1
ATOM 5577 O O . ARG C 1 351 ? 14.328 -54.359 -16.546 1.00 49.38 331 ARG B O 1
ATOM 5585 N N . GLY C 1 352 ? 14.125 -53.437 -18.599 1.00 45.21 332 GLY B N 1
ATOM 5586 C CA . GLY C 1 352 ? 12.782 -53.928 -18.870 1.00 50.57 332 GLY B CA 1
ATOM 5587 C C . GLY C 1 352 ? 11.801 -53.958 -17.711 1.00 54.06 332 GLY B C 1
ATOM 5588 O O . GLY C 1 352 ? 11.811 -53.067 -16.853 1.00 56.54 332 GLY B O 1
ATOM 5589 N N . GLY C 1 353 ? 10.957 -54.992 -17.678 1.00 51.59 333 GLY B N 1
ATOM 5590 C CA . GLY C 1 353 ? 9.991 -55.186 -16.605 1.00 52.94 333 GLY B CA 1
ATOM 5591 C C . GLY C 1 353 ? 10.287 -56.371 -15.694 1.00 49.80 333 GLY B C 1
ATOM 5592 O O . GLY C 1 353 ? 9.404 -57.167 -15.358 1.00 44.07 333 GLY B O 1
ATOM 5593 N N . ALA C 1 359 ? 12.393 -49.770 -9.027 1.00 58.00 339 ALA B N 1
ATOM 5594 C CA . ALA C 1 359 ? 13.602 -49.601 -8.222 1.00 58.79 339 ALA B CA 1
ATOM 5595 C C . ALA C 1 359 ? 14.874 -49.657 -9.088 1.00 55.96 339 ALA B C 1
ATOM 5596 O O . ALA C 1 359 ? 15.511 -50.702 -9.209 1.00 51.24 339 ALA B O 1
ATOM 5598 N N . SER C 1 360 ? 15.244 -48.512 -9.668 1.00 55.96 340 SER B N 1
ATOM 5599 C CA . SER C 1 360 ? 16.294 -48.421 -10.675 1.00 46.68 340 SER B CA 1
ATOM 5600 C C . SER C 1 360 ? 17.441 -47.538 -10.184 1.00 46.39 340 SER B C 1
ATOM 5601 O O . SER C 1 360 ? 17.219 -46.543 -9.482 1.00 47.69 340 SER B O 1
ATOM 5604 N N . SER C 1 361 ? 18.671 -47.887 -10.590 1.00 38.51 341 SER B N 1
ATOM 5605 C CA . SER C 1 361 ? 19.898 -47.294 -10.059 1.00 31.80 341 SER B CA 1
ATOM 5606 C C . SER C 1 361 ? 20.564 -46.358 -11.063 1.00 25.12 341 SER B C 1
ATOM 5607 O O . SER C 1 361 ? 20.409 -46.518 -12.273 1.00 25.30 341 SER B O 1
ATOM 5610 N N . ASP C 1 362 ? 21.335 -45.390 -10.558 1.00 22.89 342 ASP B N 1
ATOM 5611 C CA . ASP C 1 362 ? 21.964 -44.381 -11.404 1.00 17.86 342 ASP B CA 1
ATOM 5612 C C . ASP C 1 362 ? 23.458 -44.274 -11.118 1.00 13.45 342 ASP B C 1
ATOM 5613 O O . ASP C 1 362 ? 23.884 -44.278 -9.957 1.00 14.32 342 ASP B O 1
ATOM 5618 N N . VAL C 1 363 ? 24.239 -44.155 -12.190 1.00 8.61 343 VAL B N 1
ATOM 5619 C CA . VAL C 1 363 ? 25.694 -44.016 -12.140 1.00 6.75 343 VAL B CA 1
ATOM 5620 C C . VAL C 1 363 ? 26.059 -42.614 -12.646 1.00 4.73 343 VAL B C 1
ATOM 5621 O O . VAL C 1 363 ? 25.730 -42.256 -13.784 1.00 4.73 343 VAL B O 1
ATOM 5625 N N . ALA C 1 364 ? 26.742 -41.816 -11.819 1.00 3.29 344 ALA B N 1
ATOM 5626 C CA . ALA C 1 364 ? 27.041 -40.438 -12.198 1.00 2.77 344 ALA B CA 1
ATOM 5627 C C . ALA C 1 364 ? 28.420 -40.040 -11.711 1.00 3.37 344 ALA B C 1
ATOM 5628 O O . ALA C 1 364 ? 28.957 -40.611 -10.753 1.00 3.22 344 ALA B O 1
ATOM 5630 N N . VAL C 1 365 ? 28.978 -39.033 -12.397 1.00 2.69 345 VAL B N 1
ATOM 5631 C CA . VAL C 1 365 ? 30.251 -38.399 -12.076 1.00 2.39 345 VAL B CA 1
ATOM 5632 C C . VAL C 1 365 ? 30.039 -36.893 -12.126 1.00 2.28 345 VAL B C 1
ATOM 5633 O O . VAL C 1 365 ? 29.098 -36.398 -12.739 1.00 3.17 345 VAL B O 1
ATOM 5637 N N . GLU C 1 366 ? 30.933 -36.154 -11.495 1.00 2.42 346 GLU B N 1
ATOM 5638 C CA . GLU C 1 366 ? 30.842 -34.704 -11.506 1.00 2.75 346 GLU B CA 1
ATOM 5639 C C . GLU C 1 366 ? 32.190 -34.108 -11.849 1.00 2.49 346 GLU B C 1
ATOM 5640 O O . GLU C 1 366 ? 33.236 -34.672 -11.518 1.00 2.85 346 GLU B O 1
ATOM 5646 N N . LEU C 1 367 ? 32.155 -32.984 -12.558 1.00 2.92 347 LEU B N 1
ATOM 5647 C CA . LEU C 1 367 ? 33.365 -32.312 -13.009 1.00 3.56 347 LEU B CA 1
ATOM 5648 C C . LEU C 1 367 ? 33.303 -30.814 -12.736 1.00 4.77 347 LEU B C 1
ATOM 5649 O O . LEU C 1 367 ? 32.413 -30.123 -13.258 1.00 3.76 347 LEU B O 1
ATOM 5654 N N . PRO C 1 368 ? 34.222 -30.266 -11.963 1.00 7.77 348 PRO B N 1
ATOM 5655 C CA . PRO C 1 368 ? 34.250 -28.816 -11.772 1.00 4.09 348 PRO B CA 1
ATOM 5656 C C . PRO C 1 368 ? 34.784 -28.053 -12.979 1.00 2.08 348 PRO B C 1
ATOM 5657 O O . PRO C 1 368 ? 35.570 -28.557 -13.774 1.00 2.15 348 PRO B O 1
ATOM 5661 N N . PHE C 1 369 ? 34.352 -26.806 -13.104 1.00 1.65 349 PHE B N 1
ATOM 5662 C CA . PHE C 1 369 ? 34.970 -25.872 -14.034 1.00 1.36 349 PHE B CA 1
ATOM 5663 C C . PHE C 1 369 ? 34.887 -24.481 -13.422 1.00 1.57 349 PHE B C 1
ATOM 5664 O O . PHE C 1 369 ? 34.194 -24.264 -12.422 1.00 1.16 349 PHE B O 1
ATOM 5672 N N . THR C 1 370 ? 35.635 -23.541 -14.017 1.00 1.62 350 THR B N 1
ATOM 5673 C CA . THR C 1 370 ? 35.686 -22.154 -13.556 1.00 1.55 350 THR B CA 1
ATOM 5674 C C . THR C 1 370 ? 34.926 -21.267 -14.534 1.00 2.26 350 THR B C 1
ATOM 5675 O O . THR C 1 370 ? 35.381 -21.062 -15.661 1.00 2.99 350 THR B O 1
ATOM 5679 N N . LEU C 1 371 ? 33.793 -20.713 -14.098 1.00 1.88 351 LEU B N 1
ATOM 5680 C CA . LEU C 1 371 ? 33.044 -19.760 -14.904 1.00 1.92 351 LEU B CA 1
ATOM 5681 C C . LEU C 1 371 ? 33.579 -18.370 -14.616 1.00 2.46 351 LEU B C 1
ATOM 5682 O O . LEU C 1 371 ? 33.620 -17.946 -13.462 1.00 2.58 351 LEU B O 1
ATOM 5687 N N . MET C 1 372 ? 34.012 -17.687 -15.665 1.00 3.44 352 MET B N 1
ATOM 5688 C CA . MET C 1 372 ? 34.651 -16.387 -15.602 1.00 3.21 352 MET B CA 1
ATOM 5689 C C . MET C 1 372 ? 33.931 -15.435 -16.545 1.00 4.52 352 MET B C 1
ATOM 5690 O O . MET C 1 372 ? 33.012 -15.819 -17.275 1.00 4.73 352 MET B O 1
ATOM 5695 N N . HIS C 1 373 ? 34.340 -14.182 -16.497 1.00 4.99 353 HIS B N 1
ATOM 5696 C CA . HIS C 1 373 ? 33.840 -13.058 -17.279 1.00 5.53 353 HIS B CA 1
ATOM 5697 C C . HIS C 1 373 ? 34.690 -12.890 -18.528 1.00 6.38 353 HIS B C 1
ATOM 5698 O O . HIS C 1 373 ? 35.918 -12.915 -18.434 1.00 7.43 353 HIS B O 1
ATOM 5705 N N . PRO C 1 374 ? 34.103 -12.754 -19.707 1.00 6.93 354 PRO B N 1
ATOM 5706 C CA . PRO C 1 374 ? 34.924 -12.534 -20.897 1.00 9.45 354 PRO B CA 1
ATOM 5707 C C . PRO C 1 374 ? 35.590 -11.176 -20.818 1.00 13.33 354 PRO B C 1
ATOM 5708 O O . PRO C 1 374 ? 35.058 -10.249 -20.208 1.00 12.29 354 PRO B O 1
ATOM 5712 N N . LYS C 1 375 ? 36.799 -11.067 -21.417 1.00 17.45 355 LYS B N 1
ATOM 5713 C CA . LYS C 1 375 ? 37.340 -9.718 -21.535 1.00 20.43 355 LYS B CA 1
ATOM 5714 C C . LYS C 1 375 ? 36.672 -8.983 -22.701 1.00 29.07 355 LYS B C 1
ATOM 5715 O O . LYS C 1 375 ? 36.426 -9.580 -23.757 1.00 26.26 355 LYS B O 1
ATOM 5721 N N . PRO C 1 376 ? 36.336 -7.689 -22.520 1.00 35.80 356 PRO B N 1
ATOM 5722 C CA . PRO C 1 376 ? 35.658 -6.928 -23.587 1.00 39.54 356 PRO B CA 1
ATOM 5723 C C . PRO C 1 376 ? 36.476 -6.637 -24.841 1.00 41.70 356 PRO B C 1
ATOM 5724 O O . PRO C 1 376 ? 36.027 -6.914 -25.961 1.00 39.52 356 PRO B O 1
ATOM 5728 N N . LYS C 1 377 ? 37.672 -6.068 -24.673 1.00 47.39 357 LYS B N 1
ATOM 5729 C CA . LYS C 1 377 ? 38.399 -5.482 -25.796 1.00 56.10 357 LYS B CA 1
ATOM 5730 C C . LYS C 1 377 ? 39.862 -5.910 -25.812 1.00 60.23 357 LYS B C 1
ATOM 5731 O O . LYS C 1 377 ? 40.593 -5.728 -24.829 1.00 53.80 357 LYS B O 1
ATOM 5737 N N . GLU C 1 378 ? 40.250 -6.528 -26.931 1.00 60.74 358 GLU B N 1
ATOM 5738 C CA . GLU C 1 378 ? 41.612 -6.545 -27.443 1.00 62.63 358 GLU B CA 1
ATOM 5739 C C . GLU C 1 378 ? 41.567 -6.342 -28.961 1.00 66.37 358 GLU B C 1
ATOM 5740 O O . GLU C 1 378 ? 42.592 -6.502 -29.639 1.00 64.88 358 GLU B O 1
ATOM 5746 N N . GLU C 1 379 ? 40.409 -5.997 -29.519 1.00 61.51 359 GLU B N 1
ATOM 5747 C CA . GLU C 1 379 ? 40.305 -5.741 -30.950 1.00 64.77 359 GLU B CA 1
ATOM 5748 C C . GLU C 1 379 ? 40.745 -4.320 -31.288 1.00 66.38 359 GLU B C 1
ATOM 5749 O O . GLU C 1 379 ? 41.906 -4.083 -31.644 1.00 64.76 359 GLU B O 1
ATOM 5755 N N . ASP C 1 403 ? 39.916 16.134 -31.521 1.00 49.84 383 ASP B N 1
ATOM 5756 C CA . ASP C 1 403 ? 40.309 14.768 -31.847 1.00 60.38 383 ASP B CA 1
ATOM 5757 C C . ASP C 1 403 ? 39.821 13.790 -30.776 1.00 69.13 383 ASP B C 1
ATOM 5758 O O . ASP C 1 403 ? 40.473 12.776 -30.493 1.00 71.40 383 ASP B O 1
ATOM 5763 N N . ASP C 1 404 ? 38.665 14.081 -30.179 1.00 67.07 384 ASP B N 1
ATOM 5764 C CA . ASP C 1 404 ? 38.176 13.271 -29.069 1.00 68.21 384 ASP B CA 1
ATOM 5765 C C . ASP C 1 404 ? 37.037 12.343 -29.479 1.00 67.79 384 ASP B C 1
ATOM 5766 O O . ASP C 1 404 ? 37.143 11.124 -29.304 1.00 72.80 384 ASP B O 1
ATOM 5771 N N . ASP C 1 405 ? 35.960 12.899 -30.040 1.00 62.82 385 ASP B N 1
ATOM 5772 C CA . ASP C 1 405 ? 34.743 12.136 -30.339 1.00 64.76 385 ASP B CA 1
ATOM 5773 C C . ASP C 1 405 ? 34.294 11.330 -29.117 1.00 60.26 385 ASP B C 1
ATOM 5774 O O . ASP C 1 405 ? 33.868 10.177 -29.219 1.00 59.51 385 ASP B O 1
ATOM 5779 N N . ILE C 1 406 ? 34.423 11.946 -27.945 1.00 56.56 386 ILE B N 1
ATOM 5780 C CA . ILE C 1 406 ? 33.901 11.394 -26.698 1.00 51.34 386 ILE B CA 1
ATOM 5781 C C . ILE C 1 406 ? 32.426 11.765 -26.615 1.00 50.82 386 ILE B C 1
ATOM 5782 O O . ILE C 1 406 ? 32.064 12.941 -26.718 1.00 56.19 386 ILE B O 1
ATOM 5787 N N . VAL C 1 407 ? 31.567 10.772 -26.471 1.00 47.58 387 VAL B N 1
ATOM 5788 C CA . VAL C 1 407 ? 30.133 11.012 -26.463 1.00 47.03 387 VAL B CA 1
ATOM 5789 C C . VAL C 1 407 ? 29.509 10.328 -25.253 1.00 42.91 387 VAL B C 1
ATOM 5790 O O . VAL C 1 407 ? 29.896 9.214 -24.885 1.00 38.92 387 VAL B O 1
ATOM 5794 N N . PHE C 1 408 ? 28.545 11.010 -24.630 1.00 43.54 388 PHE B N 1
ATOM 5795 C CA . PHE C 1 408 ? 28.053 10.608 -23.317 1.00 42.12 388 PHE B CA 1
ATOM 5796 C C . PHE C 1 408 ? 26.985 9.539 -23.409 1.00 39.80 388 PHE B C 1
ATOM 5797 O O . PHE C 1 408 ? 26.074 9.604 -24.242 1.00 41.48 388 PHE B O 1
ATOM 5805 N N . GLU C 1 409 ? 27.097 8.561 -22.528 1.00 36.63 389 GLU B N 1
ATOM 5806 C CA . GLU C 1 409 ? 25.992 7.678 -22.215 1.00 37.86 389 GLU B CA 1
ATOM 5807 C C . GLU C 1 409 ? 25.463 8.038 -20.840 1.00 33.08 389 GLU B C 1
ATOM 5808 O O . GLU C 1 409 ? 26.233 8.370 -19.935 1.00 31.82 389 GLU B O 1
ATOM 5814 N N . ASP C 1 410 ? 24.153 7.967 -20.684 1.00 32.05 390 ASP B N 1
ATOM 5815 C CA . ASP C 1 410 ? 23.589 8.089 -19.356 1.00 33.50 390 ASP B CA 1
ATOM 5816 C C . ASP C 1 410 ? 23.959 6.854 -18.549 1.00 35.39 390 ASP B C 1
ATOM 5817 O O . ASP C 1 410 ? 23.499 5.749 -18.859 1.00 37.70 390 ASP B O 1
ATOM 5822 N N . PHE C 1 411 ? 24.765 7.043 -17.498 1.00 33.41 391 PHE B N 1
ATOM 5823 C CA . PHE C 1 411 ? 25.153 5.920 -16.655 1.00 29.46 391 PHE B CA 1
ATOM 5824 C C . PHE C 1 411 ? 23.865 5.404 -16.036 1.00 30.96 391 PHE B C 1
ATOM 5825 O O . PHE C 1 411 ? 23.223 6.059 -15.200 1.00 28.35 391 PHE B O 1
ATOM 5833 N N . ALA C 1 412 ? 23.455 4.254 -16.545 1.00 30.05 392 ALA B N 1
ATOM 5834 C CA . ALA C 1 412 ? 22.372 3.437 -16.041 1.00 29.73 392 ALA B CA 1
ATOM 5835 C C . ALA C 1 412 ? 22.481 2.113 -16.766 1.00 31.26 392 ALA B C 1
ATOM 5836 O O . ALA C 1 412 ? 22.811 2.074 -17.959 1.00 29.01 392 ALA B O 1
ATOM 5838 N N . ARG C 1 413 ? 22.275 1.041 -16.026 1.00 31.87 393 ARG B N 1
ATOM 5839 C CA . ARG C 1 413 ? 22.206 -0.271 -16.632 1.00 32.33 393 ARG B CA 1
ATOM 5840 C C . ARG C 1 413 ? 20.794 -0.456 -17.200 1.00 29.60 393 ARG B C 1
ATOM 5841 O O . ARG C 1 413 ? 19.835 0.152 -16.711 1.00 24.65 393 ARG B O 1
ATOM 5849 N N . GLN C 1 414 ? 20.678 -1.245 -18.278 1.00 29.63 394 GLN B N 1
ATOM 5850 C CA . GLN C 1 414 ? 19.494 -1.160 -19.150 1.00 31.35 394 GLN B CA 1
ATOM 5851 C C . GLN C 1 414 ? 18.265 -1.975 -18.693 1.00 26.38 394 GLN B C 1
ATOM 5852 O O . GLN C 1 414 ? 18.357 -3.127 -18.303 1.00 24.25 394 GLN B O 1
ATOM 5858 N N . ASP D 2 3 ? 41.376 1.559 8.641 1.00 50.14 212 ASP F N 1
ATOM 5859 C CA . ASP D 2 3 ? 40.109 2.279 8.801 1.00 50.63 212 ASP F CA 1
ATOM 5860 C C . ASP D 2 3 ? 40.059 3.592 7.989 1.00 53.64 212 ASP F C 1
ATOM 5861 O O . ASP D 2 3 ? 39.999 4.677 8.561 1.00 57.67 212 ASP F O 1
ATOM 5866 N N . ASP D 2 4 ? 40.061 3.501 6.658 1.00 49.05 213 ASP F N 1
ATOM 5867 C CA . ASP D 2 4 ? 40.192 4.689 5.804 1.00 49.44 213 ASP F CA 1
ATOM 5868 C C . ASP D 2 4 ? 38.822 5.302 5.477 1.00 45.71 213 ASP F C 1
ATOM 5869 O O . ASP D 2 4 ? 38.393 5.356 4.321 1.00 40.24 213 ASP F O 1
ATOM 5874 N N . GLY D 2 5 ? 38.147 5.800 6.524 1.00 46.14 214 GLY F N 1
ATOM 5875 C CA . GLY D 2 5 ? 36.770 6.273 6.440 1.00 41.21 214 GLY F CA 1
ATOM 5876 C C . GLY D 2 5 ? 35.782 5.118 6.403 1.00 42.19 214 GLY F C 1
ATOM 5877 O O . GLY D 2 5 ? 36.111 4.065 5.849 1.00 45.29 214 GLY F O 1
ATOM 5878 N N . VAL D 2 6 ? 34.576 5.301 6.952 1.00 42.24 215 VAL F N 1
ATOM 5879 C CA . VAL D 2 6 ? 33.601 4.213 7.134 1.00 38.34 215 VAL F CA 1
ATOM 5880 C C . VAL D 2 6 ? 32.177 4.775 7.232 1.00 39.34 215 VAL F C 1
ATOM 5881 O O . VAL D 2 6 ? 31.964 5.938 7.603 1.00 38.77 215 VAL F O 1
ATOM 5885 N N . SER D 2 7 ? 31.205 3.947 6.837 1.00 37.68 216 SER F N 1
ATOM 5886 C CA . SER D 2 7 ? 29.748 4.194 6.946 1.00 37.01 216 SER F CA 1
ATOM 5887 C C . SER D 2 7 ? 29.102 5.013 5.806 1.00 50.18 216 SER F C 1
ATOM 5888 O O . SER D 2 7 ? 27.955 4.744 5.385 1.00 41.02 216 SER F O 1
ATOM 5891 N N . ASP D 2 12 ? 21.199 3.871 -6.533 1.00 38.38 221 ASP F N 1
ATOM 5892 C CA . ASP D 2 12 ? 21.283 3.595 -7.963 1.00 47.70 221 ASP F CA 1
ATOM 5893 C C . ASP D 2 12 ? 20.224 2.562 -8.421 1.00 58.91 221 ASP F C 1
ATOM 5894 O O . ASP D 2 12 ? 19.239 2.311 -7.706 1.00 58.98 221 ASP F O 1
ATOM 5899 N N . CYS D 2 13 ? 20.464 1.959 -9.597 1.00 59.75 222 CYS F N 1
ATOM 5900 C CA . CYS D 2 13 ? 19.729 0.793 -10.111 1.00 56.37 222 CYS F CA 1
ATOM 5901 C C . CYS D 2 13 ? 18.232 1.083 -10.320 1.00 57.90 222 CYS F C 1
ATOM 5902 O O . CYS D 2 13 ? 17.363 0.564 -9.617 1.00 64.16 222 CYS F O 1
ATOM 5905 N N . LEU D 2 14 ? 17.947 1.959 -11.292 1.00 55.70 223 LEU F N 1
ATOM 5906 C CA . LEU D 2 14 ? 16.585 2.454 -11.539 1.00 65.27 223 LEU F CA 1
ATOM 5907 C C . LEU D 2 14 ? 15.787 1.543 -12.479 1.00 65.87 223 LEU F C 1
ATOM 5908 O O . LEU D 2 14 ? 16.257 1.216 -13.575 1.00 66.27 223 LEU F O 1
ATOM 5913 N N . ASP D 2 15 ? 14.560 1.153 -12.061 1.00 63.10 224 ASP F N 1
ATOM 5914 C CA . ASP D 2 15 ? 13.668 0.337 -12.900 1.00 61.71 224 ASP F CA 1
ATOM 5915 C C . ASP D 2 15 ? 12.209 0.793 -12.949 1.00 57.74 224 ASP F C 1
ATOM 5916 O O . ASP D 2 15 ? 11.436 0.225 -13.733 1.00 54.48 224 ASP F O 1
ATOM 5921 N N . GLN D 2 16 ? 11.806 1.772 -12.147 1.00 57.86 225 GLN F N 1
ATOM 5922 C CA . GLN D 2 16 ? 10.409 2.215 -12.111 1.00 58.25 225 GLN F CA 1
ATOM 5923 C C . GLN D 2 16 ? 9.442 1.054 -11.913 1.00 61.16 225 GLN F C 1
ATOM 5924 O O . GLN D 2 16 ? 9.242 0.583 -10.794 1.00 68.16 225 GLN F O 1
#

Secondary structure (DSSP, 8-state):
--EEEEEEE-TTS--EEEES-SEEEEETTEEPPEEEEEE--TTSSTT-EEEEEEEEEEEESS-SS-TTT--EEEEEEEEEEETTTT-S---PPP-HHHHHHHHHH-SSEEEEEE-PPTTPPPPEEE---SSS----EEEEEEEEEEEES-TTSPP-TTT-EEEEEEEEE------SPPPEEEEEE--TTT---EEEEEE--TT--BTT--EEEEEEEEE-SS--B--EEEEEEEEEEE-SSS-EEEEEEEEEEEE---BPTTEEEEEEEEE---SGGGTTSTT-SBSS-SSSTT--BPPPPP--TT--STTS-EEEEEEEEEEEE--------EEEEEEEE--BPPPP------EEEEESS--/--EEEEEEE-SSSSEEEEES-SEEEEETTEEPPEEEEEEE-TTSS-TTEEEEEEEEEEEESSSSS-STT--EEEEEEEEEEETTTT--TTS----HHHHHHHHSS-TTEEEEEE-PPTTPPPPEEE---SS-S---EEEEEEEEEEEESSSSSPP-TTTEEEEEEEEEEE-----SSPPEEEEEEE-TT---EEEEEEEES-SEEETT--EEEEEEEEE-SS-EEEEEEEEEEEEEEE-SSS-EEEEEEEEEEEE---B-TTEEEEEEEEE---STGGGG-SS-EESS-TT-TT--BPPPPPP-TT--SGGGSEEEEEEEEEEEEEE------EEEEEEEEEEEPPP-------EEEEES---/-----------S---/--S-------

InterPro domains:
  IPR000698 Arrestin [PR00309] (24-46)
  IPR000698 Arrestin [PR00309] (61-79)
  IPR000698 Arrestin [PR00309] (155-172)
  IPR000698 Arrestin [PR00309] (280-298)
  IPR000698 Arrestin [PR00309] (383-397)
  IPR000698 Arrestin [PTHR11792] (7-407)
  IPR011021 Arrestin-like, N-terminal [PF00339] (19-173)
  IPR011022 Arrestin-like, C-terminal domain [PF02752] (193-355)
  IPR011022 Arrestin-like, C-terminal domain [SM01017] (193-356)
  IPR014752 Arrestin-like, C-terminal domain superfamily [G3DSA:2.60.40.640] (180-386)
  IPR014753 Arrestin, N-terminal [G3DSA:2.60.40.840] (2-176)
  IPR014756 Immunoglobulin E-set [SSF81296] (6-175)
  IPR014756 Immunoglobulin E-set [SSF81296] (177-393)
  IPR017864 Arrestin, conserved site [PS00295] (61-79)

GO terms:
  GO:0002029 desensitization of G protein-coupled receptor signaling pathway (P, IDA)
  GO:0001664 G protein-coupled receptor binding (F, IDA)
  GO:0051219 phosphoprotein binding (F, IPI)
  GO:1990763 arrestin family protein binding (F, IPI)
  GO:0043197 dendritic spine (C, IDA)
  GO:0034260 negative regulation of GTPase activity (P, IDA)
  GO:0045211 postsynaptic membrane (C, IDA)
  GO:0005768 endosome (C, IDA)
  GO:0016323 basolateral plasma membrane (C, IDA)
  GO:0042699 follicle-stimulating hormone signaling pathway (P, IDA)
  GO:0030276 clathrin binding (F, IDA)
  GO:0043278 response to morphine (P, IEP)
  GO:0043410 positive regulation of MAPK cascade (P, IDA)
  GO:0031692 alpha-1B adrenergic receptor binding (F, IDA)
  GO:0009410 response to xenobiotic stimulus (P, IEP)
  GO:0031896 V2 vasopressin receptor binding (F, IDA)
  GO:0045309 protein phosphorylated amino acid binding (F, IDA)
  GO:0006897 endocytosis (P, IDA)
  GO:0007186 G protein-coupled receptor signaling pathway (P, IDA)
  GO:0008277 regulation of G protein-coupled receptor signaling pathway (P, IDA)

Foldseek 3Di:
DQFEKAKDAFQLRFKMKIFRAQEWECAQQFIHKTKIKMQHDCPVPVLWFKKKKKWKKKWFFAPDPDDVTTDDIDTDDMDMDGWQPNPDDVPPDHDPVHCVCCVPRDNSMTMDMGTDDHPAAWWKWAADCPPHDTGIIIIWIKMKMFIDNDPPDDGDRRGIDIRTGTYFYAYDFDDDAWWKDKDWDDDPPWPFIKIKIKTWRQQQAAAFRKIKIKIKIQAQTQWKQQWKKKWKKKWKFFQPDDTDIDIGTQWMDTGRDMAHHRGMDIDIDMIHRWVVVCQCVSGGMWSDDSPFPPITHGWARDDDVPRDPNSNRMGMWMKMKMWTWTPDDPVTDIDMDITTHTHGHDDPDDDVDNYHYHHSDGD/DDDDDDDDDDDDDDD/DLQEWAKDAAPQGQKMKIWRDLEWECPQQFIRKTKIKIQGDQDDDASPFKKKKKWKKKFFQAPDDDDPGTPDIGTDDMDMGTFPPHDPCPPVPHDPVLVLVCVVDDVRITMDIGTDHHDAAWWKWFAADDVDPGGIIIIWTKMKMFDDPPVVDDGDSNGMDIDTGTYFYDDDFDDDDFWKDKDWDDDPPDPFIKIKMWTWPGFEAEAPDKIKIKIKIQAQDQKKQQKKKKWKKKWKFFQPDDTDIDIGTQKIDIDRDMDHHRGMDIDIDIIHRWCVPVNRRHGFMKSDDSPFPPITRGWANDDDVVDPPNSNRMGMWMKMKMKGWIDHPPPTDIDMDITTHTYGHDDDDPDVNSHDYDHPDGD/DPDDDDDDDD

CATH classification: 2.60.40.640

Radius of gyration: 35.25 Å; Cα contacts (8 Å, |Δi|>4): 1869; chains: 4; bounding box: 83×106×65 Å